Protein AF-0000000066020988 (afdb_homodimer)

Sequence (844 aa):
MDKIVIEGGVPLRGSVDVSGAKNAALPVIAAALLAEGEHEVRNVPDLADVRTLGKLLGHMGCEVARGEGDRRTVRLRVPAAVAPEAPYELVKTMRASVLVLGPLLARLGRARVSLPGGCAIGARPIDQHLKALTALGAEIRLEHGYVNASVPRGRLRGTVFTFDAQTVTGTENVMMAAALADGETVLRNCAREPEVKDLGDALVAMGALVEGAGTDEIWIEGVPSLRPLSHAVIPDRIEAGTFLVAGALPGNDVTVRGCVAAHQEALVEKLRAVGAEVTKVEGGLRVVGDGRPRPVDVRTAPHPGFPTDMQAQLMVLLCLADGTSRITETVFENRFMHVQELIRLGAHVEVDGRVAMVKGVPELSGAPVMASDLRASAALVLAGLAASGTTEVLRVYHLDRGYERIEEKLAPLGARIRRVRGMDKIVIEGGVPLRGSVDVSGAKNAALPVIAAALLAEGEHEVRNVPDLADVRTLGKLLGHMGCEVARGEGDRRTVRLRVPAAVAPEAPYELVKTMRASVLVLGPLLARLGRARVSLPGGCAIGARPIDQHLKALTALGAEIRLEHGYVNASVPRGRLRGTVFTFDAQTVTGTENVMMAAALADGETVLRNCAREPEVKDLGDALVAMGALVEGAGTDEIWIEGVPSLRPLSHAVIPDRIEAGTFLVAGALPGNDVTVRGCVAAHQEALVEKLRAVGAEVTKVEGGLRVVGDGRPRPVDVRTAPHPGFPTDMQAQLMVLLCLADGTSRITETVFENRFMHVQELIRLGAHVEVDGRVAMVKGVPELSGAPVMASDLRASAALVLAGLAASGTTEVLRVYHLDRGYERIEEKLAPLGARIRRVRG

Radius of gyration: 28.27 Å; Cα contacts (8 Å, |Δi|>4): 2319; chains: 2; bounding box: 65×77×60 Å

pLDDT: mean 96.44, std 3.96, range [73.19, 98.94]

Solvent-accessible surface area (backbone atoms only — not comparable to full-atom values): 40122 Å² total; per-residue (Å²): 96,45,28,38,40,23,48,21,63,49,57,37,44,47,71,38,76,46,52,25,16,61,78,28,35,52,56,47,58,38,50,40,61,48,22,55,38,69,26,38,38,30,46,36,53,79,24,53,51,54,54,50,49,41,51,48,42,36,72,17,58,29,45,64,44,63,38,92,88,41,66,32,27,40,38,32,40,32,50,89,73,60,54,49,55,43,55,54,85,60,25,70,80,30,67,70,55,61,42,46,48,21,16,30,32,36,63,68,22,29,28,38,35,33,57,53,60,60,50,81,42,33,93,75,79,62,60,65,38,51,53,53,44,37,64,22,55,35,48,75,46,78,54,53,25,24,39,39,35,35,25,89,81,62,55,38,34,38,37,80,46,68,49,93,56,68,33,62,64,35,44,48,21,48,51,49,20,38,35,44,8,52,50,55,24,39,40,29,50,35,30,31,39,70,42,42,25,50,40,39,52,42,42,38,68,17,60,34,46,67,44,45,54,36,36,48,46,33,42,27,40,27,33,97,68,47,46,45,37,72,42,68,45,54,53,18,56,64,60,36,47,49,52,46,48,53,7,38,33,63,63,13,37,27,32,38,32,56,41,59,66,85,73,39,50,46,56,51,53,52,41,45,62,21,51,22,47,75,43,85,47,94,56,19,41,31,21,30,6,66,52,70,30,40,43,54,72,47,58,34,34,69,56,80,41,32,50,66,79,48,47,47,42,51,46,47,52,37,31,42,6,72,40,65,22,41,42,36,49,72,80,42,70,33,67,64,56,47,50,41,37,43,38,32,22,47,40,45,68,47,76,57,80,48,33,34,43,27,37,30,31,96,62,38,28,21,24,80,34,68,39,80,36,46,50,35,26,52,16,50,52,50,40,18,43,62,5,43,51,54,14,36,39,30,54,40,70,35,28,34,44,74,40,70,58,55,49,71,54,41,32,78,21,51,39,50,46,43,76,44,88,87,96,44,28,38,40,22,49,21,63,49,54,35,44,46,71,38,78,46,51,25,16,60,79,28,36,53,56,46,59,36,51,40,62,47,21,57,38,68,25,38,39,30,45,35,52,78,23,54,51,53,51,50,50,40,51,48,42,35,73,17,58,28,45,63,42,62,38,91,88,42,68,32,27,40,38,34,40,32,50,90,72,60,53,49,54,42,56,55,86,59,24,68,78,31,68,72,56,60,40,46,48,21,16,29,32,38,63,69,22,28,27,38,36,33,55,54,58,60,50,80,42,32,94,75,77,63,60,66,38,51,51,52,44,37,63,24,54,34,48,75,45,76,53,54,25,24,39,41,34,34,26,88,80,62,56,37,35,39,36,80,44,69,50,95,58,68,32,62,65,37,42,48,20,49,51,48,20,38,34,44,6,52,47,54,26,38,40,31,49,34,32,31,38,69,41,43,25,50,37,40,54,42,42,38,67,16,60,33,46,66,42,44,55,36,35,48,47,31,42,28,41,27,33,96,68,48,47,46,37,73,40,68,42,55,53,19,57,64,60,35,47,50,52,46,49,52,7,39,33,62,62,13,35,28,31,39,32,56,42,59,66,83,74,38,51,45,56,51,53,51,42,45,60,21,51,25,49,72,42,84,47,93,57,20,40,31,20,29,8,64,52,71,29,40,44,54,74,46,58,33,35,70,55,80,41,32,50,66,80,46,47,47,40,51,45,46,51,38,31,42,6,73,42,66,22,42,41,36,49,70,79,44,69,33,66,63,56,47,50,41,37,42,37,33,23,47,39,46,70,48,74,57,82,48,33,34,42,27,36,30,32,96,64,37,28,22,25,81,33,68,39,82,36,47,49,35,26,53,16,51,52,51,40,19,43,61,5,45,51,55,14,35,38,31,54,40,70,34,28,36,45,75,40,68,58,54,47,72,53,40,31,79,21,51,39,50,45,42,76,44,88,85

Secondary structure (DSSP, 8-state):
--EEEEE--PPPEEEEEPPBPHHHHHHHHHHGGGSSEEEEEES----HHHHHHHHHHHHTT-EEEE-SS-TT-EEEEE-SS---EE-HHHHTT-GGGGGGHHHHHHHHSEEEEEPP---TT-----HHHHHHHHHTT-EEEEETTEEEEE-TTSS-B--EEE-SS--HHHHHHHHHHHTTSBSEEEEES----HHHHHHHHHHHHHT-EEE-TTSSEEEEE--S--PPPEEEPPB-HHHHHHHHHHHHSTT-EEEEET--GGGGHHHHHHHHHTT-EEEEETTEEEEE--SSPPP--EEB-STTSB-GGGHHHHHHHHTTSSSEEEEE--S-TTTTTTHHHHHHTT-EEEEETTEEEEE--S--B--EEE--SHHHHHHHHHHHHHSBSEEEEE-TTTGGGT-SSHHHHHGGGT-EEEEE--/--EEEEE--PPPEEEEEPPB-HHHHHHHHHHGGGSSEEEEEES----HHHHHHHHHHHHTT-EEEE-SS-TT-EEEEE-SS---EE-HHHHTT-GGGGGGHHHHHHHHSEEEEEPP---TT-----HHHHHHHHHTT-EEEEETTEEEEE-TTSS-B--EEE-SS--HHHHHHHHHHHTTSBSEEEEES----HHHHHHHHHHHHHT-EEE-TTSSEEEEE--S--PPPEEEPPB-HHHHHHHHHHHHSTT-EEEEET--GGGGHHHHHHHHHTT-EEEEETTEEEEE--SSPPP--EEB-STTSB-GGGHHHHHHHHTTSSSEEEEE--S-TTTTTTHHHHHHTT-EEEEETTEEEEE--S--B--EEE--SHHHHHHHHHHHHHSBSEEEEE-TTTGGGT-SSHHHHHGGGT-EEEEE--

Structure (mmCIF, N/CA/C/O backbone):
data_AF-0000000066020988-model_v1
#
loop_
_entity.id
_entity.type
_entity.pdbx_description
1 polymer 'UDP-N-acetylglucosamine 1-carboxyvinyltransferase'
#
loop_
_atom_site.group_PDB
_atom_site.id
_atom_site.type_symbol
_atom_site.label_atom_id
_atom_site.label_alt_id
_atom_site.label_comp_id
_atom_site.label_asym_id
_atom_site.label_entity_id
_atom_site.label_seq_id
_atom_site.pdbx_PDB_ins_code
_atom_site.Cartn_x
_atom_site.Cartn_y
_atom_site.Cartn_z
_atom_site.occupancy
_atom_site.B_iso_or_equiv
_atom_site.auth_seq_id
_atom_site.auth_comp_id
_atom_site.auth_asym_id
_atom_site.auth_atom_id
_atom_site.pdbx_PDB_model_num
ATOM 1 N N . MET A 1 1 ? 3.689 9.305 -17.922 1 80.56 1 MET A N 1
ATOM 2 C CA . MET A 1 1 ? 3.902 9.984 -16.641 1 80.56 1 MET A CA 1
ATOM 3 C C . MET A 1 1 ? 5.359 10.391 -16.484 1 80.56 1 MET A C 1
ATOM 5 O O . MET A 1 1 ? 6.258 9.727 -17 1 80.56 1 MET A O 1
ATOM 9 N N . ASP A 1 2 ? 5.562 11.5 -15.828 1 94 2 ASP A N 1
ATOM 10 C CA . ASP A 1 2 ? 6.918 12.016 -15.672 1 94 2 ASP A CA 1
ATOM 11 C C . ASP A 1 2 ? 7.797 11.031 -14.898 1 94 2 ASP A C 1
ATOM 13 O O . ASP A 1 2 ? 7.285 10.188 -14.156 1 94 2 ASP A O 1
ATOM 17 N N . LYS A 1 3 ? 9.039 11.039 -15.227 1 97.56 3 LYS A N 1
ATOM 18 C CA . LYS A 1 3 ? 10.008 10.281 -14.438 1 97.56 3 LYS A CA 1
ATOM 19 C C . LYS A 1 3 ? 11.25 11.125 -14.148 1 97.56 3 LYS A C 1
ATOM 21 O O . LYS A 1 3 ? 11.477 12.148 -14.797 1 97.56 3 LYS A O 1
ATOM 26 N N . ILE A 1 4 ? 12.031 10.781 -13.141 1 98.56 4 ILE A N 1
ATOM 27 C CA . ILE A 1 4 ? 13.328 11.375 -12.836 1 98.56 4 ILE A CA 1
ATOM 28 C C . ILE A 1 4 ? 14.438 10.398 -13.227 1 98.56 4 ILE A C 1
ATOM 30 O O . ILE A 1 4 ? 14.398 9.219 -12.867 1 98.56 4 ILE A O 1
ATOM 34 N N . VAL A 1 5 ? 15.367 10.836 -14.023 1 98.69 5 VAL A N 1
ATOM 35 C CA . VAL A 1 5 ? 16.516 10.047 -14.453 1 98.69 5 VAL A CA 1
ATOM 36 C C . VAL A 1 5 ? 17.781 10.547 -13.766 1 98.69 5 VAL A C 1
ATOM 38 O O . VAL A 1 5 ? 18.078 11.742 -13.797 1 98.69 5 VAL A O 1
ATOM 41 N N . ILE A 1 6 ? 18.516 9.633 -13.172 1 98.75 6 ILE A N 1
ATOM 42 C CA . ILE A 1 6 ? 19.703 9.984 -12.383 1 98.75 6 ILE A CA 1
ATOM 43 C C . ILE A 1 6 ? 20.891 9.141 -12.828 1 98.75 6 ILE A C 1
ATOM 45 O O . ILE A 1 6 ? 20.812 7.91 -12.828 1 98.75 6 ILE A O 1
ATOM 49 N N . GLU A 1 7 ? 21.891 9.742 -13.281 1 98.44 7 GLU A N 1
ATOM 50 C CA . GLU A 1 7 ? 23.172 9.078 -13.406 1 98.44 7 GLU A CA 1
ATOM 51 C C . GLU A 1 7 ? 23.984 9.172 -12.109 1 98.44 7 GLU A C 1
ATOM 53 O O . GLU A 1 7 ? 24.531 10.227 -11.789 1 98.44 7 GLU A O 1
ATOM 58 N N . GLY A 1 8 ? 24.078 8.062 -11.445 1 96.75 8 GLY A N 1
ATOM 59 C CA . GLY A 1 8 ? 24.594 8.055 -10.086 1 96.75 8 GLY A CA 1
ATOM 60 C C . GLY A 1 8 ? 26.109 7.98 -10.016 1 96.75 8 GLY A C 1
ATOM 61 O O . GLY A 1 8 ? 26.781 7.957 -11.055 1 96.75 8 GLY A O 1
ATOM 62 N N . GLY A 1 9 ? 26.609 8.062 -8.781 1 93.69 9 GLY A N 1
ATOM 63 C CA . GLY A 1 9 ? 28.031 7.914 -8.516 1 93.69 9 GLY A CA 1
ATOM 64 C C . GLY A 1 9 ? 28.797 9.219 -8.625 1 93.69 9 GLY A C 1
ATOM 65 O O . GLY A 1 9 ? 30.031 9.227 -8.648 1 93.69 9 GLY A O 1
ATOM 66 N N . VAL A 1 10 ? 28.109 10.312 -8.742 1 95.56 10 VAL A N 1
ATOM 67 C CA . VAL A 1 10 ? 28.734 11.633 -8.82 1 95.56 10 VAL A CA 1
ATOM 68 C C . VAL A 1 10 ? 28.625 12.328 -7.461 1 95.56 10 VAL A C 1
ATOM 70 O O . VAL A 1 10 ? 27.516 12.57 -6.965 1 95.56 10 VAL A O 1
ATOM 73 N N . PRO A 1 11 ? 29.719 12.703 -6.867 1 96.5 11 PRO A N 1
ATOM 74 C CA . PRO A 1 11 ? 29.672 13.359 -5.559 1 96.5 11 PRO A CA 1
ATOM 75 C C . PRO A 1 11 ? 28.953 14.703 -5.594 1 96.5 11 PRO A C 1
ATOM 77 O O . PRO A 1 11 ? 29.109 15.469 -6.551 1 96.5 11 PRO A O 1
ATOM 80 N N . LEU A 1 12 ? 28.188 14.984 -4.547 1 98.38 12 LEU A N 1
ATOM 81 C CA . LEU A 1 12 ? 27.5 16.266 -4.391 1 98.38 12 LEU A CA 1
ATOM 82 C C . LEU A 1 12 ? 28.344 17.234 -3.57 1 98.38 12 LEU A C 1
ATOM 84 O O . LEU A 1 12 ? 28.938 16.844 -2.561 1 98.38 12 LEU A O 1
ATOM 88 N N . ARG A 1 13 ? 28.422 18.484 -4.059 1 98.31 13 ARG A N 1
ATOM 89 C CA . ARG A 1 13 ? 29.125 19.547 -3.355 1 98.31 13 ARG A CA 1
ATOM 90 C C . ARG A 1 13 ? 28.422 20.891 -3.51 1 98.31 13 ARG A C 1
ATOM 92 O O . ARG A 1 13 ? 28 21.25 -4.609 1 98.31 13 ARG A O 1
ATOM 99 N N . GLY A 1 14 ? 28.219 21.531 -2.412 1 97.94 14 GLY A N 1
ATOM 100 C CA . GLY A 1 14 ? 27.641 22.875 -2.484 1 97.94 14 GLY A CA 1
ATOM 101 C C . GLY A 1 14 ? 26.516 23.078 -1.479 1 97.94 14 GLY A C 1
ATOM 102 O O . GLY A 1 14 ? 26.484 22.438 -0.43 1 97.94 14 GLY A O 1
ATOM 103 N N . SER A 1 15 ? 25.734 24.172 -1.761 1 98 15 SER A N 1
ATOM 104 C CA . SER A 1 15 ? 24.672 24.547 -0.835 1 98 15 SER A CA 1
ATOM 105 C C . SER A 1 15 ? 23.297 24.422 -1.487 1 98 15 SER A C 1
ATOM 107 O O . SER A 1 15 ? 23.172 24.609 -2.699 1 98 15 SER A O 1
ATOM 109 N N . VAL A 1 16 ? 22.359 24.062 -0.688 1 98.31 16 VAL A N 1
ATOM 110 C CA . VAL A 1 16 ? 20.969 23.953 -1.143 1 98.31 16 VAL A CA 1
ATOM 111 C C . VAL A 1 16 ? 20.047 24.609 -0.134 1 98.31 16 VAL A C 1
ATOM 113 O O . VAL A 1 16 ? 20.266 24.516 1.077 1 98.31 16 VAL A O 1
ATOM 116 N N . ASP A 1 17 ? 19.016 25.312 -0.608 1 97.69 17 ASP A N 1
ATOM 117 C CA . ASP A 1 17 ? 18.047 26 0.238 1 97.69 17 ASP A CA 1
ATOM 118 C C . ASP A 1 17 ? 16.812 25.125 0.49 1 97.69 17 ASP A C 1
ATOM 120 O O . ASP A 1 17 ? 16.297 24.5 -0.433 1 97.69 17 ASP A O 1
ATOM 124 N N . VAL A 1 18 ? 16.375 25.141 1.74 1 97.75 18 VAL A N 1
ATOM 125 C CA . VAL A 1 18 ? 15.203 24.375 2.129 1 97.75 18 VAL A CA 1
ATOM 126 C C . VAL A 1 18 ? 13.938 25.203 1.877 1 97.75 18 VAL A C 1
ATOM 128 O O . VAL A 1 18 ? 13.938 26.406 2.094 1 97.75 18 VAL A O 1
ATOM 131 N N . SER A 1 19 ? 12.898 24.562 1.397 1 97.69 19 SER A N 1
ATOM 132 C CA . SER A 1 19 ? 11.602 25.203 1.185 1 97.69 19 SER A CA 1
ATOM 133 C C . SER A 1 19 ? 10.812 25.297 2.484 1 97.69 19 SER A C 1
ATOM 135 O O . SER A 1 19 ? 11.227 24.75 3.51 1 97.69 19 SER A O 1
ATOM 137 N N . GLY A 1 20 ? 9.727 26.094 2.418 1 98.06 20 GLY A N 1
ATOM 138 C CA . GLY A 1 20 ? 8.789 26.062 3.529 1 98.06 20 GLY A CA 1
ATOM 139 C C . GLY A 1 20 ? 8.172 24.688 3.738 1 98.06 20 GLY A C 1
ATOM 140 O O . GLY A 1 20 ? 8.148 23.859 2.82 1 98.06 20 GLY A O 1
ATOM 141 N N . ALA A 1 21 ? 7.762 24.406 4.945 1 98.25 21 ALA A N 1
ATOM 142 C CA . ALA A 1 21 ? 7.262 23.078 5.336 1 98.25 21 ALA A CA 1
ATOM 143 C C . ALA A 1 21 ? 5.836 22.875 4.84 1 98.25 21 ALA A C 1
ATOM 145 O O . ALA A 1 21 ? 4.918 23.594 5.227 1 98.25 21 ALA A O 1
ATOM 146 N N . LYS A 1 22 ? 5.672 21.906 3.973 1 97.75 22 LYS A N 1
ATOM 147 C CA . LYS A 1 22 ? 4.332 21.531 3.539 1 97.75 22 LYS A CA 1
ATOM 148 C C . LYS A 1 22 ? 3.42 21.266 4.738 1 97.75 22 LYS A C 1
ATOM 150 O O . LYS A 1 22 ? 2.301 21.781 4.797 1 97.75 22 LYS A O 1
ATOM 155 N N . ASN A 1 23 ? 3.939 20.5 5.688 1 97.88 23 ASN A N 1
ATOM 156 C CA . ASN A 1 23 ? 3.15 20.047 6.828 1 97.88 23 ASN A CA 1
ATOM 157 C C . ASN A 1 23 ? 2.834 21.188 7.785 1 97.88 23 ASN A C 1
ATOM 159 O O . ASN A 1 23 ? 1.953 21.062 8.641 1 97.88 23 ASN A O 1
ATOM 163 N N . ALA A 1 24 ? 3.533 22.266 7.664 1 98.56 24 ALA A N 1
ATOM 164 C CA . ALA A 1 24 ? 3.18 23.484 8.398 1 98.56 24 ALA A CA 1
ATOM 165 C C . ALA A 1 24 ? 2.223 24.359 7.586 1 98.56 24 ALA A C 1
ATOM 167 O O . ALA A 1 24 ? 1.297 24.953 8.141 1 98.56 24 ALA A O 1
ATOM 168 N N . ALA A 1 25 ? 2.414 24.391 6.316 1 98.62 25 ALA A N 1
ATOM 169 C CA . ALA A 1 25 ? 1.636 25.266 5.434 1 98.62 25 ALA A CA 1
ATOM 170 C C . ALA A 1 25 ? 0.17 24.828 5.402 1 98.62 25 ALA A C 1
ATOM 172 O O . ALA A 1 25 ? -0.728 25.672 5.43 1 98.62 25 ALA A O 1
ATOM 173 N N . LEU A 1 26 ? -0.071 23.594 5.336 1 98.56 26 LEU A N 1
ATOM 174 C CA . LEU A 1 26 ? -1.424 23.078 5.145 1 98.56 26 LEU A CA 1
ATOM 175 C C . LEU A 1 26 ? -2.324 23.469 6.309 1 98.56 26 LEU A C 1
ATOM 177 O O . LEU A 1 26 ? -3.365 24.094 6.109 1 98.56 26 LEU A O 1
ATOM 181 N N . PRO A 1 27 ? -1.904 23.203 7.562 1 98.75 27 PRO A N 1
ATOM 182 C CA . PRO A 1 27 ? -2.779 23.609 8.664 1 98.75 27 PRO A CA 1
ATOM 183 C C . PRO A 1 27 ? -2.883 25.125 8.797 1 98.75 27 PRO A C 1
ATOM 185 O O . PRO A 1 27 ? -3.939 25.641 9.164 1 98.75 27 PRO A O 1
ATOM 188 N N . VAL A 1 28 ? -1.826 25.875 8.523 1 98.81 28 VAL A N 1
ATOM 189 C CA . VAL A 1 28 ? -1.863 27.328 8.617 1 98.81 28 VAL A CA 1
ATOM 190 C C . VAL A 1 28 ? -2.828 27.891 7.574 1 98.81 28 VAL A C 1
ATOM 192 O O . VAL A 1 28 ? -3.623 28.781 7.875 1 98.81 28 VAL A O 1
ATOM 195 N N . ILE A 1 29 ? -2.777 27.328 6.383 1 98.62 29 ILE A N 1
ATOM 196 C CA . ILE A 1 29 ? -3.699 27.766 5.336 1 98.62 29 ILE A CA 1
ATOM 197 C C . ILE A 1 29 ? -5.133 27.422 5.738 1 98.62 29 ILE A C 1
ATOM 199 O O . ILE A 1 29 ? -6.043 28.234 5.566 1 98.62 29 ILE A O 1
ATOM 203 N N . ALA A 1 30 ? -5.371 26.266 6.246 1 98.62 30 ALA A N 1
ATOM 204 C CA . ALA A 1 30 ? -6.699 25.875 6.703 1 98.62 30 ALA A CA 1
ATOM 205 C C . ALA A 1 30 ? -7.199 26.797 7.805 1 98.62 30 ALA A C 1
ATOM 207 O O . ALA A 1 30 ? -8.398 27.078 7.891 1 98.62 30 ALA A O 1
ATOM 208 N N . ALA A 1 31 ? -6.289 27.328 8.648 1 98.75 31 ALA A N 1
ATOM 209 C CA . ALA A 1 31 ? -6.633 28.203 9.766 1 98.75 31 ALA A CA 1
ATOM 210 C C . ALA A 1 31 ? -7.254 29.5 9.266 1 98.75 31 ALA A C 1
ATOM 212 O O . ALA A 1 31 ? -7.957 30.188 10.008 1 98.75 31 ALA A O 1
ATOM 213 N N . ALA A 1 32 ? -7 29.844 8.008 1 98.56 32 ALA A N 1
ATOM 214 C CA . ALA A 1 32 ? -7.586 31.047 7.43 1 98.56 32 ALA A CA 1
ATOM 215 C C . ALA A 1 32 ? -9.109 31 7.496 1 98.56 32 ALA A C 1
ATOM 217 O O . ALA A 1 32 ? -9.766 32.031 7.582 1 98.56 32 ALA A O 1
ATOM 218 N N . LEU A 1 33 ? -9.695 29.797 7.488 1 98.56 33 LEU A N 1
ATOM 219 C CA . LEU A 1 33 ? -11.141 29.609 7.516 1 98.56 33 LEU A CA 1
ATOM 220 C C . LEU A 1 33 ? -11.727 30.125 8.82 1 98.56 33 LEU A C 1
ATOM 222 O O . LEU A 1 33 ? -12.945 30.312 8.93 1 98.56 33 LEU A O 1
ATOM 226 N N . LEU A 1 34 ? -10.922 30.391 9.859 1 98.56 34 LEU A N 1
ATOM 227 C CA . LEU A 1 34 ? -11.391 30.766 11.188 1 98.56 34 LEU A CA 1
ATOM 228 C C . LEU A 1 34 ? -11.867 32.219 11.219 1 98.56 34 LEU A C 1
ATOM 230 O O . LEU A 1 34 ? -12.547 32.625 12.156 1 98.56 34 LEU A O 1
ATOM 234 N N . ALA A 1 35 ? -11.469 33 10.242 1 98.44 35 ALA A N 1
ATOM 235 C CA . ALA A 1 35 ? -11.82 34.406 10.25 1 98.44 35 ALA A CA 1
ATOM 236 C C . ALA A 1 35 ? -12.102 34.906 8.828 1 98.44 35 ALA A C 1
ATOM 238 O O . ALA A 1 35 ? -11.422 34.5 7.883 1 98.44 35 ALA A O 1
ATOM 239 N N . GLU A 1 36 ? -13.094 35.719 8.742 1 98.19 36 GLU A N 1
ATOM 240 C CA . GLU A 1 36 ? -13.352 36.438 7.484 1 98.19 36 GLU A CA 1
ATOM 241 C C . GLU A 1 36 ? -12.266 37.469 7.207 1 98.19 36 GLU A C 1
ATOM 243 O O . GLU A 1 36 ? -11.727 38.062 8.133 1 98.19 36 GLU A O 1
ATOM 248 N N . GLY A 1 37 ? -11.93 37.594 5.91 1 98.44 37 GLY A N 1
ATOM 249 C CA . GLY A 1 37 ? -11.008 38.656 5.57 1 98.44 37 GLY A CA 1
ATOM 250 C C . GLY A 1 37 ? -9.898 38.219 4.637 1 98.44 37 GLY A C 1
ATOM 251 O O . GLY A 1 37 ? -10.008 37.188 3.973 1 98.44 37 GLY A O 1
ATOM 252 N N . GLU A 1 38 ? -8.891 39.125 4.5 1 98.25 38 GLU A N 1
ATOM 253 C CA . GLU A 1 38 ? -7.727 38.875 3.654 1 98.25 38 GLU A CA 1
ATOM 254 C C . GLU A 1 38 ? -6.57 38.281 4.465 1 98.25 38 GLU A C 1
ATOM 256 O O . GLU A 1 38 ? -6.105 38.906 5.426 1 98.25 38 GLU A O 1
ATOM 261 N N . HIS A 1 39 ? -6.219 37.094 4.109 1 98.38 39 HIS A N 1
ATOM 262 C CA . HIS A 1 39 ? -5.156 36.375 4.801 1 98.38 39 HIS A CA 1
ATOM 263 C C . HIS A 1 39 ? -3.906 36.281 3.93 1 98.38 39 HIS A C 1
ATOM 265 O O . HIS A 1 39 ? -3.998 36.312 2.701 1 98.38 39 HIS A O 1
ATOM 271 N N . GLU A 1 40 ? -2.773 36.188 4.605 1 97.75 40 GLU A N 1
ATOM 272 C CA . GLU A 1 40 ? -1.499 36 3.918 1 97.75 40 GLU A CA 1
ATOM 273 C C . GLU A 1 40 ? -0.644 34.969 4.613 1 97.75 40 GLU A C 1
ATOM 275 O O . GLU A 1 40 ? -0.416 35.031 5.82 1 97.75 40 GLU A O 1
ATOM 280 N N . VAL A 1 41 ? -0.208 33.969 3.895 1 98.38 41 VAL A N 1
ATOM 281 C CA . VAL A 1 41 ? 0.727 32.969 4.367 1 98.38 41 VAL A CA 1
ATOM 282 C C . VAL A 1 41 ? 1.992 32.969 3.514 1 98.38 41 VAL A C 1
ATOM 284 O O . VAL A 1 41 ? 1.932 32.781 2.295 1 98.38 41 VAL A O 1
ATOM 287 N N . ARG A 1 42 ? 3.131 33.188 4.172 1 98 42 ARG A N 1
ATOM 288 C CA . ARG A 1 42 ? 4.402 33.344 3.475 1 98 42 ARG A CA 1
ATOM 289 C C . ARG A 1 42 ? 5.262 32.094 3.637 1 98 42 ARG A C 1
ATOM 291 O O . ARG A 1 42 ? 5.031 31.297 4.547 1 98 42 ARG A O 1
ATOM 298 N N . ASN A 1 43 ? 6.227 31.891 2.676 1 97.69 43 ASN A N 1
ATOM 299 C CA . ASN A 1 43 ? 7.164 30.766 2.631 1 97.69 43 ASN A CA 1
ATOM 300 C C . ASN A 1 43 ? 6.453 29.453 2.361 1 97.69 43 ASN A C 1
ATOM 302 O O . ASN A 1 43 ? 6.809 28.422 2.934 1 97.69 43 ASN A O 1
ATOM 306 N N . VAL A 1 44 ? 5.391 29.469 1.52 1 98.31 44 VAL A N 1
ATOM 307 C CA . VAL A 1 44 ? 4.609 28.281 1.169 1 98.31 44 VAL A CA 1
ATOM 308 C C . VAL A 1 44 ? 5.199 27.625 -0.073 1 98.31 44 VAL A C 1
ATOM 310 O O . VAL A 1 44 ? 5.309 28.25 -1.128 1 98.31 44 VAL A O 1
ATOM 313 N N . PRO A 1 45 ? 5.605 26.344 0.054 1 97.44 45 PRO A N 1
ATOM 314 C CA . PRO A 1 45 ? 6.148 25.672 -1.132 1 97.44 45 PRO A CA 1
ATOM 315 C C . PRO A 1 45 ? 5.082 25.375 -2.182 1 97.44 45 PRO A C 1
ATOM 317 O O . PRO A 1 45 ? 3.9 25.234 -1.849 1 97.44 45 PRO A O 1
ATOM 320 N N . ASP A 1 46 ? 5.484 25.328 -3.432 1 96.38 46 ASP A N 1
ATOM 321 C CA . ASP A 1 46 ? 4.582 24.984 -4.523 1 96.38 46 ASP A CA 1
ATOM 322 C C . ASP A 1 46 ? 4.508 23.469 -4.727 1 96.38 46 ASP A C 1
ATOM 324 O O . ASP A 1 46 ? 5.234 22.922 -5.551 1 96.38 46 ASP A O 1
ATOM 328 N N . LEU A 1 47 ? 3.609 22.906 -4.02 1 96.94 47 LEU A N 1
ATOM 329 C CA . LEU A 1 47 ? 3.445 21.453 -4.004 1 96.94 47 LEU A CA 1
ATOM 330 C C . LEU A 1 47 ? 2.02 21.062 -4.383 1 96.94 47 LEU A C 1
ATOM 332 O O . LEU A 1 47 ? 1.096 21.859 -4.25 1 96.94 47 LEU A O 1
ATOM 336 N N . ALA A 1 48 ? 1.889 19.859 -4.887 1 96.06 48 ALA A N 1
ATOM 337 C CA . ALA A 1 48 ? 0.586 19.359 -5.312 1 96.06 48 ALA A CA 1
ATOM 338 C C . ALA A 1 48 ? -0.429 19.438 -4.176 1 96.06 48 ALA A C 1
ATOM 340 O O . ALA A 1 48 ? -1.58 19.828 -4.387 1 96.06 48 ALA A O 1
ATOM 341 N N . ASP A 1 49 ? -0.081 19.062 -2.99 1 96.56 49 ASP A N 1
ATOM 342 C CA . ASP A 1 49 ? -0.993 19.062 -1.851 1 96.56 49 ASP A CA 1
ATOM 343 C C . ASP A 1 49 ? -1.44 20.484 -1.515 1 96.56 49 ASP A C 1
ATOM 345 O O . ASP A 1 49 ? -2.588 20.703 -1.12 1 96.56 49 ASP A O 1
ATOM 349 N N . VAL A 1 50 ? -0.557 21.469 -1.593 1 97.25 50 VAL A N 1
ATOM 350 C CA . VAL A 1 50 ? -0.891 22.859 -1.336 1 97.25 50 VAL A CA 1
ATOM 351 C C . VAL A 1 50 ? -1.896 23.359 -2.375 1 97.25 50 VAL A C 1
ATOM 353 O O . VAL A 1 50 ? -2.877 24.016 -2.035 1 97.25 50 VAL A O 1
ATOM 356 N N . ARG A 1 51 ? -1.648 23.016 -3.625 1 96.38 51 ARG A N 1
ATOM 357 C CA . ARG A 1 51 ? -2.564 23.391 -4.695 1 96.38 51 ARG A CA 1
ATOM 358 C C . ARG A 1 51 ? -3.939 22.766 -4.488 1 96.38 51 ARG A C 1
ATOM 360 O O . ARG A 1 51 ? -4.965 23.422 -4.711 1 96.38 51 ARG A O 1
ATOM 367 N N . THR A 1 52 ? -3.938 21.547 -4.078 1 96.38 52 THR A N 1
ATOM 368 C CA . THR A 1 52 ? -5.195 20.844 -3.828 1 96.38 52 THR A CA 1
ATOM 369 C C . THR A 1 52 ? -5.973 21.516 -2.701 1 96.38 52 THR A C 1
ATOM 371 O O . THR A 1 52 ? -7.191 21.672 -2.789 1 96.38 52 THR A O 1
ATOM 374 N N . LEU A 1 53 ? -5.277 21.891 -1.655 1 97.75 53 LEU A N 1
ATOM 375 C CA . LEU A 1 53 ? -5.945 22.609 -0.577 1 97.75 53 LEU A CA 1
ATOM 376 C C . LEU A 1 53 ? -6.523 23.938 -1.079 1 97.75 53 LEU A C 1
ATOM 378 O O . LEU A 1 53 ? -7.629 24.312 -0.698 1 97.75 53 LEU A O 1
ATOM 382 N N . GLY A 1 54 ? -5.762 24.625 -1.881 1 97.5 54 GLY A N 1
ATOM 383 C CA . GLY A 1 54 ? -6.273 25.844 -2.488 1 97.5 54 GLY A CA 1
ATOM 384 C C . GLY A 1 54 ? -7.559 25.625 -3.27 1 97.5 54 GLY A C 1
ATOM 385 O O . GLY A 1 54 ? -8.5 26.406 -3.154 1 97.5 54 GLY A O 1
ATOM 386 N N . LYS A 1 55 ? -7.598 24.578 -4.039 1 97.38 55 LYS A N 1
ATOM 387 C CA . LYS A 1 55 ? -8.797 24.234 -4.797 1 97.38 55 LYS A CA 1
ATOM 388 C C . LYS A 1 55 ? -9.969 23.938 -3.865 1 97.38 55 LYS A C 1
ATOM 390 O O . LYS A 1 55 ? -11.102 24.328 -4.148 1 97.38 55 LYS A O 1
ATOM 395 N N . LEU A 1 56 ? -9.695 23.219 -2.842 1 97.75 56 LEU A N 1
ATOM 396 C CA . LEU A 1 56 ? -10.727 22.891 -1.857 1 97.75 56 LEU A CA 1
ATOM 397 C C . LEU A 1 56 ? -11.312 24.172 -1.259 1 97.75 56 LEU A C 1
ATOM 399 O O . LEU A 1 56 ? -12.539 24.312 -1.178 1 97.75 56 LEU A O 1
ATOM 403 N N . LEU A 1 57 ? -10.438 25.109 -0.839 1 98.31 57 LEU A N 1
ATOM 404 C CA . LEU A 1 57 ? -10.906 26.375 -0.288 1 98.31 57 LEU A CA 1
ATOM 405 C C . LEU A 1 57 ? -11.688 27.172 -1.332 1 98.31 57 LEU A C 1
ATOM 407 O O . LEU A 1 57 ? -12.664 27.844 -1.004 1 98.31 57 LEU A O 1
ATOM 411 N N . GLY A 1 58 ? -11.164 27.078 -2.539 1 98.12 58 GLY A N 1
ATOM 412 C CA . GLY A 1 58 ? -11.922 27.688 -3.625 1 98.12 58 GLY A CA 1
ATOM 413 C C . GLY A 1 58 ? -13.336 27.125 -3.748 1 98.12 58 GLY A C 1
ATOM 414 O O . GLY A 1 58 ? -14.289 27.891 -3.934 1 98.12 58 GLY A O 1
ATOM 415 N N . HIS A 1 59 ? -13.453 25.859 -3.656 1 97.19 59 HIS A N 1
ATOM 416 C CA . HIS A 1 59 ? -14.75 25.203 -3.684 1 97.19 59 HIS A CA 1
ATOM 417 C C . HIS A 1 59 ? -15.648 25.703 -2.557 1 97.19 59 HIS A C 1
ATOM 419 O O . HIS A 1 59 ? -16.875 25.75 -2.709 1 97.19 59 HIS A O 1
ATOM 425 N N . MET A 1 60 ? -15.062 26.109 -1.495 1 98 60 MET A N 1
ATOM 426 C CA . MET A 1 60 ? -15.805 26.578 -0.324 1 98 60 MET A CA 1
ATOM 427 C C . MET A 1 60 ? -16.172 28.047 -0.451 1 98 60 MET A C 1
ATOM 429 O O . MET A 1 60 ? -16.828 28.609 0.422 1 98 60 MET A O 1
ATOM 433 N N . GLY A 1 61 ? -15.75 28.672 -1.509 1 98.19 61 GLY A N 1
ATOM 434 C CA . GLY A 1 61 ? -16.109 30.047 -1.756 1 98.19 61 GLY A CA 1
ATOM 435 C C . GLY A 1 61 ? -14.984 31.031 -1.481 1 98.19 61 GLY A C 1
ATOM 436 O O . GLY A 1 61 ? -15.148 32.25 -1.624 1 98.19 61 GLY A O 1
ATOM 437 N N . CYS A 1 62 ? -13.82 30.578 -1.105 1 98.38 62 CYS A N 1
ATOM 438 C CA . CYS A 1 62 ? -12.672 31.422 -0.855 1 98.38 62 CYS A CA 1
ATOM 439 C C . CYS A 1 62 ? -11.922 31.734 -2.148 1 98.38 62 CYS A C 1
ATOM 441 O O . CYS A 1 62 ? -12.109 31.047 -3.154 1 98.38 62 CYS A O 1
ATOM 443 N N . GLU A 1 63 ? -11.227 32.781 -2.133 1 98 63 GLU A N 1
ATOM 444 C CA . GLU A 1 63 ? -10.273 33.094 -3.195 1 98 63 GLU A CA 1
ATOM 445 C C . GLU A 1 63 ? -8.844 32.812 -2.744 1 98 63 GLU A C 1
ATOM 447 O O . GLU A 1 63 ? -8.422 33.281 -1.684 1 98 63 GLU A O 1
ATOM 452 N N . VAL A 1 64 ? -8.164 32 -3.488 1 97.25 64 VAL A N 1
ATOM 453 C CA . VAL A 1 64 ? -6.789 31.641 -3.178 1 97.25 64 VAL A CA 1
ATOM 454 C C . VAL A 1 64 ? -5.883 32 -4.352 1 97.25 64 VAL A C 1
ATOM 456 O O . VAL A 1 64 ? -6.129 31.578 -5.484 1 97.25 64 VAL A O 1
ATOM 459 N N . ALA A 1 65 ? -4.852 32.719 -4.074 1 95.12 65 ALA A N 1
ATOM 460 C CA . ALA A 1 65 ? -3.934 33.125 -5.137 1 95.12 65 ALA A CA 1
ATOM 461 C C . ALA A 1 65 ? -2.494 33.156 -4.637 1 95.12 65 ALA A C 1
ATOM 463 O O . ALA A 1 65 ? -2.244 33.469 -3.465 1 95.12 65 ALA A O 1
ATOM 464 N N . ARG A 1 66 ? -1.65 32.75 -5.5 1 92.88 66 ARG A N 1
ATOM 465 C CA . ARG A 1 66 ? -0.234 32.938 -5.207 1 92.88 66 ARG A CA 1
ATOM 466 C C . ARG A 1 66 ? 0.229 34.344 -5.66 1 92.88 66 ARG A C 1
ATOM 468 O O . ARG A 1 66 ? -0.257 34.844 -6.664 1 92.88 66 ARG A O 1
ATOM 475 N N . GLY A 1 67 ? 1.171 34.844 -4.941 1 84.06 67 GLY A N 1
ATOM 476 C CA . GLY A 1 67 ? 1.673 36.156 -5.273 1 84.06 67 GLY A CA 1
ATOM 477 C C . GLY A 1 67 ? 2.363 36.219 -6.625 1 84.06 67 GLY A C 1
ATOM 478 O O . GLY A 1 67 ? 3.01 35.25 -7.035 1 84.06 67 GLY A O 1
ATOM 479 N N . GLU A 1 68 ? 2.131 37.219 -7.453 1 76.38 68 GLU A N 1
ATOM 480 C CA . GLU A 1 68 ? 2.756 37.375 -8.758 1 76.38 68 GLU A CA 1
ATOM 481 C C . GLU A 1 68 ? 4.27 37.531 -8.633 1 76.38 68 GLU A C 1
ATOM 483 O O . GLU A 1 68 ? 5.02 36.906 -9.406 1 76.38 68 GLU A O 1
ATOM 488 N N . GLY A 1 69 ? 4.699 38.219 -7.605 1 73.19 69 GLY A N 1
ATOM 489 C CA . GLY A 1 69 ? 6.125 38.469 -7.414 1 73.19 69 GLY A CA 1
ATOM 490 C C . GLY A 1 69 ? 6.773 37.438 -6.492 1 73.19 69 GLY A C 1
ATOM 491 O O . GLY A 1 69 ? 7.934 37.062 -6.68 1 73.19 69 GLY A O 1
ATOM 492 N N . ASP A 1 70 ? 6.07 37.031 -5.617 1 83.31 70 ASP A N 1
ATOM 493 C CA . ASP A 1 70 ? 6.57 36.031 -4.652 1 83.31 70 ASP A CA 1
ATOM 494 C C . ASP A 1 70 ? 5.715 34.781 -4.652 1 83.31 70 ASP A C 1
ATOM 496 O O . ASP A 1 70 ? 4.77 34.656 -3.869 1 83.31 70 ASP A O 1
ATOM 500 N N . ARG A 1 71 ? 6.184 33.844 -5.332 1 84.19 71 ARG A N 1
ATOM 501 C CA . ARG A 1 71 ? 5.414 32.625 -5.543 1 84.19 71 ARG A CA 1
ATOM 502 C C . ARG A 1 71 ? 5.355 31.781 -4.27 1 84.19 71 ARG A C 1
ATOM 504 O O . ARG A 1 71 ? 4.625 30.781 -4.207 1 84.19 71 ARG A O 1
ATOM 511 N N . ARG A 1 72 ? 6.027 32.25 -3.271 1 93.62 72 ARG A N 1
ATOM 512 C CA . ARG A 1 72 ? 6.023 31.531 -2.014 1 93.62 72 ARG A CA 1
ATOM 513 C C . ARG A 1 72 ? 5.031 32.125 -1.027 1 93.62 72 ARG A C 1
ATOM 515 O O . ARG A 1 72 ? 4.949 31.688 0.124 1 93.62 72 ARG A O 1
ATOM 522 N N . THR A 1 73 ? 4.328 33.156 -1.501 1 97 73 THR A N 1
ATOM 523 C CA . THR A 1 73 ? 3.273 33.75 -0.689 1 97 73 THR A CA 1
ATOM 524 C C . THR A 1 73 ? 1.896 33.375 -1.224 1 97 73 THR A C 1
ATOM 526 O O . THR A 1 73 ? 1.618 33.531 -2.414 1 97 73 THR A O 1
ATOM 529 N N . VAL A 1 74 ? 1.066 32.875 -0.345 1 97.69 74 VAL A N 1
ATOM 530 C CA . VAL A 1 74 ? -0.319 32.531 -0.676 1 97.69 74 VAL A CA 1
ATOM 531 C C . VAL A 1 74 ? -1.252 33.562 -0.03 1 97.69 74 VAL A C 1
ATOM 533 O O . VAL A 1 74 ? -1.183 33.812 1.179 1 97.69 74 VAL A O 1
ATOM 536 N N . ARG A 1 75 ? -2.061 34.219 -0.84 1 97.75 75 ARG A N 1
ATOM 537 C CA . ARG A 1 75 ? -3.082 35.156 -0.367 1 97.75 75 ARG A CA 1
ATOM 538 C C . ARG A 1 75 ? -4.473 34.531 -0.462 1 97.75 75 ARG A C 1
ATOM 540 O O . ARG A 1 75 ? -4.797 33.875 -1.45 1 97.75 75 ARG A O 1
ATOM 547 N N . LEU A 1 76 ? -5.172 34.688 0.597 1 97.94 76 LEU A N 1
ATOM 548 C CA . LEU A 1 76 ? -6.523 34.125 0.663 1 97.94 76 LEU A CA 1
ATOM 549 C C . LEU A 1 76 ? -7.535 35.219 1.016 1 97.94 76 LEU A C 1
ATOM 551 O O . LEU A 1 76 ? -7.262 36.062 1.861 1 97.94 76 LEU A O 1
ATOM 555 N N . ARG A 1 77 ? -8.633 35.281 0.341 1 98.44 77 ARG A N 1
ATOM 556 C CA . ARG A 1 77 ? -9.812 36.031 0.742 1 98.44 77 ARG A CA 1
ATOM 557 C C . ARG A 1 77 ? -10.938 35.125 1.189 1 98.44 77 ARG A C 1
ATOM 559 O O . ARG A 1 77 ? -11.484 34.344 0.384 1 98.44 77 ARG A O 1
ATOM 566 N N . VAL A 1 78 ? -11.195 35.156 2.424 1 98.56 78 VAL A N 1
ATOM 567 C CA . VAL A 1 78 ? -12.242 34.312 2.998 1 98.56 78 VAL A CA 1
ATOM 568 C C . VAL A 1 78 ? -13.508 35.125 3.213 1 98.56 78 VAL A C 1
ATOM 570 O O . VAL A 1 78 ? -13.5 36.125 3.951 1 98.56 78 VAL A O 1
ATOM 573 N N . PRO A 1 79 ? -14.586 34.75 2.609 1 98.31 79 PRO A N 1
ATOM 574 C CA . PRO A 1 79 ? -15.836 35.5 2.773 1 98.31 79 PRO A CA 1
ATOM 575 C C . PRO A 1 79 ? -16.578 35.156 4.059 1 98.31 79 PRO A C 1
ATOM 577 O O . PRO A 1 79 ? -16.172 34.219 4.77 1 98.31 79 PRO A O 1
ATOM 580 N N . ALA A 1 80 ? -17.609 35.969 4.312 1 96.25 80 ALA A N 1
ATOM 581 C CA . ALA A 1 80 ? -18.453 35.719 5.477 1 96.25 80 ALA A CA 1
ATOM 582 C C . ALA A 1 80 ? -19.203 34.375 5.332 1 96.25 80 ALA A C 1
ATOM 584 O O . ALA A 1 80 ? -19.312 33.625 6.293 1 96.25 80 ALA A O 1
ATOM 585 N N . ALA A 1 81 ? -19.656 34.156 4.102 1 95.25 81 ALA A N 1
ATOM 586 C CA . ALA A 1 81 ? -20.375 32.906 3.814 1 95.25 81 ALA A CA 1
ATOM 587 C C . ALA A 1 81 ? -19.453 31.906 3.154 1 95.25 81 ALA A C 1
ATOM 589 O O . ALA A 1 81 ? -18.953 32.125 2.047 1 95.25 81 ALA A O 1
ATOM 590 N N . VAL A 1 82 ? -19.109 30.844 3.857 1 97.19 82 VAL A N 1
ATOM 591 C CA . VAL A 1 82 ? -18.266 29.75 3.377 1 97.19 82 VAL A CA 1
ATOM 592 C C . VAL A 1 82 ? -19.078 28.469 3.303 1 97.19 82 VAL A C 1
ATOM 594 O O . VAL A 1 82 ? -19.859 28.172 4.203 1 97.19 82 VAL A O 1
ATOM 597 N N . ALA A 1 83 ? -18.984 27.75 2.158 1 97.44 83 ALA A N 1
ATOM 598 C CA . ALA A 1 83 ? -19.625 26.438 2.072 1 97.44 83 ALA A CA 1
ATOM 599 C C . ALA A 1 83 ? -18.906 25.422 2.961 1 97.44 83 ALA A C 1
ATOM 601 O O . ALA A 1 83 ? -17.703 25.188 2.811 1 97.44 83 ALA A O 1
ATOM 602 N N . PRO A 1 84 ? -19.641 24.844 3.867 1 97.44 84 PRO A N 1
ATOM 603 C CA . PRO A 1 84 ? -19.016 23.969 4.848 1 97.44 84 PRO A CA 1
ATOM 604 C C . PRO A 1 84 ? -18.859 22.531 4.344 1 97.44 84 PRO A C 1
ATOM 606 O O . PRO A 1 84 ? -19.172 21.578 5.066 1 97.44 84 PRO A O 1
ATOM 609 N N . GLU A 1 85 ? -18.312 22.328 3.125 1 97.06 85 GLU A N 1
ATOM 610 C CA . GLU A 1 85 ? -18.266 20.984 2.547 1 97.06 85 GLU A CA 1
ATOM 611 C C . GLU A 1 85 ? -16.922 20.734 1.88 1 97.06 85 GLU A C 1
ATOM 613 O O . GLU A 1 85 ? -16.391 21.594 1.166 1 97.06 85 GLU A O 1
ATOM 618 N N . ALA A 1 86 ? -16.328 19.641 2.211 1 97.12 86 ALA A N 1
ATOM 619 C CA . ALA A 1 86 ? -15.164 19.094 1.507 1 97.12 86 ALA A CA 1
ATOM 620 C C . ALA A 1 86 ? -15.523 17.812 0.765 1 97.12 86 ALA A C 1
ATOM 622 O O . ALA A 1 86 ? -15.523 16.734 1.354 1 97.12 86 ALA A O 1
ATOM 623 N N . PRO A 1 87 ? -15.695 17.859 -0.546 1 95.94 87 PRO A N 1
ATOM 624 C CA . PRO A 1 87 ? -16.188 16.719 -1.312 1 95.94 87 PRO A CA 1
ATOM 625 C C . PRO A 1 87 ? -15.133 15.641 -1.523 1 95.94 87 PRO A C 1
ATOM 627 O O . PRO A 1 87 ? -13.93 15.93 -1.456 1 95.94 87 PRO A O 1
ATOM 630 N N . TYR A 1 88 ? -15.617 14.477 -1.839 1 94.19 88 TYR A N 1
ATOM 631 C CA . TYR A 1 88 ? -14.789 13.289 -2.002 1 94.19 88 TYR A CA 1
ATOM 632 C C . TYR A 1 88 ? -13.727 13.508 -3.078 1 94.19 88 TYR A C 1
ATOM 634 O O . TYR A 1 88 ? -12.578 13.109 -2.912 1 94.19 88 TYR A O 1
ATOM 642 N N . GLU A 1 89 ? -14.016 14.172 -4.148 1 92.62 89 GLU A N 1
ATOM 643 C CA . GLU A 1 89 ? -13.148 14.359 -5.312 1 92.62 89 GLU A CA 1
ATOM 644 C C . GLU A 1 89 ? -11.875 15.102 -4.938 1 92.62 89 GLU A C 1
ATOM 646 O O . GLU A 1 89 ? -10.82 14.875 -5.531 1 92.62 89 GLU A O 1
ATOM 651 N N . LEU A 1 90 ? -11.992 15.898 -3.955 1 91.69 90 LEU A N 1
ATOM 652 C CA . LEU A 1 90 ? -10.836 16.672 -3.531 1 91.69 90 LEU A CA 1
ATOM 653 C C . LEU A 1 90 ? -10.117 15.984 -2.371 1 91.69 90 LEU A C 1
ATOM 655 O O . LEU A 1 90 ? -8.883 15.945 -2.336 1 91.69 90 LEU A O 1
ATOM 659 N N . VAL A 1 91 ? -10.93 15.359 -1.514 1 91.62 91 VAL A N 1
ATOM 660 C CA . VAL A 1 91 ? -10.383 14.734 -0.316 1 91.62 91 VAL A CA 1
ATOM 661 C C . VAL A 1 91 ? -9.586 13.492 -0.701 1 91.62 91 VAL A C 1
ATOM 663 O O . VAL A 1 91 ? -8.555 13.195 -0.092 1 91.62 91 VAL A O 1
ATOM 666 N N . LYS A 1 92 ? -9.969 12.773 -1.714 1 89.44 92 LYS A N 1
ATOM 667 C CA . LYS A 1 92 ? -9.344 11.516 -2.098 1 89.44 92 LYS A CA 1
ATOM 668 C C . LYS A 1 92 ? -7.91 11.742 -2.584 1 89.44 92 LYS A C 1
ATOM 670 O O . LYS A 1 92 ? -7.105 10.805 -2.607 1 89.44 92 LYS A O 1
ATOM 675 N N . THR A 1 93 ? -7.559 12.914 -2.918 1 87.12 93 THR A N 1
ATOM 676 C CA . THR A 1 93 ? -6.234 13.195 -3.463 1 87.12 93 T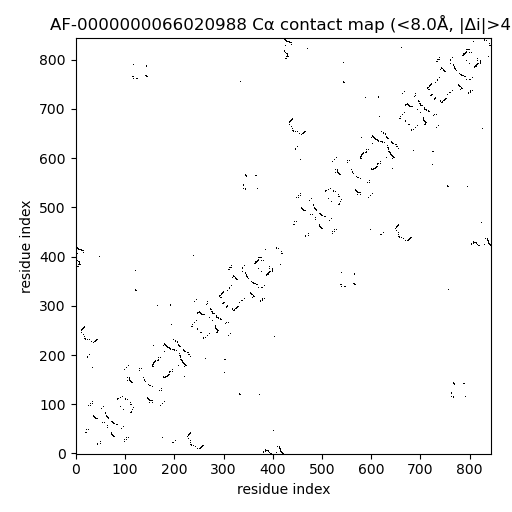HR A CA 1
ATOM 677 C C . THR A 1 93 ? -5.301 13.711 -2.371 1 87.12 93 THR A C 1
ATOM 679 O O . THR A 1 93 ? -4.082 13.727 -2.549 1 87.12 93 THR A O 1
ATOM 682 N N . MET A 1 94 ? -5.91 14.148 -1.336 1 90.62 94 MET A N 1
ATOM 683 C CA . MET A 1 94 ? -5.105 14.711 -0.253 1 90.62 94 MET A CA 1
ATOM 684 C C . MET A 1 94 ? -5.746 14.422 1.103 1 90.62 94 MET A C 1
ATOM 686 O O . MET A 1 94 ? -6.621 15.164 1.549 1 90.62 94 MET A O 1
ATOM 690 N N . ARG A 1 95 ? -5.145 13.602 1.82 1 88.19 95 ARG A N 1
ATOM 691 C CA . ARG A 1 95 ? -5.695 13.172 3.104 1 88.19 95 ARG A CA 1
ATOM 692 C C . ARG A 1 95 ? -5.762 14.336 4.086 1 88.19 95 ARG A C 1
ATOM 694 O O . ARG A 1 95 ? -6.664 14.391 4.926 1 88.19 95 ARG A O 1
ATOM 701 N N . ALA A 1 96 ? -4.867 15.305 3.965 1 92.25 96 ALA A N 1
ATOM 702 C CA . ALA A 1 96 ? -4.773 16.438 4.883 1 92.25 96 ALA A CA 1
ATOM 703 C C . ALA A 1 96 ? -5.984 17.359 4.746 1 92.25 96 ALA A C 1
ATOM 705 O O . ALA A 1 96 ? -6.168 18.281 5.547 1 92.25 96 ALA A O 1
ATOM 706 N N . SER A 1 97 ? -6.887 17.062 3.875 1 94.56 97 SER A N 1
ATOM 707 C CA . SER A 1 97 ? -8.102 17.844 3.693 1 94.56 97 SER A CA 1
ATOM 708 C C . SER A 1 97 ? -8.969 17.828 4.949 1 94.56 97 SER A C 1
ATOM 710 O O . SER A 1 97 ? -9.797 18.719 5.152 1 94.56 97 SER A O 1
ATOM 712 N N . VAL A 1 98 ? -8.719 16.844 5.793 1 96.06 98 VAL A N 1
ATOM 713 C CA . VAL A 1 98 ? -9.484 16.719 7.027 1 96.06 98 VAL A CA 1
ATOM 714 C C . VAL A 1 98 ? -9.234 17.938 7.918 1 96.06 98 VAL A C 1
ATOM 716 O O . VAL A 1 98 ? -10.039 18.234 8.805 1 96.06 98 VAL A O 1
ATOM 719 N N . LEU A 1 99 ? -8.234 18.719 7.613 1 97.88 99 LEU A N 1
ATOM 720 C CA . LEU A 1 99 ? -7.828 19.875 8.414 1 97.88 99 LEU A CA 1
ATOM 721 C C . LEU A 1 99 ? -8.883 20.969 8.359 1 97.88 99 LEU A C 1
ATOM 723 O O . LEU A 1 99 ? -8.883 21.891 9.188 1 97.88 99 LEU A O 1
ATOM 727 N N . VAL A 1 100 ? -9.828 20.906 7.418 1 98.44 100 VAL A N 1
ATOM 728 C CA . VAL A 1 100 ? -10.82 21.969 7.305 1 98.44 100 VAL A CA 1
ATOM 729 C C . VAL A 1 100 ? -11.969 21.719 8.281 1 98.44 100 VAL A C 1
ATOM 731 O O . VAL A 1 100 ? -12.797 22.594 8.523 1 98.44 100 VAL A O 1
ATOM 734 N N . LEU A 1 101 ? -12 20.516 8.852 1 98.25 101 LEU A N 1
ATOM 735 C CA . LEU A 1 101 ? -13.109 20.109 9.711 1 98.25 101 LEU A CA 1
ATOM 736 C C . LEU A 1 101 ? -13.18 21.016 10.945 1 98.25 101 LEU A C 1
ATOM 738 O O . LEU A 1 101 ? -14.234 21.562 11.258 1 98.25 101 LEU A O 1
ATOM 742 N N . GLY A 1 102 ? -12.078 21.219 11.648 1 98.38 102 GLY A N 1
ATOM 743 C CA . GLY A 1 102 ? -12.016 22.016 12.867 1 98.38 102 GLY A CA 1
ATOM 744 C C . GLY A 1 102 ? -12.438 23.453 12.664 1 98.38 102 GLY A C 1
ATOM 745 O O . GLY A 1 102 ? -13.391 23.922 13.297 1 98.38 102 GLY A O 1
ATOM 746 N N . PRO A 1 103 ? -11.75 24.141 11.789 1 98.5 103 PRO A N 1
ATOM 747 C CA . PRO A 1 103 ? -12.078 25.562 11.602 1 98.5 103 PRO A CA 1
ATOM 748 C C . PRO A 1 103 ? -13.492 25.766 11.07 1 98.5 103 PRO A C 1
ATOM 750 O O . PRO A 1 103 ? -14.148 26.75 11.43 1 98.5 103 PRO A O 1
ATOM 753 N N . LEU A 1 104 ? -14.031 24.844 10.219 1 98.12 104 LEU A N 1
ATOM 754 C CA . LEU A 1 104 ? -15.406 24.969 9.742 1 98.12 104 LEU A CA 1
ATOM 755 C C . LEU A 1 104 ? -16.391 24.844 10.898 1 98.12 104 LEU A C 1
ATOM 757 O O . LEU A 1 104 ? -17.328 25.641 11.016 1 98.12 104 LEU A O 1
ATOM 761 N N . LEU A 1 105 ? -16.156 23.891 11.742 1 97.62 105 LEU A N 1
ATOM 762 C CA . LEU A 1 105 ? -17.047 23.688 12.883 1 97.62 105 LEU A CA 1
ATOM 763 C C . LEU A 1 105 ? -16.984 24.875 13.836 1 97.62 105 LEU A C 1
ATOM 765 O O . LEU A 1 105 ? -18.016 25.297 14.359 1 97.62 105 LEU A O 1
ATOM 769 N N . ALA A 1 106 ? -15.812 25.312 14.07 1 97.94 106 ALA A N 1
ATOM 770 C CA . ALA A 1 106 ? -15.609 26.422 15 1 97.94 106 ALA A CA 1
ATOM 771 C C . ALA A 1 106 ? -16.328 27.688 14.516 1 97.94 106 ALA A C 1
ATOM 773 O O . ALA A 1 106 ? -16.984 28.375 15.305 1 97.94 106 ALA A O 1
ATOM 774 N N . ARG A 1 107 ? -16.203 27.984 13.273 1 97.25 107 ARG A N 1
ATOM 775 C CA . ARG A 1 107 ? -16.719 29.25 12.742 1 97.25 107 ARG A CA 1
ATOM 776 C C . ARG A 1 107 ? -18.188 29.141 12.367 1 97.25 107 ARG A C 1
ATOM 778 O O . ARG A 1 107 ? -18.969 30.062 12.609 1 97.25 107 ARG A O 1
ATOM 785 N N . LEU A 1 108 ? -18.594 27.938 11.773 1 96.81 108 LEU A N 1
ATOM 786 C CA . LEU A 1 108 ? -19.906 27.875 11.141 1 96.81 108 LEU A CA 1
ATOM 787 C C . LEU A 1 108 ? -20.844 26.969 11.938 1 96.81 108 LEU A C 1
ATOM 789 O O . LEU A 1 108 ? -22.062 26.969 11.719 1 96.81 108 LEU A O 1
ATOM 793 N N . GLY A 1 109 ? -20.312 26.203 12.82 1 97.31 109 GLY A N 1
ATOM 794 C CA . GLY A 1 109 ? -21.109 25.281 13.609 1 97.31 109 GLY A CA 1
ATOM 795 C C . GLY A 1 109 ? -21.562 24.062 12.828 1 97.31 109 GLY A C 1
ATOM 796 O O . GLY A 1 109 ? -22.375 23.266 13.312 1 97.31 109 GLY A O 1
ATOM 797 N N . ARG A 1 110 ? -21.047 23.906 11.664 1 97.44 110 ARG A N 1
ATOM 798 C CA . ARG A 1 110 ? -21.375 22.734 10.859 1 97.44 110 ARG A CA 1
ATOM 799 C C . ARG A 1 110 ? -20.281 22.453 9.828 1 97.44 110 ARG A C 1
ATOM 801 O O . ARG A 1 110 ? -19.578 23.375 9.398 1 97.44 110 ARG A O 1
ATOM 808 N N . ALA A 1 111 ? -20.141 21.25 9.461 1 98.12 111 ALA A N 1
ATOM 809 C CA . ALA A 1 111 ? -19.172 20.812 8.461 1 98.12 111 ALA A CA 1
ATOM 810 C C . ALA A 1 111 ? -19.531 19.453 7.891 1 98.12 111 ALA A C 1
ATOM 812 O O . ALA A 1 111 ? -20.062 18.594 8.602 1 98.12 111 ALA A O 1
ATOM 813 N N . ARG A 1 112 ? -19.406 19.234 6.621 1 97.81 112 ARG A N 1
ATOM 814 C CA . ARG A 1 112 ? -19.531 17.969 5.914 1 97.81 112 ARG A CA 1
ATOM 815 C C . ARG A 1 112 ? -18.266 17.625 5.141 1 97.81 112 ARG A C 1
ATOM 817 O O . ARG A 1 112 ? -18.062 18.125 4.023 1 97.81 112 ARG A O 1
ATOM 824 N N . VAL A 1 113 ? -17.453 16.766 5.672 1 97.69 113 VAL A N 1
ATOM 825 C CA . VAL A 1 113 ? -16.141 16.484 5.125 1 97.69 113 VAL A CA 1
ATOM 826 C C . VAL A 1 113 ? -16.016 15 4.781 1 97.69 113 VAL A C 1
ATOM 828 O O . VAL A 1 113 ? -16.297 14.141 5.621 1 97.69 113 VAL A O 1
ATOM 831 N N . SER A 1 114 ? -15.609 14.672 3.574 1 96.31 114 SER A N 1
ATOM 832 C CA . SER A 1 114 ? -15.453 13.281 3.162 1 96.31 114 SER A CA 1
ATOM 833 C C . SER A 1 114 ? -14.375 12.578 3.988 1 96.31 114 SER A C 1
ATOM 835 O O . SER A 1 114 ? -13.344 13.18 4.312 1 96.31 114 SER A O 1
ATOM 837 N N . LEU A 1 115 ? -14.672 11.281 4.348 1 94.38 115 LEU A N 1
ATOM 838 C CA . LEU A 1 115 ? -13.633 10.469 4.965 1 94.38 115 LEU A CA 1
ATOM 839 C C . LEU A 1 115 ? -12.5 10.188 3.979 1 94.38 115 LEU A C 1
ATOM 841 O O . LEU A 1 115 ? -12.75 9.945 2.795 1 94.38 115 LEU A O 1
ATOM 845 N N . PRO A 1 116 ? -11.312 10.328 4.539 1 90.19 116 PRO A N 1
ATOM 846 C CA . PRO A 1 116 ? -10.211 9.93 3.66 1 90.19 116 PRO A CA 1
ATOM 847 C C . PRO A 1 116 ? -10.211 8.43 3.357 1 90.19 116 PRO A C 1
ATOM 849 O O . PRO A 1 116 ? -10.672 7.629 4.176 1 90.19 116 PRO A O 1
ATOM 852 N N . GLY A 1 117 ? -9.695 8.023 2.154 1 83.81 117 GLY A N 1
ATOM 853 C CA . GLY A 1 117 ? -9.594 6.621 1.784 1 83.81 117 GLY A CA 1
ATOM 854 C C . GLY A 1 117 ? -8.344 5.949 2.324 1 83.81 117 GLY A C 1
ATOM 855 O O . GLY A 1 117 ? -7.758 6.418 3.305 1 83.81 117 GLY A O 1
ATOM 856 N N . GLY A 1 118 ? -8.078 4.777 1.76 1 77.06 118 GLY A N 1
ATOM 857 C CA . GLY A 1 118 ? -6.902 4.02 2.168 1 77.06 118 GLY A CA 1
ATOM 858 C C . GLY A 1 118 ? -5.598 4.734 1.872 1 77.06 118 GLY A C 1
ATOM 859 O O . GLY A 1 118 ? -5.555 5.637 1.033 1 77.06 118 GLY A O 1
ATOM 860 N N . CYS A 1 119 ? -4.645 4.363 2.656 1 80.5 119 CYS A N 1
ATOM 861 C CA . CYS A 1 119 ? -3.305 4.918 2.504 1 80.5 119 CYS A CA 1
ATOM 862 C C . CYS A 1 119 ? -2.262 3.807 2.436 1 80.5 119 CYS A C 1
ATOM 864 O O . CYS A 1 119 ? -2.34 2.828 3.18 1 80.5 119 CYS A O 1
ATOM 866 N N . ALA A 1 120 ? -1.285 3.986 1.595 1 78.31 120 ALA A N 1
ATOM 867 C CA . ALA A 1 120 ? -0.302 2.941 1.32 1 78.31 120 ALA A CA 1
ATOM 868 C C . ALA A 1 120 ? 0.605 2.713 2.525 1 78.31 120 ALA A C 1
ATOM 870 O O . ALA A 1 120 ? 1.163 1.626 2.693 1 78.31 120 ALA A O 1
ATOM 871 N N . ILE A 1 121 ? 0.682 3.666 3.34 1 82.19 121 ILE A N 1
ATOM 872 C CA . ILE A 1 121 ? 1.712 3.537 4.363 1 82.19 121 ILE A CA 1
ATOM 873 C C . ILE A 1 121 ? 1.093 2.998 5.652 1 82.19 121 ILE A C 1
ATOM 875 O O . ILE A 1 121 ? 1.784 2.842 6.66 1 82.19 121 ILE A O 1
ATOM 879 N N . GLY A 1 122 ? -0.231 2.814 5.656 1 81.31 122 GLY A N 1
ATOM 880 C CA . GLY A 1 122 ? -0.857 2.234 6.836 1 81.31 122 GLY A CA 1
ATOM 881 C C . GLY A 1 122 ? -2.189 2.873 7.18 1 81.31 122 GLY A C 1
ATOM 882 O O . GLY A 1 122 ? -2.658 3.764 6.469 1 81.31 122 GLY A O 1
ATOM 883 N N . ALA A 1 123 ? -2.744 2.312 8.289 1 79.31 123 ALA A N 1
ATOM 884 C CA . ALA A 1 123 ? -4.004 2.863 8.781 1 79.31 123 ALA A CA 1
ATOM 885 C C . ALA A 1 123 ? -3.793 4.234 9.414 1 79.31 123 ALA A C 1
ATOM 887 O O . ALA A 1 123 ? -2.854 4.43 10.188 1 79.31 123 ALA A O 1
ATOM 888 N N . ARG A 1 124 ? -4.492 5.176 8.961 1 84.94 124 ARG A N 1
ATOM 889 C CA . ARG A 1 124 ? -4.477 6.539 9.477 1 84.94 124 ARG A CA 1
ATOM 890 C C . ARG A 1 124 ? -5.895 7.039 9.742 1 84.94 124 ARG A C 1
ATOM 892 O O . ARG A 1 124 ? -6.352 7.992 9.109 1 84.94 124 ARG A O 1
ATOM 899 N N . PRO A 1 125 ? -6.492 6.414 10.742 1 85.81 125 PRO A N 1
ATOM 900 C CA . PRO A 1 125 ? -7.871 6.812 11.039 1 85.81 125 PRO A CA 1
ATOM 901 C C . PRO A 1 125 ? -7.969 8.234 11.586 1 85.81 125 PRO A C 1
ATOM 903 O O . PRO A 1 125 ? -6.984 8.773 12.102 1 85.81 125 PRO A O 1
ATOM 906 N N . ILE A 1 126 ? -9.102 8.836 11.414 1 93.62 126 ILE A N 1
ATOM 907 C CA . ILE A 1 126 ? -9.289 10.18 11.953 1 93.62 126 ILE A CA 1
ATOM 908 C C . ILE A 1 126 ? -10.156 10.125 13.203 1 93.62 126 ILE A C 1
ATOM 910 O O . ILE A 1 126 ? -10.859 11.086 13.523 1 93.62 126 ILE A O 1
ATOM 914 N N . ASP A 1 127 ? -10.141 9 13.875 1 93.25 127 ASP A N 1
ATOM 915 C CA . ASP A 1 127 ? -10.961 8.766 15.062 1 93.25 127 ASP A CA 1
ATOM 916 C C . ASP A 1 127 ? -10.633 9.773 16.156 1 93.25 127 ASP A C 1
ATOM 918 O O . ASP A 1 127 ? -11.523 10.258 16.859 1 93.25 127 ASP A O 1
ATOM 922 N N . GLN A 1 128 ? -9.359 10.109 16.328 1 96.19 128 GLN A N 1
ATOM 923 C CA . GLN A 1 128 ? -8.961 11.039 17.375 1 96.19 128 GLN A CA 1
ATOM 924 C C . GLN A 1 128 ? -9.492 12.445 17.094 1 96.19 128 GLN A C 1
ATOM 926 O O . GLN A 1 128 ? -9.828 13.18 18.016 1 96.19 128 GLN A O 1
ATOM 931 N N . HIS A 1 129 ? -9.508 12.812 15.789 1 97.81 129 HIS A N 1
ATOM 932 C CA . HIS A 1 129 ? -10.133 14.086 15.43 1 97.81 129 HIS A CA 1
ATOM 933 C C . HIS A 1 129 ? -11.57 14.148 15.914 1 97.81 129 HIS A C 1
ATOM 935 O O . HIS A 1 129 ? -11.969 15.109 16.578 1 97.81 129 HIS A O 1
ATOM 941 N N . LEU A 1 130 ? -12.266 13.094 15.578 1 97.56 130 LEU A N 1
ATOM 942 C CA . LEU A 1 130 ? -13.703 13.047 15.812 1 97.56 130 LEU A CA 1
ATOM 943 C C . LEU A 1 130 ? -14.008 12.984 17.312 1 97.56 130 LEU A C 1
ATOM 945 O O . LEU A 1 130 ? -14.906 13.664 17.797 1 97.56 130 LEU A O 1
ATOM 949 N N . LYS A 1 131 ? -13.266 12.172 18.031 1 97.75 131 LYS A N 1
ATOM 950 C CA . LYS A 1 131 ? -13.438 12.07 19.484 1 97.75 131 LYS A CA 1
ATOM 951 C C . LYS A 1 131 ? -13.234 13.422 20.156 1 97.75 131 LYS A C 1
ATOM 953 O O . LYS A 1 131 ? -14.016 13.805 21.031 1 97.75 131 LYS A O 1
ATOM 958 N N . ALA A 1 132 ? -12.219 14.078 19.766 1 98.62 132 ALA A N 1
ATOM 959 C CA . ALA A 1 132 ? -11.891 15.367 20.391 1 98.62 132 ALA A CA 1
ATOM 960 C C . ALA A 1 132 ? -12.945 16.422 20.062 1 98.62 132 ALA A C 1
ATOM 962 O O . ALA A 1 132 ? -13.352 17.188 20.938 1 98.62 132 ALA A O 1
ATOM 963 N N . LEU A 1 133 ? -13.391 16.453 18.844 1 98.56 133 LEU A N 1
ATOM 964 C CA . LEU A 1 133 ? -14.414 17.422 18.438 1 98.56 133 LEU A CA 1
ATOM 965 C C . LEU A 1 133 ? -15.734 17.141 19.156 1 98.56 133 LEU A C 1
ATOM 967 O O . LEU A 1 133 ? -16.438 18.062 19.531 1 98.56 133 LEU A O 1
ATOM 971 N N . THR A 1 134 ? -16.016 15.859 19.266 1 98.5 134 THR A N 1
ATOM 972 C CA . THR A 1 134 ? -17.203 15.469 20.016 1 98.5 134 THR A CA 1
ATOM 973 C C . THR A 1 134 ? -17.094 15.914 21.469 1 98.5 134 THR A C 1
ATOM 975 O O . THR A 1 134 ? -18.062 16.391 22.062 1 98.5 134 THR A O 1
ATOM 978 N N . ALA A 1 135 ? -15.953 15.766 22.047 1 98.5 135 ALA A N 1
ATOM 979 C CA . ALA A 1 135 ? -15.711 16.188 23.422 1 98.5 135 ALA A CA 1
ATOM 980 C C . ALA A 1 135 ? -15.93 17.688 23.578 1 98.5 135 ALA A C 1
ATOM 982 O O . ALA A 1 135 ? -16.344 18.156 24.641 1 98.5 135 ALA A O 1
ATOM 983 N N . LEU A 1 136 ? -15.719 18.438 22.547 1 98.5 136 LEU A N 1
ATOM 984 C CA . LEU A 1 136 ? -15.922 19.875 22.562 1 98.5 136 LEU A CA 1
ATOM 985 C C . LEU A 1 136 ? -17.391 20.219 22.344 1 98.5 136 LEU A C 1
ATOM 987 O O . LEU A 1 136 ? -17.766 21.406 22.359 1 98.5 136 LEU A O 1
ATOM 991 N N . GLY A 1 137 ? -18.203 19.203 22.078 1 98 137 GLY A N 1
ATOM 992 C CA . GLY A 1 137 ? -19.625 19.438 22.016 1 98 137 GLY A CA 1
ATOM 993 C C . GLY A 1 137 ? -20.203 19.234 20.625 1 98 137 GLY A C 1
ATOM 994 O O . GLY A 1 137 ? -21.391 19.469 20.406 1 98 137 GLY A O 1
ATOM 995 N N . ALA A 1 138 ? -19.422 18.797 19.672 1 98.38 138 ALA A N 1
ATOM 996 C CA . ALA A 1 138 ? -19.922 18.547 18.312 1 98.38 138 ALA A CA 1
ATOM 997 C C . ALA A 1 138 ? -20.703 17.25 18.25 1 98.38 138 ALA A C 1
ATOM 999 O O . ALA A 1 138 ? -20.375 16.281 18.953 1 98.38 138 ALA A O 1
ATOM 1000 N N . GLU A 1 139 ? -21.75 17.219 17.5 1 98.25 139 GLU A N 1
ATOM 1001 C CA . GLU A 1 139 ? -22.422 16 17.109 1 98.25 139 GLU A CA 1
ATOM 1002 C C . GLU A 1 139 ? -21.938 15.516 15.742 1 98.25 139 GLU A C 1
ATOM 1004 O O . GLU A 1 139 ? -21.984 16.266 14.766 1 98.25 139 GLU A O 1
ATOM 1009 N N . ILE A 1 140 ? -21.469 14.305 15.664 1 96.88 140 ILE A N 1
ATOM 1010 C CA . ILE A 1 140 ? -20.844 13.812 14.445 1 96.88 140 ILE A CA 1
ATOM 1011 C C . ILE A 1 140 ? -21.531 12.516 14.008 1 96.88 140 ILE A C 1
ATOM 1013 O O . ILE A 1 140 ? -21.734 11.609 14.812 1 96.88 140 ILE A O 1
ATOM 1017 N N . ARG A 1 141 ? -21.953 12.461 12.766 1 93.81 141 ARG A N 1
ATOM 1018 C CA . ARG A 1 141 ? -22.531 11.273 12.141 1 93.81 141 ARG A CA 1
ATOM 1019 C C . ARG A 1 141 ? -21.734 10.883 10.891 1 93.81 141 ARG A C 1
ATOM 1021 O O . ARG A 1 141 ? -21.375 11.742 10.086 1 93.81 141 ARG A O 1
ATOM 1028 N N . LEU A 1 142 ? -21.359 9.625 10.797 1 91.19 142 LEU A N 1
ATOM 1029 C CA . LEU A 1 142 ? -20.703 9.086 9.609 1 91.19 142 LEU A CA 1
ATOM 1030 C C . LEU A 1 142 ? -21.719 8.438 8.672 1 91.19 142 LEU A C 1
ATOM 1032 O O . LEU A 1 142 ? -22.359 7.449 9.031 1 91.19 142 LEU A O 1
ATOM 1036 N N . GLU A 1 143 ? -21.891 9.031 7.52 1 91.38 143 GLU A N 1
ATOM 1037 C CA . GLU A 1 143 ? -22.859 8.523 6.551 1 91.38 143 GLU A CA 1
ATOM 1038 C C . GLU A 1 143 ? -22.344 8.711 5.121 1 91.38 143 GLU A C 1
ATOM 1040 O O . GLU A 1 143 ? -21.828 9.773 4.777 1 91.38 143 GLU A O 1
ATOM 1045 N N . HIS A 1 144 ? -22.5 7.672 4.301 1 94.31 144 HIS A N 1
ATOM 1046 C CA . HIS A 1 144 ? -22.188 7.727 2.877 1 94.31 144 HIS A CA 1
ATOM 1047 C C . HIS A 1 144 ? -20.766 8.211 2.639 1 94.31 144 HIS A C 1
ATOM 1049 O O . HIS A 1 144 ? -20.5 8.969 1.695 1 94.31 144 HIS A O 1
ATOM 1055 N N . GLY A 1 145 ? -19.906 7.926 3.531 1 94.5 145 GLY A N 1
ATOM 1056 C CA . GLY A 1 145 ? -18.5 8.234 3.373 1 94.5 145 GLY A CA 1
ATOM 1057 C C . GLY A 1 145 ? -18.125 9.633 3.834 1 94.5 145 GLY A C 1
ATOM 1058 O O . GLY A 1 145 ? -17.031 10.109 3.572 1 94.5 145 GLY A O 1
ATOM 1059 N N . TYR A 1 146 ? -19.094 10.312 4.535 1 96.5 146 TYR A N 1
ATOM 1060 C CA . TYR A 1 146 ? -18.859 11.68 4.992 1 96.5 146 TYR A CA 1
ATOM 1061 C C . TYR A 1 146 ? -18.953 11.773 6.508 1 96.5 146 TYR A C 1
ATOM 1063 O O . TYR A 1 146 ? -19.734 11.047 7.133 1 96.5 146 TYR A O 1
ATOM 1071 N N . VAL A 1 147 ? -18.125 12.641 7.031 1 96.62 147 VAL A N 1
ATOM 1072 C CA . VAL A 1 147 ? -18.297 13.148 8.391 1 96.62 147 VAL A CA 1
ATOM 1073 C C . VAL A 1 147 ? -19.281 14.32 8.375 1 96.62 147 VAL A C 1
ATOM 1075 O O . VAL A 1 147 ? -18.969 15.391 7.855 1 96.62 147 VAL A O 1
ATOM 1078 N N . ASN A 1 148 ? -20.438 14.07 8.859 1 97.19 148 ASN A N 1
ATOM 1079 C CA . ASN A 1 148 ? -21.406 15.141 9.094 1 97.19 148 ASN A CA 1
ATOM 1080 C C . ASN A 1 148 ? -21.344 15.648 10.531 1 97.19 148 ASN A C 1
ATOM 1082 O O . ASN A 1 148 ? -21.734 14.938 11.461 1 97.19 148 ASN A O 1
ATOM 1086 N N . ALA A 1 149 ? -20.844 16.875 10.664 1 97.94 149 ALA A N 1
ATOM 1087 C CA . ALA A 1 149 ? -20.641 17.406 12 1 97.94 149 ALA A CA 1
ATOM 1088 C C . ALA A 1 149 ? -21.469 18.688 12.203 1 97.94 149 ALA A C 1
ATOM 1090 O O . ALA A 1 149 ? -21.594 19.5 11.281 1 97.94 149 ALA A O 1
ATOM 1091 N N . SER A 1 150 ? -22.047 18.797 13.367 1 98.19 150 SER A N 1
ATOM 1092 C CA . SER A 1 150 ? -22.781 20 13.75 1 98.19 150 SER A CA 1
ATOM 1093 C C . SER A 1 150 ? -22.562 20.328 15.219 1 98.19 150 SER A C 1
ATOM 1095 O O . SER A 1 150 ? -22.109 19.5 15.992 1 98.19 150 SER A O 1
ATOM 1097 N N . VAL A 1 151 ? -22.797 21.578 15.539 1 97.81 151 VAL A N 1
ATOM 1098 C CA . VAL A 1 151 ? -22.734 22.062 16.922 1 97.81 151 VAL A CA 1
ATOM 1099 C C . VAL A 1 151 ? -24.109 22.562 17.359 1 97.81 151 VAL A C 1
ATOM 1101 O O . VAL A 1 151 ? -24.406 23.75 17.266 1 97.81 151 VAL A O 1
ATOM 1104 N N . PRO A 1 152 ? -24.875 21.734 17.969 1 93.25 152 PRO A N 1
ATOM 1105 C CA . PRO A 1 152 ? -26.25 22.078 18.281 1 93.25 152 PRO A CA 1
ATOM 1106 C C . PRO A 1 152 ? -26.375 23.297 19.203 1 93.25 152 PRO A C 1
ATOM 1108 O O . PRO A 1 152 ? -27.344 24.047 19.109 1 93.25 152 PRO A O 1
ATOM 1111 N N . ARG A 1 153 ? -25.5 23.594 20.047 1 89.44 153 ARG A N 1
ATOM 1112 C CA . ARG A 1 153 ? -25.578 24.688 21 1 89.44 153 ARG A CA 1
ATOM 1113 C C . ARG A 1 153 ? -25.016 25.984 20.422 1 89.44 153 ARG A C 1
ATOM 1115 O O . ARG A 1 153 ? -24.859 26.969 21.125 1 89.44 153 ARG A O 1
ATOM 1122 N N . GLY A 1 154 ? -24.688 25.953 19.203 1 88.25 154 GLY A N 1
ATOM 1123 C CA . GLY A 1 154 ? -24.234 27.141 18.516 1 88.25 154 GLY A CA 1
ATOM 1124 C C . GLY A 1 154 ? -22.734 27.297 18.516 1 88.25 154 GLY A C 1
ATOM 1125 O O . GLY A 1 154 ? -22.141 27.688 17.5 1 88.25 154 GLY A O 1
ATOM 1126 N N . ARG A 1 155 ? -22.125 27.047 19.672 1 94.69 155 ARG A N 1
ATOM 1127 C CA . ARG A 1 155 ? -20.688 27.203 19.812 1 94.69 155 ARG A CA 1
ATOM 1128 C C . ARG A 1 155 ? -20.062 26 20.516 1 94.69 155 ARG A C 1
ATOM 1130 O O . ARG A 1 155 ? -20.688 25.406 21.406 1 94.69 155 ARG A O 1
ATOM 1137 N N . LEU A 1 156 ? -18.844 25.609 20 1 98.19 156 LEU A N 1
ATOM 1138 C CA . LEU A 1 156 ? -18.109 24.578 20.703 1 98.19 156 LEU A CA 1
ATOM 1139 C C . LEU A 1 156 ? -17.797 25.016 22.125 1 98.19 156 LEU A C 1
ATOM 1141 O O . LEU A 1 156 ? -17.797 26.219 22.422 1 98.19 156 LEU A O 1
ATOM 1145 N N . ARG A 1 157 ? -17.609 24.047 22.984 1 98.19 157 ARG A N 1
ATOM 1146 C CA . ARG A 1 157 ? -17.328 24.328 24.391 1 98.19 157 ARG A CA 1
ATOM 1147 C C . ARG A 1 157 ? -16.016 23.703 24.812 1 98.19 157 ARG A C 1
ATOM 1149 O O . ARG A 1 157 ? -15.75 22.531 24.531 1 98.19 157 ARG A O 1
ATOM 1156 N N . GLY A 1 158 ? -15.242 24.594 25.484 1 98 158 GLY A N 1
ATOM 1157 C CA . GLY A 1 158 ? -13.961 24.109 25.984 1 98 158 GLY A CA 1
ATOM 1158 C C . GLY A 1 158 ? -14.094 22.922 26.922 1 98 158 GLY A C 1
ATOM 1159 O O . GLY A 1 158 ? -15.078 22.812 27.672 1 98 158 GLY A O 1
ATOM 1160 N N . THR A 1 159 ? -13.117 22.031 26.906 1 98.38 159 THR A N 1
ATOM 1161 C CA . THR A 1 159 ? -13.078 20.844 27.75 1 98.38 159 THR A CA 1
ATOM 1162 C C . THR A 1 159 ? -11.648 20.344 27.906 1 98.38 159 THR A C 1
ATOM 1164 O O . THR A 1 159 ? -10.719 20.922 27.344 1 98.38 159 THR A O 1
ATOM 1167 N N . VAL A 1 160 ? -11.484 19.391 28.828 1 98.69 160 VAL A N 1
ATOM 1168 C CA . VAL A 1 160 ? -10.227 18.656 28.906 1 98.69 160 VAL A CA 1
ATOM 1169 C C . VAL A 1 160 ? -10.312 17.375 28.094 1 98.69 160 VAL A C 1
ATOM 1171 O O . VAL A 1 160 ? -11.234 16.578 28.25 1 98.69 160 VAL A O 1
ATOM 1174 N N . PHE A 1 161 ? -9.406 17.234 27.172 1 98.69 161 PHE A N 1
ATOM 1175 C CA . PHE A 1 161 ? -9.391 16.031 26.344 1 98.69 161 PHE A CA 1
ATOM 1176 C C . PHE A 1 161 ? -7.992 15.438 26.281 1 98.69 161 PHE A C 1
ATOM 1178 O O . PHE A 1 161 ? -7.008 16.156 26.109 1 98.69 161 PHE A O 1
ATOM 1185 N N . THR A 1 162 ? -7.906 14.109 26.406 1 98.81 162 THR A N 1
ATOM 1186 C CA . THR A 1 162 ? -6.656 13.367 26.281 1 98.81 162 THR A CA 1
ATOM 1187 C C . THR A 1 162 ? -6.68 12.469 25.062 1 98.81 162 THR A C 1
ATOM 1189 O O . THR A 1 162 ? -7.492 11.547 24.969 1 98.81 162 THR A O 1
ATOM 1192 N N . PHE A 1 163 ? -5.805 12.75 24.109 1 98.19 163 PHE A N 1
ATOM 1193 C CA . PHE A 1 163 ? -5.711 11.891 22.938 1 98.19 163 PHE A CA 1
ATOM 1194 C C . PHE A 1 163 ? -5.238 10.492 23.328 1 98.19 163 PHE A C 1
ATOM 1196 O O . PHE A 1 163 ? -4.355 10.344 24.172 1 98.19 163 PHE A O 1
ATOM 1203 N N . ASP A 1 164 ? -5.793 9.445 22.672 1 95 164 ASP A N 1
ATOM 1204 C CA . ASP A 1 164 ? -5.359 8.078 22.922 1 95 164 ASP A CA 1
ATOM 1205 C C . ASP A 1 164 ? -3.979 7.82 22.328 1 95 164 ASP A C 1
ATOM 1207 O O . ASP A 1 164 ? -3.232 6.969 22.828 1 95 164 ASP A O 1
ATOM 1211 N N . ALA A 1 165 ? -3.709 8.5 21.312 1 93.19 165 ALA A N 1
ATOM 1212 C CA . ALA A 1 165 ? -2.434 8.43 20.609 1 93.19 165 ALA A CA 1
ATOM 1213 C C . ALA A 1 165 ? -2.047 9.781 20.016 1 93.19 165 ALA A C 1
ATOM 1215 O O . ALA A 1 165 ? -2.914 10.562 19.609 1 93.19 165 ALA A O 1
ATOM 1216 N N . GLN A 1 166 ? -0.782 10.039 19.969 1 94.94 166 GLN A N 1
ATOM 1217 C CA . GLN A 1 166 ? -0.334 11.297 19.375 1 94.94 166 GLN A CA 1
ATOM 1218 C C . GLN A 1 166 ? -0.693 11.383 17.906 1 94.94 166 GLN A C 1
ATOM 1220 O O . GLN A 1 166 ? -0.543 10.406 17.156 1 94.94 166 GLN A O 1
ATOM 1225 N N . THR A 1 167 ? -1.277 12.414 17.531 1 96.38 167 THR A N 1
ATOM 1226 C CA . THR A 1 167 ? -1.718 12.688 16.156 1 96.38 167 THR A CA 1
ATOM 1227 C C . THR A 1 167 ? -1.44 14.133 15.781 1 96.38 167 THR A C 1
ATOM 1229 O O . THR A 1 167 ? -1.954 15.062 16.422 1 96.38 167 THR A O 1
ATOM 1232 N N . VAL A 1 168 ? -0.648 14.273 14.742 1 97.69 168 VAL A N 1
ATOM 1233 C CA . VAL A 1 168 ? -0.241 15.625 14.359 1 97.69 168 VAL A CA 1
ATOM 1234 C C . VAL A 1 168 ? -1.448 16.406 13.836 1 97.69 168 VAL A C 1
ATOM 1236 O O . VAL A 1 168 ? -1.812 17.438 14.391 1 97.69 168 VAL A O 1
ATOM 1239 N N . THR A 1 169 ? -2.125 15.852 12.82 1 97.38 169 THR A N 1
ATOM 1240 C CA . THR A 1 169 ? -3.24 16.562 12.195 1 97.38 169 THR A CA 1
ATOM 1241 C C . THR A 1 169 ? -4.434 16.625 13.141 1 97.38 169 THR A C 1
ATOM 1243 O O . THR A 1 169 ? -5.207 17.578 13.109 1 97.38 169 THR A O 1
ATOM 1246 N N . GLY A 1 170 ? -4.578 15.578 13.969 1 97.94 170 GLY A N 1
ATOM 1247 C CA . GLY A 1 170 ? -5.625 15.625 14.984 1 97.94 170 GLY A CA 1
ATOM 1248 C C . GLY A 1 170 ? -5.457 16.766 15.961 1 97.94 170 GLY A C 1
ATOM 1249 O O . GLY A 1 170 ? -6.406 17.516 16.234 1 97.94 170 GLY A O 1
ATOM 1250 N N . THR A 1 171 ? -4.227 16.906 16.5 1 98.81 171 THR A N 1
ATOM 1251 C CA . THR A 1 171 ? -3.914 18 17.406 1 98.81 171 THR A CA 1
ATOM 1252 C C . THR A 1 171 ? -4.18 19.344 16.734 1 98.81 171 THR A C 1
ATOM 1254 O O . THR A 1 171 ? -4.812 20.234 17.328 1 98.81 171 THR A O 1
ATOM 1257 N N . GLU A 1 172 ? -3.729 19.469 15.5 1 98.81 172 GLU A N 1
ATOM 1258 C CA . GLU A 1 172 ? -3.867 20.719 14.766 1 98.81 172 GLU A CA 1
ATOM 1259 C C . GLU A 1 172 ? -5.336 21.062 14.523 1 98.81 172 GLU A C 1
ATOM 1261 O O . GLU A 1 172 ? -5.754 22.203 14.719 1 98.81 172 GLU A O 1
ATOM 1266 N N . ASN A 1 173 ? -6.07 20.062 14.125 1 98.62 173 ASN A N 1
ATOM 1267 C CA . ASN A 1 173 ? -7.492 20.234 13.852 1 98.62 173 ASN A CA 1
ATOM 1268 C C . ASN A 1 173 ? -8.25 20.719 15.078 1 98.62 173 ASN A C 1
ATOM 1270 O O . ASN A 1 173 ? -9.047 21.656 14.992 1 98.62 173 ASN A O 1
ATOM 1274 N N . VAL A 1 174 ? -7.977 20.156 16.203 1 98.75 174 VAL A N 1
ATOM 1275 C CA . VAL A 1 174 ? -8.688 20.469 17.438 1 98.75 174 VAL A CA 1
ATOM 1276 C C . VAL A 1 174 ? -8.227 21.812 17.969 1 98.75 174 VAL A C 1
ATOM 1278 O O . VAL A 1 174 ? -9.023 22.562 18.562 1 98.75 174 VAL A O 1
ATOM 1281 N N . MET A 1 175 ? -6.949 22.156 17.812 1 98.88 175 MET A N 1
ATOM 1282 C CA . MET A 1 175 ? -6.461 23.484 18.188 1 98.88 175 MET A CA 1
ATOM 1283 C C . MET A 1 175 ? -7.246 24.578 17.469 1 98.88 175 MET A C 1
ATOM 1285 O O . MET A 1 175 ? -7.656 25.562 18.078 1 98.88 175 MET A O 1
ATOM 1289 N N . MET A 1 176 ? -7.441 24.375 16.203 1 98.88 176 MET A N 1
ATOM 1290 C CA . MET A 1 176 ? -8.164 25.359 15.406 1 98.88 176 MET A CA 1
ATOM 1291 C C . MET A 1 176 ? -9.617 25.469 15.867 1 98.88 176 MET A C 1
ATOM 1293 O O . MET A 1 176 ? -10.164 26.562 15.992 1 98.88 176 MET A O 1
ATOM 1297 N N . ALA A 1 177 ? -10.219 24.312 16.156 1 98.81 177 ALA A N 1
ATOM 1298 C CA . ALA A 1 177 ? -11.594 24.297 16.641 1 98.81 177 ALA A CA 1
ATOM 1299 C C . ALA A 1 177 ? -11.719 25 18 1 98.81 177 ALA A C 1
ATOM 1301 O O . ALA A 1 177 ? -12.633 25.797 18.203 1 98.81 177 ALA A O 1
ATOM 1302 N N . ALA A 1 178 ? -10.805 24.75 18.875 1 98.81 178 ALA A N 1
ATOM 1303 C CA . ALA A 1 178 ? -10.844 25.219 20.266 1 98.81 178 ALA A CA 1
ATOM 1304 C C . ALA A 1 178 ? -10.617 26.734 20.328 1 98.81 178 ALA A C 1
ATOM 1306 O O . ALA A 1 178 ? -11.047 27.391 21.281 1 98.81 178 ALA A O 1
ATOM 1307 N N . ALA A 1 179 ? -9.938 27.312 19.344 1 98.81 179 ALA A N 1
ATOM 1308 C CA . ALA A 1 179 ? -9.57 28.719 19.344 1 98.81 179 ALA A CA 1
ATOM 1309 C C . ALA A 1 179 ? -10.805 29.609 19.438 1 98.81 179 ALA A C 1
ATOM 1311 O O . ALA A 1 179 ? -10.734 30.734 19.938 1 98.81 179 ALA A O 1
ATOM 1312 N N . LEU A 1 180 ? -11.945 29.109 18.969 1 98.44 180 LEU A N 1
ATOM 1313 C CA . LEU A 1 180 ? -13.172 29.891 18.969 1 98.44 180 LEU A CA 1
ATOM 1314 C C . LEU A 1 180 ? -14.211 29.266 19.891 1 98.44 180 LEU A C 1
ATOM 1316 O O . LEU A 1 180 ? -15.383 29.656 19.891 1 98.44 180 LEU A O 1
ATOM 1320 N N . ALA A 1 181 ? -13.828 28.219 20.625 1 98.5 181 ALA A N 1
ATOM 1321 C CA . ALA A 1 181 ? -14.75 27.547 21.531 1 98.5 181 ALA A CA 1
ATOM 1322 C C . ALA A 1 181 ? -15.039 28.406 22.766 1 98.5 181 ALA A C 1
ATOM 1324 O O . ALA A 1 181 ? -14.219 29.234 23.156 1 98.5 181 ALA A O 1
ATOM 1325 N N . ASP A 1 182 ? -16.203 28.25 23.359 1 98.06 182 ASP A N 1
ATOM 1326 C CA . ASP A 1 182 ? -16.516 28.922 24.609 1 98.06 182 ASP A CA 1
ATOM 1327 C C . ASP A 1 182 ? -15.781 28.266 25.781 1 98.06 182 ASP A C 1
ATOM 1329 O O . ASP A 1 182 ? -16 27.094 26.078 1 98.06 182 ASP A O 1
ATOM 1333 N N . GLY A 1 183 ? -14.93 29.047 26.391 1 97.94 183 GLY A N 1
ATOM 1334 C CA . GLY A 1 183 ? -14.258 28.547 27.578 1 97.94 183 GLY A CA 1
ATOM 1335 C C . GLY A 1 183 ? -12.867 28.016 27.297 1 97.94 183 GLY A C 1
ATOM 1336 O O . GLY A 1 183 ? -12.297 28.281 26.234 1 97.94 183 GLY A O 1
ATOM 1337 N N . GLU A 1 184 ? -12.375 27.328 28.266 1 98.44 184 GLU A N 1
ATOM 1338 C CA . GLU A 1 184 ? -11 26.844 28.219 1 98.44 184 GLU A CA 1
ATOM 1339 C C . GLU A 1 184 ? -10.938 25.391 27.75 1 98.44 184 GLU A C 1
ATOM 1341 O O . GLU A 1 184 ? -11.766 24.578 28.156 1 98.44 184 GLU A O 1
ATOM 1346 N N . THR A 1 185 ? -10.055 25.109 26.844 1 98.81 185 THR A N 1
ATOM 1347 C CA . THR A 1 185 ? -9.766 23.766 26.375 1 98.81 185 THR A CA 1
ATOM 1348 C C . THR A 1 185 ? -8.352 23.359 26.781 1 98.81 185 THR A C 1
ATOM 1350 O O . THR A 1 185 ? -7.398 24.109 26.562 1 98.81 185 THR A O 1
ATOM 1353 N N . VAL A 1 186 ? -8.188 22.203 27.391 1 98.88 186 VAL A N 1
ATOM 1354 C CA . VAL A 1 186 ? -6.883 21.609 27.672 1 98.88 186 VAL A CA 1
ATOM 1355 C C . VAL A 1 186 ? -6.723 20.312 26.875 1 98.88 186 VAL A C 1
ATOM 1357 O O . VAL A 1 186 ? -7.504 19.375 27.047 1 98.88 186 VAL A O 1
ATOM 1360 N N . LEU A 1 187 ? -5.777 20.266 25.984 1 98.88 187 LEU A N 1
ATOM 1361 C CA . LEU A 1 187 ? -5.457 19.078 25.203 1 98.88 187 LEU A CA 1
ATOM 1362 C C . LEU A 1 187 ? -4.23 18.375 25.781 1 98.88 187 LEU A C 1
ATOM 1364 O O . LEU A 1 187 ? -3.195 19 26 1 98.88 187 LEU A O 1
ATOM 1368 N N . ARG A 1 188 ? -4.367 17.078 26.016 1 98.81 188 ARG A N 1
ATOM 1369 C CA . ARG A 1 188 ? -3.283 16.266 26.578 1 98.81 188 ARG A CA 1
ATOM 1370 C C . ARG A 1 188 ? -2.863 15.172 25.609 1 98.81 188 ARG A C 1
ATOM 1372 O O . ARG A 1 188 ? -3.668 14.711 24.797 1 98.81 188 ARG A O 1
ATOM 1379 N N . ASN A 1 189 ? -1.572 14.734 25.734 1 98.5 189 ASN A N 1
ATOM 1380 C CA . ASN A 1 189 ? -0.958 13.758 24.828 1 98.5 189 ASN A CA 1
ATOM 1381 C C . ASN A 1 189 ? -0.962 14.258 23.391 1 98.5 189 ASN A C 1
ATOM 1383 O O . ASN A 1 189 ? -1.294 13.5 22.469 1 98.5 189 ASN A O 1
ATOM 1387 N N . CYS A 1 190 ? -0.57 15.562 23.281 1 98.69 190 CYS A N 1
ATOM 1388 C CA . CYS A 1 190 ? -0.572 16.234 21.984 1 98.69 190 CYS A CA 1
ATOM 1389 C C . CYS A 1 190 ? 0.685 15.906 21.203 1 98.69 190 CYS A C 1
ATOM 1391 O O . CYS A 1 190 ? 1.697 15.5 21.766 1 98.69 190 CYS A O 1
ATOM 1393 N N . ALA A 1 191 ? 0.517 15.961 19.875 1 98.5 191 ALA A N 1
ATOM 1394 C CA . ALA A 1 191 ? 1.698 15.93 19.016 1 98.5 191 ALA A CA 1
ATOM 1395 C C . ALA A 1 191 ? 2.613 17.109 19.281 1 98.5 191 ALA A C 1
ATOM 1397 O O . ALA A 1 191 ? 2.141 18.234 19.5 1 98.5 191 ALA A O 1
ATOM 1398 N N . ARG A 1 192 ? 3.906 16.906 19.234 1 98.56 192 ARG A N 1
ATOM 1399 C CA . ARG A 1 192 ? 4.863 17.922 19.656 1 98.56 192 ARG A CA 1
ATOM 1400 C C . ARG A 1 192 ? 5.68 18.422 18.469 1 98.56 192 ARG A C 1
ATOM 1402 O O . ARG A 1 192 ? 6.656 19.156 18.641 1 98.56 192 ARG A O 1
ATOM 1409 N N . GLU A 1 193 ? 5.312 18 17.281 1 98.44 193 GLU A N 1
ATOM 1410 C CA . GLU A 1 193 ? 6.051 18.359 16.062 1 98.44 193 GLU A CA 1
ATOM 1411 C C . GLU A 1 193 ? 6.156 19.875 15.906 1 98.44 193 GLU A C 1
ATOM 1413 O O . GLU A 1 193 ? 5.227 20.609 16.25 1 98.44 193 GLU A O 1
ATOM 1418 N N . PRO A 1 194 ? 7.273 20.375 15.289 1 98.44 194 PRO A N 1
ATOM 1419 C CA . PRO A 1 194 ? 7.449 21.797 15.039 1 98.44 194 PRO A CA 1
ATOM 1420 C C . PRO A 1 194 ? 6.285 22.422 14.266 1 98.44 194 PRO A C 1
ATOM 1422 O O . PRO A 1 194 ? 5.965 23.594 14.461 1 98.44 194 PRO A O 1
ATOM 1425 N N . GLU A 1 195 ? 5.633 21.641 13.438 1 98.56 195 GLU A N 1
ATOM 1426 C CA . GLU A 1 195 ? 4.504 22.109 12.641 1 98.56 195 GLU A CA 1
ATOM 1427 C C . GLU A 1 195 ? 3.318 22.484 13.531 1 98.56 195 GLU A C 1
ATOM 1429 O O . GLU A 1 195 ? 2.564 23.406 13.219 1 98.56 195 GLU A O 1
ATOM 1434 N N . VAL A 1 196 ? 3.146 21.75 14.641 1 98.81 196 VAL A N 1
ATOM 1435 C CA . VAL A 1 196 ? 2.08 22.047 15.586 1 98.81 196 VAL A CA 1
ATOM 1436 C C . VAL A 1 196 ? 2.359 23.375 16.281 1 98.81 196 VAL A C 1
ATOM 1438 O O . VAL A 1 196 ? 1.456 24.203 16.438 1 98.81 196 VAL A O 1
ATOM 1441 N N . LYS A 1 197 ? 3.627 23.562 16.719 1 98.75 197 LYS A N 1
ATOM 1442 C CA . LYS A 1 197 ? 4.027 24.844 17.312 1 98.75 197 LYS A CA 1
ATOM 1443 C C . LYS A 1 197 ? 3.824 25.984 16.328 1 98.75 197 LYS A C 1
ATOM 1445 O O . LYS A 1 197 ? 3.387 27.062 16.703 1 98.75 197 LYS A O 1
ATOM 1450 N N . ASP A 1 198 ? 4.168 25.719 15.109 1 98.81 198 ASP A N 1
ATOM 1451 C CA . ASP A 1 198 ? 4.008 26.734 14.07 1 98.81 198 ASP A CA 1
ATOM 1452 C C . ASP A 1 198 ? 2.549 27.172 13.938 1 98.81 198 ASP A C 1
ATOM 1454 O O . ASP A 1 198 ? 2.254 28.359 13.82 1 98.81 198 ASP A O 1
ATOM 1458 N N . LEU A 1 199 ? 1.653 26.203 13.906 1 98.88 199 LEU A N 1
ATOM 1459 C CA . LEU A 1 199 ? 0.234 26.531 13.859 1 98.88 199 LEU A CA 1
ATOM 1460 C C . LEU A 1 199 ? -0.177 27.344 15.078 1 98.88 199 LEU A C 1
ATOM 1462 O O . LEU A 1 199 ? -0.953 28.297 14.969 1 98.88 199 LEU A O 1
ATOM 1466 N N . GLY A 1 200 ? 0.287 26.906 16.281 1 98.88 200 GLY A N 1
ATOM 1467 C CA . GLY A 1 200 ? 0.022 27.688 17.484 1 98.88 200 GLY A CA 1
ATOM 1468 C C . GLY A 1 200 ? 0.425 29.141 17.344 1 98.88 200 GLY A C 1
ATOM 1469 O O . GLY A 1 200 ? -0.342 30.047 17.703 1 98.88 200 GLY A O 1
ATOM 1470 N N . ASP A 1 201 ? 1.615 29.359 16.828 1 98.81 201 ASP A N 1
ATOM 1471 C CA . ASP A 1 201 ? 2.115 30.719 16.609 1 98.81 201 ASP A CA 1
ATOM 1472 C C . ASP A 1 201 ? 1.223 31.484 15.648 1 98.81 201 ASP A C 1
ATOM 1474 O O . ASP A 1 201 ? 0.959 32.656 15.844 1 98.81 201 ASP A O 1
ATOM 1478 N N . ALA A 1 202 ? 0.775 30.812 14.594 1 98.81 202 ALA A N 1
ATOM 1479 C CA . ALA A 1 202 ? -0.115 31.422 13.617 1 98.81 202 ALA A CA 1
ATOM 1480 C C . ALA A 1 202 ? -1.441 31.828 14.258 1 98.81 202 ALA A C 1
ATOM 1482 O O . ALA A 1 202 ? -1.952 32.906 14.016 1 98.81 202 ALA A O 1
ATOM 1483 N N . LEU A 1 203 ? -1.999 30.938 15.047 1 98.88 203 LEU A N 1
ATOM 1484 C CA . LEU A 1 203 ? -3.262 31.203 15.727 1 98.88 203 LEU A CA 1
ATOM 1485 C C . LEU A 1 203 ? -3.121 32.375 16.672 1 98.88 203 LEU A C 1
ATOM 1487 O O . LEU A 1 203 ? -4 33.25 16.734 1 98.88 203 LEU A O 1
ATOM 1491 N N . VAL A 1 204 ? -2.029 32.406 17.422 1 98.75 204 VAL A N 1
ATOM 1492 C CA . VAL A 1 204 ? -1.771 33.531 18.328 1 98.75 204 VAL A CA 1
ATOM 1493 C C . VAL A 1 204 ? -1.674 34.844 17.547 1 98.75 204 VAL A C 1
ATOM 1495 O O . VAL A 1 204 ? -2.188 35.875 17.984 1 98.75 204 VAL A O 1
ATOM 1498 N N . ALA A 1 205 ? -1.044 34.781 16.422 1 98.12 205 ALA A N 1
ATOM 1499 C CA . ALA A 1 205 ? -0.925 35.969 15.562 1 98.12 205 ALA A CA 1
ATOM 1500 C C . ALA A 1 205 ? -2.299 36.438 15.102 1 98.12 205 ALA A C 1
ATOM 1502 O O . ALA A 1 205 ? -2.482 37.625 14.828 1 98.12 205 ALA A O 1
ATOM 1503 N N . MET A 1 206 ? -3.27 35.562 15.047 1 98.62 206 MET A N 1
ATOM 1504 C CA . MET A 1 206 ? -4.633 35.906 14.656 1 98.62 206 MET A CA 1
ATOM 1505 C C . MET A 1 206 ? -5.414 36.438 15.844 1 98.62 206 MET A C 1
ATOM 1507 O O . MET A 1 206 ? -6.52 36.969 15.68 1 98.62 206 MET A O 1
ATOM 1511 N N . GLY A 1 207 ? -4.852 36.281 17.047 1 98.56 207 GLY A N 1
ATOM 1512 C CA . GLY A 1 207 ? -5.508 36.781 18.25 1 98.56 207 GLY A CA 1
ATOM 1513 C C . GLY A 1 207 ? -5.965 35.688 19.188 1 98.56 207 GLY A C 1
ATOM 1514 O O . GLY A 1 207 ? -6.578 35.969 20.219 1 98.56 207 GLY A O 1
ATOM 1515 N N . ALA A 1 208 ? -5.684 34.438 18.875 1 98.69 208 ALA A N 1
ATOM 1516 C CA . ALA A 1 208 ? -6.059 33.344 19.75 1 98.69 208 ALA A CA 1
ATOM 1517 C C . ALA A 1 208 ? -5.195 33.312 21 1 98.69 208 ALA A C 1
ATOM 1519 O O . ALA A 1 208 ? -4.09 33.844 21.016 1 98.69 208 ALA A O 1
ATOM 1520 N N . LEU A 1 209 ? -5.727 32.75 22.016 1 98.75 209 LEU A N 1
ATOM 1521 C CA . LEU A 1 209 ? -4.996 32.531 23.266 1 98.75 209 LEU A CA 1
ATOM 1522 C C . LEU A 1 209 ? -4.574 31.078 23.391 1 98.75 209 LEU A C 1
ATOM 1524 O O . LEU A 1 209 ? -5.312 30.266 23.953 1 98.75 209 LEU A O 1
ATOM 1528 N N . VAL A 1 210 ? -3.404 30.766 22.938 1 98.75 210 VAL A N 1
ATOM 1529 C CA . VAL A 1 210 ? -2.875 29.406 22.906 1 98.75 210 VAL A CA 1
ATOM 1530 C C . VAL A 1 210 ? -1.541 29.359 23.641 1 98.75 210 VAL A C 1
ATOM 1532 O O . VAL A 1 210 ? -0.65 30.172 23.391 1 98.75 210 VAL A O 1
ATOM 1535 N N . GLU A 1 211 ? -1.406 28.453 24.531 1 98.69 211 GLU A N 1
ATOM 1536 C CA . GLU A 1 211 ? -0.159 28.203 25.25 1 98.69 211 GLU A CA 1
ATOM 1537 C C . GLU A 1 211 ? 0.233 26.719 25.188 1 98.69 211 GLU A C 1
ATOM 1539 O O . GLU A 1 211 ? -0.63 25.844 25.219 1 98.69 211 GLU A O 1
ATOM 1544 N N . GLY A 1 212 ? 1.481 26.484 25.031 1 98.5 212 GLY A N 1
ATOM 1545 C CA . GLY A 1 212 ? 1.982 25.125 25.125 1 98.5 212 GLY A CA 1
ATOM 1546 C C . GLY A 1 212 ? 2.014 24.422 23.781 1 98.5 212 GLY A C 1
ATOM 1547 O O . GLY A 1 212 ? 2.314 23.219 23.703 1 98.5 212 GLY A O 1
ATOM 1548 N N . ALA A 1 213 ? 1.757 25.109 22.672 1 97.94 213 ALA A N 1
ATOM 1549 C CA . ALA A 1 213 ? 1.893 24.484 21.375 1 97.94 213 ALA A CA 1
ATOM 1550 C C . ALA A 1 213 ? 3.303 23.922 21.172 1 97.94 213 ALA A C 1
ATOM 1552 O O . ALA A 1 213 ? 4.285 24.594 21.5 1 97.94 213 ALA A O 1
ATOM 1553 N N . GLY A 1 214 ? 3.404 22.703 20.703 1 97.31 214 GLY A N 1
ATOM 1554 C CA . GLY A 1 214 ? 4.699 22.062 20.547 1 97.31 214 GLY A CA 1
ATOM 1555 C C . GLY A 1 214 ? 5.086 21.203 21.734 1 97.31 214 GLY A C 1
ATOM 1556 O O . GLY A 1 214 ? 6.121 20.531 21.719 1 97.31 214 GLY A O 1
ATOM 1557 N N . THR A 1 215 ? 4.281 21.234 22.766 1 98.06 215 THR A N 1
ATOM 1558 C CA . THR A 1 215 ? 4.449 20.344 23.906 1 98.06 215 THR A CA 1
ATOM 1559 C C . THR A 1 215 ? 3.314 19.328 23.969 1 98.06 215 THR A C 1
ATOM 1561 O O . THR A 1 215 ? 2.438 19.297 23.109 1 98.06 215 THR A O 1
ATOM 1564 N N . ASP A 1 216 ? 3.391 18.391 25 1 98.12 216 ASP A N 1
ATOM 1565 C CA . ASP A 1 216 ? 2.414 17.312 25.094 1 98.12 216 ASP A CA 1
ATOM 1566 C C . ASP A 1 216 ? 1.112 17.812 25.719 1 98.12 216 ASP A C 1
ATOM 1568 O O . ASP A 1 216 ? 0.126 17.062 25.781 1 98.12 216 ASP A O 1
ATOM 1572 N N . GLU A 1 217 ? 1.1 19.031 26.188 1 98.81 217 GLU A N 1
ATOM 1573 C CA . GLU A 1 217 ? -0.102 19.641 26.75 1 98.81 217 GLU A CA 1
ATOM 1574 C C . GLU A 1 217 ? -0.304 21.047 26.203 1 98.81 217 GLU A C 1
ATOM 1576 O O . GLU A 1 217 ? 0.589 21.891 26.312 1 98.81 217 GLU A O 1
ATOM 1581 N N . ILE A 1 218 ? -1.466 21.328 25.641 1 98.88 218 ILE A N 1
ATOM 1582 C CA . ILE A 1 218 ? -1.773 22.625 25.031 1 98.88 218 ILE A CA 1
ATOM 1583 C C . ILE A 1 218 ? -3.004 23.219 25.719 1 98.88 218 ILE A C 1
ATOM 1585 O O . ILE A 1 218 ? -4.023 22.547 25.875 1 98.88 218 ILE A O 1
ATOM 1589 N N . TRP A 1 219 ? -2.887 24.422 26.156 1 98.88 219 TRP A N 1
ATOM 1590 C CA . TRP A 1 219 ? -3.977 25.188 26.75 1 98.88 219 TRP A CA 1
ATOM 1591 C C . TRP A 1 219 ? -4.504 26.234 25.781 1 98.88 219 TRP A C 1
ATOM 1593 O O . TRP A 1 219 ? -3.732 27.031 25.219 1 98.88 219 TRP A O 1
ATOM 1603 N N . ILE A 1 220 ? -5.809 26.281 25.594 1 98.88 220 ILE A N 1
ATOM 1604 C CA . ILE A 1 220 ? -6.422 27.219 24.672 1 98.88 220 ILE A CA 1
ATOM 1605 C C . ILE A 1 220 ? -7.629 27.875 25.328 1 98.88 220 ILE A C 1
ATOM 1607 O O . ILE A 1 220 ? -8.547 27.188 25.781 1 98.88 220 ILE A O 1
ATOM 1611 N N . GLU A 1 221 ? -7.59 29.141 25.469 1 98.62 221 GLU A N 1
ATOM 1612 C CA . GLU A 1 221 ? -8.781 29.906 25.844 1 98.62 221 GLU A CA 1
ATOM 1613 C C . GLU A 1 221 ? -9.5 30.438 24.609 1 98.62 221 GLU A C 1
ATOM 1615 O O . GLU A 1 221 ? -8.953 31.25 23.859 1 98.62 221 GLU A O 1
ATOM 1620 N N . GLY A 1 222 ? -10.703 29.938 24.422 1 98.31 222 GLY A N 1
ATOM 1621 C CA . GLY A 1 222 ? -11.445 30.375 23.25 1 98.31 222 GLY A CA 1
ATOM 1622 C C . GLY A 1 222 ? -11.766 31.859 23.266 1 98.31 222 GLY A C 1
ATOM 1623 O O . GLY A 1 222 ? -12.008 32.438 24.328 1 98.31 222 GLY A O 1
ATOM 1624 N N . VAL A 1 223 ? -11.703 32.5 22.047 1 98.56 223 VAL A N 1
ATOM 1625 C CA . VAL A 1 223 ? -12.016 33.906 21.891 1 98.56 223 VAL A CA 1
ATOM 1626 C C . VAL A 1 223 ? -13.227 34.062 20.969 1 98.56 223 VAL A C 1
ATOM 1628 O O . VAL A 1 223 ? -13.586 33.156 20.234 1 98.56 223 VAL A O 1
ATOM 1631 N N . PRO A 1 224 ? -13.867 35.156 21.078 1 97.12 224 PRO A N 1
ATOM 1632 C CA . PRO A 1 224 ? -15.094 35.344 20.297 1 97.12 224 PRO A CA 1
ATOM 1633 C C . PRO A 1 224 ? -14.836 35.438 18.797 1 97.12 224 PRO A C 1
ATOM 1635 O O . PRO A 1 224 ? -15.695 35.062 17.984 1 97.12 224 PRO A O 1
ATOM 1638 N N . SER A 1 225 ? -13.703 36.031 18.453 1 97.62 225 SER A N 1
ATOM 1639 C CA . SER A 1 225 ? -13.352 36.156 17.047 1 97.62 225 SER A CA 1
ATOM 1640 C C . SER A 1 225 ? -11.836 36.25 16.859 1 97.62 225 SER A C 1
ATOM 1642 O O . SER A 1 225 ? -11.102 36.5 17.812 1 97.62 225 SER A O 1
ATOM 1644 N N . LEU A 1 226 ? -11.453 35.938 15.648 1 98.5 226 LEU A N 1
ATOM 1645 C CA . LEU A 1 226 ? -10.047 36.062 15.281 1 98.5 226 LEU A CA 1
ATOM 1646 C C . LEU A 1 226 ? -9.859 37.031 14.133 1 98.5 226 LEU A C 1
ATOM 1648 O O . LEU A 1 226 ? -10.82 37.375 13.438 1 98.5 226 LEU A O 1
ATOM 1652 N N . ARG A 1 227 ? -8.641 37.562 14.016 1 98.06 227 ARG A N 1
ATOM 1653 C CA . ARG A 1 227 ? -8.281 38.469 12.914 1 98.06 227 ARG A CA 1
ATOM 1654 C C . ARG A 1 227 ? -7.641 37.688 11.773 1 98.06 227 ARG A C 1
ATOM 1656 O O . ARG A 1 227 ? -7.172 36.562 11.961 1 98.06 227 ARG A O 1
ATOM 1663 N N . PRO A 1 228 ? -7.582 38.312 10.594 1 97.94 228 PRO A N 1
ATOM 1664 C CA . PRO A 1 228 ? -6.977 37.625 9.445 1 97.94 228 PRO A CA 1
ATOM 1665 C C . PRO A 1 228 ? -5.52 37.25 9.688 1 97.94 228 PRO A C 1
ATOM 1667 O O . PRO A 1 228 ? -4.793 37.969 10.375 1 97.94 228 PRO A O 1
ATOM 1670 N N . LEU A 1 229 ? -5.145 36.188 9.07 1 96.56 229 LEU A N 1
ATOM 1671 C CA . LEU A 1 229 ? -3.865 35.5 9.234 1 96.56 229 LEU A CA 1
ATOM 1672 C C . LEU A 1 229 ? -2.764 36.219 8.461 1 96.56 229 LEU A C 1
ATOM 1674 O O . LEU A 1 229 ? -2.971 36.656 7.32 1 96.56 229 LEU A O 1
ATOM 1678 N N . SER A 1 230 ? -1.672 36.594 9.086 1 97.81 230 SER A N 1
ATOM 1679 C CA . SER A 1 230 ? -0.39 36.969 8.484 1 97.81 230 SER A CA 1
ATOM 1680 C C . SER A 1 230 ? 0.755 36.188 9.133 1 97.81 230 SER A C 1
ATOM 1682 O O . SER A 1 230 ? 1.13 36.469 10.273 1 97.81 230 SER A O 1
ATOM 1684 N N . HIS A 1 231 ? 1.294 35.219 8.453 1 98.31 231 HIS A N 1
ATOM 1685 C CA . HIS A 1 231 ? 2.227 34.281 9.07 1 98.31 231 HIS A CA 1
ATOM 1686 C C . HIS A 1 231 ? 3.176 33.688 8.039 1 98.31 231 HIS A C 1
ATOM 1688 O O . HIS A 1 231 ? 2.779 33.406 6.902 1 98.31 231 HIS A O 1
ATOM 1694 N N . ALA A 1 232 ? 4.473 33.594 8.383 1 98.25 232 ALA A N 1
ATOM 1695 C CA . ALA A 1 232 ? 5.445 32.844 7.57 1 98.25 232 ALA A CA 1
ATOM 1696 C C . ALA A 1 232 ? 5.699 31.453 8.148 1 98.25 232 ALA A C 1
ATOM 1698 O O . ALA A 1 232 ? 6.121 31.312 9.297 1 98.25 232 ALA A O 1
ATOM 1699 N N . VAL A 1 233 ? 5.465 30.438 7.312 1 98.19 233 VAL A N 1
ATOM 1700 C CA . VAL A 1 233 ? 5.586 29.078 7.824 1 98.19 233 VAL A CA 1
ATOM 1701 C C . VAL A 1 233 ? 7.062 28.719 8.008 1 98.19 233 VAL A C 1
ATOM 1703 O O . VAL A 1 233 ? 7.934 29.312 7.367 1 98.19 233 VAL A O 1
ATOM 1706 N N . ILE A 1 234 ? 7.375 27.797 8.828 1 98.31 234 ILE A N 1
ATOM 1707 C CA . ILE A 1 234 ? 8.727 27.375 9.156 1 98.31 234 ILE A CA 1
ATOM 1708 C C . ILE A 1 234 ? 9.32 26.578 7.992 1 98.31 234 ILE A C 1
ATOM 1710 O O . ILE A 1 234 ? 8.586 26.125 7.109 1 98.31 234 ILE A O 1
ATOM 1714 N N . PRO A 1 235 ? 10.68 26.422 8 1 98.19 235 PRO A N 1
ATOM 1715 C CA . PRO A 1 235 ? 11.312 25.562 6.988 1 98.19 235 PRO A CA 1
ATOM 1716 C C . PRO A 1 235 ? 10.93 24.094 7.125 1 98.19 235 PRO A C 1
ATOM 1718 O O . PRO A 1 235 ? 10.633 23.625 8.227 1 98.19 235 PRO A O 1
ATOM 1721 N N . ASP A 1 236 ? 10.93 23.391 6.031 1 98.5 236 ASP A N 1
ATOM 1722 C CA . ASP A 1 236 ? 10.555 21.984 5.98 1 98.5 236 ASP A CA 1
ATOM 1723 C C . ASP A 1 236 ? 11.648 21.094 6.562 1 98.5 236 ASP A C 1
ATOM 1725 O O . ASP A 1 236 ? 12.656 20.828 5.902 1 98.5 236 ASP A O 1
ATOM 1729 N N . ARG A 1 237 ? 11.422 20.625 7.711 1 98.31 237 ARG A N 1
ATOM 1730 C CA . ARG A 1 237 ? 12.453 19.828 8.375 1 98.31 237 ARG A CA 1
ATOM 1731 C C . ARG A 1 237 ? 12.672 18.5 7.668 1 98.31 237 ARG A C 1
ATOM 1733 O O . ARG A 1 237 ? 13.75 17.922 7.742 1 98.31 237 ARG A O 1
ATOM 1740 N N . ILE A 1 238 ? 11.68 17.953 6.984 1 98.56 238 ILE A N 1
ATOM 1741 C CA . ILE A 1 238 ? 11.836 16.672 6.297 1 98.56 238 ILE A CA 1
ATOM 1742 C C . ILE A 1 238 ? 12.633 16.875 5.012 1 98.56 238 ILE A C 1
ATOM 1744 O O . ILE A 1 238 ? 13.492 16.047 4.676 1 98.56 238 ILE A O 1
ATOM 1748 N N . GLU A 1 239 ? 12.305 17.938 4.27 1 98.62 239 GLU A N 1
ATOM 1749 C CA . GLU A 1 239 ? 13.125 18.25 3.109 1 98.62 239 GLU A CA 1
ATOM 1750 C C . GLU A 1 239 ? 14.578 18.5 3.514 1 98.62 239 GLU A C 1
ATOM 1752 O O . GLU A 1 239 ? 15.5 17.969 2.887 1 98.62 239 GLU A O 1
ATOM 1757 N N . ALA A 1 240 ? 14.727 19.328 4.559 1 98.62 240 ALA A N 1
ATOM 1758 C CA . ALA A 1 240 ? 16.078 19.562 5.07 1 98.62 240 ALA A CA 1
ATOM 1759 C C . ALA A 1 240 ? 16.781 18.25 5.406 1 98.62 240 ALA A C 1
ATOM 1761 O O . ALA A 1 240 ? 17.922 18.047 5.012 1 98.62 240 ALA A O 1
ATOM 1762 N N . GLY A 1 241 ? 16.094 17.391 6.141 1 98.75 241 GLY A N 1
ATOM 1763 C CA . GLY A 1 241 ? 16.656 16.109 6.504 1 98.75 241 GLY A CA 1
ATOM 1764 C C . GLY A 1 241 ? 17.047 15.266 5.301 1 98.75 241 GLY A C 1
ATOM 1765 O O . GLY A 1 241 ? 18.062 14.57 5.328 1 98.75 241 GLY A O 1
ATOM 1766 N N . THR A 1 242 ? 16.266 15.281 4.27 1 98.81 242 THR A N 1
ATOM 1767 C CA . THR A 1 242 ? 16.547 14.539 3.045 1 98.81 242 THR A CA 1
ATOM 1768 C C . THR A 1 242 ? 17.875 15 2.434 1 98.81 242 THR A C 1
ATOM 1770 O O . THR A 1 242 ? 18.703 14.172 2.035 1 98.81 242 THR A O 1
ATOM 1773 N N . PHE A 1 243 ? 18.094 16.328 2.391 1 98.81 243 PHE A N 1
ATOM 1774 C CA . PHE A 1 243 ? 19.328 16.859 1.852 1 98.81 243 PHE A CA 1
ATOM 1775 C C . PHE A 1 243 ? 20.5 16.562 2.775 1 98.81 243 PHE A C 1
ATOM 1777 O O . PHE A 1 243 ? 21.625 16.344 2.314 1 98.81 243 PHE A O 1
ATOM 1784 N N . LEU A 1 244 ? 20.25 16.594 4.086 1 98.88 244 LEU A N 1
ATOM 1785 C CA . LEU A 1 244 ? 21.297 16.219 5.027 1 98.88 244 LEU A CA 1
ATOM 1786 C C . LEU A 1 244 ? 21.75 14.773 4.809 1 98.88 244 LEU A C 1
ATOM 1788 O O . LEU A 1 244 ? 22.938 14.477 4.828 1 98.88 244 LEU A O 1
ATOM 1792 N N . VAL A 1 245 ? 20.781 13.859 4.586 1 98.81 245 VAL A N 1
ATOM 1793 C CA . VAL A 1 245 ? 21.125 12.477 4.289 1 98.81 245 VAL A CA 1
ATOM 1794 C C . VAL A 1 245 ? 21.891 12.391 2.975 1 98.81 245 VAL A C 1
ATOM 1796 O O . VAL A 1 245 ? 22.844 11.617 2.854 1 98.81 245 VAL A O 1
ATOM 1799 N N . ALA A 1 246 ? 21.453 13.195 1.979 1 98.69 246 ALA A N 1
ATOM 1800 C CA . ALA A 1 246 ? 22.203 13.258 0.723 1 98.69 246 ALA A CA 1
ATOM 1801 C C . ALA A 1 246 ? 23.656 13.625 0.965 1 98.69 246 ALA A C 1
ATOM 1803 O O . ALA A 1 246 ? 24.562 13.023 0.374 1 98.69 246 ALA A O 1
ATOM 1804 N N . GLY A 1 247 ? 23.891 14.609 1.827 1 98.62 247 GLY A N 1
ATOM 1805 C CA . GLY A 1 247 ? 25.25 15.016 2.176 1 98.62 247 GLY A CA 1
ATOM 1806 C C . GLY A 1 247 ? 26.031 13.922 2.879 1 98.62 247 GLY A C 1
ATOM 1807 O O . GLY A 1 247 ? 27.266 13.859 2.758 1 98.62 247 GLY A O 1
ATOM 1808 N N . ALA A 1 248 ? 25.328 13.062 3.604 1 98.62 248 ALA A N 1
ATOM 1809 C CA . ALA A 1 248 ? 25.969 12.016 4.402 1 98.62 248 ALA A CA 1
ATOM 1810 C C . ALA A 1 248 ? 26.359 10.828 3.535 1 98.62 248 ALA A C 1
ATOM 1812 O O . ALA A 1 248 ? 27.141 9.961 3.967 1 98.62 248 ALA A O 1
ATOM 1813 N N . LEU A 1 249 ? 25.812 10.742 2.314 1 98.06 249 LEU A N 1
ATOM 1814 C CA . LEU A 1 249 ? 26.25 9.695 1.397 1 98.06 249 LEU A CA 1
ATOM 1815 C C . LEU A 1 249 ? 27.75 9.797 1.139 1 98.06 249 LEU A C 1
ATOM 1817 O O . LEU A 1 249 ? 28.312 10.898 1.101 1 98.06 249 LEU A O 1
ATOM 1821 N N . PRO A 1 250 ? 28.422 8.68 0.925 1 95.94 250 PRO A N 1
ATOM 1822 C CA . PRO A 1 250 ? 29.891 8.68 0.799 1 95.94 250 PRO A CA 1
ATOM 1823 C C . PRO A 1 250 ? 30.391 9.625 -0.289 1 95.94 250 PRO A C 1
ATOM 1825 O O . PRO A 1 250 ? 29.922 9.562 -1.428 1 95.94 250 PRO A O 1
ATOM 1828 N N . GLY A 1 251 ? 31.297 10.5 0.138 1 96.06 251 GLY A N 1
ATOM 1829 C CA . GLY A 1 251 ? 31.969 11.359 -0.821 1 96.06 251 GLY A CA 1
ATOM 1830 C C . GLY A 1 251 ? 31.297 12.711 -0.985 1 96.06 251 GLY A C 1
ATOM 1831 O O . GLY A 1 251 ? 31.828 13.609 -1.633 1 96.06 251 GLY A O 1
ATOM 1832 N N . ASN A 1 252 ? 30.172 12.93 -0.414 1 98.31 252 ASN A N 1
ATOM 1833 C CA . ASN A 1 252 ? 29.406 14.164 -0.585 1 98.31 252 ASN A CA 1
ATOM 1834 C C . ASN A 1 252 ? 29.797 15.211 0.454 1 98.31 252 ASN A C 1
ATOM 1836 O O . ASN A 1 252 ? 30.422 14.891 1.466 1 98.31 252 ASN A O 1
ATOM 1840 N N . ASP A 1 253 ? 29.547 16.469 0.185 1 98.69 253 ASP A N 1
ATOM 1841 C CA . ASP A 1 253 ? 29.719 17.656 1.022 1 98.69 253 ASP A CA 1
ATOM 1842 C C . ASP A 1 253 ? 28.641 18.703 0.731 1 98.69 253 ASP A C 1
ATOM 1844 O O . ASP A 1 253 ? 28.75 19.453 -0.235 1 98.69 253 ASP A O 1
ATOM 1848 N N . VAL A 1 254 ? 27.625 18.719 1.624 1 98.75 254 VAL A N 1
ATOM 1849 C CA . VAL A 1 254 ? 26.438 19.5 1.301 1 98.75 254 VAL A CA 1
ATOM 1850 C C . VAL A 1 254 ? 26.109 20.438 2.459 1 98.75 254 VAL A C 1
ATOM 1852 O O . VAL A 1 254 ? 26.094 20.016 3.617 1 98.75 254 VAL A O 1
ATOM 1855 N N . THR A 1 255 ? 25.906 21.688 2.186 1 98.69 255 THR A N 1
ATOM 1856 C CA . THR A 1 255 ? 25.391 22.656 3.143 1 98.69 255 THR A CA 1
ATOM 1857 C C . THR A 1 255 ? 23.891 22.906 2.902 1 98.69 255 THR A C 1
ATOM 1859 O O . THR A 1 255 ? 23.5 23.312 1.81 1 98.69 255 THR A O 1
ATOM 1862 N N . VAL A 1 256 ? 23.156 22.609 3.922 1 98.75 256 VAL A N 1
ATOM 1863 C CA . VAL A 1 256 ? 21.703 22.844 3.854 1 98.75 256 VAL A CA 1
ATOM 1864 C C . VAL A 1 256 ? 21.359 24.172 4.527 1 98.75 256 VAL A C 1
ATOM 1866 O O . VAL A 1 256 ? 21.406 24.266 5.758 1 98.75 256 VAL A O 1
ATOM 1869 N N . ARG A 1 257 ? 20.906 25.141 3.756 1 97.94 257 ARG A N 1
ATOM 1870 C CA . ARG A 1 257 ? 20.562 26.469 4.242 1 97.94 257 ARG A CA 1
ATOM 1871 C C . ARG A 1 257 ? 19.078 26.578 4.57 1 97.94 257 ARG A C 1
ATOM 1873 O O . ARG A 1 257 ? 18.25 26 3.873 1 97.94 257 ARG A O 1
ATOM 1880 N N . GLY A 1 258 ? 18.75 27.344 5.59 1 95.69 258 GLY A N 1
ATOM 1881 C CA . GLY A 1 258 ? 17.375 27.531 5.996 1 95.69 258 GLY A CA 1
ATOM 1882 C C . GLY A 1 258 ? 16.875 26.438 6.926 1 95.69 258 GLY A C 1
ATOM 1883 O O . GLY A 1 258 ? 15.711 26.453 7.344 1 95.69 258 GLY A O 1
ATOM 1884 N N . CYS A 1 259 ? 17.719 25.562 7.23 1 93.5 259 CYS A N 1
ATOM 1885 C CA . CYS A 1 259 ? 17.359 24.469 8.133 1 93.5 259 CYS A CA 1
ATOM 1886 C C . CYS A 1 259 ? 17.484 24.906 9.586 1 93.5 259 CYS A C 1
ATOM 1888 O O . CYS A 1 259 ? 18.453 25.562 9.969 1 93.5 259 CYS A O 1
ATOM 1890 N N . VAL A 1 260 ? 16.469 24.625 10.359 1 95.81 260 VAL A N 1
ATOM 1891 C CA . VAL A 1 260 ? 16.484 24.906 11.797 1 95.81 260 VAL A CA 1
ATOM 1892 C C . VAL A 1 260 ? 17.094 23.719 12.539 1 95.81 260 VAL A C 1
ATOM 1894 O O . VAL A 1 260 ? 16.469 22.656 12.641 1 95.81 260 VAL A O 1
ATOM 1897 N N . ALA A 1 261 ? 18.234 23.891 13.102 1 96.44 261 ALA A N 1
ATOM 1898 C CA . ALA A 1 261 ? 19 22.797 13.711 1 96.44 261 ALA A CA 1
ATOM 1899 C C . ALA A 1 261 ? 18.188 22.109 14.797 1 96.44 261 ALA A C 1
ATOM 1901 O O . ALA A 1 261 ? 18.234 20.875 14.93 1 96.44 261 ALA A O 1
ATOM 1902 N N . ALA A 1 262 ? 17.438 22.859 15.516 1 95.88 262 ALA A N 1
ATOM 1903 C CA . ALA A 1 262 ? 16.656 22.328 16.641 1 95.88 262 ALA A CA 1
ATOM 1904 C C . ALA A 1 262 ? 15.609 21.344 16.156 1 95.88 262 ALA A C 1
ATOM 1906 O O . ALA A 1 262 ? 15.188 20.453 16.906 1 95.88 262 ALA A O 1
ATOM 1907 N N . HIS A 1 263 ? 15.172 21.438 14.883 1 97.56 263 HIS A N 1
ATOM 1908 C CA . HIS A 1 263 ? 14.164 20.547 14.312 1 97.56 263 HIS A CA 1
ATOM 1909 C C . HIS A 1 263 ? 14.797 19.25 13.82 1 97.56 263 HIS A C 1
ATOM 1911 O O . HIS A 1 263 ? 14.086 18.312 13.453 1 97.56 263 HIS A O 1
ATOM 1917 N N . GLN A 1 264 ? 16.156 19.156 13.836 1 97.88 264 GLN A N 1
ATOM 1918 C CA . GLN A 1 264 ? 16.844 18.062 13.164 1 97.88 264 GLN A CA 1
ATOM 1919 C C . GLN A 1 264 ? 17.594 17.188 14.172 1 97.88 264 GLN A C 1
ATOM 1921 O O . GLN A 1 264 ? 18.344 16.281 13.789 1 97.88 264 GLN A O 1
ATOM 1926 N N . GLU A 1 265 ? 17.344 17.344 15.406 1 97.69 265 GLU A N 1
ATOM 1927 C CA . GLU A 1 265 ? 18.203 16.781 16.453 1 97.69 265 GLU A CA 1
ATOM 1928 C C . GLU A 1 265 ? 18.297 15.266 16.328 1 97.69 265 GLU A C 1
ATOM 1930 O O . GLU A 1 265 ? 19.391 14.703 16.328 1 97.69 265 GLU A O 1
ATOM 1935 N N . ALA A 1 266 ? 17.172 14.562 16.234 1 98.12 266 ALA A N 1
ATOM 1936 C CA . ALA A 1 266 ? 17.156 13.102 16.172 1 98.12 266 ALA A CA 1
ATOM 1937 C C . ALA A 1 266 ? 17.891 12.602 14.93 1 98.12 266 ALA A C 1
ATOM 1939 O O . ALA A 1 266 ? 18.625 11.617 15 1 98.12 266 ALA A O 1
ATOM 1940 N N . LEU A 1 267 ? 17.719 13.258 13.844 1 98.5 267 LEU A N 1
ATOM 1941 C CA . LEU A 1 267 ? 18.375 12.859 12.609 1 98.5 267 LEU A CA 1
ATOM 1942 C C . LEU A 1 267 ? 19.875 13.102 12.695 1 98.5 267 LEU A C 1
ATOM 1944 O O . LEU A 1 267 ? 20.672 12.242 12.297 1 98.5 267 LEU A O 1
ATOM 1948 N N . VAL A 1 268 ? 20.266 14.281 13.156 1 98.44 268 VAL A N 1
ATOM 1949 C CA . VAL A 1 268 ? 21.672 14.664 13.242 1 98.44 268 VAL A CA 1
ATOM 1950 C C . VAL A 1 268 ? 22.422 13.664 14.125 1 98.44 268 VAL A C 1
ATOM 1952 O O . VAL A 1 268 ? 23.547 13.289 13.82 1 98.44 268 VAL A O 1
ATOM 1955 N N . GLU A 1 269 ? 21.781 13.242 15.203 1 98.44 269 GLU A N 1
ATOM 1956 C CA . GLU A 1 269 ? 22.375 12.234 16.078 1 98.44 269 GLU A CA 1
ATOM 1957 C C . GLU A 1 269 ? 22.703 10.961 15.297 1 98.44 269 GLU A C 1
ATOM 1959 O O . GLU A 1 269 ? 23.781 10.391 15.453 1 98.44 269 GLU A O 1
ATOM 1964 N N . LYS A 1 270 ? 21.781 10.5 14.5 1 98.5 270 LYS A N 1
ATOM 1965 C CA . LYS A 1 270 ? 21.984 9.281 13.719 1 98.5 270 LYS A CA 1
ATOM 1966 C C . LYS A 1 270 ? 23.031 9.484 12.641 1 98.5 270 LYS A C 1
ATOM 1968 O O . LYS A 1 270 ? 23.828 8.586 12.367 1 98.5 270 LYS A O 1
ATOM 1973 N N . LEU A 1 271 ? 23.047 10.68 12 1 98.62 271 LEU A N 1
ATOM 1974 C CA . LEU A 1 271 ? 24.047 10.969 10.969 1 98.62 271 LEU A CA 1
ATOM 1975 C C . LEU A 1 271 ? 25.453 10.953 11.555 1 98.62 271 LEU A C 1
ATOM 1977 O O . LEU A 1 271 ? 26.375 10.438 10.93 1 98.62 271 LEU A O 1
ATOM 1981 N N . ARG A 1 272 ? 25.594 11.492 12.734 1 98.25 272 ARG A N 1
ATOM 1982 C CA . ARG A 1 272 ? 26.891 11.438 13.414 1 98.25 272 ARG A CA 1
ATOM 1983 C C . ARG A 1 272 ? 27.266 10 13.773 1 98.25 272 ARG A C 1
ATOM 1985 O O . ARG A 1 272 ? 28.422 9.602 13.633 1 98.25 272 ARG A O 1
ATOM 1992 N N . ALA A 1 273 ? 26.234 9.25 14.188 1 98.06 273 ALA A N 1
ATOM 1993 C CA . ALA A 1 273 ? 26.453 7.867 14.594 1 98.06 273 ALA A CA 1
ATOM 1994 C C . ALA A 1 273 ? 26.922 7.02 13.406 1 98.06 273 ALA A C 1
ATOM 1996 O O . ALA A 1 273 ? 27.703 6.082 13.578 1 98.06 273 ALA A O 1
ATOM 1997 N N . VAL A 1 274 ? 26.516 7.391 12.227 1 97.88 274 VAL A N 1
ATOM 1998 C CA . VAL A 1 274 ? 26.922 6.613 11.062 1 97.88 274 VAL A CA 1
ATOM 1999 C C . VAL A 1 274 ? 28.297 7.062 10.594 1 97.88 274 VAL A C 1
ATOM 2001 O O . VAL A 1 274 ? 28.891 6.441 9.711 1 97.88 274 VAL A O 1
ATOM 2004 N N . GLY A 1 275 ? 28.766 8.188 11.109 1 97.81 275 GLY A N 1
ATOM 2005 C CA . GLY A 1 275 ? 30.141 8.602 10.82 1 97.81 275 GLY A CA 1
ATOM 2006 C C . GLY A 1 275 ? 30.219 9.867 9.992 1 97.81 275 GLY A C 1
ATOM 2007 O O . GLY A 1 275 ? 31.312 10.32 9.648 1 97.81 275 GLY A O 1
ATOM 2008 N N . ALA A 1 276 ? 29.109 10.484 9.672 1 98.31 276 ALA A N 1
ATOM 2009 C CA . ALA A 1 276 ? 29.125 11.742 8.914 1 98.31 276 ALA A CA 1
ATOM 2010 C C . 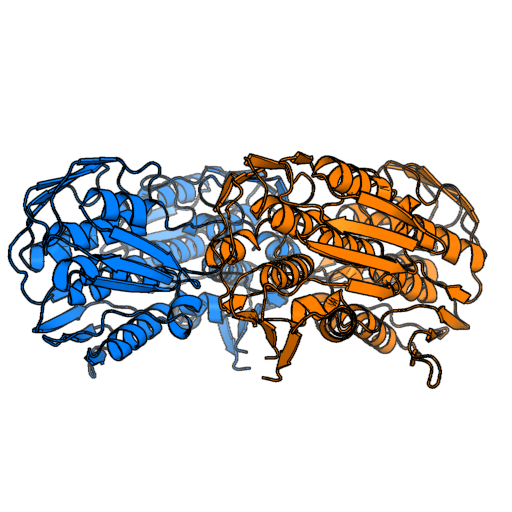ALA A 1 276 ? 29.531 12.914 9.805 1 98.31 276 ALA A C 1
ATOM 2012 O O . ALA A 1 276 ? 29.266 12.898 11.016 1 98.31 276 ALA A O 1
ATOM 2013 N N . GLU A 1 277 ? 30.156 13.875 9.227 1 98.25 277 GLU A N 1
ATOM 2014 C CA . GLU A 1 277 ? 30.422 15.133 9.922 1 98.25 277 GLU A CA 1
ATOM 2015 C C . GLU A 1 277 ? 29.281 16.125 9.75 1 98.25 277 GLU A C 1
ATOM 2017 O O . GLU A 1 277 ? 28.891 16.453 8.625 1 98.25 277 GLU A O 1
ATOM 2022 N N . VAL A 1 278 ? 28.719 16.5 10.828 1 98.31 278 VAL A N 1
ATOM 2023 C CA . VAL A 1 278 ? 27.641 17.484 10.797 1 98.31 278 VAL A CA 1
ATOM 2024 C C . VAL A 1 278 ? 28.047 18.734 11.578 1 98.31 278 VAL A C 1
ATOM 2026 O O . VAL A 1 278 ? 28.328 18.656 12.781 1 98.31 278 VAL A O 1
ATOM 2029 N N . THR A 1 279 ? 28.078 19.844 10.922 1 97.94 279 THR A N 1
ATOM 2030 C CA . THR A 1 279 ? 28.5 21.094 11.555 1 97.94 279 THR A CA 1
ATOM 2031 C C . THR A 1 279 ? 27.453 22.172 11.375 1 97.94 279 THR A C 1
ATOM 2033 O O . THR A 1 279 ? 26.844 22.297 10.312 1 97.94 279 THR A O 1
ATOM 2036 N N . LYS A 1 280 ? 27.281 22.891 12.461 1 97.25 280 LYS A N 1
ATOM 2037 C CA . LYS A 1 280 ? 26.406 24.062 12.367 1 97.25 280 LYS A CA 1
ATOM 2038 C C . LYS A 1 280 ? 27.094 25.203 11.625 1 97.25 280 LYS A C 1
ATOM 2040 O O . LYS A 1 280 ? 28.281 25.484 11.859 1 97.25 280 LYS A O 1
ATOM 2045 N N . VAL A 1 281 ? 26.438 25.719 10.695 1 96.12 281 VAL A N 1
ATOM 2046 C CA . VAL A 1 281 ? 26.922 26.891 9.977 1 96.12 281 VAL A CA 1
ATOM 2047 C C . VAL A 1 281 ? 25.875 28.016 10.062 1 96.12 281 VAL A C 1
ATOM 2049 O O . VAL A 1 281 ? 24.797 27.812 10.602 1 96.12 281 VAL A O 1
ATOM 2052 N N . GLU A 1 282 ? 26.266 29.219 9.648 1 91.81 282 GLU A N 1
ATOM 2053 C CA . GLU A 1 282 ? 25.312 30.328 9.672 1 91.81 282 GLU A CA 1
ATOM 2054 C C . GLU A 1 282 ? 24.094 30.047 8.805 1 91.81 282 GLU A C 1
ATOM 2056 O O . GLU A 1 282 ? 24.219 29.844 7.594 1 91.81 282 GLU A O 1
ATOM 2061 N N . GLY A 1 283 ? 23.062 29.844 9.414 1 91.44 283 GLY A N 1
ATOM 2062 C CA . GLY A 1 283 ? 21.797 29.703 8.695 1 91.44 283 GLY A CA 1
ATOM 2063 C C . GLY A 1 283 ? 21.531 28.281 8.258 1 91.44 283 GLY A C 1
ATOM 2064 O O . GLY A 1 283 ? 20.734 28.047 7.348 1 91.44 283 GLY A O 1
ATOM 2065 N N . GLY A 1 284 ? 22.359 27.359 8.812 1 97.12 284 GLY A N 1
ATOM 2066 C CA . GLY A 1 284 ? 22.062 26 8.383 1 97.12 284 GLY A CA 1
ATOM 2067 C C . GLY A 1 284 ? 23.016 24.969 8.953 1 97.12 284 GLY A C 1
ATOM 2068 O O . GLY A 1 284 ? 23.578 25.172 10.039 1 97.12 284 GLY A O 1
ATOM 2069 N N . LEU A 1 285 ? 23.016 23.781 8.281 1 98.56 285 LEU A N 1
ATOM 2070 C CA . LEU A 1 285 ? 23.859 22.656 8.656 1 98.56 285 LEU A CA 1
ATOM 2071 C C . LEU A 1 285 ? 24.672 22.172 7.461 1 98.56 285 LEU A C 1
ATOM 2073 O O . LEU A 1 285 ? 24.172 22.125 6.336 1 98.56 285 LEU A O 1
ATOM 2077 N N . ARG A 1 286 ? 25.891 21.906 7.699 1 98.69 286 ARG A N 1
ATOM 2078 C CA . ARG A 1 286 ? 26.766 21.25 6.723 1 98.69 286 ARG A CA 1
ATOM 2079 C C . ARG A 1 286 ? 26.984 19.781 7.082 1 98.69 286 ARG A C 1
ATOM 2081 O O . ARG A 1 286 ? 27.234 19.453 8.242 1 98.69 286 ARG A O 1
ATOM 2088 N N . VAL A 1 287 ? 26.906 18.891 6.094 1 98.75 287 VAL A N 1
ATOM 2089 C CA . VAL A 1 287 ? 27.109 17.469 6.316 1 98.75 287 VAL A CA 1
ATOM 2090 C C . VAL A 1 287 ? 28.109 16.922 5.301 1 98.75 287 VAL A C 1
ATOM 2092 O O . VAL A 1 287 ? 28.031 17.234 4.109 1 98.75 287 VAL A O 1
ATOM 2095 N N . VAL A 1 288 ? 29.031 16.172 5.754 1 98.56 288 VAL A N 1
ATOM 2096 C CA . VAL A 1 288 ? 30.062 15.547 4.918 1 98.56 288 VAL A CA 1
ATOM 2097 C C . VAL A 1 288 ? 30.047 14.039 5.137 1 98.56 288 VAL A C 1
ATOM 2099 O O . VAL A 1 288 ? 30.172 13.57 6.27 1 98.56 288 VAL A O 1
ATOM 2102 N N . GLY A 1 289 ? 29.797 13.344 4.02 1 97.25 289 GLY A N 1
ATOM 2103 C CA . GLY A 1 289 ? 29.906 11.898 4.07 1 97.25 289 GLY A CA 1
ATOM 2104 C C . GLY A 1 289 ? 31.328 11.398 3.9 1 97.25 289 GLY A C 1
ATOM 2105 O O . GLY A 1 289 ? 31.828 11.312 2.777 1 97.25 289 GLY A O 1
ATOM 2106 N N . ASP A 1 290 ? 31.906 11.125 5.051 1 87.88 290 ASP A N 1
ATOM 2107 C CA . ASP A 1 290 ? 33.312 10.734 5.047 1 87.88 290 ASP A CA 1
ATOM 2108 C C . ASP A 1 290 ? 33.469 9.211 5.047 1 87.88 290 ASP A C 1
ATOM 2110 O O . ASP A 1 290 ? 33.562 8.594 6.109 1 87.88 290 ASP A O 1
ATOM 2114 N N . GLY A 1 291 ? 33.562 8.57 3.877 1 88.69 291 GLY A N 1
ATOM 2115 C CA . GLY A 1 291 ? 33.781 7.133 3.809 1 88.69 291 GLY A CA 1
ATOM 2116 C C . GLY A 1 291 ? 32.5 6.324 3.922 1 88.69 291 GLY A C 1
ATOM 2117 O O . GLY A 1 291 ? 31.406 6.871 3.805 1 88.69 291 GLY A O 1
ATOM 2118 N N . ARG A 1 292 ? 32.656 5.027 4.168 1 94.75 292 ARG A N 1
ATOM 2119 C CA . ARG A 1 292 ? 31.547 4.105 4.293 1 94.75 292 ARG A CA 1
ATOM 2120 C C . ARG A 1 292 ? 30.844 4.281 5.637 1 94.75 292 ARG A C 1
ATOM 2122 O O . ARG A 1 292 ? 31.484 4.324 6.684 1 94.75 292 ARG A O 1
ATOM 2129 N N . PRO A 1 293 ? 29.531 4.453 5.617 1 98.19 293 PRO A N 1
ATOM 2130 C CA . PRO A 1 293 ? 28.797 4.656 6.867 1 98.19 293 PRO A CA 1
ATOM 2131 C C . PRO A 1 293 ? 28.922 3.48 7.828 1 98.19 293 PRO A C 1
ATOM 2133 O O . PRO A 1 293 ? 29.062 2.334 7.395 1 98.19 293 PRO A O 1
ATOM 2136 N N . ARG A 1 294 ? 28.953 3.742 9.109 1 98.25 294 ARG A N 1
ATOM 2137 C CA . ARG A 1 294 ? 28.828 2.715 10.141 1 98.25 294 ARG A CA 1
ATOM 2138 C C . ARG A 1 294 ? 27.375 2.293 10.328 1 98.25 294 ARG A C 1
ATOM 2140 O O . ARG A 1 294 ? 26.469 3.1 10.141 1 98.25 294 ARG A O 1
ATOM 2147 N N . PRO A 1 295 ? 27.188 1.021 10.648 1 98.44 295 PRO A N 1
ATOM 2148 C CA . PRO A 1 295 ? 25.812 0.597 10.93 1 98.44 295 PRO A CA 1
ATOM 2149 C C . PRO A 1 295 ? 25.234 1.238 12.188 1 98.44 295 PRO A C 1
ATOM 2151 O O . PRO A 1 295 ? 25.969 1.462 13.156 1 98.44 295 PRO A O 1
ATOM 2154 N N . VAL A 1 296 ? 23.984 1.574 12.18 1 98.38 296 VAL A N 1
ATOM 2155 C CA . VAL A 1 296 ? 23.297 2.135 13.344 1 98.38 296 VAL A CA 1
ATOM 2156 C C . VAL A 1 296 ? 21.891 1.562 13.445 1 98.38 296 VAL A C 1
ATOM 2158 O O . VAL A 1 296 ? 21.281 1.223 12.43 1 98.38 296 VAL A O 1
ATOM 2161 N N . ASP A 1 297 ? 21.406 1.35 14.617 1 98.25 297 ASP A N 1
ATOM 2162 C CA . ASP A 1 297 ? 20.016 0.973 14.852 1 98.25 297 ASP A CA 1
ATOM 2163 C C . ASP A 1 297 ? 19.141 2.207 15.047 1 98.25 297 ASP A C 1
ATOM 2165 O O . ASP A 1 297 ? 19.562 3.18 15.68 1 98.25 297 ASP A O 1
ATOM 2169 N N . VAL A 1 298 ? 18 2.152 14.453 1 98 298 VAL A N 1
ATOM 2170 C CA . VAL A 1 298 ? 17.094 3.285 14.586 1 98 298 VAL A CA 1
ATOM 2171 C C . VAL A 1 298 ? 15.672 2.783 14.875 1 98 298 VAL A C 1
ATOM 2173 O O . VAL A 1 298 ? 15.258 1.756 14.336 1 98 298 VAL A O 1
ATOM 2176 N N . ARG A 1 299 ? 14.992 3.391 15.734 1 98 299 ARG A N 1
ATOM 2177 C CA . ARG A 1 299 ? 13.586 3.184 16.062 1 98 299 ARG A CA 1
ATOM 2178 C C . ARG A 1 299 ? 12.789 4.477 15.898 1 98 299 ARG A C 1
ATOM 2180 O O . ARG A 1 299 ? 13.109 5.492 16.516 1 98 299 ARG A O 1
ATOM 2187 N N . THR A 1 300 ? 11.82 4.48 15 1 98.06 300 THR A N 1
ATOM 2188 C CA . THR A 1 300 ? 11.039 5.695 14.789 1 98.06 300 THR A CA 1
ATOM 2189 C C . THR A 1 300 ? 10.133 5.969 15.984 1 98.06 300 THR A C 1
ATOM 2191 O O . THR A 1 300 ? 9.82 5.055 16.75 1 98.06 300 THR A O 1
ATOM 2194 N N . ALA A 1 301 ? 9.797 7.199 16.188 1 97.25 301 ALA A N 1
ATOM 2195 C CA . ALA A 1 301 ? 8.906 7.645 17.266 1 97.25 301 ALA A CA 1
ATOM 2196 C C . ALA A 1 301 ? 8.352 9.039 16.969 1 97.25 301 ALA A C 1
ATOM 2198 O O . ALA A 1 301 ? 8.906 9.773 16.156 1 97.25 301 ALA A O 1
ATOM 2199 N N . PRO A 1 302 ? 7.227 9.336 17.594 1 96.38 302 PRO A N 1
ATOM 2200 C CA . PRO A 1 302 ? 6.766 10.719 17.484 1 96.38 302 PRO A CA 1
ATOM 2201 C C . PRO A 1 302 ? 7.828 11.727 17.922 1 96.38 302 PRO A C 1
ATOM 2203 O O . PRO A 1 302 ? 8.727 11.383 18.703 1 96.38 302 PRO A O 1
ATOM 2206 N N . HIS A 1 303 ? 7.727 12.898 17.391 1 97.38 303 HIS A N 1
ATOM 2207 C CA . HIS A 1 303 ? 8.656 13.945 17.797 1 97.38 303 HIS A CA 1
ATOM 2208 C C . HIS A 1 303 ? 8.68 14.125 19.297 1 97.38 303 HIS A C 1
ATOM 2210 O O . HIS A 1 303 ? 7.621 14.156 19.938 1 97.38 303 HIS A O 1
ATOM 2216 N N . PRO A 1 304 ? 9.82 14.203 19.922 1 97.12 304 PRO A N 1
ATOM 2217 C CA . PRO A 1 304 ? 11.117 14.547 19.328 1 97.12 304 PRO A CA 1
ATOM 2218 C C . PRO A 1 304 ? 11.938 13.312 18.953 1 97.12 304 PRO A C 1
ATOM 2220 O O . PRO A 1 304 ? 13.125 13.422 18.641 1 97.12 304 PRO A O 1
ATOM 2223 N N . GLY A 1 305 ? 11.344 12.109 18.984 1 97.62 305 GLY A N 1
ATOM 2224 C CA . GLY A 1 305 ? 12.047 10.922 18.516 1 97.62 305 GLY A CA 1
ATOM 2225 C C . GLY A 1 305 ? 12.367 10.961 17.031 1 97.62 305 GLY A C 1
ATOM 2226 O O . GLY A 1 305 ? 12.141 11.969 16.375 1 97.62 305 GLY A O 1
ATOM 2227 N N . PHE A 1 306 ? 13.008 9.93 16.547 1 98.5 306 PHE A N 1
ATOM 2228 C CA . PHE A 1 306 ? 13.375 9.867 15.141 1 98.5 306 PHE A CA 1
ATOM 2229 C C . PHE A 1 306 ? 12.125 9.812 14.258 1 98.5 306 PHE A C 1
ATOM 2231 O O . PHE A 1 306 ? 11.328 8.875 14.359 1 98.5 306 PHE A O 1
ATOM 2238 N N . PRO A 1 307 ? 11.969 10.734 13.344 1 98.19 307 PRO A N 1
ATOM 2239 C CA . PRO A 1 307 ? 10.719 10.82 12.578 1 98.19 307 PRO A CA 1
ATOM 2240 C C . PRO A 1 307 ? 10.594 9.703 11.539 1 98.19 307 PRO A C 1
ATOM 2242 O O . PRO A 1 307 ? 11.523 9.469 10.766 1 98.19 307 PRO A O 1
ATOM 2245 N N . THR A 1 308 ? 9.43 9.062 11.508 1 97.31 308 THR A N 1
ATOM 2246 C CA . THR A 1 308 ? 9.125 8.023 10.531 1 97.31 308 THR A CA 1
ATOM 2247 C C . THR A 1 308 ? 9.281 8.555 9.109 1 97.31 308 THR A C 1
ATOM 2249 O O . THR A 1 308 ? 9.625 7.805 8.195 1 97.31 308 THR A O 1
ATOM 2252 N N . ASP A 1 309 ? 9.156 9.836 8.852 1 97.62 309 ASP A N 1
ATOM 2253 C CA . ASP A 1 309 ? 9.25 10.477 7.543 1 97.62 309 ASP A CA 1
ATOM 2254 C C . ASP A 1 309 ? 10.688 10.477 7.035 1 97.62 309 ASP A C 1
ATOM 2256 O O . ASP A 1 309 ? 10.938 10.727 5.855 1 97.62 309 ASP A O 1
ATOM 2260 N N . MET A 1 310 ? 11.656 10.188 7.879 1 98.62 310 MET A N 1
ATOM 2261 C CA . MET A 1 310 ? 13.062 10.172 7.488 1 98.62 310 MET A CA 1
ATOM 2262 C C . MET A 1 310 ? 13.578 8.742 7.391 1 98.62 310 MET A C 1
ATOM 2264 O O . MET A 1 310 ? 14.734 8.516 7.012 1 98.62 310 MET A O 1
ATOM 2268 N N . GLN A 1 311 ? 12.75 7.836 7.73 1 98.31 311 GLN A N 1
ATOM 2269 C CA . GLN A 1 311 ? 13.148 6.438 7.844 1 98.31 311 GLN A CA 1
ATOM 2270 C C . GLN A 1 311 ? 13.672 5.906 6.512 1 98.31 311 GLN A C 1
ATOM 2272 O O . GLN A 1 311 ? 14.75 5.309 6.457 1 98.31 311 GLN A O 1
ATOM 2277 N N . ALA A 1 312 ? 12.969 6.125 5.438 1 98.31 312 ALA A N 1
ATOM 2278 C CA . ALA A 1 312 ? 13.328 5.586 4.125 1 98.31 312 ALA A CA 1
ATOM 2279 C C . ALA A 1 312 ? 14.633 6.191 3.621 1 98.31 312 ALA A C 1
ATOM 2281 O O . ALA A 1 312 ? 15.477 5.484 3.072 1 98.31 312 ALA A O 1
ATOM 2282 N N . GLN A 1 313 ? 14.766 7.52 3.758 1 98.69 313 GLN A N 1
ATOM 2283 C CA . GLN A 1 313 ? 15.984 8.211 3.34 1 98.69 313 GLN A CA 1
ATOM 2284 C C . GLN A 1 313 ? 17.203 7.691 4.098 1 98.69 313 GLN A C 1
ATOM 2286 O O . GLN A 1 313 ? 18.25 7.445 3.498 1 98.69 313 GLN A O 1
ATOM 2291 N N . LEU A 1 314 ? 17.031 7.527 5.41 1 98.81 314 LEU A N 1
ATOM 2292 C CA . LEU A 1 314 ? 18.141 7.016 6.211 1 98.81 314 LEU A CA 1
ATOM 2293 C C . LEU A 1 314 ? 18.5 5.598 5.789 1 98.81 314 LEU A C 1
ATOM 2295 O O . LEU A 1 314 ? 19.688 5.227 5.797 1 98.81 314 LEU A O 1
ATOM 2299 N N . MET A 1 315 ? 17.5 4.789 5.461 1 98.75 315 MET A N 1
ATO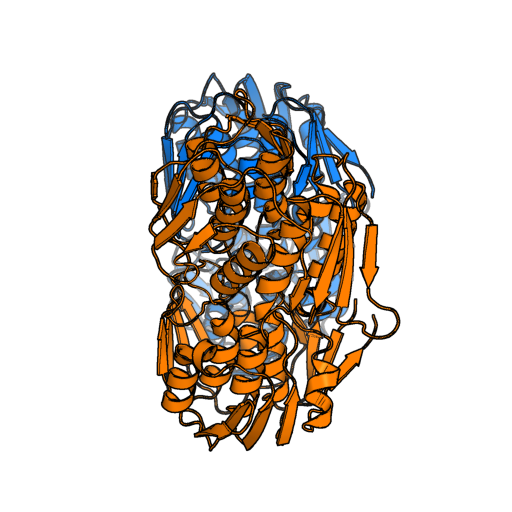M 2300 C CA . MET A 1 315 ? 17.734 3.414 5.035 1 98.75 315 MET A CA 1
ATOM 2301 C C . MET A 1 315 ? 18.688 3.367 3.844 1 98.75 315 MET A C 1
ATOM 2303 O O . MET A 1 315 ? 19.547 2.48 3.758 1 98.75 315 MET A O 1
ATOM 2307 N N . VAL A 1 316 ? 18.531 4.293 2.908 1 98.75 316 VAL A N 1
ATOM 2308 C CA . VAL A 1 316 ? 19.406 4.336 1.737 1 98.75 316 VAL A CA 1
ATOM 2309 C C . VAL A 1 316 ? 20.859 4.434 2.18 1 98.75 316 VAL A C 1
ATOM 2311 O O . VAL A 1 316 ? 21.734 3.732 1.65 1 98.75 316 VAL A O 1
ATOM 2314 N N . LEU A 1 317 ? 21.078 5.328 3.146 1 98.44 317 LEU A N 1
ATOM 2315 C CA . LEU A 1 317 ? 22.422 5.488 3.695 1 98.44 317 LEU A CA 1
ATOM 2316 C C . LEU A 1 317 ? 22.906 4.18 4.309 1 98.44 317 LEU A C 1
ATOM 2318 O O . LEU A 1 317 ? 24.047 3.779 4.086 1 98.44 317 LEU A O 1
ATOM 2322 N N . LEU A 1 318 ? 22.078 3.475 5.035 1 98.75 318 LEU A N 1
ATOM 2323 C CA . LEU A 1 318 ? 22.438 2.256 5.75 1 98.75 318 LEU A CA 1
ATOM 2324 C C . LEU A 1 318 ? 22.656 1.099 4.781 1 98.75 318 LEU A C 1
ATOM 2326 O O . LEU A 1 318 ? 23.344 0.132 5.109 1 98.75 318 LEU A O 1
ATOM 2330 N N . CYS A 1 319 ? 22.031 1.141 3.621 1 98.5 319 CYS A N 1
ATOM 2331 C CA . CYS A 1 319 ? 22.266 0.135 2.59 1 98.5 319 CYS A CA 1
ATOM 2332 C C . CYS A 1 319 ? 23.734 0.109 2.174 1 98.5 319 CYS A C 1
ATOM 2334 O O . CYS A 1 319 ? 24.203 -0.87 1.589 1 98.5 319 CYS A O 1
ATOM 2336 N N . LEU A 1 320 ? 24.484 1.163 2.449 1 98.31 320 LEU A N 1
ATOM 2337 C CA . LEU A 1 320 ? 25.875 1.274 2.057 1 98.31 320 LEU A CA 1
ATOM 2338 C C . LEU A 1 320 ? 26.797 1.167 3.271 1 98.31 320 LEU A C 1
ATOM 2340 O O . LEU A 1 320 ? 28 1.398 3.166 1 98.31 320 LEU A O 1
ATOM 2344 N N . ALA A 1 321 ? 26.219 0.856 4.41 1 98.31 321 ALA A N 1
ATOM 2345 C CA . ALA A 1 321 ? 26.969 0.82 5.66 1 98.31 321 ALA A CA 1
ATOM 2346 C C . ALA A 1 321 ? 27.891 -0.398 5.715 1 98.31 321 ALA A C 1
ATOM 2348 O O . ALA A 1 321 ? 27.656 -1.386 5.012 1 98.31 321 ALA A O 1
ATOM 2349 N N . ASP A 1 322 ? 28.953 -0.317 6.477 1 97.69 322 ASP A N 1
ATOM 2350 C CA . ASP A 1 322 ? 29.859 -1.436 6.719 1 97.69 322 ASP A CA 1
ATOM 2351 C C . ASP A 1 322 ? 29.344 -2.318 7.855 1 97.69 322 ASP A C 1
ATOM 2353 O O . ASP A 1 322 ? 29.922 -2.344 8.938 1 97.69 322 ASP A O 1
ATOM 2357 N N . GLY A 1 323 ? 28.359 -2.994 7.652 1 98.12 323 GLY A N 1
ATOM 2358 C CA . GLY A 1 323 ? 27.734 -3.848 8.648 1 98.12 323 GLY A CA 1
ATOM 2359 C C . GLY A 1 323 ? 26.234 -3.928 8.508 1 98.12 323 GLY A C 1
ATOM 2360 O O . GLY A 1 323 ? 25.688 -3.652 7.438 1 98.12 323 GLY A O 1
ATOM 2361 N N . THR A 1 324 ? 25.547 -4.43 9.539 1 98.56 324 THR A N 1
ATOM 2362 C CA . THR A 1 324 ? 24.109 -4.637 9.523 1 98.56 324 THR A CA 1
ATOM 2363 C C . THR A 1 324 ? 23.406 -3.676 10.484 1 98.56 324 THR A C 1
ATOM 2365 O O . THR A 1 324 ? 23.875 -3.475 11.609 1 98.56 324 THR A O 1
ATOM 2368 N N . SER A 1 325 ? 22.438 -2.969 10.016 1 98.75 325 SER A N 1
ATOM 2369 C CA . SER A 1 325 ? 21.625 -2.051 10.82 1 98.75 325 SER A CA 1
ATOM 2370 C C . SER A 1 325 ? 20.219 -2.576 11 1 98.75 325 SER A C 1
ATOM 2372 O O . SER A 1 325 ? 19.75 -3.404 10.219 1 98.75 325 SER A O 1
ATOM 2374 N N . ARG A 1 326 ? 19.609 -2.168 12.039 1 98.56 326 ARG A N 1
ATOM 2375 C CA . ARG A 1 326 ? 18.219 -2.514 12.32 1 98.56 326 ARG A CA 1
ATOM 2376 C C . ARG A 1 326 ? 17.344 -1.268 12.352 1 98.56 326 ARG A C 1
ATOM 2378 O O . ARG A 1 326 ? 17.656 -0.299 13.047 1 98.56 326 ARG A O 1
ATOM 2385 N N . ILE A 1 327 ? 16.312 -1.249 11.555 1 98.5 327 ILE A N 1
ATOM 2386 C CA . ILE A 1 327 ? 15.312 -0.181 11.594 1 98.5 327 ILE A CA 1
ATOM 2387 C C . ILE A 1 327 ? 13.992 -0.726 12.117 1 98.5 327 ILE A C 1
ATOM 2389 O O . ILE A 1 327 ? 13.445 -1.682 11.562 1 98.5 327 ILE A O 1
ATOM 2393 N N . THR A 1 328 ? 13.469 -0.179 13.164 1 97.94 328 THR A N 1
ATOM 2394 C CA . THR A 1 328 ? 12.172 -0.532 13.727 1 97.94 328 THR A CA 1
ATOM 2395 C C . THR A 1 328 ? 11.164 0.588 13.5 1 97.94 328 THR A C 1
ATOM 2397 O O . THR A 1 328 ? 11.352 1.712 13.969 1 97.94 328 THR A O 1
ATOM 2400 N N . GLU A 1 329 ? 10.148 0.312 12.727 1 95.94 329 GLU A N 1
ATOM 2401 C CA . GLU A 1 329 ? 9.078 1.272 12.461 1 95.94 329 GLU A CA 1
ATOM 2402 C C . GLU A 1 329 ? 7.949 1.131 13.477 1 95.94 329 GLU A C 1
ATOM 2404 O O . GLU A 1 329 ? 7.246 0.119 13.492 1 95.94 329 GLU A O 1
ATOM 2409 N N . THR A 1 330 ? 7.691 2.172 14.273 1 94.19 330 THR A N 1
ATOM 2410 C CA . THR A 1 330 ? 6.719 2.057 15.359 1 94.19 330 THR A CA 1
ATOM 2411 C C . THR A 1 330 ? 5.488 2.912 15.07 1 94.19 330 THR A C 1
ATOM 2413 O O . THR A 1 330 ? 4.5 2.857 15.805 1 94.19 330 THR A O 1
ATOM 2416 N N . VAL A 1 331 ? 5.555 3.674 14 1 93.06 331 VAL A N 1
ATOM 2417 C CA . VAL A 1 331 ? 4.508 4.664 13.781 1 93.06 331 VAL A CA 1
ATOM 2418 C C . VAL A 1 331 ? 3.518 4.152 12.742 1 93.06 331 VAL A C 1
ATOM 2420 O O . VAL A 1 331 ? 2.309 4.121 12.984 1 93.06 331 VAL A O 1
ATOM 2423 N N . PHE A 1 332 ? 3.994 3.775 11.555 1 89.38 332 PHE A N 1
ATOM 2424 C CA . PHE A 1 332 ? 3.127 3.271 10.492 1 89.38 332 PHE A CA 1
ATOM 2425 C C . PHE A 1 332 ? 3.555 1.873 10.062 1 89.38 332 PHE A C 1
ATOM 2427 O O . PHE A 1 332 ? 4.73 1.64 9.773 1 89.38 332 PHE A O 1
ATOM 2434 N N . GLU A 1 333 ? 2.654 1.007 9.789 1 82 333 GLU A N 1
ATOM 2435 C CA . GLU A 1 333 ? 2.893 -0.423 9.609 1 82 333 GLU A CA 1
ATOM 2436 C C . GLU A 1 333 ? 3.445 -0.722 8.219 1 82 333 GLU A C 1
ATOM 2438 O O . GLU A 1 333 ? 4.188 -1.688 8.039 1 82 333 GLU A O 1
ATOM 2443 N N . ASN A 1 334 ? 3.105 0.089 7.289 1 87.19 334 ASN A N 1
ATOM 2444 C CA . ASN A 1 334 ? 3.453 -0.226 5.91 1 87.19 334 ASN A CA 1
ATOM 2445 C C . ASN A 1 334 ? 4.449 0.778 5.34 1 87.19 334 ASN A C 1
ATOM 2447 O O . ASN A 1 334 ? 4.344 1.176 4.176 1 87.19 334 ASN A O 1
ATOM 2451 N N . ARG A 1 335 ? 5.395 1.157 6.168 1 91.62 335 ARG A N 1
ATOM 2452 C CA . ARG A 1 335 ? 6.301 2.23 5.777 1 91.62 335 ARG A CA 1
ATOM 2453 C C . ARG A 1 335 ? 7.539 1.676 5.078 1 91.62 335 ARG A C 1
ATOM 2455 O O . ARG A 1 335 ? 8.461 2.424 4.754 1 91.62 335 ARG A O 1
ATOM 2462 N N . PHE A 1 336 ? 7.625 0.339 4.762 1 93.5 336 PHE A N 1
ATOM 2463 C CA . PHE A 1 336 ? 8.797 -0.265 4.141 1 93.5 336 PHE A CA 1
ATOM 2464 C C . PHE A 1 336 ? 8.539 -0.576 2.674 1 93.5 336 PHE A C 1
ATOM 2466 O O . PHE A 1 336 ? 9.188 -1.446 2.092 1 93.5 336 PHE A O 1
ATOM 2473 N N . MET A 1 337 ? 7.656 0.129 2.045 1 91.75 337 MET A N 1
ATOM 2474 C CA . MET A 1 337 ? 7.246 -0.186 0.679 1 91.75 337 MET A CA 1
ATOM 2475 C C . MET A 1 337 ? 8.383 0.071 -0.303 1 91.75 337 MET A C 1
ATOM 2477 O O . MET A 1 337 ? 8.414 -0.511 -1.39 1 91.75 337 MET A O 1
ATOM 2481 N N . HIS A 1 338 ? 9.312 0.894 0.071 1 95.12 338 HIS A N 1
ATOM 2482 C CA . HIS A 1 338 ? 10.438 1.245 -0.789 1 95.12 338 HIS A CA 1
ATOM 2483 C C . HIS A 1 338 ? 11.477 0.133 -0.814 1 95.12 338 HIS A C 1
ATOM 2485 O O . HIS A 1 338 ? 12.375 0.131 -1.666 1 95.12 338 HIS A O 1
ATOM 2491 N N . VAL A 1 339 ? 11.438 -0.83 0.043 1 95.81 339 VAL A N 1
ATOM 2492 C CA . VAL A 1 339 ? 12.492 -1.81 0.266 1 95.81 339 VAL A CA 1
ATOM 2493 C C . VAL A 1 339 ? 12.68 -2.664 -0.986 1 95.81 339 VAL A C 1
ATOM 2495 O O . VAL A 1 339 ? 13.812 -2.902 -1.419 1 95.81 339 VAL A O 1
ATOM 2498 N N . GLN A 1 340 ? 11.602 -3.07 -1.583 1 93.5 340 GLN A N 1
ATOM 2499 C CA . GLN A 1 340 ? 11.727 -3.932 -2.754 1 93.5 340 GLN A CA 1
ATOM 2500 C C . GLN A 1 340 ? 12.383 -3.191 -3.914 1 93.5 340 GLN A C 1
ATOM 2502 O O . GLN A 1 340 ? 13.109 -3.791 -4.707 1 93.5 340 GLN A O 1
ATOM 2507 N N . GLU A 1 341 ? 12.086 -1.927 -4.035 1 96.25 341 GLU A N 1
ATOM 2508 C CA . GLU A 1 341 ? 12.742 -1.118 -5.059 1 96.25 341 GLU A CA 1
ATOM 2509 C C . GLU A 1 341 ? 14.234 -0.961 -4.77 1 96.25 341 GLU A C 1
ATOM 2511 O O . GLU A 1 341 ? 15.047 -0.947 -5.691 1 96.25 341 GLU A O 1
ATOM 2516 N N . LEU A 1 342 ? 14.57 -0.842 -3.48 1 97.25 342 LEU A N 1
ATOM 2517 C CA . LEU A 1 342 ? 15.984 -0.785 -3.117 1 97.25 342 LEU A CA 1
ATOM 2518 C C . LEU A 1 342 ? 16.688 -2.098 -3.451 1 97.25 342 LEU A C 1
ATOM 2520 O O . LEU A 1 342 ? 17.828 -2.098 -3.9 1 97.25 342 LEU A O 1
ATOM 2524 N N . ILE A 1 343 ? 16.016 -3.182 -3.236 1 95.75 343 ILE A N 1
ATOM 2525 C CA . ILE A 1 343 ? 16.562 -4.496 -3.549 1 95.75 343 ILE A CA 1
ATOM 2526 C C . ILE A 1 343 ? 16.828 -4.605 -5.051 1 95.75 343 ILE A C 1
ATOM 2528 O O . ILE A 1 343 ? 17.828 -5.199 -5.473 1 95.75 343 ILE A O 1
ATOM 2532 N N . ARG A 1 344 ? 15.969 -4.043 -5.863 1 95.44 344 ARG A N 1
ATOM 2533 C CA . ARG A 1 344 ? 16.188 -4.027 -7.309 1 95.44 344 ARG A CA 1
ATOM 2534 C C . ARG A 1 344 ? 17.484 -3.318 -7.664 1 95.44 344 ARG A C 1
ATOM 2536 O O . ARG A 1 344 ? 18.109 -3.629 -8.68 1 95.44 344 ARG A O 1
ATOM 2543 N N . LEU A 1 345 ? 17.859 -2.395 -6.812 1 97.44 345 LEU A N 1
ATOM 2544 C CA . LEU A 1 345 ? 19.109 -1.677 -7.039 1 97.44 345 LEU A CA 1
ATOM 2545 C C . LEU A 1 345 ? 20.297 -2.449 -6.461 1 97.44 345 LEU A C 1
ATOM 2547 O O . LEU A 1 345 ? 21.438 -2.012 -6.574 1 97.44 345 LEU A O 1
ATOM 2551 N N . GLY A 1 346 ? 20.031 -3.504 -5.793 1 95.69 346 GLY A N 1
ATOM 2552 C CA . GLY A 1 346 ? 21.109 -4.344 -5.301 1 95.69 346 GLY A CA 1
ATOM 2553 C C . GLY A 1 346 ? 21.25 -4.324 -3.791 1 95.69 346 GLY A C 1
ATOM 2554 O O . GLY A 1 346 ? 22.172 -4.93 -3.236 1 95.69 346 GLY A O 1
ATOM 2555 N N . ALA A 1 347 ? 20.328 -3.654 -3.09 1 97.12 347 ALA A N 1
ATOM 2556 C CA . ALA A 1 347 ? 20.391 -3.596 -1.631 1 97.12 347 ALA A CA 1
ATOM 2557 C C . ALA A 1 347 ? 20.047 -4.949 -1.017 1 97.12 347 ALA A C 1
ATOM 2559 O O . ALA A 1 347 ? 19.406 -5.789 -1.662 1 97.12 347 ALA A O 1
ATOM 2560 N N . HIS A 1 348 ? 20.547 -5.168 0.158 1 96.5 348 HIS A N 1
ATOM 2561 C CA . HIS A 1 348 ? 20.219 -6.344 0.952 1 96.5 348 HIS A CA 1
ATOM 2562 C C . HIS A 1 348 ? 19.422 -5.957 2.195 1 96.5 348 HIS A C 1
ATOM 2564 O O . HIS A 1 348 ? 20 -5.605 3.225 1 96.5 348 HIS A O 1
ATOM 2570 N N . VAL A 1 349 ? 18.156 -6.059 2.115 1 96.62 349 VAL A N 1
ATOM 2571 C CA . VAL A 1 349 ? 17.266 -5.68 3.205 1 96.62 349 VAL A CA 1
ATOM 2572 C C . VAL A 1 349 ? 16.234 -6.785 3.434 1 96.62 349 VAL A C 1
ATOM 2574 O O . VAL A 1 349 ? 15.625 -7.285 2.482 1 96.62 349 VAL A O 1
ATOM 2577 N N . GLU A 1 350 ? 16.047 -7.195 4.609 1 93.88 350 GLU A N 1
ATOM 2578 C CA . GLU A 1 350 ? 15.016 -8.156 5.004 1 93.88 350 GLU A CA 1
ATOM 2579 C C . GLU A 1 350 ? 14 -7.512 5.945 1 93.88 350 GLU A C 1
ATOM 2581 O O . GLU A 1 350 ? 14.375 -6.906 6.953 1 93.88 350 GLU A O 1
ATOM 2586 N N . VAL A 1 351 ? 12.797 -7.605 5.555 1 92.81 351 VAL A N 1
ATOM 2587 C CA . VAL A 1 351 ? 11.742 -7.012 6.371 1 92.81 351 VAL A CA 1
ATOM 2588 C C . VAL A 1 351 ? 10.938 -8.117 7.055 1 92.81 351 VAL A C 1
ATOM 2590 O O . VAL A 1 351 ? 10.562 -9.102 6.418 1 92.81 351 VAL A O 1
ATOM 2593 N N . ASP A 1 352 ? 10.711 -7.957 8.312 1 88.31 352 ASP A N 1
ATOM 2594 C CA . ASP A 1 352 ? 9.836 -8.812 9.117 1 88.31 352 ASP A CA 1
ATOM 2595 C C . ASP A 1 352 ? 8.914 -7.98 10 1 88.31 352 ASP A C 1
ATOM 2597 O O . ASP A 1 352 ? 9.297 -7.559 11.086 1 88.31 352 ASP A O 1
ATOM 2601 N N . GLY A 1 353 ? 7.707 -7.906 9.562 1 84.44 353 GLY A N 1
ATOM 2602 C CA . GLY A 1 353 ? 6.785 -7.043 10.281 1 84.44 353 GLY A CA 1
ATOM 2603 C C . GLY A 1 353 ? 7.223 -5.59 10.305 1 84.44 353 GLY A C 1
ATOM 2604 O O . GLY A 1 353 ? 7.391 -4.969 9.258 1 84.44 353 GLY A O 1
ATOM 2605 N N . ARG A 1 354 ? 7.469 -5.082 11.562 1 91.62 354 ARG A N 1
ATOM 2606 C CA . ARG A 1 354 ? 7.805 -3.674 11.734 1 91.62 354 ARG A CA 1
ATOM 2607 C C . ARG A 1 354 ? 9.312 -3.471 11.758 1 91.62 354 ARG A C 1
ATOM 2609 O O . ARG A 1 354 ? 9.797 -2.383 12.086 1 91.62 354 ARG A O 1
ATOM 2616 N N . VAL A 1 355 ? 10.062 -4.523 11.438 1 95 355 VAL A N 1
ATOM 2617 C CA . VAL A 1 355 ? 11.516 -4.445 11.555 1 95 355 VAL A CA 1
ATOM 2618 C C . VAL A 1 355 ? 12.164 -4.719 10.203 1 95 355 VAL A C 1
ATOM 2620 O O . VAL A 1 355 ? 11.734 -5.621 9.477 1 95 355 VAL A O 1
ATOM 2623 N N . ALA A 1 356 ? 13.117 -3.953 9.844 1 96.88 356 ALA A N 1
ATOM 2624 C CA . ALA A 1 356 ? 13.945 -4.172 8.664 1 96.88 356 ALA A CA 1
ATOM 2625 C C . ALA A 1 356 ? 15.414 -4.359 9.055 1 96.88 356 ALA A C 1
ATOM 2627 O O . ALA A 1 356 ? 15.977 -3.535 9.781 1 96.88 356 ALA A O 1
ATOM 2628 N N . MET A 1 357 ? 15.969 -5.449 8.672 1 98.12 357 MET A N 1
ATOM 2629 C CA . MET A 1 357 ? 17.406 -5.672 8.781 1 98.12 357 MET A CA 1
ATOM 2630 C C . MET A 1 357 ? 18.125 -5.27 7.5 1 98.12 357 MET A C 1
ATOM 2632 O O . MET A 1 357 ? 17.844 -5.824 6.434 1 98.12 357 MET A O 1
ATOM 2636 N N . VAL A 1 358 ? 18.969 -4.293 7.605 1 98.62 358 VAL A N 1
ATOM 2637 C CA . VAL A 1 358 ? 19.656 -3.736 6.445 1 98.62 358 VAL A CA 1
ATOM 2638 C C . VAL A 1 358 ? 21.141 -4.145 6.477 1 98.62 358 VAL A C 1
ATOM 2640 O O . VAL A 1 358 ? 21.906 -3.654 7.305 1 98.62 358 VAL A O 1
ATOM 2643 N N . LYS A 1 359 ? 21.5 -5.051 5.648 1 98.44 359 LYS A N 1
ATOM 2644 C CA . LYS A 1 359 ? 22.906 -5.406 5.488 1 98.44 359 LYS A CA 1
ATOM 2645 C C . LYS A 1 359 ? 23.578 -4.562 4.402 1 98.44 359 LYS A C 1
ATOM 2647 O O . LYS A 1 359 ? 23.234 -4.684 3.223 1 98.44 359 LYS A O 1
ATOM 2652 N N . GLY A 1 360 ? 24.547 -3.818 4.828 1 98.19 360 GLY A N 1
ATOM 2653 C CA . GLY A 1 360 ? 25.219 -2.943 3.875 1 98.19 360 GLY A CA 1
ATOM 2654 C C . GLY A 1 360 ? 25.891 -3.693 2.742 1 98.19 360 GLY A C 1
ATOM 2655 O O . GLY A 1 360 ? 26.391 -4.801 2.939 1 98.19 360 GLY A O 1
ATOM 2656 N N . VAL A 1 361 ? 25.844 -3.117 1.527 1 97.56 361 VAL A N 1
ATOM 2657 C CA . VAL A 1 361 ? 26.484 -3.654 0.337 1 97.56 361 VAL A CA 1
ATOM 2658 C C . VAL A 1 361 ? 27.547 -2.676 -0.159 1 97.56 361 VAL A C 1
ATOM 2660 O O . VAL A 1 361 ? 27.516 -1.489 0.173 1 97.56 361 VAL A O 1
ATOM 2663 N N . PRO A 1 362 ? 28.5 -3.176 -0.909 1 95.81 362 PRO A N 1
ATOM 2664 C CA . PRO A 1 362 ? 29.578 -2.295 -1.373 1 95.81 362 PRO A CA 1
ATOM 2665 C C . PRO A 1 362 ? 29.078 -1.208 -2.322 1 95.81 362 PRO A C 1
ATOM 2667 O O . PRO A 1 362 ? 29.609 -0.095 -2.324 1 95.81 362 PRO A O 1
ATOM 2670 N N . GLU A 1 363 ? 28.094 -1.582 -3.141 1 95.44 363 GLU A N 1
ATOM 2671 C CA . GLU A 1 363 ? 27.578 -0.631 -4.117 1 95.44 363 GLU A CA 1
ATOM 2672 C C . GLU A 1 363 ? 26.141 -0.962 -4.5 1 95.44 363 GLU A C 1
ATOM 2674 O O . GLU A 1 363 ? 25.688 -2.1 -4.336 1 95.44 363 GLU A O 1
ATOM 2679 N N . LEU A 1 364 ? 25.391 0.061 -4.906 1 97.19 364 LEU A N 1
ATOM 2680 C CA . LEU A 1 364 ? 24.078 -0.083 -5.555 1 97.19 364 LEU A CA 1
ATOM 2681 C C . LEU A 1 364 ? 24.219 0.073 -7.066 1 97.19 364 LEU A C 1
ATOM 2683 O O . LEU A 1 364 ? 25.156 0.716 -7.551 1 97.19 364 LEU A O 1
ATOM 2687 N N . SER A 1 365 ? 23.344 -0.575 -7.77 1 96.75 365 SER A N 1
ATOM 2688 C CA . SER A 1 365 ? 23.344 -0.5 -9.227 1 96.75 365 SER A CA 1
ATOM 2689 C C . SER A 1 365 ? 22.031 0.048 -9.758 1 96.75 365 SER A C 1
ATOM 2691 O O . SER A 1 365 ? 20.953 -0.458 -9.414 1 96.75 365 SER A O 1
ATOM 2693 N N . GLY A 1 366 ? 22.172 1.005 -10.656 1 97.62 366 GLY A N 1
ATOM 2694 C CA . GLY A 1 366 ? 21.016 1.715 -11.156 1 97.62 366 GLY A CA 1
ATOM 2695 C C . GLY A 1 366 ? 20.047 0.818 -11.906 1 97.62 366 GLY A C 1
ATOM 2696 O O . GLY A 1 366 ? 20.453 -0.098 -12.617 1 97.62 366 GLY A O 1
ATOM 2697 N N . ALA A 1 367 ? 18.75 1.059 -11.805 1 97.56 367 ALA A N 1
ATOM 2698 C CA . ALA A 1 367 ? 17.656 0.339 -12.445 1 97.56 367 ALA A CA 1
ATOM 2699 C C . ALA A 1 367 ? 16.375 1.177 -12.438 1 97.56 367 ALA A C 1
ATOM 2701 O O . ALA A 1 367 ? 16.297 2.199 -11.75 1 97.56 367 ALA A O 1
ATOM 2702 N N . PRO A 1 368 ? 15.445 0.856 -13.312 1 96.69 368 PRO A N 1
ATOM 2703 C CA . PRO A 1 368 ? 14.141 1.495 -13.148 1 96.69 368 PRO A CA 1
ATOM 2704 C C . PRO A 1 368 ? 13.453 1.108 -11.836 1 96.69 368 PRO A C 1
ATOM 2706 O O . PRO A 1 368 ? 13.461 -0.066 -11.461 1 96.69 368 PRO A O 1
ATOM 2709 N N . VAL A 1 369 ? 12.984 2.074 -11.078 1 96.81 369 VAL A N 1
ATOM 2710 C CA . VAL A 1 369 ? 12.281 1.841 -9.82 1 96.81 369 VAL A CA 1
ATOM 2711 C C . VAL A 1 369 ? 10.992 2.658 -9.789 1 96.81 369 VAL A C 1
ATOM 2713 O O . VAL A 1 369 ? 10.867 3.664 -10.492 1 96.81 369 VAL A O 1
ATOM 2716 N N . MET A 1 370 ? 10.047 2.256 -9.023 1 95.06 370 MET A N 1
ATOM 2717 C CA . MET A 1 370 ? 8.734 2.904 -8.945 1 95.06 370 MET A CA 1
ATOM 2718 C C . MET A 1 370 ? 8.492 3.457 -7.543 1 95.06 370 MET A C 1
ATOM 2720 O O . MET A 1 370 ? 8.562 2.719 -6.559 1 95.06 370 MET A O 1
ATOM 2724 N N . ALA A 1 371 ? 8.148 4.73 -7.504 1 94.81 371 ALA A N 1
ATOM 2725 C CA . ALA A 1 371 ? 7.801 5.344 -6.219 1 94.81 371 ALA A CA 1
ATOM 2726 C C . ALA A 1 371 ? 6.449 4.848 -5.723 1 94.81 371 ALA A C 1
ATOM 2728 O O . ALA A 1 371 ? 5.512 4.68 -6.508 1 94.81 371 ALA A O 1
ATOM 2729 N N . SER A 1 372 ? 6.359 4.605 -4.41 1 92.25 372 SER A N 1
ATOM 2730 C CA . SER A 1 372 ? 5.125 4.09 -3.824 1 92.25 372 SER A CA 1
ATOM 2731 C C . SER A 1 372 ? 4.426 5.148 -2.982 1 92.25 372 SER A C 1
ATOM 2733 O O . SER A 1 372 ? 3.219 5.074 -2.758 1 92.25 372 SER A O 1
ATOM 2735 N N . ASP A 1 373 ? 5.145 6.062 -2.482 1 93.44 373 ASP A N 1
ATOM 2736 C CA . ASP A 1 373 ? 4.637 7.148 -1.648 1 93.44 373 ASP A CA 1
ATOM 2737 C C . ASP A 1 373 ? 5.605 8.328 -1.634 1 93.44 373 ASP A C 1
ATOM 2739 O O . ASP A 1 373 ? 6.652 8.289 -2.279 1 93.44 373 ASP A O 1
ATOM 2743 N N . LEU A 1 374 ? 5.211 9.281 -0.861 1 95.5 374 LEU A N 1
ATOM 2744 C CA . LEU A 1 374 ? 5.922 10.555 -0.862 1 95.5 374 LEU A CA 1
ATOM 2745 C C . LEU A 1 374 ? 7.367 10.375 -0.406 1 95.5 374 LEU A C 1
ATOM 2747 O O . LEU A 1 374 ? 8.297 10.797 -1.096 1 95.5 374 LEU A O 1
ATOM 2751 N N . ARG A 1 375 ? 7.605 9.734 0.706 1 97.12 375 ARG A N 1
ATOM 2752 C CA . ARG A 1 375 ? 8.945 9.641 1.278 1 97.12 375 ARG A CA 1
ATOM 2753 C C . ARG A 1 375 ? 9.758 8.547 0.59 1 97.12 375 ARG A C 1
ATOM 2755 O O . ARG A 1 375 ? 10.977 8.672 0.457 1 97.12 375 ARG A O 1
ATOM 2762 N N . ALA A 1 376 ? 9.117 7.516 0.169 1 95.31 376 ALA A N 1
ATOM 2763 C CA . ALA A 1 376 ? 9.773 6.488 -0.63 1 95.31 376 ALA A CA 1
ATOM 2764 C C . ALA A 1 376 ? 10.391 7.086 -1.893 1 95.31 376 ALA A C 1
ATOM 2766 O O . ALA A 1 376 ? 11.477 6.68 -2.316 1 95.31 376 ALA A O 1
ATOM 2767 N N . SER A 1 377 ? 9.672 8.008 -2.486 1 97.25 377 SER A N 1
ATOM 2768 C CA . SER A 1 377 ? 10.164 8.648 -3.705 1 97.25 377 SER A CA 1
ATOM 2769 C C . SER A 1 377 ? 11.477 9.375 -3.461 1 97.25 377 SER A C 1
ATOM 2771 O O . SER A 1 377 ? 12.406 9.273 -4.262 1 97.25 377 SER A O 1
ATOM 2773 N N . ALA A 1 378 ? 11.531 10.094 -2.367 1 98.31 378 ALA A N 1
ATOM 2774 C CA . ALA A 1 378 ? 12.758 10.812 -2.025 1 98.31 378 ALA A CA 1
ATOM 2775 C C . ALA A 1 378 ? 13.906 9.844 -1.759 1 98.31 378 ALA A C 1
ATOM 2777 O O . ALA A 1 378 ? 15.039 10.094 -2.166 1 98.31 378 ALA A O 1
ATOM 2778 N N . ALA A 1 379 ? 13.602 8.781 -1.082 1 98.56 379 ALA A N 1
ATOM 2779 C CA . ALA A 1 379 ? 14.602 7.758 -0.796 1 98.56 379 ALA A CA 1
ATOM 2780 C C . ALA A 1 379 ? 15.164 7.164 -2.086 1 98.56 379 ALA A C 1
ATOM 2782 O O . ALA A 1 379 ? 16.375 6.934 -2.195 1 98.56 379 ALA A O 1
ATOM 2783 N N . LEU A 1 380 ? 14.289 6.922 -3.043 1 98.56 380 LEU A N 1
ATOM 2784 C CA . LEU A 1 380 ? 14.727 6.32 -4.297 1 98.56 380 LEU A CA 1
ATOM 2785 C C . LEU A 1 380 ? 15.594 7.293 -5.098 1 98.56 380 LEU A C 1
ATOM 2787 O O . LEU A 1 380 ? 16.516 6.875 -5.797 1 98.56 380 LEU A O 1
ATOM 2791 N N . VAL A 1 381 ? 15.289 8.586 -4.996 1 98.81 381 VAL A N 1
ATOM 2792 C CA . VAL A 1 381 ? 16.156 9.594 -5.602 1 98.81 381 VAL A CA 1
ATOM 2793 C C . VAL A 1 381 ? 17.547 9.531 -4.98 1 98.81 381 VAL A C 1
ATOM 2795 O O . VAL A 1 381 ? 18.547 9.492 -5.695 1 98.81 381 VAL A O 1
ATOM 2798 N N . LEU A 1 382 ? 17.594 9.484 -3.629 1 98.81 382 LEU A N 1
ATOM 2799 C CA . LEU A 1 382 ? 18.875 9.391 -2.934 1 98.81 382 LEU A CA 1
ATOM 2800 C C . LEU A 1 382 ? 19.625 8.133 -3.34 1 98.81 382 LEU A C 1
ATOM 2802 O O . LEU A 1 382 ? 20.844 8.164 -3.551 1 98.81 382 LEU A O 1
ATOM 2806 N N . ALA A 1 383 ? 18.891 7.008 -3.432 1 98.75 383 ALA A N 1
ATOM 2807 C CA . ALA A 1 383 ? 19.5 5.746 -3.838 1 98.75 383 ALA A CA 1
ATOM 2808 C C . ALA A 1 383 ? 20.078 5.844 -5.246 1 98.75 383 ALA A C 1
ATOM 2810 O O . ALA A 1 383 ? 21.172 5.328 -5.512 1 98.75 383 ALA A O 1
ATOM 2811 N N . GLY A 1 384 ? 19.328 6.484 -6.137 1 98.62 384 GLY A N 1
ATOM 2812 C CA . GLY A 1 384 ? 19.812 6.688 -7.488 1 98.62 384 GLY A CA 1
ATOM 2813 C C . GLY A 1 384 ? 21.078 7.523 -7.547 1 98.62 384 GLY A C 1
ATOM 2814 O O . GLY A 1 384 ? 21.969 7.266 -8.367 1 98.62 384 GLY A O 1
ATOM 2815 N N . LEU A 1 385 ? 21.188 8.531 -6.695 1 98.56 385 LEU A N 1
ATOM 2816 C CA . LEU A 1 385 ? 22.375 9.352 -6.617 1 98.56 385 LEU A CA 1
ATOM 2817 C C . LEU A 1 385 ? 23.594 8.523 -6.211 1 98.56 385 LEU A C 1
ATOM 2819 O O . LEU A 1 385 ? 24.703 8.758 -6.688 1 98.56 385 LEU A O 1
ATOM 2823 N N . ALA A 1 386 ? 23.375 7.562 -5.371 1 97.56 386 ALA A N 1
ATOM 2824 C CA . ALA A 1 386 ? 24.469 6.77 -4.797 1 97.56 386 ALA A CA 1
ATOM 2825 C C . ALA A 1 386 ? 24.812 5.586 -5.699 1 97.56 386 ALA A C 1
ATOM 2827 O O . ALA A 1 386 ? 25.906 5.02 -5.598 1 97.56 386 ALA A O 1
ATOM 2828 N N . ALA A 1 387 ? 23.922 5.148 -6.543 1 97.69 387 ALA A N 1
ATOM 2829 C CA . ALA A 1 387 ? 24.062 3.93 -7.336 1 97.69 387 ALA A CA 1
ATOM 2830 C C . ALA A 1 387 ? 24.984 4.152 -8.531 1 97.69 387 ALA A C 1
ATOM 2832 O O . ALA A 1 387 ? 25.094 5.27 -9.039 1 97.69 387 ALA A O 1
ATOM 2833 N N . SER A 1 388 ? 25.703 3.086 -8.922 1 96.69 388 SER A N 1
ATOM 2834 C CA . SER A 1 388 ? 26.406 3.107 -10.203 1 96.69 388 SER A CA 1
ATOM 2835 C C . SER A 1 388 ? 25.438 2.914 -11.367 1 96.69 388 SER A C 1
ATOM 2837 O O . SER A 1 388 ? 24.5 2.125 -11.273 1 96.69 388 SER A O 1
ATOM 2839 N N . GLY A 1 389 ? 25.672 3.686 -12.367 1 96.56 389 GLY A N 1
ATOM 2840 C CA . GLY A 1 389 ? 24.797 3.576 -13.539 1 96.56 389 GLY A CA 1
ATOM 2841 C C . GLY A 1 389 ? 23.594 4.496 -13.477 1 96.56 389 GLY A C 1
ATOM 2842 O O . GLY A 1 389 ? 23.609 5.504 -12.766 1 96.56 389 GLY A O 1
ATOM 2843 N N . THR A 1 390 ? 22.609 4.207 -14.305 1 98.25 390 THR A N 1
ATOM 2844 C CA . THR A 1 390 ? 21.453 5.094 -14.445 1 98.25 390 THR A CA 1
ATOM 2845 C C . THR A 1 390 ? 20.25 4.531 -13.703 1 98.25 390 THR A C 1
ATOM 2847 O O . THR A 1 390 ? 19.922 3.35 -13.844 1 98.25 390 THR A O 1
ATOM 2850 N N . THR A 1 391 ? 19.641 5.305 -12.859 1 98.5 391 THR A N 1
ATOM 2851 C CA . THR A 1 391 ? 18.391 4.984 -12.172 1 98.5 391 THR A CA 1
ATOM 2852 C C . THR A 1 391 ? 17.234 5.824 -12.727 1 98.5 391 THR A C 1
ATOM 2854 O O . THR A 1 391 ? 17.375 7.039 -12.898 1 98.5 391 THR A O 1
ATOM 2857 N N . GLU A 1 392 ? 16.156 5.207 -13.062 1 98.31 392 GLU A N 1
ATOM 2858 C CA . GLU A 1 392 ? 14.93 5.898 -13.453 1 98.31 392 GLU A CA 1
ATOM 2859 C C . GLU A 1 392 ? 13.859 5.77 -12.375 1 98.31 392 GLU A C 1
ATOM 2861 O O . GLU A 1 392 ? 13.383 4.668 -12.094 1 98.31 392 GLU A O 1
ATOM 2866 N N . VAL A 1 393 ? 13.508 6.855 -11.75 1 98.25 393 VAL A N 1
ATOM 2867 C CA . VAL A 1 393 ? 12.461 6.863 -10.734 1 98.25 393 VAL A CA 1
ATOM 2868 C C . VAL A 1 393 ? 11.109 7.18 -11.391 1 98.25 393 VAL A C 1
ATOM 2870 O O . VAL A 1 393 ? 10.898 8.297 -11.875 1 98.25 393 VAL A O 1
ATOM 2873 N N . LEU A 1 394 ? 10.25 6.254 -11.367 1 96.94 394 LEU A N 1
ATOM 2874 C CA . LEU A 1 394 ? 8.93 6.383 -11.969 1 96.94 394 LEU A CA 1
ATOM 2875 C C . LEU A 1 394 ? 7.895 6.805 -10.93 1 96.94 394 LEU A C 1
ATOM 2877 O O . LEU A 1 394 ? 8.164 6.742 -9.727 1 96.94 394 LEU A O 1
ATOM 2881 N N . ARG A 1 395 ? 6.688 7.293 -11.367 1 94.75 395 ARG A N 1
ATOM 2882 C CA . ARG A 1 395 ? 5.574 7.73 -10.539 1 94.75 395 ARG A CA 1
ATOM 2883 C C . ARG A 1 395 ? 5.984 8.898 -9.641 1 94.75 395 ARG A C 1
ATOM 2885 O O . ARG A 1 395 ? 5.73 8.875 -8.43 1 94.75 395 ARG A O 1
ATOM 2892 N N . VAL A 1 396 ? 6.578 9.883 -10.234 1 96.56 396 VAL A N 1
ATOM 2893 C CA . VAL A 1 396 ? 7.176 10.969 -9.469 1 96.56 396 VAL A CA 1
ATOM 2894 C C . VAL A 1 396 ? 6.086 11.93 -8.984 1 96.56 396 VAL A C 1
ATOM 2896 O O . VAL A 1 396 ? 6.367 12.875 -8.25 1 96.56 396 VAL A O 1
ATOM 2899 N N . TYR A 1 397 ? 4.773 11.656 -9.344 1 94.75 397 TYR A N 1
ATOM 2900 C CA . TYR A 1 397 ? 3.682 12.453 -8.797 1 94.75 397 TYR A CA 1
ATOM 2901 C C . TYR A 1 397 ? 3.617 12.32 -7.277 1 94.75 397 TYR A C 1
ATOM 2903 O O . TYR A 1 397 ? 3.184 13.242 -6.582 1 94.75 397 TYR A O 1
ATOM 2911 N N . HIS A 1 398 ? 4.09 11.211 -6.754 1 95.31 398 HIS A N 1
ATOM 2912 C CA . HIS A 1 398 ? 4.215 11.07 -5.309 1 95.31 398 HIS A CA 1
ATOM 2913 C C . HIS A 1 398 ? 5.23 12.062 -4.742 1 95.31 398 HIS A C 1
ATOM 2915 O O . HIS A 1 398 ? 5 12.664 -3.691 1 95.31 398 HIS A O 1
ATOM 2921 N N . LEU A 1 399 ? 6.324 12.203 -5.477 1 97.19 399 LEU A N 1
ATOM 2922 C CA . LEU A 1 399 ? 7.418 13.086 -5.078 1 97.19 399 LEU A CA 1
ATOM 2923 C C . LEU A 1 399 ? 6.969 14.547 -5.066 1 97.19 399 LEU A C 1
ATOM 2925 O O . LEU A 1 399 ? 7.328 15.305 -4.164 1 97.19 399 LEU A O 1
ATOM 2929 N N . ASP A 1 400 ? 6.125 14.891 -5.953 1 96.75 400 ASP A N 1
ATOM 2930 C CA . ASP A 1 400 ? 5.707 16.281 -6.172 1 96.75 400 ASP A CA 1
ATOM 2931 C C . ASP A 1 400 ? 4.75 16.734 -5.078 1 96.75 400 ASP A C 1
ATOM 2933 O O . ASP A 1 400 ? 4.484 17.938 -4.941 1 96.75 400 ASP A O 1
ATOM 2937 N N . ARG A 1 401 ? 4.344 15.844 -4.301 1 96.19 401 ARG A N 1
ATOM 2938 C CA . ARG A 1 401 ? 3.443 16.188 -3.207 1 96.19 401 ARG A CA 1
ATOM 2939 C C . ARG A 1 401 ? 4.207 16.828 -2.051 1 96.19 401 ARG A C 1
ATOM 2941 O O . ARG A 1 401 ? 3.627 17.562 -1.241 1 96.19 401 ARG A O 1
ATOM 2948 N N . GLY A 1 402 ? 5.555 16.469 -1.971 1 96.62 402 GLY A N 1
ATOM 2949 C CA . GLY A 1 402 ? 6.242 16.906 -0.766 1 96.62 402 GLY A CA 1
ATOM 2950 C C . GLY A 1 402 ? 7.605 17.516 -1.043 1 96.62 402 GLY A C 1
ATOM 2951 O O . GLY A 1 402 ? 8.234 18.078 -0.143 1 96.62 402 GLY A O 1
ATOM 2952 N N . TYR A 1 403 ? 8.094 17.422 -2.254 1 97.81 403 TYR A N 1
ATOM 2953 C CA . TYR A 1 403 ? 9.391 17.984 -2.621 1 97.81 403 TYR A CA 1
ATOM 2954 C C . TYR A 1 403 ? 9.266 18.891 -3.842 1 97.81 403 TYR A C 1
ATOM 2956 O O . TYR A 1 403 ? 8.859 18.438 -4.918 1 97.81 403 TYR A O 1
ATOM 2964 N N . GLU A 1 404 ? 9.641 20.094 -3.637 1 96 404 GLU A N 1
ATOM 2965 C CA . GLU A 1 404 ? 9.523 21.094 -4.703 1 96 404 GLU A CA 1
ATOM 2966 C C . GLU A 1 404 ? 10.695 21 -5.672 1 96 404 GLU A C 1
ATOM 2968 O O . GLU A 1 404 ? 11.789 21.5 -5.383 1 96 404 GLU A O 1
ATOM 2973 N N . ARG A 1 405 ? 10.492 20.469 -6.84 1 95.44 405 ARG A N 1
ATOM 2974 C CA . ARG A 1 405 ? 11.484 20.391 -7.906 1 95.44 405 ARG A CA 1
ATOM 2975 C C . ARG A 1 405 ? 12.844 19.969 -7.355 1 95.44 405 ARG A C 1
ATOM 2977 O O . ARG A 1 405 ? 13.852 20.656 -7.574 1 95.44 405 ARG A O 1
ATOM 2984 N N . ILE A 1 406 ? 12.844 18.766 -6.797 1 97.94 406 ILE A N 1
ATOM 2985 C CA . ILE A 1 406 ? 14.023 18.281 -6.102 1 97.94 406 ILE A CA 1
ATOM 2986 C C . ILE A 1 406 ? 15.188 18.172 -7.086 1 97.94 406 ILE A C 1
ATOM 2988 O O . ILE A 1 406 ? 16.344 18.406 -6.715 1 97.94 406 ILE A O 1
ATOM 2992 N N . GLU A 1 407 ? 14.914 17.844 -8.383 1 97.88 407 GLU A N 1
ATOM 2993 C CA . GLU A 1 407 ? 15.961 17.719 -9.398 1 97.88 407 GLU A CA 1
ATOM 2994 C C . GLU A 1 407 ? 16.672 19.062 -9.625 1 97.88 407 GLU A C 1
ATOM 2996 O O . GLU A 1 407 ? 17.891 19.094 -9.797 1 97.88 407 GLU A O 1
ATOM 3001 N N . GLU A 1 408 ? 15.898 20.156 -9.547 1 97.75 408 GLU A N 1
ATOM 3002 C CA . GLU A 1 408 ? 16.469 21.484 -9.75 1 97.75 408 GLU A CA 1
ATOM 3003 C C . GLU A 1 408 ? 17.297 21.922 -8.539 1 97.75 408 GLU A C 1
ATOM 3005 O O . GLU A 1 408 ? 18.219 22.734 -8.672 1 97.75 408 GLU A O 1
ATOM 3010 N N . LYS A 1 409 ? 16.969 21.391 -7.391 1 98 409 LYS A N 1
ATOM 3011 C CA . LYS A 1 409 ? 17.703 21.75 -6.172 1 98 409 LYS A CA 1
ATOM 3012 C C . LYS A 1 409 ? 19 20.969 -6.059 1 98 409 LYS A C 1
ATOM 3014 O O . LYS A 1 409 ? 20 21.469 -5.531 1 98 409 LYS A O 1
ATOM 3019 N N . LEU A 1 410 ? 18.969 19.766 -6.555 1 98.38 410 LEU A N 1
ATOM 3020 C CA . LEU A 1 410 ? 20.125 18.891 -6.41 1 98.38 410 LEU A CA 1
ATOM 3021 C C . LEU A 1 410 ? 21.125 19.125 -7.539 1 98.38 410 LEU A C 1
ATOM 3023 O O . LEU A 1 410 ? 22.328 18.938 -7.352 1 98.38 410 LEU A O 1
ATOM 3027 N N . ALA A 1 411 ? 20.703 19.562 -8.672 1 97.94 411 ALA A N 1
ATOM 3028 C CA . ALA A 1 411 ? 21.547 19.703 -9.859 1 97.94 411 ALA A CA 1
ATOM 3029 C C . ALA A 1 411 ? 22.703 20.656 -9.586 1 97.94 411 ALA A C 1
ATOM 3031 O O . ALA A 1 411 ? 23.859 20.344 -9.945 1 97.94 411 ALA A O 1
ATOM 3032 N N . PRO A 1 412 ? 22.453 21.797 -8.938 1 97.81 412 PRO A N 1
ATOM 3033 C CA . PRO A 1 412 ? 23.547 22.719 -8.672 1 97.81 412 PRO A CA 1
ATOM 3034 C C . PRO A 1 412 ? 24.625 22.125 -7.758 1 97.81 412 PRO A C 1
ATOM 3036 O O . PRO A 1 412 ? 25.734 22.656 -7.684 1 97.81 412 PRO A O 1
ATOM 3039 N N . LEU A 1 413 ? 24.328 21.062 -7.086 1 98.44 413 LEU A N 1
ATOM 3040 C CA . LEU A 1 413 ? 25.297 20.422 -6.191 1 98.44 413 LEU A CA 1
ATOM 3041 C C . LEU A 1 413 ? 26.172 19.438 -6.957 1 98.44 413 LEU A C 1
ATOM 3043 O O . LEU A 1 413 ? 27.094 18.844 -6.387 1 98.44 413 LEU A O 1
ATOM 3047 N N . GLY A 1 414 ? 25.844 19.234 -8.258 1 97.94 414 GLY A N 1
ATOM 3048 C CA . GLY A 1 414 ? 26.641 18.344 -9.078 1 97.94 414 GLY A CA 1
ATOM 3049 C C . GLY A 1 414 ? 25.875 17.109 -9.523 1 97.94 414 GLY A C 1
ATOM 3050 O O . GLY A 1 414 ? 26.359 16.344 -10.359 1 97.94 414 GLY A O 1
ATOM 3051 N N . ALA A 1 415 ? 24.688 16.922 -9.039 1 98.44 415 ALA A N 1
ATOM 3052 C CA . ALA A 1 415 ? 23.906 15.742 -9.391 1 98.44 415 ALA A CA 1
ATOM 3053 C C . ALA A 1 415 ? 23.578 15.727 -10.883 1 98.44 415 ALA A C 1
ATOM 3055 O O . ALA A 1 415 ? 23.203 16.75 -11.461 1 98.44 415 ALA A O 1
ATOM 3056 N N . ARG A 1 416 ? 23.812 14.594 -11.5 1 98.56 416 ARG A N 1
ATOM 3057 C CA . ARG A 1 416 ? 23.328 14.367 -12.852 1 98.56 416 ARG A CA 1
ATOM 3058 C C . ARG A 1 416 ? 21.906 13.82 -12.836 1 98.56 416 ARG A C 1
ATOM 3060 O O . ARG A 1 416 ? 21.688 12.617 -12.984 1 98.56 416 ARG A O 1
ATOM 3067 N N . ILE A 1 417 ? 20.984 14.727 -12.68 1 98.56 417 ILE A N 1
ATOM 3068 C CA . ILE A 1 417 ? 19.578 14.406 -12.445 1 98.56 417 ILE A CA 1
ATOM 3069 C C . ILE A 1 417 ? 18.688 15.273 -13.336 1 98.56 417 ILE A C 1
ATOM 3071 O O . ILE A 1 417 ? 18.969 16.469 -13.516 1 98.56 417 ILE A O 1
ATOM 3075 N N . ARG A 1 418 ? 17.719 14.664 -13.984 1 97.81 418 ARG A N 1
ATOM 3076 C CA . ARG A 1 418 ? 16.797 15.43 -14.828 1 97.81 418 ARG A CA 1
ATOM 3077 C C . ARG A 1 418 ? 15.398 14.836 -14.797 1 97.81 418 ARG A C 1
ATOM 3079 O O . ARG A 1 418 ? 15.234 13.633 -14.586 1 97.81 418 ARG A O 1
ATOM 3086 N N . ARG A 1 419 ? 14.445 15.633 -14.906 1 97.56 419 ARG A N 1
ATOM 3087 C CA . ARG A 1 419 ? 13.062 15.203 -15.086 1 97.56 419 ARG A CA 1
ATOM 3088 C C . ARG A 1 419 ? 12.742 14.992 -16.562 1 97.56 419 ARG A C 1
ATOM 3090 O O . ARG A 1 419 ? 13.078 15.828 -17.406 1 97.56 419 ARG A O 1
ATOM 3097 N N . VAL A 1 420 ? 12.242 13.852 -16.891 1 97.19 420 VAL A N 1
ATOM 3098 C CA . VAL A 1 420 ? 11.828 13.531 -18.25 1 97.19 420 VAL A CA 1
ATOM 3099 C C . VAL A 1 420 ? 10.305 13.461 -18.328 1 97.19 420 VAL A C 1
ATOM 3101 O O . VAL A 1 420 ? 9.672 12.727 -17.562 1 97.19 420 VAL A O 1
ATOM 3104 N N . ARG A 1 421 ? 9.703 14.195 -19.25 1 91.56 421 ARG A N 1
ATOM 3105 C CA . ARG A 1 421 ? 8.25 14.25 -19.391 1 91.56 421 ARG A CA 1
ATOM 3106 C C . ARG A 1 421 ? 7.723 13.023 -20.125 1 91.56 421 ARG A C 1
ATOM 3108 O O . ARG A 1 421 ? 8.352 12.547 -21.078 1 91.56 421 ARG A O 1
ATOM 3115 N N . GLY A 1 422 ? 6.66 12.352 -19.5 1 77.56 422 GLY A N 1
ATOM 3116 C CA . GLY A 1 422 ? 6.031 11.219 -20.172 1 77.56 422 GLY A CA 1
ATOM 3117 C C . GLY A 1 422 ? 4.602 11.5 -20.594 1 77.56 422 GLY A C 1
ATOM 3118 O O . GLY A 1 422 ? 3.998 12.484 -20.156 1 77.56 422 GLY A O 1
ATOM 3119 N N . MET B 1 1 ? -11.117 6.02 -15.852 1 80.94 1 MET B N 1
ATOM 3120 C CA . MET B 1 1 ? -10.953 4.602 -15.547 1 80.94 1 MET B CA 1
ATOM 3121 C C . MET B 1 1 ? -12.297 3.959 -15.211 1 80.94 1 MET B C 1
ATOM 3123 O O . MET B 1 1 ? -13.188 4.621 -14.68 1 80.94 1 MET B O 1
ATOM 3127 N N . ASP B 1 2 ? -12.438 2.715 -15.57 1 94.06 2 ASP B N 1
ATOM 3128 C CA . ASP B 1 2 ? -13.703 2.021 -15.352 1 94.06 2 ASP B CA 1
ATOM 3129 C C . ASP B 1 2 ? -14.031 1.95 -13.859 1 94.06 2 ASP B C 1
ATOM 3131 O O . ASP B 1 2 ? -13.141 2.059 -13.016 1 94.06 2 ASP B O 1
ATOM 3135 N N . LYS B 1 3 ? -15.281 1.962 -13.578 1 97.62 3 LYS B N 1
ATOM 3136 C CA . LYS B 1 3 ? -15.742 1.713 -12.211 1 97.62 3 LYS B CA 1
ATOM 3137 C C . LYS B 1 3 ? -16.906 0.729 -12.188 1 97.62 3 LYS B C 1
ATOM 3139 O O . LYS B 1 3 ? -17.531 0.483 -13.219 1 97.62 3 LYS B O 1
ATOM 3144 N N . ILE B 1 4 ? -17.172 0.076 -11.078 1 98.56 4 ILE B N 1
ATOM 3145 C CA . ILE B 1 4 ? -18.328 -0.764 -10.844 1 98.56 4 ILE B CA 1
ATOM 3146 C C . ILE B 1 4 ? -19.312 -0.036 -9.93 1 98.56 4 ILE B C 1
ATOM 3148 O O . ILE B 1 4 ? -18.938 0.475 -8.875 1 98.56 4 ILE B O 1
ATOM 3152 N N . VAL B 1 5 ? -20.547 0.094 -10.352 1 98.69 5 VAL B N 1
ATOM 3153 C CA . VAL B 1 5 ? -21.609 0.73 -9.578 1 98.69 5 VAL B CA 1
ATOM 3154 C C . VAL B 1 5 ? -22.578 -0.329 -9.078 1 98.69 5 VAL B C 1
ATOM 3156 O O . VAL B 1 5 ? -23.078 -1.146 -9.852 1 98.69 5 VAL B O 1
ATOM 3159 N N . ILE B 1 6 ? -22.859 -0.296 -7.789 1 98.75 6 ILE B N 1
ATOM 3160 C CA . ILE B 1 6 ? -23.688 -1.312 -7.156 1 98.75 6 ILE B CA 1
ATOM 3161 C C . ILE B 1 6 ? -24.797 -0.64 -6.336 1 98.75 6 ILE B C 1
ATOM 3163 O O . ILE B 1 6 ? -24.516 0.18 -5.461 1 98.75 6 ILE B O 1
ATOM 3167 N N . GLU B 1 7 ? -25.969 -0.882 -6.648 1 98.44 7 GLU B N 1
ATOM 3168 C CA . GLU B 1 7 ? -27.078 -0.58 -5.738 1 98.44 7 GLU B CA 1
ATOM 3169 C C . GLU B 1 7 ? -27.328 -1.734 -4.773 1 98.44 7 GLU B C 1
ATOM 3171 O O . GLU B 1 7 ? -27.875 -2.766 -5.16 1 98.44 7 GLU B O 1
ATOM 3176 N N . GLY B 1 8 ? -26.984 -1.502 -3.541 1 96.75 8 GLY B N 1
ATOM 3177 C CA . GLY B 1 8 ? -26.938 -2.59 -2.576 1 96.75 8 GLY B CA 1
ATOM 3178 C C . GLY B 1 8 ? -28.266 -2.857 -1.909 1 96.75 8 GLY B C 1
ATOM 3179 O O . GLY B 1 8 ? -29.266 -2.207 -2.225 1 96.75 8 GLY B O 1
ATOM 3180 N N . GLY B 1 9 ? -28.266 -3.912 -1.081 1 93.62 9 GLY B N 1
ATOM 3181 C CA . GLY B 1 9 ? -29.438 -4.262 -0.287 1 93.62 9 GLY B CA 1
ATOM 3182 C C . GLY B 1 9 ? -30.406 -5.18 -1.015 1 93.62 9 GLY B C 1
ATOM 3183 O O . GLY B 1 9 ? -31.531 -5.383 -0.565 1 93.62 9 GLY B O 1
ATOM 3184 N N . VAL B 1 10 ? -30.016 -5.684 -2.145 1 95.56 10 VAL B N 1
ATOM 3185 C CA . VAL B 1 10 ? -30.844 -6.609 -2.916 1 95.56 10 VAL B CA 1
ATOM 3186 C C . VAL B 1 10 ? -30.359 -8.039 -2.697 1 95.56 10 VAL B C 1
ATOM 3188 O O . VAL B 1 10 ? -29.203 -8.367 -3.01 1 95.56 10 VAL B O 1
ATOM 3191 N N . PRO B 1 11 ? -31.188 -8.922 -2.225 1 96.5 11 PRO B N 1
ATOM 3192 C CA . PRO B 1 11 ? -30.766 -10.305 -1.975 1 96.5 11 PRO B CA 1
ATOM 3193 C C . PRO B 1 11 ? -30.359 -11.039 -3.254 1 96.5 11 PRO B C 1
ATOM 3195 O O . PRO B 1 11 ? -31 -10.867 -4.293 1 96.5 11 PRO B O 1
ATOM 3198 N N . LEU B 1 12 ? -29.328 -11.844 -3.156 1 98.38 12 LEU B N 1
ATOM 3199 C CA . LEU B 1 12 ? -28.875 -12.68 -4.262 1 98.38 12 LEU B CA 1
ATOM 3200 C C . LEU B 1 12 ? -29.5 -14.07 -4.188 1 98.38 12 LEU B C 1
ATOM 3202 O O . LEU B 1 12 ? -29.562 -14.664 -3.109 1 98.38 12 LEU B O 1
ATOM 3206 N N . ARG B 1 13 ? -29.969 -14.547 -5.352 1 98.31 13 ARG B N 1
ATOM 3207 C CA . ARG B 1 13 ? -30.547 -15.891 -5.457 1 98.31 13 ARG B CA 1
ATOM 3208 C C . ARG B 1 13 ? -30.188 -16.531 -6.797 1 98.31 13 ARG B C 1
ATOM 3210 O O . ARG B 1 13 ? -30.297 -15.891 -7.844 1 98.31 13 ARG B O 1
ATOM 3217 N N . GLY B 1 14 ? -29.703 -17.719 -6.73 1 97.88 14 GLY B N 1
ATOM 3218 C CA . GLY B 1 14 ? -29.438 -18.438 -7.965 1 97.88 14 GLY B CA 1
ATOM 3219 C C . GLY B 1 14 ? -28.078 -19.125 -7.977 1 97.88 14 GLY B C 1
ATOM 3220 O O . GLY B 1 14 ? -27.531 -19.453 -6.922 1 97.88 14 GLY B O 1
ATOM 3221 N N . SER B 1 15 ? -27.672 -19.5 -9.219 1 98.06 15 SER B N 1
ATOM 3222 C CA . SER B 1 15 ? -26.422 -20.234 -9.383 1 98.06 15 SER B CA 1
ATOM 3223 C C . SER B 1 15 ? -25.406 -19.438 -10.18 1 98.06 15 SER B C 1
ATOM 3225 O O . SER B 1 15 ? -25.766 -18.656 -11.055 1 98.06 15 SER B O 1
ATOM 3227 N N . VAL B 1 16 ? -24.172 -19.609 -9.812 1 98.31 16 VAL B N 1
ATOM 3228 C CA . VAL B 1 16 ? -23.062 -18.953 -10.508 1 98.31 16 VAL B CA 1
ATOM 3229 C C . VAL B 1 16 ? -21.953 -19.969 -10.781 1 98.31 16 VAL B C 1
ATOM 3231 O O . VAL B 1 16 ? -21.688 -20.844 -9.945 1 98.31 16 VAL B O 1
ATOM 3234 N N . ASP B 1 17 ? -21.328 -19.906 -11.953 1 97.69 17 ASP B N 1
ATOM 3235 C CA . ASP B 1 17 ? -20.25 -20.797 -12.344 1 97.69 17 ASP B CA 1
ATOM 3236 C C . ASP B 1 17 ? -18.891 -20.203 -12.031 1 97.69 17 ASP B C 1
ATOM 3238 O O . ASP B 1 17 ? -18.641 -19.016 -12.297 1 97.69 17 ASP B O 1
ATOM 3242 N N . VAL B 1 18 ? -18.016 -21.047 -11.492 1 97.75 18 VAL B N 1
ATOM 3243 C CA . VAL B 1 18 ? -16.656 -20.609 -11.156 1 97.75 18 VAL B CA 1
ATOM 3244 C C . VAL B 1 18 ? -15.758 -20.75 -12.383 1 97.75 18 VAL B C 1
ATOM 3246 O O . VAL B 1 18 ? -15.883 -21.703 -13.148 1 97.75 18 VAL B O 1
ATOM 3249 N N . SER B 1 19 ? -14.875 -19.797 -12.586 1 97.69 19 SER B N 1
ATOM 3250 C CA . SER B 1 19 ? -13.898 -19.828 -13.664 1 97.69 19 SER B CA 1
ATOM 3251 C C . SER B 1 19 ? -12.703 -20.703 -13.297 1 97.69 19 SER B C 1
ATOM 3253 O O . SER B 1 19 ? -12.586 -21.156 -12.156 1 97.69 19 SER B O 1
ATOM 3255 N N . GLY B 1 20 ? -11.875 -20.984 -14.328 1 98.06 20 GLY B N 1
ATOM 3256 C CA . GLY B 1 20 ? -10.594 -21.609 -14.023 1 98.06 20 GLY B CA 1
ATOM 3257 C C . GLY B 1 20 ? -9.711 -20.75 -13.141 1 98.06 20 GLY B C 1
ATOM 3258 O O . GLY B 1 20 ? -9.891 -19.531 -13.07 1 98.06 20 GLY B O 1
ATOM 3259 N N . ALA B 1 21 ? -8.836 -21.359 -12.406 1 98.25 21 ALA B N 1
ATOM 3260 C CA . ALA B 1 21 ? -8 -20.703 -11.406 1 98.25 21 ALA B CA 1
ATOM 3261 C C . ALA B 1 21 ? -6.855 -19.938 -12.07 1 98.25 21 ALA B C 1
ATOM 3263 O O . ALA B 1 21 ? -6.004 -20.547 -12.727 1 98.25 21 ALA B O 1
ATOM 3264 N N . LYS B 1 22 ? -6.867 -18.641 -11.914 1 97.81 22 LYS B N 1
ATOM 3265 C CA . LYS B 1 22 ? -5.746 -17.844 -12.391 1 97.81 22 LYS B CA 1
ATOM 3266 C C . LYS B 1 22 ? -4.418 -18.391 -11.875 1 97.81 22 LYS B C 1
ATOM 3268 O O . LYS B 1 22 ? -3.475 -18.578 -12.641 1 97.81 22 LYS B O 1
ATOM 3273 N N . ASN B 1 23 ? -4.391 -18.656 -10.578 1 97.88 23 ASN B N 1
ATOM 3274 C CA . ASN B 1 23 ? -3.158 -19.062 -9.898 1 97.88 23 ASN B CA 1
ATOM 3275 C C . ASN B 1 23 ? -2.709 -20.453 -10.312 1 97.88 23 ASN B C 1
ATOM 3277 O O . ASN B 1 23 ? -1.561 -20.828 -10.078 1 97.88 23 ASN B O 1
ATOM 3281 N N . ALA B 1 24 ? -3.588 -21.203 -10.898 1 98.56 24 ALA B N 1
ATOM 3282 C CA . ALA B 1 24 ? -3.203 -22.469 -11.508 1 98.56 24 ALA B CA 1
ATOM 3283 C C . ALA B 1 24 ? -2.797 -22.281 -12.969 1 98.56 24 ALA B C 1
ATOM 3285 O O . ALA B 1 24 ? -1.85 -22.922 -13.438 1 98.56 24 ALA B O 1
ATOM 3286 N N . ALA B 1 25 ? -3.457 -21.422 -13.648 1 98.62 25 ALA B N 1
ATOM 3287 C CA . ALA B 1 25 ? -3.236 -21.203 -15.078 1 98.62 25 ALA B CA 1
ATOM 3288 C C . ALA B 1 25 ? -1.842 -20.641 -15.336 1 98.62 25 ALA B C 1
ATOM 3290 O O . ALA B 1 25 ? -1.164 -21.062 -16.281 1 98.62 25 ALA B O 1
ATOM 3291 N N . LEU B 1 26 ? -1.424 -19.734 -14.555 1 98.56 26 LEU B N 1
ATOM 3292 C CA . LEU B 1 26 ? -0.178 -19.016 -14.805 1 98.56 26 LEU B CA 1
ATOM 3293 C C . LEU B 1 26 ? 1.013 -19.969 -14.773 1 98.56 26 LEU B C 1
ATOM 3295 O O . LEU B 1 26 ? 1.77 -20.047 -15.742 1 98.56 26 LEU B O 1
ATOM 3299 N N . PRO B 1 27 ? 1.154 -20.781 -13.703 1 98.75 27 PRO B N 1
ATOM 3300 C CA . PRO B 1 27 ? 2.293 -21.703 -13.719 1 98.75 27 PRO B CA 1
ATOM 3301 C C . PRO B 1 27 ? 2.168 -22.781 -14.789 1 98.75 27 PRO B C 1
ATOM 3303 O O . PRO B 1 27 ? 3.174 -23.203 -15.367 1 98.75 27 PRO B O 1
ATOM 3306 N N . VAL B 1 28 ? 0.971 -23.25 -15.094 1 98.81 28 VAL B N 1
ATOM 3307 C CA . VAL B 1 28 ? 0.782 -24.266 -16.109 1 98.81 28 VAL B CA 1
ATOM 3308 C C . VAL B 1 28 ? 1.165 -23.703 -17.484 1 98.81 28 VAL B C 1
ATOM 3310 O O . VAL B 1 28 ? 1.845 -24.375 -18.266 1 98.81 28 VAL B O 1
ATOM 3313 N N . ILE B 1 29 ? 0.761 -22.484 -17.734 1 98.62 29 ILE B N 1
ATOM 3314 C CA . ILE B 1 29 ? 1.124 -21.844 -19 1 98.62 29 ILE B CA 1
ATOM 3315 C C . ILE B 1 29 ? 2.639 -21.656 -19.062 1 98.62 29 ILE B C 1
ATOM 3317 O O . ILE B 1 29 ? 3.256 -21.906 -20.094 1 98.62 29 ILE B O 1
ATOM 3321 N N . ALA B 1 30 ? 3.25 -21.219 -18.016 1 98.62 30 ALA B N 1
ATOM 3322 C CA . ALA B 1 30 ? 4.703 -21.062 -17.969 1 98.62 30 ALA B CA 1
ATOM 3323 C C . ALA B 1 30 ? 5.41 -22.391 -18.219 1 98.62 30 ALA B C 1
ATOM 3325 O O . ALA B 1 30 ? 6.48 -22.422 -18.828 1 98.62 30 ALA B O 1
ATOM 3326 N N . ALA B 1 31 ? 4.812 -23.516 -17.781 1 98.81 31 ALA B N 1
ATOM 3327 C CA . ALA B 1 31 ? 5.395 -24.844 -17.922 1 98.81 31 ALA B CA 1
ATOM 3328 C C . ALA B 1 31 ? 5.539 -25.234 -19.391 1 98.81 31 ALA B C 1
ATOM 3330 O O . ALA B 1 31 ? 6.34 -26.109 -19.734 1 98.81 31 ALA B O 1
ATOM 3331 N N . ALA B 1 32 ? 4.77 -24.578 -20.266 1 98.56 32 ALA B N 1
ATOM 3332 C CA . ALA B 1 32 ? 4.875 -24.844 -21.688 1 98.56 32 ALA B CA 1
ATOM 3333 C C . ALA B 1 32 ? 6.293 -24.594 -22.188 1 98.56 32 ALA B C 1
ATOM 3335 O O . ALA B 1 32 ? 6.738 -25.234 -23.156 1 98.56 32 ALA B O 1
ATOM 3336 N N . LEU B 1 33 ? 7.027 -23.703 -21.547 1 98.56 33 LEU B N 1
ATOM 3337 C CA . LEU B 1 33 ? 8.383 -23.344 -21.938 1 98.56 33 LEU B CA 1
ATOM 3338 C C . LEU B 1 33 ? 9.328 -24.531 -21.797 1 98.56 33 LEU B C 1
ATOM 3340 O O . LEU B 1 33 ? 10.438 -24.516 -22.328 1 98.56 33 LEU B O 1
ATOM 3344 N N . LEU B 1 34 ? 8.938 -25.609 -21.094 1 98.56 34 LEU B N 1
ATOM 3345 C CA . LEU B 1 34 ? 9.805 -26.734 -20.781 1 98.56 34 LEU B CA 1
ATOM 3346 C C . LEU B 1 34 ? 9.984 -27.625 -22.016 1 98.56 34 LEU B C 1
ATOM 3348 O O . LEU B 1 34 ? 10.883 -28.469 -22.047 1 98.56 34 LEU B O 1
ATOM 3352 N N . ALA B 1 35 ? 9.117 -27.5 -22.984 1 98.44 35 ALA B N 1
ATOM 3353 C CA . ALA B 1 35 ? 9.188 -28.375 -24.156 1 98.44 35 ALA B CA 1
ATOM 3354 C C . ALA B 1 35 ? 8.82 -27.625 -25.422 1 98.44 35 ALA B C 1
ATOM 3356 O O . ALA B 1 35 ? 7.906 -26.781 -25.406 1 98.44 35 ALA B O 1
ATOM 3357 N N . GLU B 1 36 ? 9.531 -27.906 -26.453 1 98.19 36 GLU B N 1
ATOM 3358 C CA . GLU B 1 36 ? 9.164 -27.406 -27.766 1 98.19 36 GLU B CA 1
ATOM 3359 C C . GLU B 1 36 ? 7.887 -28.078 -28.266 1 98.19 36 GLU B C 1
ATOM 3361 O O . GLU B 1 36 ? 7.637 -29.25 -27.984 1 98.19 36 GLU B O 1
ATOM 3366 N N . GLY B 1 37 ? 7.07 -27.281 -28.969 1 98.44 37 GLY B N 1
ATOM 3367 C CA . GLY B 1 37 ? 5.918 -27.891 -29.609 1 98.44 37 GLY B CA 1
ATOM 3368 C C . GLY B 1 37 ? 4.633 -27.125 -29.391 1 98.44 37 GLY B C 1
ATOM 3369 O O . GLY B 1 37 ? 4.664 -25.938 -29.047 1 98.44 37 GLY B O 1
ATOM 3370 N N . GLU B 1 38 ? 3.516 -27.797 -29.734 1 98.25 38 GLU B N 1
ATOM 3371 C CA . GLU B 1 38 ? 2.184 -27.219 -29.578 1 98.25 38 GLU B CA 1
ATOM 3372 C C . GLU B 1 38 ? 1.55 -27.641 -28.25 1 98.25 38 GLU B C 1
ATOM 3374 O O . GLU B 1 38 ? 1.388 -28.828 -27.984 1 98.25 38 GLU B O 1
ATOM 3379 N N . HIS B 1 39 ? 1.294 -26.656 -27.453 1 98.38 39 HIS B N 1
ATOM 3380 C CA . HIS B 1 39 ? 0.717 -26.875 -26.141 1 98.38 39 HIS B CA 1
ATOM 3381 C C . HIS B 1 39 ? -0.727 -26.375 -26.078 1 98.38 39 HIS B C 1
ATOM 3383 O O . HIS B 1 39 ? -1.116 -25.484 -26.828 1 98.38 39 HIS B O 1
ATOM 3389 N N . GLU B 1 40 ? -1.479 -27.016 -25.219 1 97.75 40 GLU B N 1
ATOM 3390 C CA . GLU B 1 40 ? -2.865 -26.625 -24.984 1 97.75 40 GLU B CA 1
ATOM 3391 C C . GLU B 1 40 ? -3.191 -26.594 -23.5 1 97.75 40 GLU B C 1
ATOM 3393 O O . GLU B 1 40 ? -2.949 -27.562 -22.781 1 97.75 40 GLU B O 1
ATOM 3398 N N . VAL B 1 41 ? -3.691 -25.484 -23.016 1 98.38 41 VAL B N 1
ATOM 3399 C CA . VAL B 1 41 ? -4.184 -25.328 -21.641 1 98.38 41 VAL B CA 1
ATOM 3400 C C . VAL B 1 41 ? -5.66 -24.938 -21.672 1 98.38 41 VAL B C 1
ATOM 3402 O O . VAL B 1 41 ? -6.031 -23.922 -22.25 1 98.38 41 VAL B O 1
ATOM 3405 N N . ARG B 1 42 ? -6.48 -25.781 -21.031 1 98 42 ARG B N 1
ATOM 3406 C CA . ARG B 1 42 ? -7.926 -25.578 -21.047 1 98 42 ARG B CA 1
ATOM 3407 C C . ARG B 1 42 ? -8.422 -25.031 -19.719 1 98 42 ARG B C 1
ATOM 3409 O O . ARG B 1 42 ? -7.73 -25.141 -18.703 1 98 42 ARG B O 1
ATOM 3416 N N . ASN B 1 43 ? -9.633 -24.359 -19.75 1 97.69 43 ASN B N 1
ATOM 3417 C CA . ASN B 1 43 ? -10.305 -23.75 -18.609 1 97.69 43 ASN B CA 1
ATOM 3418 C C . ASN B 1 43 ? -9.523 -22.562 -18.062 1 97.69 43 ASN B C 1
ATOM 3420 O O . ASN B 1 43 ? -9.445 -22.375 -16.844 1 97.69 43 ASN B O 1
ATOM 3424 N N . VAL B 1 44 ? -8.875 -21.766 -18.953 1 98.31 44 VAL B N 1
ATOM 3425 C CA . VAL B 1 44 ? -8.086 -20.594 -18.578 1 98.31 44 VAL B CA 1
ATOM 3426 C C . VAL B 1 44 ? -8.977 -19.359 -18.578 1 98.31 44 VAL B C 1
ATOM 3428 O O . VAL B 1 44 ? -9.578 -19.016 -19.594 1 98.31 44 VAL B O 1
ATOM 3431 N N . PRO B 1 45 ? -9.078 -18.688 -17.406 1 97.44 45 PRO B N 1
ATOM 3432 C CA . PRO B 1 45 ? -9.898 -17.469 -17.391 1 97.44 45 PRO B CA 1
ATOM 3433 C C . PRO B 1 45 ? -9.273 -16.312 -18.172 1 97.44 45 PRO B C 1
ATOM 3435 O O . PRO B 1 45 ? -8.047 -16.266 -18.328 1 97.44 45 PRO B O 1
ATOM 3438 N N . ASP B 1 46 ? -10.102 -15.453 -18.703 1 96.44 46 ASP B N 1
ATOM 3439 C CA . ASP B 1 46 ? -9.625 -14.266 -19.422 1 96.44 46 ASP B CA 1
ATOM 3440 C C . ASP B 1 46 ? -9.367 -13.109 -18.453 1 96.44 46 ASP B C 1
ATOM 3442 O O . ASP B 1 46 ? -10.242 -12.266 -18.234 1 96.44 46 ASP B O 1
ATOM 3446 N N . LEU B 1 47 ? -8.188 -13.094 -17.953 1 97 47 LEU B N 1
ATOM 3447 C CA . LEU B 1 47 ? -7.777 -12.117 -16.953 1 97 47 LEU B CA 1
ATOM 3448 C C . LEU B 1 47 ? -6.559 -11.336 -17.422 1 97 47 LEU B C 1
ATOM 3450 O O . LEU B 1 47 ? -5.812 -11.797 -18.281 1 97 47 LEU B O 1
ATOM 3454 N N . ALA B 1 48 ? -6.414 -10.148 -16.891 1 96.19 48 ALA B N 1
ATOM 3455 C CA . ALA B 1 48 ? -5.301 -9.281 -17.25 1 96.19 48 ALA B CA 1
ATOM 3456 C C . ALA B 1 48 ? -3.963 -9.977 -17.047 1 96.19 48 ALA B C 1
ATOM 3458 O O . ALA B 1 48 ? -3.064 -9.875 -17.891 1 96.19 48 ALA B O 1
ATOM 3459 N N . ASP B 1 49 ? -3.768 -10.664 -15.969 1 96.62 49 ASP B N 1
ATOM 3460 C CA . ASP B 1 49 ? -2.51 -11.344 -15.672 1 96.62 49 ASP B CA 1
ATOM 3461 C C . ASP B 1 49 ? -2.229 -12.445 -16.688 1 96.62 49 ASP B C 1
ATOM 3463 O O . ASP B 1 49 ? -1.076 -12.672 -17.062 1 96.62 49 ASP B O 1
ATOM 3467 N N . VAL B 1 50 ? -3.232 -13.18 -17.109 1 97.31 50 VAL B N 1
ATOM 3468 C CA . VAL B 1 50 ? -3.08 -14.227 -18.109 1 97.31 50 VAL B CA 1
ATOM 3469 C C . VAL B 1 50 ? -2.65 -13.617 -19.453 1 97.31 50 VAL B C 1
ATOM 3471 O O . VAL B 1 50 ? -1.749 -14.125 -20.109 1 97.31 50 VAL B O 1
ATOM 3474 N N . ARG B 1 51 ? -3.287 -12.523 -19.812 1 96.44 51 ARG B N 1
ATOM 3475 C CA . ARG B 1 51 ? -2.928 -11.828 -21.047 1 96.44 51 ARG B CA 1
ATOM 3476 C C . ARG B 1 51 ? -1.49 -11.328 -21 1 96.44 51 ARG B C 1
ATOM 3478 O O . ARG B 1 51 ? -0.758 -11.414 -21.984 1 96.44 51 ARG B O 1
ATOM 3485 N N . THR B 1 52 ? -1.123 -10.82 -19.859 1 96.44 52 THR B N 1
ATOM 3486 C CA . THR B 1 52 ? 0.237 -10.32 -19.688 1 96.44 52 THR B CA 1
ATOM 3487 C C . THR B 1 52 ? 1.25 -11.453 -19.844 1 96.44 52 THR B C 1
ATOM 3489 O O . THR B 1 52 ? 2.297 -11.281 -20.469 1 96.44 52 THR B O 1
ATOM 3492 N N . LEU B 1 53 ? 0.955 -12.578 -19.266 1 97.75 53 LEU B N 1
ATOM 3493 C CA . LEU B 1 53 ? 1.841 -13.727 -19.422 1 97.75 53 LEU B CA 1
ATOM 3494 C C . LEU B 1 53 ? 1.938 -14.133 -20.891 1 97.75 53 LEU B C 1
ATOM 3496 O O . LEU B 1 53 ? 3.021 -14.469 -21.375 1 97.75 53 LEU B O 1
ATOM 3500 N N . GLY B 1 54 ? 0.823 -14.141 -21.562 1 97.56 54 GLY B N 1
ATOM 3501 C CA . GLY B 1 54 ? 0.845 -14.406 -23 1 97.56 54 GLY B CA 1
ATOM 3502 C C . GLY B 1 54 ? 1.752 -13.461 -23.766 1 97.56 54 GLY B C 1
ATOM 3503 O O . GLY B 1 54 ? 2.516 -13.898 -24.625 1 97.56 54 GLY B O 1
ATOM 3504 N N . LYS B 1 55 ? 1.683 -12.211 -23.453 1 97.44 55 LYS B N 1
ATOM 3505 C CA . LYS B 1 55 ? 2.549 -11.211 -24.094 1 97.44 55 LYS B CA 1
ATOM 3506 C C . LYS B 1 55 ? 4.02 -11.5 -23.797 1 97.44 55 LYS B C 1
ATOM 3508 O O . LYS B 1 55 ? 4.875 -11.344 -24.672 1 97.44 55 LYS B O 1
ATOM 3513 N N . LEU B 1 56 ? 4.277 -11.812 -22.578 1 97.81 56 LEU B N 1
ATOM 3514 C CA . LEU B 1 56 ? 5.641 -12.148 -22.172 1 97.81 56 LEU B CA 1
ATOM 3515 C C . LEU B 1 56 ? 6.184 -13.312 -22.984 1 97.81 56 LEU B C 1
ATOM 3517 O O . LEU B 1 56 ? 7.297 -13.25 -23.5 1 97.81 56 LEU B O 1
ATOM 3521 N N . LEU B 1 57 ? 5.383 -14.398 -23.109 1 98.31 57 LEU B N 1
ATOM 3522 C CA . LEU B 1 57 ? 5.793 -15.547 -23.906 1 98.31 57 LEU B CA 1
ATOM 3523 C C . LEU B 1 57 ? 5.965 -15.164 -25.375 1 98.31 57 LEU B C 1
ATOM 3525 O O . LEU B 1 57 ? 6.863 -15.672 -26.047 1 98.31 57 LEU B O 1
ATOM 3529 N N . GLY B 1 58 ? 5.055 -14.328 -25.797 1 98.12 58 GLY B N 1
ATOM 3530 C CA . GLY B 1 58 ? 5.223 -13.789 -27.141 1 98.12 58 GLY B CA 1
ATOM 3531 C C . GLY B 1 58 ? 6.551 -13.086 -27.328 1 98.12 58 GLY B C 1
ATOM 3532 O O . GLY B 1 58 ? 7.215 -13.273 -28.359 1 98.12 58 GLY B O 1
ATOM 3533 N N . HIS B 1 59 ? 6.918 -12.297 -26.391 1 97.25 59 HIS B N 1
ATOM 3534 C CA . HIS B 1 59 ? 8.203 -11.609 -26.422 1 97.25 59 HIS B CA 1
ATOM 3535 C C . HIS B 1 59 ? 9.359 -12.602 -26.484 1 97.25 59 HIS B C 1
ATOM 3537 O O . HIS B 1 59 ? 10.406 -12.305 -27.078 1 97.25 59 HIS B O 1
ATOM 3543 N N . MET B 1 60 ? 9.156 -13.758 -25.953 1 98.06 60 MET B N 1
ATOM 3544 C CA . MET B 1 60 ? 10.195 -14.789 -25.922 1 98.06 60 MET B CA 1
ATOM 3545 C C . MET B 1 60 ? 10.211 -15.602 -27.203 1 98.06 60 MET B C 1
ATOM 3547 O O . MET B 1 60 ? 11.047 -16.484 -27.375 1 98.06 60 MET B O 1
ATOM 3551 N N . GLY B 1 61 ? 9.32 -15.305 -28.109 1 98.19 61 GLY B N 1
ATOM 3552 C CA . GLY B 1 61 ? 9.305 -15.969 -29.406 1 98.19 61 GLY B CA 1
ATOM 3553 C C . GLY B 1 61 ? 8.211 -17 -29.531 1 98.19 61 GLY B C 1
ATOM 3554 O O . GLY B 1 61 ? 8.094 -17.672 -30.562 1 98.19 61 GLY B O 1
ATOM 3555 N N . CYS B 1 62 ? 7.379 -17.188 -28.547 1 98.38 62 CYS B N 1
ATOM 3556 C CA . CYS B 1 62 ? 6.273 -18.141 -28.594 1 98.38 62 CYS B CA 1
ATOM 3557 C C . CYS B 1 62 ? 5.051 -17.531 -29.25 1 98.38 62 CYS B C 1
ATOM 3559 O O . CYS B 1 62 ? 4.961 -16.312 -29.391 1 98.38 62 CYS B O 1
ATOM 3561 N N . GLU B 1 63 ? 4.242 -18.359 -29.75 1 98 63 GLU B N 1
ATOM 3562 C CA . GLU B 1 63 ? 2.918 -17.953 -30.219 1 98 63 GLU B CA 1
ATOM 3563 C C . GLU B 1 63 ? 1.843 -18.344 -29.203 1 98 63 GLU B C 1
ATOM 3565 O O . GLU B 1 63 ? 1.784 -19.5 -28.766 1 98 63 GLU B O 1
ATOM 3570 N N . VAL B 1 64 ? 1.088 -17.391 -28.797 1 97.25 64 VAL B N 1
ATOM 3571 C CA . VAL B 1 64 ? 0.019 -17.625 -27.828 1 97.25 64 VAL B CA 1
ATOM 3572 C C . VAL B 1 64 ? -1.313 -17.156 -28.406 1 97.25 64 VAL B C 1
ATOM 3574 O O . VAL B 1 64 ? -1.443 -16.016 -28.844 1 97.25 64 VAL B O 1
ATOM 3577 N N . ALA B 1 65 ? -2.271 -18.031 -28.391 1 95.06 65 ALA B N 1
ATOM 3578 C CA . ALA B 1 65 ? -3.578 -17.672 -28.938 1 95.06 65 ALA B CA 1
ATOM 3579 C C . ALA B 1 65 ? -4.703 -18.312 -28.125 1 95.06 65 ALA B C 1
ATOM 3581 O O . ALA B 1 65 ? -4.539 -19.422 -27.594 1 95.06 65 ALA B O 1
ATOM 3582 N N . ARG B 1 66 ? -5.727 -17.562 -27.984 1 92.88 66 ARG B N 1
ATOM 3583 C CA . ARG B 1 66 ? -6.938 -18.156 -27.438 1 92.88 66 ARG B CA 1
ATOM 3584 C C . ARG B 1 66 ? -7.773 -18.812 -28.531 1 92.88 66 ARG B C 1
ATOM 3586 O O . ARG B 1 66 ? -7.809 -18.344 -29.656 1 92.88 66 ARG B O 1
ATOM 3593 N N . GLY B 1 67 ? -8.43 -19.859 -28.141 1 84.38 67 GLY B N 1
ATOM 3594 C CA . GLY B 1 67 ? -9.25 -20.562 -29.094 1 84.38 67 GLY B CA 1
ATOM 3595 C C . GLY B 1 67 ? -10.398 -19.734 -29.641 1 84.38 67 GLY B C 1
ATOM 3596 O O . GLY B 1 67 ? -10.977 -18.922 -28.906 1 84.38 67 GLY B O 1
ATOM 3597 N N . GLU B 1 68 ? -10.68 -19.734 -30.922 1 76.62 68 GLU B N 1
ATOM 3598 C CA . GLU B 1 68 ? -11.773 -19 -31.562 1 76.62 68 GLU B CA 1
ATOM 3599 C C . GLU B 1 68 ? -13.125 -19.453 -31.016 1 76.62 68 GLU B C 1
ATOM 3601 O O . GLU B 1 68 ? -13.992 -18.625 -30.719 1 76.62 68 GLU B O 1
ATOM 3606 N N . GLY B 1 69 ? -13.25 -20.75 -30.797 1 73.44 69 GLY B N 1
ATOM 3607 C CA . GLY B 1 69 ? -14.508 -21.281 -30.312 1 73.44 69 GLY B CA 1
ATOM 3608 C C . GLY B 1 69 ? -14.57 -21.406 -28.797 1 73.44 69 GLY B C 1
ATOM 3609 O O . GLY B 1 69 ? -15.633 -21.234 -28.203 1 73.44 69 GLY B O 1
ATOM 3610 N N . ASP B 1 70 ? -13.531 -21.641 -28.266 1 83.19 70 ASP B N 1
ATOM 3611 C CA . ASP B 1 70 ? -13.445 -21.797 -26.812 1 83.19 70 ASP B CA 1
ATOM 3612 C C . ASP B 1 70 ? -12.445 -20.812 -26.219 1 83.19 70 ASP B C 1
ATOM 3614 O O . ASP B 1 70 ? -11.266 -21.141 -26.047 1 83.19 70 ASP B O 1
ATOM 3618 N N . ARG B 1 71 ? -12.984 -19.797 -25.766 1 84.44 71 ARG B N 1
ATOM 3619 C CA . ARG B 1 71 ? -12.148 -18.688 -25.281 1 84.44 71 ARG B CA 1
ATOM 3620 C C . ARG B 1 71 ? -11.469 -19.062 -23.969 1 84.44 71 ARG B C 1
ATOM 3622 O O . ARG B 1 71 ? -10.609 -18.328 -23.469 1 84.44 71 ARG B O 1
ATOM 3629 N N . ARG B 1 72 ? -11.758 -20.203 -23.469 1 93.75 72 ARG B N 1
ATOM 3630 C CA . ARG B 1 72 ? -11.156 -20.641 -22.219 1 93.75 72 ARG B CA 1
ATOM 3631 C C . ARG B 1 72 ? -9.984 -21.594 -22.469 1 93.75 72 ARG B C 1
ATOM 3633 O O . ARG B 1 72 ? -9.406 -22.141 -21.531 1 93.75 72 ARG B O 1
ATOM 3640 N N . THR B 1 73 ? -9.703 -21.797 -23.75 1 97 73 THR B N 1
ATOM 3641 C CA . THR B 1 73 ? -8.547 -22.609 -24.125 1 97 73 THR B CA 1
ATOM 3642 C C . THR B 1 73 ? -7.426 -21.719 -24.672 1 97 73 THR B C 1
ATOM 3644 O O . THR B 1 73 ? -7.652 -20.906 -25.578 1 97 73 THR B O 1
ATOM 3647 N N . VAL B 1 74 ? -6.254 -21.875 -24.125 1 97.69 74 VAL B N 1
ATOM 3648 C CA . VAL B 1 74 ? -5.066 -21.188 -24.609 1 97.69 74 VAL B CA 1
ATOM 3649 C C . VAL B 1 74 ? -4.156 -22.172 -25.344 1 97.69 74 VAL B C 1
ATOM 3651 O O . VAL B 1 74 ? -3.803 -23.219 -24.812 1 97.69 74 VAL B O 1
ATOM 3654 N N . ARG B 1 75 ? -3.848 -21.875 -26.594 1 97.75 75 ARG B N 1
ATOM 3655 C CA . ARG B 1 75 ? -2.906 -22.641 -27.391 1 97.75 75 ARG B CA 1
ATOM 3656 C C . ARG B 1 75 ? -1.57 -21.922 -27.516 1 97.75 75 ARG B C 1
ATOM 3658 O O . ARG B 1 75 ? -1.533 -20.703 -27.719 1 97.75 75 ARG B O 1
ATOM 3665 N N . LEU B 1 76 ? -0.564 -22.672 -27.297 1 97.94 76 LEU B N 1
ATOM 3666 C CA . LEU B 1 76 ? 0.784 -22.125 -27.375 1 97.94 76 LEU B CA 1
ATOM 3667 C C . LEU B 1 76 ? 1.644 -22.906 -28.344 1 97.94 76 LEU B C 1
ATOM 3669 O O . LEU B 1 76 ? 1.565 -24.141 -28.391 1 97.94 76 LEU B O 1
ATOM 3673 N N . ARG B 1 77 ? 2.393 -22.266 -29.188 1 98.44 77 ARG B N 1
ATOM 3674 C CA . ARG B 1 77 ? 3.479 -22.859 -29.969 1 98.44 77 ARG B CA 1
ATOM 3675 C C . ARG B 1 77 ? 4.836 -22.375 -29.469 1 98.44 77 ARG B C 1
ATOM 3677 O O . ARG B 1 77 ? 5.16 -21.188 -29.578 1 98.44 77 ARG B O 1
ATOM 3684 N N . VAL B 1 78 ? 5.531 -23.25 -28.891 1 98.56 78 VAL B N 1
ATOM 3685 C CA . VAL B 1 78 ? 6.848 -22.938 -28.344 1 98.56 78 VAL B CA 1
ATOM 3686 C C . VAL B 1 78 ? 7.934 -23.406 -29.312 1 98.56 78 VAL B C 1
ATOM 3688 O O . VAL B 1 78 ? 8.023 -24.594 -29.609 1 98.56 78 VAL B O 1
ATOM 3691 N N . PRO B 1 79 ? 8.75 -22.516 -29.781 1 98.31 79 PRO B N 1
ATOM 3692 C CA . PRO B 1 79 ? 9.812 -22.922 -30.719 1 98.31 79 PRO B CA 1
ATOM 3693 C C . PRO B 1 79 ? 11.039 -23.484 -30 1 98.31 79 PRO B C 1
ATOM 3695 O O . PRO B 1 79 ? 11.109 -23.469 -28.781 1 98.31 79 PRO B O 1
ATOM 3698 N N . ALA B 1 80 ? 11.93 -24.047 -30.859 1 96.25 80 ALA B N 1
ATOM 3699 C CA . ALA B 1 80 ? 13.18 -24.562 -30.328 1 96.25 80 ALA B CA 1
ATOM 3700 C C . ALA B 1 80 ? 14.031 -23.453 -29.719 1 96.25 80 ALA B C 1
ATOM 3702 O O . ALA B 1 80 ? 14.633 -23.641 -28.656 1 96.25 80 ALA B O 1
ATOM 3703 N N . ALA B 1 81 ? 14.031 -22.328 -30.438 1 95.38 81 ALA B N 1
ATOM 3704 C CA . ALA B 1 81 ? 14.781 -21.172 -29.953 1 95.38 81 ALA B CA 1
ATOM 3705 C C . ALA B 1 81 ? 13.875 -20.188 -29.234 1 95.38 81 ALA B C 1
ATOM 3707 O O . ALA B 1 81 ? 12.961 -19.625 -29.844 1 95.38 81 ALA B O 1
ATOM 3708 N N . VAL B 1 82 ? 14.016 -20.062 -27.938 1 97.25 82 VAL B N 1
ATOM 3709 C CA . VAL B 1 82 ? 13.258 -19.141 -27.094 1 97.25 82 VAL B CA 1
ATOM 3710 C C . VAL B 1 82 ? 14.203 -18.094 -26.5 1 97.25 82 VAL B C 1
ATOM 3712 O O . VAL B 1 82 ? 15.312 -18.422 -26.062 1 97.25 82 VAL B O 1
ATOM 3715 N N . ALA B 1 83 ? 13.805 -16.812 -26.578 1 97.5 83 ALA B N 1
ATOM 3716 C CA . ALA B 1 83 ? 14.586 -15.773 -25.922 1 97.5 83 ALA B CA 1
ATOM 3717 C C . ALA B 1 83 ? 14.453 -15.875 -24.406 1 97.5 83 ALA B C 1
ATOM 3719 O O . ALA B 1 83 ? 13.344 -15.805 -23.859 1 97.5 83 ALA B O 1
ATOM 3720 N N . PRO B 1 84 ? 15.562 -16.031 -23.734 1 97.44 84 PRO B N 1
ATOM 3721 C CA . PRO B 1 84 ? 15.508 -16.281 -22.297 1 97.44 84 PRO B CA 1
ATOM 3722 C C . PRO B 1 84 ? 15.438 -14.992 -21.484 1 97.44 84 PRO B C 1
ATOM 3724 O O . PRO B 1 84 ? 16.156 -14.852 -20.484 1 97.44 84 PRO B O 1
ATOM 3727 N N . GLU B 1 85 ? 14.516 -14.07 -21.828 1 97.12 85 GLU B N 1
ATOM 3728 C CA . GLU B 1 85 ? 14.492 -12.773 -21.156 1 97.12 85 GLU B CA 1
ATOM 3729 C C . GLU B 1 85 ? 13.062 -12.352 -20.828 1 97.12 85 GLU B C 1
ATOM 3731 O O . GLU B 1 85 ? 12.164 -12.492 -21.656 1 97.12 85 GLU B O 1
ATOM 3736 N N . ALA B 1 86 ? 12.852 -11.977 -19.609 1 97.25 86 ALA B N 1
ATOM 3737 C CA . ALA B 1 86 ? 11.625 -11.312 -19.172 1 97.25 86 ALA B CA 1
ATOM 3738 C C . ALA B 1 86 ? 11.891 -9.859 -18.797 1 97.25 86 ALA B C 1
ATOM 3740 O O . ALA B 1 86 ? 12.32 -9.578 -17.672 1 97.25 86 ALA B O 1
ATOM 3741 N N . PRO B 1 87 ? 11.539 -8.906 -19.641 1 96.06 87 PRO B N 1
ATOM 3742 C CA . PRO B 1 87 ? 11.906 -7.504 -19.422 1 96.06 87 PRO B CA 1
ATOM 3743 C C . PRO B 1 87 ? 11.055 -6.828 -18.359 1 96.06 87 PRO B C 1
ATOM 3745 O O . PRO B 1 87 ? 9.938 -7.273 -18.078 1 96.06 87 PRO B O 1
ATOM 3748 N N . TYR B 1 88 ? 11.578 -5.742 -17.875 1 94.38 88 TYR B N 1
ATOM 3749 C CA . TYR B 1 88 ? 10.969 -4.988 -16.781 1 94.38 88 TYR B CA 1
ATOM 3750 C C . TYR B 1 88 ? 9.562 -4.535 -17.141 1 94.38 88 TYR B C 1
ATOM 3752 O O . TYR B 1 88 ? 8.648 -4.598 -16.328 1 94.38 88 TYR B O 1
ATOM 3760 N N . GLU B 1 89 ? 9.305 -4.141 -18.344 1 92.75 89 GLU B N 1
ATOM 3761 C CA . GLU B 1 89 ? 8.047 -3.564 -18.812 1 92.75 89 GLU B CA 1
ATOM 3762 C C . GLU B 1 89 ? 6.895 -4.555 -18.656 1 92.75 89 GLU B C 1
ATOM 3764 O O . GLU B 1 89 ? 5.75 -4.152 -18.422 1 92.75 89 GLU B O 1
ATOM 3769 N N . LEU B 1 90 ? 7.23 -5.77 -18.734 1 91.81 90 LEU B N 1
ATOM 3770 C CA . LEU B 1 90 ? 6.195 -6.793 -18.609 1 91.81 90 LEU B CA 1
ATOM 3771 C C . LEU B 1 90 ? 6.109 -7.316 -17.188 1 91.81 90 LEU B C 1
ATOM 3773 O O . LEU B 1 90 ? 5.016 -7.527 -16.656 1 91.81 90 LEU B O 1
ATOM 3777 N N . VAL B 1 91 ? 7.281 -7.398 -16.547 1 91.81 91 VAL B N 1
ATOM 3778 C CA . VAL B 1 91 ? 7.352 -7.961 -15.203 1 91.81 91 VAL B CA 1
ATOM 3779 C C . VAL B 1 91 ? 6.707 -7.004 -14.211 1 91.81 91 VAL B C 1
ATOM 3781 O O . VAL B 1 91 ? 6.055 -7.434 -13.258 1 91.81 91 VAL B O 1
ATOM 3784 N N . LYS B 1 92 ? 6.801 -5.723 -14.406 1 89.5 92 LYS B N 1
ATOM 3785 C CA . LYS B 1 92 ? 6.312 -4.723 -13.461 1 89.5 92 LYS B CA 1
ATOM 3786 C C . LYS B 1 92 ? 4.793 -4.766 -13.352 1 89.5 92 LYS B C 1
ATOM 3788 O O . LYS B 1 92 ? 4.223 -4.281 -12.367 1 89.5 92 LYS B O 1
ATOM 3793 N N . THR B 1 93 ? 4.133 -5.348 -14.266 1 87.19 93 THR B N 1
ATOM 3794 C CA . THR B 1 93 ? 2.672 -5.375 -14.281 1 87.19 93 THR B CA 1
ATOM 3795 C C . THR B 1 93 ? 2.15 -6.676 -13.68 1 87.19 93 THR B C 1
ATOM 3797 O O . THR B 1 93 ? 0.976 -6.773 -13.32 1 87.19 93 THR B O 1
ATOM 3800 N N . MET B 1 94 ? 3.023 -7.621 -13.656 1 90.75 94 MET B N 1
ATOM 3801 C CA . MET B 1 94 ? 2.607 -8.922 -13.148 1 90.75 94 MET B CA 1
ATOM 3802 C C . MET B 1 94 ? 3.752 -9.609 -12.414 1 90.75 94 MET B C 1
ATOM 3804 O O . MET B 1 94 ? 4.594 -10.266 -13.031 1 90.75 94 MET B O 1
ATOM 3808 N N . ARG B 1 95 ? 3.623 -9.703 -11.18 1 88.38 95 ARG B N 1
ATOM 3809 C CA . ARG B 1 95 ? 4.684 -10.258 -10.344 1 88.38 95 ARG B CA 1
ATOM 3810 C C . ARG B 1 95 ? 4.914 -11.727 -10.656 1 88.38 95 ARG B C 1
ATOM 3812 O O . ARG B 1 95 ? 6.039 -12.219 -10.555 1 88.38 95 ARG B O 1
ATOM 3819 N N . ALA B 1 96 ? 3.883 -12.438 -11.102 1 92.44 96 ALA B N 1
ATOM 3820 C CA . ALA B 1 96 ? 3.945 -13.875 -11.367 1 92.44 96 ALA B CA 1
ATOM 3821 C C . ALA B 1 96 ? 4.832 -14.172 -12.578 1 92.44 96 ALA B C 1
ATOM 3823 O O . ALA B 1 96 ? 5.133 -15.328 -12.867 1 92.44 96 ALA B O 1
ATOM 3824 N N . SER B 1 97 ? 5.363 -13.172 -13.195 1 94.62 97 SER B N 1
ATOM 3825 C CA . SER B 1 97 ? 6.262 -13.336 -14.336 1 94.62 97 SER B CA 1
ATOM 3826 C C . SER B 1 97 ? 7.523 -14.094 -13.938 1 94.62 97 SER B C 1
ATOM 3828 O O . SER B 1 97 ? 8.195 -14.68 -14.789 1 94.62 97 SER B O 1
ATOM 3830 N N . VAL B 1 98 ? 7.797 -14.109 -12.656 1 96.06 98 VAL B N 1
ATOM 3831 C CA . VAL B 1 98 ? 8.984 -14.797 -12.156 1 96.06 98 VAL B CA 1
ATOM 3832 C C . VAL B 1 98 ? 8.883 -16.297 -12.445 1 96.06 98 VAL B C 1
ATOM 3834 O O . VAL B 1 98 ? 9.891 -17 -12.469 1 96.06 98 VAL B O 1
ATOM 3837 N N . LEU B 1 99 ? 7.711 -16.766 -12.805 1 97.88 99 LEU B N 1
ATOM 3838 C CA . LEU B 1 99 ? 7.441 -18.172 -13.047 1 97.88 99 LEU B CA 1
ATOM 3839 C C . LEU B 1 99 ? 8.188 -18.672 -14.281 1 97.88 99 LEU B C 1
ATOM 3841 O O . LEU B 1 99 ? 8.344 -19.875 -14.477 1 97.88 99 LEU B O 1
ATOM 3845 N N . VAL B 1 100 ? 8.703 -17.766 -15.117 1 98.44 100 VAL B N 1
ATOM 3846 C CA . VAL B 1 100 ? 9.367 -18.203 -16.344 1 98.44 100 VAL B CA 1
ATOM 3847 C C . VAL B 1 100 ? 10.828 -18.547 -16.031 1 98.44 100 VAL B C 1
ATOM 3849 O O . VAL B 1 100 ? 11.516 -19.156 -16.859 1 98.44 100 VAL B O 1
ATOM 3852 N N . LEU B 1 101 ? 11.281 -18.156 -14.852 1 98.31 101 LEU B N 1
ATOM 3853 C CA . LEU B 1 101 ? 12.68 -18.344 -14.492 1 98.31 101 LEU B CA 1
ATOM 3854 C C . LEU B 1 101 ? 13.055 -19.812 -14.469 1 98.31 101 LEU B C 1
ATOM 3856 O O . LEU B 1 101 ? 14.023 -20.234 -15.109 1 98.31 101 LEU B O 1
ATOM 3860 N N . GLY B 1 102 ? 12.273 -20.672 -13.812 1 98.38 102 GLY B N 1
ATOM 3861 C CA . GLY B 1 102 ? 12.531 -22.094 -13.672 1 98.38 102 GLY B CA 1
ATOM 3862 C C . GLY B 1 102 ? 12.586 -22.828 -15 1 98.38 102 GLY B C 1
ATOM 3863 O O . GLY B 1 102 ? 13.609 -23.422 -15.344 1 98.38 102 GLY B O 1
ATOM 3864 N N . PRO B 1 103 ? 11.516 -22.75 -15.742 1 98.5 103 PRO B N 1
ATOM 3865 C CA . PRO B 1 103 ? 11.492 -23.5 -17.016 1 98.5 103 PRO B CA 1
ATOM 3866 C C . PRO B 1 103 ? 12.539 -23 -18 1 98.5 103 PRO B C 1
ATOM 3868 O O . PRO B 1 103 ? 13.102 -23.781 -18.766 1 98.5 103 PRO B O 1
ATOM 3871 N N . LEU B 1 104 ? 12.867 -21.672 -18.016 1 98.19 104 LEU B N 1
ATOM 3872 C CA . LEU B 1 104 ? 13.922 -21.172 -18.891 1 98.19 104 LEU B CA 1
ATOM 3873 C C . LEU B 1 104 ? 15.273 -21.75 -18.516 1 98.19 104 LEU B C 1
ATOM 3875 O O . LEU B 1 104 ? 16.031 -22.188 -19.391 1 98.19 104 LEU B O 1
ATOM 3879 N N . LEU B 1 105 ? 15.547 -21.781 -17.25 1 97.62 105 LEU B N 1
ATOM 3880 C CA . LEU B 1 105 ? 16.828 -22.328 -16.797 1 97.62 105 LEU B CA 1
ATOM 3881 C C . LEU B 1 105 ? 16.922 -23.812 -17.109 1 97.62 105 LEU B C 1
ATOM 3883 O O . LEU B 1 105 ? 17.984 -24.297 -17.516 1 97.62 105 LEU B O 1
ATOM 3887 N N . ALA B 1 106 ? 15.859 -24.484 -16.844 1 97.94 106 ALA B N 1
ATOM 3888 C CA . ALA B 1 106 ? 15.836 -25.922 -17.062 1 97.94 106 ALA B CA 1
ATOM 3889 C C . ALA B 1 106 ? 16.094 -26.281 -18.516 1 97.94 106 ALA B C 1
ATOM 3891 O O . ALA B 1 106 ? 16.859 -27.188 -18.828 1 97.94 106 ALA B O 1
ATOM 3892 N N . ARG B 1 107 ? 15.453 -25.578 -19.406 1 97.31 107 ARG B N 1
ATOM 3893 C CA . ARG B 1 107 ? 15.484 -25.938 -20.812 1 97.31 107 ARG B CA 1
ATOM 3894 C C . ARG B 1 107 ? 16.703 -25.344 -21.516 1 97.31 107 ARG B C 1
ATOM 3896 O O . ARG B 1 107 ? 17.344 -25.984 -22.344 1 97.31 107 ARG B O 1
ATOM 3903 N N . LEU B 1 108 ? 17.062 -24.047 -21.141 1 96.81 108 LEU B N 1
ATOM 3904 C CA . LEU B 1 108 ? 18.031 -23.297 -21.938 1 96.81 108 LEU B CA 1
ATOM 3905 C C . LEU B 1 108 ? 19.328 -23.125 -21.172 1 96.81 108 LEU B C 1
ATOM 3907 O O . LEU B 1 108 ? 20.359 -22.75 -21.766 1 96.81 108 LEU B O 1
ATOM 3911 N N . GLY B 1 109 ? 19.312 -23.344 -19.922 1 97.31 109 GLY B N 1
ATOM 3912 C CA . GLY B 1 109 ? 20.5 -23.172 -19.109 1 97.31 109 GLY B CA 1
ATOM 3913 C C . GLY B 1 109 ? 20.828 -21.719 -18.828 1 97.31 109 GLY B C 1
ATOM 3914 O O . GLY B 1 109 ? 21.891 -21.406 -18.281 1 97.31 109 GLY B O 1
ATOM 3915 N N . ARG B 1 110 ? 19.953 -20.859 -19.172 1 97.44 110 ARG B N 1
ATOM 3916 C CA . ARG B 1 110 ? 20.156 -19.453 -18.906 1 97.44 110 ARG B CA 1
ATOM 3917 C C . ARG B 1 110 ? 18.828 -18.703 -18.875 1 97.44 110 ARG B C 1
ATOM 3919 O O . ARG B 1 110 ? 17.859 -19.109 -19.516 1 97.44 110 ARG B O 1
ATOM 3926 N N . ALA B 1 111 ? 18.766 -17.656 -18.125 1 98.12 111 ALA B N 1
ATOM 3927 C CA . ALA B 1 111 ? 17.578 -16.812 -18.016 1 98.12 111 ALA B CA 1
ATOM 3928 C C . ALA B 1 111 ? 17.953 -15.43 -17.484 1 98.12 111 ALA B C 1
ATOM 3930 O O . ALA B 1 111 ? 18.844 -15.297 -16.641 1 98.12 111 ALA B O 1
ATOM 3931 N N . ARG B 1 112 ? 17.375 -14.383 -18 1 97.94 112 ARG B N 1
ATOM 3932 C CA . ARG B 1 112 ? 17.453 -13.008 -17.516 1 97.94 112 ARG B CA 1
ATOM 3933 C C . ARG B 1 112 ? 16.062 -12.445 -17.234 1 97.94 112 ARG B C 1
ATOM 3935 O O . ARG B 1 112 ? 15.375 -11.984 -18.141 1 97.94 112 ARG B O 1
ATOM 3942 N N . VAL B 1 113 ? 15.695 -12.414 -15.984 1 97.75 113 VAL B N 1
ATOM 3943 C CA . VAL B 1 113 ? 14.336 -12.062 -15.586 1 97.75 113 VAL B CA 1
ATOM 3944 C C . VAL B 1 113 ? 14.367 -10.859 -14.656 1 97.75 113 VAL B C 1
ATOM 3946 O O . VAL B 1 113 ? 15.094 -10.859 -13.656 1 97.75 113 VAL B O 1
ATOM 3949 N N . SER B 1 114 ? 13.594 -9.828 -14.938 1 96.44 114 SER B N 1
ATOM 3950 C CA . SER B 1 114 ? 13.539 -8.641 -14.094 1 96.44 114 SER B CA 1
ATOM 3951 C C . SER B 1 114 ? 13 -8.977 -12.711 1 96.44 114 SER B C 1
ATOM 3953 O O . SER B 1 114 ? 12.086 -9.789 -12.57 1 96.44 114 SER B O 1
ATOM 3955 N N . LEU B 1 115 ? 13.633 -8.336 -11.664 1 94.44 115 LEU B N 1
ATOM 3956 C CA . LEU B 1 115 ? 13.062 -8.438 -10.32 1 94.44 115 LEU B CA 1
ATOM 3957 C C . LEU B 1 115 ? 11.719 -7.727 -10.25 1 94.44 115 LEU B C 1
ATOM 3959 O O . LEU B 1 115 ? 11.531 -6.664 -10.844 1 94.44 115 LEU B O 1
ATOM 3963 N N . PRO B 1 116 ? 10.836 -8.43 -9.57 1 90.25 116 PRO B N 1
ATOM 3964 C CA . PRO B 1 116 ? 9.57 -7.723 -9.359 1 90.25 116 PRO B CA 1
ATOM 3965 C C . PRO B 1 116 ? 9.719 -6.512 -8.438 1 90.25 116 PRO B C 1
ATOM 3967 O O . PRO B 1 116 ? 10.594 -6.496 -7.57 1 90.25 116 PRO B O 1
ATOM 3970 N N . GLY B 1 117 ? 8.883 -5.449 -8.625 1 84 117 GLY B N 1
ATOM 3971 C CA . GLY B 1 117 ? 8.898 -4.273 -7.773 1 84 117 GLY B CA 1
ATOM 3972 C C . GLY B 1 117 ? 8.078 -4.441 -6.508 1 84 117 GLY B C 1
ATOM 3973 O O . GLY B 1 117 ? 7.824 -5.566 -6.07 1 84 117 GLY B O 1
ATOM 3974 N N . GLY B 1 118 ? 7.824 -3.314 -5.867 1 77.25 118 GLY B N 1
ATOM 3975 C CA . GLY B 1 118 ? 7.047 -3.312 -4.641 1 77.25 118 GLY B CA 1
ATOM 3976 C C . GLY B 1 118 ? 5.625 -3.805 -4.832 1 77.25 118 GLY B C 1
ATOM 3977 O O . GLY B 1 118 ? 5.105 -3.801 -5.949 1 77.25 118 GLY B O 1
ATOM 3978 N N . CYS B 1 119 ? 5.113 -4.297 -3.75 1 80.94 119 CYS B N 1
ATOM 3979 C CA . CYS B 1 119 ? 3.742 -4.793 -3.727 1 80.94 119 CYS B CA 1
ATOM 3980 C C . CYS B 1 119 ? 2.971 -4.207 -2.553 1 80.94 119 CYS B C 1
ATOM 3982 O O . CYS B 1 119 ? 3.496 -4.113 -1.442 1 80.94 119 CYS B O 1
ATOM 3984 N N . ALA B 1 120 ? 1.745 -3.871 -2.797 1 78.38 120 ALA B N 1
ATOM 3985 C CA . ALA B 1 120 ? 0.939 -3.158 -1.811 1 78.38 120 ALA B CA 1
ATOM 3986 C C . ALA B 1 120 ? 0.611 -4.051 -0.619 1 78.38 120 ALA B C 1
ATOM 3988 O O . ALA B 1 120 ? 0.39 -3.562 0.491 1 78.38 120 ALA B O 1
ATOM 3989 N N . ILE B 1 121 ? 0.655 -5.277 -0.826 1 82.56 121 ILE B N 1
ATOM 3990 C CA . ILE B 1 121 ? 0.128 -6.125 0.24 1 82.56 121 ILE B CA 1
ATOM 3991 C C . ILE B 1 121 ? 1.272 -6.609 1.127 1 82.56 121 ILE B C 1
ATOM 3993 O O . ILE B 1 121 ? 1.052 -7.363 2.078 1 82.56 121 ILE B O 1
ATOM 3997 N N . GLY B 1 122 ? 2.521 -6.266 0.766 1 81.69 122 GLY B N 1
ATOM 3998 C CA . GLY B 1 122 ? 3.635 -6.637 1.623 1 81.69 122 GLY B CA 1
ATOM 3999 C C . GLY B 1 122 ? 4.867 -7.062 0.848 1 81.69 122 GLY B C 1
ATOM 4000 O O . GLY B 1 122 ? 4.871 -7.039 -0.385 1 81.69 122 GLY B O 1
ATOM 4001 N N . ALA B 1 123 ? 5.906 -7.398 1.68 1 79.69 123 ALA B N 1
ATOM 4002 C CA . ALA B 1 123 ? 7.145 -7.891 1.078 1 79.69 123 ALA B CA 1
ATOM 4003 C C . ALA B 1 123 ? 6.957 -9.297 0.511 1 79.69 123 ALA B C 1
ATOM 4005 O O . ALA B 1 123 ? 6.367 -10.164 1.163 1 79.69 123 ALA B O 1
ATOM 4006 N N . ARG B 1 124 ? 7.234 -9.461 -0.689 1 85.12 124 ARG B N 1
ATOM 4007 C CA . ARG B 1 124 ? 7.168 -10.734 -1.397 1 85.12 124 ARG B CA 1
ATOM 4008 C C . ARG B 1 124 ? 8.461 -11.008 -2.152 1 85.12 124 ARG B C 1
ATOM 4010 O O . ARG B 1 124 ? 8.469 -11.086 -3.383 1 85.12 124 ARG B O 1
ATOM 4017 N N . PRO B 1 125 ? 9.508 -11.227 -1.368 1 86.06 125 PRO B N 1
ATOM 4018 C CA . PRO B 1 125 ? 10.797 -11.461 -2.018 1 86.06 125 PRO B CA 1
ATOM 4019 C C . PRO B 1 125 ? 10.836 -12.781 -2.785 1 86.06 125 PRO B C 1
ATOM 4021 O O . PRO B 1 125 ? 10.031 -13.68 -2.518 1 86.06 125 PRO B O 1
ATOM 4024 N N . ILE B 1 126 ? 11.703 -12.859 -3.76 1 93.75 126 ILE B N 1
ATOM 4025 C CA . ILE B 1 126 ? 11.828 -14.102 -4.512 1 93.75 126 ILE B CA 1
ATOM 4026 C C . ILE B 1 126 ? 13.102 -14.836 -4.082 1 93.75 126 ILE B C 1
ATOM 4028 O O . ILE B 1 126 ? 13.688 -15.586 -4.867 1 93.75 126 ILE B O 1
ATOM 4032 N N . ASP B 1 127 ? 13.539 -14.594 -2.867 1 93.38 127 ASP B N 1
ATOM 4033 C CA . ASP B 1 127 ? 14.773 -15.164 -2.342 1 93.38 127 ASP B CA 1
ATOM 4034 C C . ASP B 1 127 ? 14.711 -16.688 -2.322 1 93.38 127 ASP B C 1
ATOM 4036 O O . ASP B 1 127 ? 15.703 -17.359 -2.623 1 93.38 127 ASP B O 1
ATOM 4040 N N . GLN B 1 128 ? 13.562 -17.25 -1.999 1 96.25 128 GLN B N 1
ATOM 4041 C CA . GLN B 1 128 ? 13.43 -18.703 -1.936 1 96.25 128 GLN B CA 1
ATOM 4042 C C . GLN B 1 128 ? 13.555 -19.328 -3.32 1 96.25 128 GLN B C 1
ATOM 4044 O O . GLN B 1 128 ? 14.078 -20.422 -3.463 1 96.25 128 GLN B O 1
ATOM 4049 N N . HIS B 1 129 ? 13.016 -18.609 -4.344 1 97.88 129 HIS B N 1
ATOM 4050 C CA . HIS B 1 129 ? 13.219 -19.062 -5.711 1 97.88 129 HIS B CA 1
ATOM 4051 C C . HIS B 1 129 ? 14.703 -19.219 -6.023 1 97.88 129 HIS B C 1
ATOM 4053 O O . HIS B 1 129 ? 15.141 -20.266 -6.508 1 97.88 129 HIS B O 1
ATOM 4059 N N . LEU B 1 130 ? 15.391 -18.156 -5.711 1 97.62 130 LEU B N 1
ATOM 4060 C CA . LEU B 1 130 ? 16.797 -18.047 -6.086 1 97.62 130 LEU B CA 1
ATOM 4061 C C . LEU B 1 130 ? 17.641 -19.047 -5.305 1 97.62 130 LEU B C 1
ATOM 4063 O O . LEU B 1 130 ? 18.531 -19.688 -5.871 1 97.62 130 LEU B O 1
ATOM 4067 N N . LYS B 1 131 ? 17.375 -19.156 -4.023 1 97.81 131 LYS B N 1
ATOM 4068 C CA . LYS B 1 131 ? 18.109 -20.125 -3.193 1 97.81 131 LYS B CA 1
ATOM 4069 C C . LYS B 1 131 ? 17.938 -21.547 -3.719 1 97.81 131 LYS B C 1
ATOM 4071 O O . LYS B 1 131 ? 18.906 -22.297 -3.811 1 97.81 131 LYS B O 1
ATOM 4076 N N . ALA B 1 132 ? 16.75 -21.875 -4.047 1 98.62 132 ALA B N 1
ATOM 4077 C CA . ALA B 1 132 ? 16.469 -23.234 -4.512 1 98.62 132 ALA B CA 1
ATOM 4078 C C . ALA B 1 132 ? 17.109 -23.5 -5.867 1 98.62 132 ALA B C 1
ATOM 4080 O O . ALA B 1 132 ? 17.672 -24.578 -6.094 1 98.62 132 ALA B O 1
ATOM 4081 N N . LEU B 1 133 ? 17.047 -22.562 -6.754 1 98.62 133 LEU B N 1
ATOM 4082 C CA . LEU B 1 133 ? 17.656 -22.719 -8.07 1 98.62 133 LEU B CA 1
ATOM 4083 C C . LEU B 1 133 ? 19.172 -22.812 -7.965 1 98.62 133 LEU B C 1
ATOM 4085 O O . LEU B 1 133 ? 19.797 -23.594 -8.695 1 98.62 133 LEU B O 1
ATOM 4089 N N . THR B 1 134 ? 19.703 -22.016 -7.066 1 98.5 134 THR B N 1
ATOM 4090 C CA . THR B 1 134 ? 21.141 -22.094 -6.805 1 98.5 134 THR B CA 1
ATOM 4091 C C . THR B 1 134 ? 21.5 -23.469 -6.266 1 98.5 134 THR B C 1
ATOM 4093 O O . THR B 1 134 ? 22.531 -24.047 -6.652 1 98.5 134 THR B O 1
ATOM 4096 N N . ALA B 1 135 ? 20.703 -24 -5.398 1 98.5 135 ALA B N 1
ATOM 4097 C CA . ALA B 1 135 ? 20.938 -25.328 -4.84 1 98.5 135 ALA B CA 1
ATOM 4098 C C . ALA B 1 135 ? 20.922 -26.391 -5.938 1 98.5 135 ALA B C 1
ATOM 4100 O O . ALA B 1 135 ? 21.609 -27.406 -5.828 1 98.5 135 ALA B O 1
ATOM 4101 N N . LEU B 1 136 ? 20.203 -26.156 -6.984 1 98.5 136 LEU B N 1
ATOM 4102 C CA . LEU B 1 136 ? 20.141 -27.078 -8.109 1 98.5 136 LEU B CA 1
ATOM 4103 C C . LEU B 1 136 ? 21.328 -26.906 -9.039 1 98.5 136 LEU B C 1
ATOM 4105 O O . LEU B 1 136 ? 21.469 -27.625 -10.031 1 98.5 136 LEU B O 1
ATOM 4109 N N . GLY B 1 137 ? 22.156 -25.891 -8.742 1 98 137 GLY B N 1
ATOM 4110 C CA . GLY B 1 137 ? 23.391 -25.75 -9.5 1 98 137 GLY B CA 1
ATOM 4111 C C . GLY B 1 137 ? 23.406 -24.5 -10.359 1 98 137 GLY B C 1
ATOM 4112 O O . GLY B 1 137 ? 24.375 -24.266 -11.102 1 98 137 GLY B O 1
ATOM 4113 N N . ALA B 1 138 ? 22.422 -23.656 -10.289 1 98.44 138 ALA B N 1
ATOM 4114 C CA . ALA B 1 138 ? 22.406 -22.406 -11.055 1 98.44 138 ALA B CA 1
ATOM 4115 C C . ALA B 1 138 ? 23.312 -21.359 -10.43 1 98.44 138 ALA B C 1
ATOM 4117 O O . ALA B 1 138 ? 23.453 -21.297 -9.203 1 98.44 138 ALA B O 1
ATOM 4118 N N . GLU B 1 139 ? 23.984 -20.609 -11.234 1 98.25 139 GLU B N 1
ATOM 4119 C CA . GLU B 1 139 ? 24.672 -19.391 -10.82 1 98.25 139 GLU B CA 1
ATOM 4120 C C . GLU B 1 139 ? 23.797 -18.172 -11.055 1 98.25 139 GLU B C 1
ATOM 4122 O O . GLU B 1 139 ? 23.328 -17.938 -12.172 1 98.25 139 GLU B O 1
ATOM 4127 N N . ILE B 1 140 ? 23.562 -17.391 -10.039 1 96.94 140 ILE B N 1
ATOM 4128 C CA . ILE B 1 140 ? 22.609 -16.281 -10.125 1 96.94 140 ILE B CA 1
ATOM 4129 C C . ILE B 1 140 ? 23.297 -14.992 -9.695 1 96.94 140 ILE B C 1
ATOM 4131 O O . ILE B 1 140 ? 23.969 -14.945 -8.656 1 96.94 140 ILE B O 1
ATOM 4135 N N . ARG B 1 141 ? 23.234 -13.984 -10.508 1 93.94 141 ARG B N 1
ATOM 4136 C CA . ARG B 1 141 ? 23.719 -12.641 -10.219 1 93.94 141 ARG B CA 1
ATOM 4137 C C . ARG B 1 141 ? 22.594 -11.609 -10.344 1 93.94 141 ARG B C 1
ATOM 4139 O O . ARG B 1 141 ? 21.812 -11.656 -11.289 1 93.94 141 ARG B O 1
ATOM 4146 N N . LEU B 1 142 ? 22.453 -10.773 -9.328 1 91.38 142 LEU B N 1
ATOM 4147 C CA . LEU B 1 142 ? 21.5 -9.672 -9.359 1 91.38 142 LEU B CA 1
ATOM 4148 C C . LEU B 1 142 ? 22.172 -8.383 -9.805 1 91.38 142 LEU B C 1
ATOM 4150 O O . LEU B 1 142 ? 23.078 -7.879 -9.117 1 91.38 142 LEU B O 1
ATOM 4154 N N . GLU B 1 143 ? 21.797 -7.883 -10.961 1 91.38 143 GLU B N 1
ATOM 4155 C CA . GLU B 1 143 ? 22.391 -6.668 -11.508 1 91.38 143 GLU B CA 1
ATOM 4156 C C . GLU B 1 143 ? 21.359 -5.836 -12.266 1 91.38 143 GLU B C 1
ATOM 4158 O O . GLU B 1 143 ? 20.562 -6.379 -13.031 1 91.38 143 GLU B O 1
ATOM 4163 N N . HIS B 1 144 ? 21.375 -4.527 -12.016 1 94.31 144 HIS B N 1
ATOM 4164 C CA . HIS B 1 144 ? 20.547 -3.578 -12.75 1 94.31 144 HIS B CA 1
ATOM 4165 C C . HIS B 1 144 ? 19.062 -3.977 -12.703 1 94.31 144 HIS B C 1
ATOM 4167 O O . HIS B 1 144 ? 18.344 -3.828 -13.695 1 94.31 144 HIS B O 1
ATOM 4173 N N . GLY B 1 145 ? 18.688 -4.586 -11.664 1 94.56 145 GLY B N 1
ATOM 4174 C CA . GLY B 1 145 ? 17.281 -4.922 -11.438 1 94.56 145 GLY B CA 1
ATOM 4175 C C . GLY B 1 145 ? 16.875 -6.246 -12.062 1 94.56 145 GLY B C 1
ATOM 4176 O O . GLY B 1 145 ? 15.695 -6.562 -12.148 1 94.56 145 GLY B O 1
ATOM 4177 N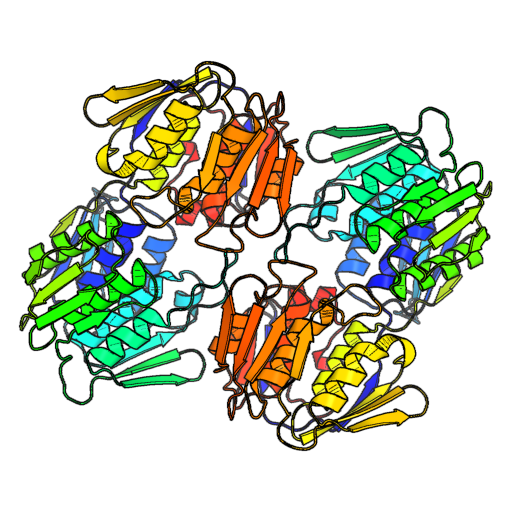 N . TYR B 1 146 ? 17.891 -7.043 -12.523 1 96.62 146 TYR B N 1
ATOM 4178 C CA . TYR B 1 146 ? 17.609 -8.312 -13.172 1 96.62 146 TYR B CA 1
ATOM 4179 C C . TYR B 1 146 ? 18.266 -9.469 -12.422 1 96.62 146 TYR B C 1
ATOM 4181 O O . TYR B 1 146 ? 19.328 -9.312 -11.828 1 96.62 146 TYR B O 1
ATOM 4189 N N . VAL B 1 147 ? 17.547 -10.562 -12.453 1 96.75 147 VAL B N 1
ATOM 4190 C CA . VAL B 1 147 ? 18.141 -11.859 -12.125 1 96.75 147 VAL B CA 1
ATOM 4191 C C . VAL B 1 147 ? 18.812 -12.445 -13.359 1 96.75 147 VAL B C 1
ATOM 4193 O O . VAL B 1 147 ? 18.141 -12.828 -14.32 1 96.75 147 VAL B O 1
ATOM 4196 N N . ASN B 1 148 ? 20.094 -12.438 -13.336 1 97.25 148 ASN B N 1
ATOM 4197 C CA . ASN B 1 148 ? 20.859 -13.141 -14.359 1 97.25 148 ASN B CA 1
ATOM 4198 C C . ASN B 1 148 ? 21.266 -14.531 -13.891 1 97.25 148 ASN B C 1
ATOM 4200 O O . ASN B 1 148 ? 22.109 -14.68 -12.992 1 97.25 148 ASN B O 1
ATOM 4204 N N . ALA B 1 149 ? 20.641 -15.523 -14.508 1 97.94 149 ALA B N 1
ATOM 4205 C CA . ALA B 1 149 ? 20.875 -16.906 -14.078 1 97.94 149 ALA B CA 1
ATOM 4206 C C . ALA B 1 149 ? 21.469 -17.734 -15.203 1 97.94 149 ALA B C 1
ATOM 4208 O O . ALA B 1 149 ? 21.094 -17.578 -16.375 1 97.94 149 ALA B O 1
ATOM 4209 N N . SER B 1 150 ? 22.422 -18.562 -14.844 1 98.19 150 SER B N 1
ATOM 4210 C CA . SER B 1 150 ? 23.016 -19.5 -15.781 1 98.19 150 SER B CA 1
ATOM 4211 C C . SER B 1 150 ? 23.312 -20.844 -15.117 1 98.19 150 SER B C 1
ATOM 4213 O O . SER B 1 150 ? 23.344 -20.938 -13.883 1 98.19 150 SER B O 1
ATOM 4215 N N . VAL B 1 151 ? 23.438 -21.859 -15.938 1 97.75 151 VAL B N 1
ATOM 4216 C CA . VAL B 1 151 ? 23.812 -23.203 -15.492 1 97.75 151 VAL B CA 1
ATOM 4217 C C . VAL B 1 151 ? 25.141 -23.609 -16.125 1 97.75 151 VAL B C 1
ATOM 4219 O O . VAL B 1 151 ? 25.156 -24.266 -17.172 1 97.75 151 VAL B O 1
ATOM 4222 N N . PRO B 1 152 ? 26.203 -23.375 -15.453 1 93.19 152 PRO B N 1
ATOM 4223 C CA . PRO B 1 152 ? 27.516 -23.594 -16.047 1 93.19 152 PRO B CA 1
ATOM 4224 C C . PRO B 1 152 ? 27.75 -25.031 -16.469 1 93.19 152 PRO B C 1
ATOM 4226 O O . PRO B 1 152 ? 28.469 -25.297 -17.438 1 93.19 152 PRO B O 1
ATOM 4229 N N . ARG B 1 153 ? 27.219 -26.016 -15.875 1 89.31 153 ARG B N 1
ATOM 4230 C CA . ARG B 1 153 ? 27.469 -27.422 -16.156 1 89.31 153 ARG B CA 1
ATOM 4231 C C . ARG B 1 153 ? 26.516 -27.938 -17.234 1 89.31 153 ARG B C 1
ATOM 4233 O O . ARG B 1 153 ? 26.453 -29.141 -17.5 1 89.31 153 ARG B O 1
ATOM 4240 N N . GLY B 1 154 ? 25.766 -27.078 -17.766 1 88.12 154 GLY B N 1
ATOM 4241 C CA . GLY B 1 154 ? 24.875 -27.438 -18.859 1 88.12 154 GLY B CA 1
ATOM 4242 C C . GLY B 1 154 ? 23.469 -27.797 -18.406 1 88.12 154 GLY B C 1
ATOM 4243 O O . GLY B 1 154 ? 22.484 -27.406 -19.031 1 88.12 154 GLY B O 1
ATOM 4244 N N . ARG B 1 155 ? 23.422 -28.594 -17.328 1 94.69 155 ARG B N 1
ATOM 4245 C CA . ARG B 1 155 ? 22.141 -29.047 -16.828 1 94.69 155 ARG B CA 1
ATOM 4246 C C . ARG B 1 155 ? 22.047 -28.891 -15.32 1 94.69 155 ARG B C 1
ATOM 4248 O O . ARG B 1 155 ? 23.047 -29.047 -14.617 1 94.69 155 ARG B O 1
ATOM 4255 N N . LEU B 1 156 ? 20.812 -28.469 -14.867 1 98.19 156 LEU B N 1
ATOM 4256 C CA . LEU B 1 156 ? 20.609 -28.438 -13.422 1 98.19 156 LEU B CA 1
ATOM 4257 C C . LEU B 1 156 ? 20.781 -29.828 -12.82 1 98.19 156 LEU B C 1
ATOM 4259 O O . LEU B 1 156 ? 20.672 -30.844 -13.531 1 98.19 156 LEU B O 1
ATOM 4263 N N . ARG B 1 157 ? 21.109 -29.844 -11.547 1 98.19 157 ARG B N 1
ATOM 4264 C CA . ARG B 1 157 ? 21.328 -31.109 -10.852 1 98.19 157 ARG B CA 1
ATOM 4265 C C . ARG B 1 157 ? 20.406 -31.234 -9.648 1 98.19 157 ARG B C 1
ATOM 4267 O O . ARG B 1 157 ? 20.266 -30.312 -8.859 1 98.19 157 ARG B O 1
ATOM 4274 N N . GLY B 1 158 ? 19.812 -32.469 -9.625 1 98 158 GLY B N 1
ATOM 4275 C CA . GLY B 1 158 ? 18.922 -32.719 -8.508 1 98 158 GLY B CA 1
ATOM 4276 C C . GLY B 1 158 ? 19.609 -32.594 -7.16 1 98 158 GLY B C 1
ATOM 4277 O O . GLY B 1 158 ? 20.797 -32.906 -7.039 1 98 158 GLY B O 1
ATOM 4278 N N . THR B 1 159 ? 18.859 -32.188 -6.145 1 98.38 159 THR B N 1
ATOM 4279 C CA . THR B 1 159 ? 19.359 -32 -4.785 1 98.38 159 THR B CA 1
ATOM 4280 C C . THR B 1 159 ? 18.219 -32.062 -3.779 1 98.38 159 THR B C 1
ATOM 4282 O O . THR B 1 159 ? 17.047 -32.188 -4.168 1 98.38 159 THR B O 1
ATOM 4285 N N . VAL B 1 160 ? 18.578 -32.125 -2.508 1 98.69 160 VAL B N 1
ATOM 4286 C CA . VAL B 1 160 ? 17.609 -31.938 -1.446 1 98.69 160 VAL B CA 1
ATOM 4287 C C . VAL B 1 160 ? 17.594 -30.484 -1.005 1 98.69 160 VAL B C 1
ATOM 4289 O O . VAL B 1 160 ? 18.641 -29.922 -0.676 1 98.69 160 VAL B O 1
ATOM 4292 N N . PHE B 1 161 ? 16.453 -29.875 -1.078 1 98.69 161 PHE B N 1
ATOM 4293 C CA . PHE B 1 161 ? 16.328 -28.484 -0.672 1 98.69 161 PHE B CA 1
ATOM 4294 C C . PHE B 1 161 ? 15.148 -28.297 0.263 1 98.69 161 PHE B C 1
ATOM 4296 O O . PHE B 1 161 ? 14.062 -28.812 0.013 1 98.69 161 PHE B O 1
ATOM 4303 N N . THR B 1 162 ? 15.359 -27.516 1.337 1 98.81 162 THR B N 1
ATOM 4304 C CA . THR B 1 162 ? 14.305 -27.156 2.281 1 98.81 162 THR B CA 1
ATOM 4305 C C . THR B 1 162 ? 14.016 -25.672 2.232 1 98.81 162 THR B C 1
ATOM 4307 O O . THR B 1 162 ? 14.891 -24.844 2.547 1 98.81 162 THR B O 1
ATOM 4310 N N . PHE B 1 163 ? 12.805 -25.328 1.826 1 98.25 163 PHE B N 1
ATOM 4311 C CA . PHE B 1 163 ? 12.43 -23.906 1.829 1 98.25 163 PHE B CA 1
ATOM 4312 C C . PHE B 1 163 ? 12.398 -23.359 3.25 1 98.25 163 PHE B C 1
ATOM 4314 O O . PHE B 1 163 ? 11.938 -24.047 4.172 1 98.25 163 PHE B O 1
ATOM 4321 N N . ASP B 1 164 ? 12.844 -22.094 3.436 1 95.06 164 ASP B N 1
ATOM 4322 C CA . ASP B 1 164 ? 12.789 -21.453 4.746 1 95.06 164 ASP B CA 1
ATOM 4323 C C . ASP B 1 164 ? 11.352 -21.094 5.121 1 95.06 164 ASP B C 1
ATOM 4325 O O . ASP B 1 164 ? 11.016 -21.031 6.305 1 95.06 164 ASP B O 1
ATOM 4329 N N . ALA B 1 165 ? 10.594 -20.844 4.137 1 93.25 165 ALA B N 1
ATOM 4330 C CA . ALA B 1 165 ? 9.18 -20.5 4.277 1 93.25 165 ALA B CA 1
ATOM 4331 C C . ALA B 1 165 ? 8.367 -21.047 3.102 1 93.25 165 ALA B C 1
ATOM 4333 O O . ALA B 1 165 ? 8.867 -21.109 1.973 1 93.25 165 ALA B O 1
ATOM 4334 N N . GLN B 1 166 ? 7.16 -21.391 3.369 1 95 166 GLN B N 1
ATOM 4335 C CA . GLN B 1 166 ? 6.309 -21.875 2.287 1 95 166 GLN B CA 1
ATOM 4336 C C . GLN B 1 166 ? 6.059 -20.781 1.252 1 95 166 GLN B C 1
ATOM 4338 O O . GLN B 1 166 ? 5.824 -19.625 1.607 1 95 166 GLN B O 1
ATOM 4343 N N . THR B 1 167 ? 6.258 -21.094 0.06 1 96.44 167 THR B N 1
ATOM 4344 C CA . THR B 1 167 ? 6.094 -20.188 -1.075 1 96.44 167 THR B CA 1
ATOM 4345 C C . THR B 1 167 ? 5.438 -20.922 -2.25 1 96.44 167 THR B C 1
ATOM 4347 O O . THR B 1 167 ? 5.977 -21.906 -2.756 1 96.44 167 THR B O 1
ATOM 4350 N N . VAL B 1 168 ? 4.305 -20.391 -2.641 1 97.69 168 VAL B N 1
ATOM 4351 C CA . VAL B 1 168 ? 3.551 -21.062 -3.691 1 97.69 168 VAL B CA 1
ATOM 4352 C C . VAL B 1 168 ? 4.316 -20.984 -5.012 1 97.69 168 VAL B C 1
ATOM 4354 O O . VAL B 1 168 ? 4.676 -22 -5.594 1 97.69 168 VAL B O 1
ATOM 4357 N N . THR B 1 169 ? 4.641 -19.75 -5.441 1 97.44 169 THR B N 1
ATOM 4358 C CA . THR B 1 169 ? 5.293 -19.562 -6.734 1 97.44 169 THR B CA 1
ATOM 4359 C C . THR B 1 169 ? 6.727 -20.078 -6.695 1 97.44 169 THR B C 1
ATOM 4361 O O . THR B 1 169 ? 7.242 -20.562 -7.711 1 97.44 169 THR B O 1
ATOM 4364 N N . GLY B 1 170 ? 7.355 -19.984 -5.516 1 98 170 GLY B N 1
ATOM 4365 C CA . GLY B 1 170 ? 8.68 -20.562 -5.375 1 98 170 GLY B CA 1
ATOM 4366 C C . GLY B 1 170 ? 8.703 -22.062 -5.59 1 98 170 GLY B C 1
ATOM 4367 O O . GLY B 1 170 ? 9.539 -22.578 -6.336 1 98 170 GLY B O 1
ATOM 4368 N N . THR B 1 171 ? 7.758 -22.766 -4.93 1 98.81 171 THR B N 1
ATOM 4369 C CA . THR B 1 171 ? 7.625 -24.203 -5.102 1 98.81 171 THR B CA 1
ATOM 4370 C C . THR B 1 171 ? 7.375 -24.562 -6.566 1 98.81 171 THR B C 1
ATOM 4372 O O . THR B 1 171 ? 8.023 -25.453 -7.113 1 98.81 171 THR B O 1
ATOM 4375 N N . GLU B 1 172 ? 6.473 -23.812 -7.18 1 98.81 172 GLU B N 1
ATOM 4376 C CA . GLU B 1 172 ? 6.098 -24.062 -8.562 1 98.81 172 GLU B CA 1
ATOM 4377 C C . GLU B 1 172 ? 7.281 -23.859 -9.508 1 98.81 172 GLU B C 1
ATOM 4379 O O . GLU B 1 172 ? 7.531 -24.672 -10.391 1 98.81 172 GLU B O 1
ATOM 4384 N N . ASN B 1 173 ? 7.977 -22.781 -9.281 1 98.62 173 ASN B N 1
ATOM 4385 C CA . ASN B 1 173 ? 9.133 -22.438 -10.102 1 98.62 173 ASN B CA 1
ATOM 4386 C C . ASN B 1 173 ? 10.203 -23.531 -10.047 1 98.62 173 ASN B C 1
ATOM 4388 O O . ASN B 1 173 ? 10.719 -23.938 -11.086 1 98.62 173 ASN B O 1
ATOM 4392 N N . VAL B 1 174 ? 10.477 -24.016 -8.898 1 98.75 174 VAL B N 1
ATOM 4393 C CA . VAL B 1 174 ? 11.539 -25 -8.695 1 98.75 174 VAL B CA 1
ATOM 4394 C C . VAL B 1 174 ? 11.086 -26.375 -9.195 1 98.75 174 VAL B C 1
ATOM 4396 O O . VAL B 1 174 ? 11.891 -27.141 -9.719 1 98.75 174 VAL B O 1
ATOM 4399 N N . MET B 1 175 ? 9.805 -26.703 -9.055 1 98.94 175 MET B N 1
ATOM 4400 C CA . MET B 1 175 ? 9.266 -27.938 -9.625 1 98.94 175 MET B CA 1
ATOM 4401 C C . MET B 1 175 ? 9.516 -27.984 -11.133 1 98.94 175 MET B C 1
ATOM 4403 O O . MET B 1 175 ? 9.945 -29.016 -11.656 1 98.94 175 MET B O 1
ATOM 4407 N N . MET B 1 176 ? 9.242 -26.891 -11.773 1 98.88 176 MET B N 1
ATOM 4408 C CA . MET B 1 176 ? 9.43 -26.844 -13.219 1 98.88 176 MET B CA 1
ATOM 4409 C C . MET B 1 176 ? 10.898 -26.984 -13.586 1 98.88 176 MET B C 1
ATOM 4411 O O . MET B 1 176 ? 11.25 -27.703 -14.523 1 98.88 176 MET B O 1
ATOM 4415 N N . ALA B 1 177 ? 11.758 -26.344 -12.805 1 98.81 177 ALA B N 1
ATOM 4416 C CA . ALA B 1 177 ? 13.195 -26.438 -13.047 1 98.81 177 ALA B CA 1
ATOM 4417 C C . ALA B 1 177 ? 13.695 -27.859 -12.836 1 98.81 177 ALA B C 1
ATOM 4419 O O . ALA B 1 177 ? 14.461 -28.391 -13.656 1 98.81 177 ALA B O 1
ATOM 4420 N N . ALA B 1 178 ? 13.25 -28.516 -11.805 1 98.81 178 ALA B N 1
ATOM 4421 C CA . ALA B 1 178 ? 13.719 -29.828 -11.383 1 98.81 178 ALA B CA 1
ATOM 4422 C C . ALA B 1 178 ? 13.273 -30.906 -12.359 1 98.81 178 ALA B C 1
ATOM 4424 O O . ALA B 1 178 ? 13.914 -31.953 -12.461 1 98.81 178 ALA B O 1
ATOM 4425 N N . ALA B 1 179 ? 12.188 -30.688 -13.078 1 98.81 179 ALA B N 1
ATOM 4426 C CA . ALA B 1 179 ? 11.602 -31.688 -13.977 1 98.81 179 ALA B CA 1
ATOM 4427 C C . ALA B 1 179 ? 12.602 -32.125 -15.047 1 98.81 179 ALA B C 1
ATOM 4429 O O . ALA B 1 179 ? 12.531 -33.219 -15.555 1 98.81 179 ALA B O 1
ATOM 4430 N N . LEU B 1 180 ? 13.539 -31.234 -15.375 1 98.5 180 LEU B N 1
ATOM 4431 C CA . LEU B 1 180 ? 14.523 -31.547 -16.422 1 98.5 180 LEU B CA 1
ATOM 4432 C C . LEU B 1 180 ? 15.922 -31.625 -15.828 1 98.5 180 LEU B C 1
ATOM 4434 O O . LEU B 1 180 ? 16.906 -31.672 -16.562 1 98.5 180 LEU B O 1
ATOM 4438 N N . ALA B 1 181 ? 16.047 -31.547 -14.5 1 98.5 181 ALA B N 1
ATOM 4439 C CA . ALA B 1 181 ? 17.344 -31.594 -13.844 1 98.5 181 ALA B CA 1
ATOM 4440 C C . ALA B 1 181 ? 17.922 -33 -13.883 1 98.5 181 ALA B C 1
ATOM 4442 O O . ALA B 1 181 ? 17.172 -34 -13.961 1 98.5 181 ALA B O 1
ATOM 4443 N N . ASP B 1 182 ? 19.234 -33.125 -13.883 1 98.12 182 ASP B N 1
ATOM 4444 C CA . ASP B 1 182 ? 19.859 -34.438 -13.781 1 98.12 182 ASP B CA 1
ATOM 4445 C C . ASP B 1 182 ? 19.75 -35 -12.359 1 98.12 182 ASP B C 1
ATOM 4447 O O . ASP B 1 182 ? 20.281 -34.406 -11.414 1 98.12 182 ASP B O 1
ATOM 4451 N N . GLY B 1 183 ? 19.078 -36.094 -12.258 1 98 183 GLY B N 1
ATOM 4452 C CA . GLY B 1 183 ? 19 -36.75 -10.961 1 98 183 GLY B CA 1
ATOM 4453 C C . GLY B 1 183 ? 17.734 -36.438 -10.195 1 98 183 GLY B C 1
ATOM 4454 O O . GLY B 1 183 ? 16.766 -35.938 -10.781 1 98 183 GLY B O 1
ATOM 4455 N N . GLU B 1 184 ? 17.766 -36.812 -8.977 1 98.5 184 GLU B N 1
ATOM 4456 C CA . GLU B 1 184 ? 16.578 -36.688 -8.117 1 98.5 184 GLU B CA 1
ATOM 4457 C C . GLU B 1 184 ? 16.609 -35.406 -7.309 1 98.5 184 GLU B C 1
ATOM 4459 O O . GLU B 1 184 ? 17.656 -35 -6.793 1 98.5 184 GLU B O 1
ATOM 4464 N N . THR B 1 185 ? 15.523 -34.719 -7.281 1 98.81 185 THR B N 1
ATOM 4465 C CA . THR B 1 185 ? 15.32 -33.531 -6.441 1 98.81 185 THR B CA 1
ATOM 4466 C C . THR B 1 185 ? 14.258 -33.812 -5.383 1 98.81 185 THR B C 1
ATOM 4468 O O . THR B 1 185 ? 13.18 -34.312 -5.691 1 98.81 185 THR B O 1
ATOM 4471 N N . VAL B 1 186 ? 14.547 -33.531 -4.125 1 98.88 186 VAL B N 1
ATOM 4472 C CA . VAL B 1 186 ? 13.578 -33.562 -3.039 1 98.88 186 VAL B CA 1
ATOM 4473 C C . VAL B 1 186 ? 13.359 -32.156 -2.482 1 98.88 186 VAL B C 1
ATOM 4475 O O . VAL B 1 186 ? 14.305 -31.531 -1.996 1 98.88 186 VAL B O 1
ATOM 4478 N N . LEU B 1 187 ? 12.164 -31.656 -2.604 1 98.88 187 LEU B N 1
ATOM 4479 C CA . LEU B 1 187 ? 11.797 -30.359 -2.051 1 98.88 187 LEU B CA 1
ATOM 4480 C C . LEU B 1 187 ? 11.016 -30.516 -0.748 1 98.88 187 LEU B C 1
ATOM 4482 O O . LEU B 1 187 ? 10.055 -31.281 -0.688 1 98.88 187 LEU B O 1
ATOM 4486 N N . ARG B 1 188 ? 11.461 -29.812 0.294 1 98.81 188 ARG B N 1
ATOM 4487 C CA . ARG B 1 188 ? 10.836 -29.891 1.607 1 98.81 188 ARG B CA 1
ATOM 4488 C C . ARG B 1 188 ? 10.273 -28.531 2.021 1 98.81 188 ARG B C 1
ATOM 4490 O O . ARG B 1 188 ? 10.781 -27.484 1.593 1 98.81 188 ARG B O 1
ATOM 4497 N N . ASN B 1 189 ? 9.234 -28.562 2.902 1 98.5 189 ASN B N 1
ATOM 4498 C CA . ASN B 1 189 ? 8.508 -27.375 3.332 1 98.5 189 ASN B CA 1
ATOM 4499 C C . ASN B 1 189 ? 7.875 -26.641 2.15 1 98.5 189 ASN B C 1
ATOM 4501 O O . ASN B 1 189 ? 7.957 -25.422 2.055 1 98.5 189 ASN B O 1
ATOM 4505 N N . CYS B 1 190 ? 7.242 -27.5 1.284 1 98.75 190 CYS B N 1
ATOM 4506 C CA . CYS B 1 190 ? 6.633 -27 0.056 1 98.75 190 CYS B CA 1
ATOM 4507 C C . CYS B 1 190 ? 5.254 -26.422 0.33 1 98.75 190 CYS B C 1
ATOM 4509 O O . CYS B 1 190 ? 4.621 -26.75 1.334 1 98.75 190 CYS B O 1
ATOM 4511 N N . ALA B 1 191 ? 4.898 -25.453 -0.533 1 98.56 191 ALA B N 1
ATOM 4512 C CA . ALA B 1 191 ? 3.508 -25.016 -0.543 1 98.56 191 ALA B CA 1
ATOM 4513 C C . ALA B 1 191 ? 2.568 -26.156 -0.909 1 98.56 191 ALA B C 1
ATOM 4515 O O . ALA B 1 191 ? 2.879 -26.969 -1.784 1 98.56 191 ALA B O 1
ATOM 4516 N N . ARG B 1 192 ? 1.413 -26.219 -0.291 1 98.56 192 ARG B N 1
ATOM 4517 C CA . ARG B 1 192 ? 0.518 -27.359 -0.438 1 98.56 192 ARG B CA 1
ATOM 4518 C C . ARG B 1 192 ? -0.764 -26.953 -1.163 1 98.56 192 ARG B C 1
ATOM 4520 O O . ARG B 1 192 ? -1.719 -27.734 -1.218 1 98.56 192 ARG B O 1
ATOM 4527 N N . GLU B 1 193 ? -0.805 -25.75 -1.667 1 98.44 193 GLU B N 1
ATOM 4528 C CA . GLU B 1 193 ? -1.993 -25.234 -2.33 1 98.44 193 GLU B CA 1
ATOM 4529 C C . GLU B 1 193 ? -2.42 -26.125 -3.49 1 98.44 193 GLU B C 1
ATOM 4531 O O . GLU B 1 193 ? -1.575 -26.688 -4.184 1 98.44 193 GLU B O 1
ATOM 4536 N N . PRO B 1 194 ? -3.762 -26.188 -3.781 1 98.44 194 PRO B N 1
ATOM 4537 C CA . PRO B 1 194 ? -4.266 -26.984 -4.902 1 98.44 194 PRO B CA 1
ATOM 4538 C C . PRO B 1 194 ? -3.609 -26.625 -6.23 1 98.44 194 PRO B C 1
ATOM 4540 O O . PRO B 1 194 ? -3.455 -27.469 -7.105 1 98.44 194 PRO B O 1
ATOM 4543 N N . GLU B 1 195 ? -3.195 -25.391 -6.387 1 98.56 195 GLU B N 1
ATOM 4544 C CA . GLU B 1 195 ? -2.555 -24.922 -7.613 1 98.56 195 GLU B CA 1
ATOM 4545 C C . GLU B 1 195 ? -1.207 -25.609 -7.828 1 98.56 195 GLU B C 1
ATOM 4547 O O . GLU B 1 195 ? -0.805 -25.844 -8.969 1 98.56 195 GLU B O 1
ATOM 4552 N N . VAL B 1 196 ? -0.5 -25.906 -6.727 1 98.81 196 VAL B N 1
ATOM 4553 C CA . VAL B 1 196 ? 0.778 -26.609 -6.812 1 98.81 196 VAL B CA 1
ATOM 4554 C C . VAL B 1 196 ? 0.553 -28.031 -7.285 1 98.81 196 VAL B C 1
ATOM 4556 O O . VAL B 1 196 ? 1.284 -28.531 -8.148 1 98.81 196 VAL B O 1
ATOM 4559 N N . LYS B 1 197 ? -0.463 -28.703 -6.688 1 98.75 197 LYS B N 1
ATOM 4560 C CA . LYS B 1 197 ? -0.832 -30.047 -7.137 1 98.75 197 LYS B CA 1
ATOM 4561 C C . LYS B 1 197 ? -1.223 -30.047 -8.617 1 98.75 197 LYS B C 1
ATOM 4563 O O . LYS B 1 197 ? -0.871 -30.953 -9.359 1 98.75 197 LYS B O 1
ATOM 4568 N N . ASP B 1 198 ? -1.95 -29.031 -8.977 1 98.81 198 ASP B N 1
ATOM 4569 C CA . ASP B 1 198 ? -2.383 -28.922 -10.367 1 98.81 198 ASP B CA 1
ATOM 4570 C C . ASP B 1 198 ? -1.183 -28.844 -11.312 1 98.81 198 ASP B C 1
ATOM 4572 O O . ASP B 1 198 ? -1.172 -29.484 -12.359 1 98.81 198 ASP B O 1
ATOM 4576 N N . LEU B 1 199 ? -0.209 -28.031 -10.961 1 98.88 199 LEU B N 1
ATOM 4577 C CA . LEU B 1 199 ? 1.003 -27.953 -11.773 1 98.88 199 LEU B CA 1
ATOM 4578 C C . LEU B 1 199 ? 1.696 -29.312 -11.828 1 98.88 199 LEU B C 1
ATOM 4580 O O . LEU B 1 199 ? 2.188 -29.719 -12.891 1 98.88 199 LEU B O 1
ATOM 4584 N N . GLY B 1 200 ? 1.81 -29.984 -10.656 1 98.88 200 GLY B N 1
ATOM 4585 C CA . GLY B 1 200 ? 2.367 -31.328 -10.648 1 98.88 200 GLY B CA 1
ATOM 4586 C C . GLY B 1 200 ? 1.692 -32.25 -11.633 1 98.88 200 GLY B C 1
ATOM 4587 O O . GLY B 1 200 ? 2.365 -32.969 -12.383 1 98.88 200 GLY B O 1
ATOM 4588 N N . ASP B 1 201 ? 0.376 -32.25 -11.633 1 98.81 201 ASP B N 1
ATOM 4589 C CA . ASP B 1 201 ? -0.399 -33.062 -12.555 1 98.81 201 ASP B CA 1
ATOM 4590 C C . ASP B 1 201 ? -0.094 -32.719 -14.008 1 98.81 201 ASP B C 1
ATOM 4592 O O . ASP B 1 201 ? 0.012 -33.594 -14.859 1 98.81 201 ASP B O 1
ATOM 4596 N N . ALA B 1 202 ? 0.03 -31.406 -14.281 1 98.81 202 ALA B N 1
ATOM 4597 C CA . ALA B 1 202 ? 0.357 -30.953 -15.625 1 98.81 202 ALA B CA 1
ATOM 4598 C C . ALA B 1 202 ? 1.734 -31.438 -16.062 1 98.81 202 ALA B C 1
ATOM 4600 O O . ALA B 1 202 ? 1.91 -31.906 -17.188 1 98.81 202 ALA B O 1
ATOM 4601 N N . LEU B 1 203 ? 2.701 -31.328 -15.164 1 98.88 203 LEU B N 1
ATOM 4602 C CA . LEU B 1 203 ? 4.055 -31.781 -15.461 1 98.88 203 LEU B CA 1
ATOM 4603 C C . LEU B 1 203 ? 4.078 -33.281 -15.734 1 98.88 203 LEU B C 1
ATOM 4605 O O . LEU B 1 203 ? 4.742 -33.75 -16.672 1 98.88 203 LEU B O 1
ATOM 4609 N N . VAL B 1 204 ? 3.363 -34.031 -14.914 1 98.75 204 VAL B N 1
ATOM 4610 C CA . VAL B 1 204 ? 3.283 -35.5 -15.109 1 98.75 204 VAL B CA 1
ATOM 4611 C C . VAL B 1 204 ? 2.668 -35.781 -16.469 1 98.75 204 VAL B C 1
ATOM 4613 O O . VAL B 1 204 ? 3.121 -36.688 -17.172 1 98.75 204 VAL B O 1
ATOM 4616 N N . ALA B 1 205 ? 1.678 -35.031 -16.844 1 98.12 205 ALA B N 1
ATOM 4617 C CA . ALA B 1 205 ? 1.038 -35.219 -18.141 1 98.12 205 ALA B CA 1
ATOM 4618 C C . ALA B 1 205 ? 2.025 -34.969 -19.281 1 98.12 205 ALA B C 1
ATOM 4620 O O . ALA B 1 205 ? 1.879 -35.5 -20.375 1 98.12 205 ALA B O 1
ATOM 4621 N N . MET B 1 206 ? 3.043 -34.156 -19.031 1 98.62 206 MET B N 1
ATOM 4622 C CA . MET B 1 206 ? 4.074 -33.844 -20.016 1 98.62 206 MET B CA 1
ATOM 4623 C C . MET B 1 206 ? 5.137 -34.938 -20.047 1 98.62 206 MET B C 1
ATOM 4625 O O . MET B 1 206 ? 5.992 -34.969 -20.922 1 98.62 206 MET B O 1
ATOM 4629 N N . GLY B 1 207 ? 5.113 -35.812 -19.016 1 98.56 207 GLY B N 1
ATOM 4630 C CA . GLY B 1 207 ? 6.074 -36.906 -18.953 1 98.56 207 GLY B CA 1
ATOM 4631 C C . GLY B 1 207 ? 7.039 -36.781 -17.797 1 98.56 207 GLY B C 1
ATOM 4632 O O . GLY B 1 207 ? 7.941 -37.625 -17.641 1 98.56 207 GLY B O 1
ATOM 4633 N N . ALA B 1 208 ? 6.879 -35.812 -16.953 1 98.69 208 ALA B N 1
ATOM 4634 C CA . ALA B 1 208 ? 7.746 -35.625 -15.789 1 98.69 208 ALA B CA 1
ATOM 4635 C C . ALA B 1 208 ? 7.445 -36.688 -14.727 1 98.69 208 ALA B C 1
ATOM 4637 O O . ALA B 1 208 ? 6.352 -37.25 -14.703 1 98.69 208 ALA B O 1
ATOM 4638 N N . LEU B 1 209 ? 8.406 -36.969 -13.961 1 98.75 209 LEU B N 1
ATOM 4639 C CA . LEU B 1 209 ? 8.258 -37.875 -12.82 1 98.75 209 LEU B CA 1
ATOM 4640 C C . LEU B 1 209 ? 8.18 -37.062 -11.516 1 98.75 209 LEU B C 1
ATOM 4642 O O . LEU B 1 209 ? 9.211 -36.812 -10.891 1 98.75 209 LEU B O 1
ATOM 4646 N N . VAL B 1 210 ? 7 -36.75 -11.109 1 98.75 210 VAL B N 1
ATOM 4647 C CA . VAL B 1 210 ? 6.75 -35.938 -9.93 1 98.75 210 VAL B CA 1
ATOM 4648 C C . VAL B 1 210 ? 5.832 -36.656 -8.969 1 98.75 210 VAL B C 1
ATOM 4650 O O . VAL B 1 210 ? 4.781 -37.188 -9.367 1 98.75 210 VAL B O 1
ATOM 4653 N N . GLU B 1 211 ? 6.211 -36.75 -7.746 1 98.69 211 GLU B N 1
ATOM 4654 C CA . GLU B 1 211 ? 5.398 -37.312 -6.684 1 98.69 211 GLU B CA 1
ATOM 4655 C C . GLU B 1 211 ? 5.277 -36.375 -5.5 1 98.69 211 GLU B C 1
ATOM 4657 O O . GLU B 1 211 ? 6.23 -35.656 -5.16 1 98.69 211 GLU B O 1
ATOM 4662 N N . GLY B 1 212 ? 4.121 -36.312 -4.934 1 98.56 212 GLY B N 1
ATOM 4663 C CA . GLY B 1 212 ? 3.939 -35.562 -3.701 1 98.56 212 GLY B CA 1
ATOM 4664 C C . GLY B 1 212 ? 3.527 -34.125 -3.932 1 98.56 212 GLY B C 1
ATOM 4665 O O . GLY B 1 212 ? 3.447 -33.344 -2.986 1 98.56 212 GLY B O 1
ATOM 4666 N N . ALA B 1 213 ? 3.219 -33.75 -5.164 1 97.94 213 ALA B N 1
ATOM 4667 C CA . ALA B 1 213 ? 2.713 -32.406 -5.391 1 97.94 213 ALA B CA 1
ATOM 4668 C C . ALA B 1 213 ? 1.454 -32.125 -4.566 1 97.94 213 ALA B C 1
ATOM 4670 O O . ALA B 1 213 ? 0.566 -33 -4.492 1 97.94 213 ALA B O 1
ATOM 4671 N N . GLY B 1 214 ? 1.409 -31.016 -3.9 1 97.31 214 GLY B N 1
ATOM 4672 C CA . GLY B 1 214 ? 0.289 -30.703 -3.027 1 97.31 214 GLY B CA 1
ATOM 4673 C C . GLY B 1 214 ? 0.537 -31.078 -1.579 1 97.31 214 GLY B C 1
ATOM 4674 O O . GLY B 1 214 ? -0.293 -30.797 -0.71 1 97.31 214 GLY B O 1
ATOM 4675 N N . THR B 1 215 ? 1.649 -31.688 -1.317 1 98.12 215 THR B N 1
ATOM 4676 C CA . THR B 1 215 ? 2.082 -31.984 0.047 1 98.12 215 THR B CA 1
ATOM 4677 C C . THR B 1 215 ? 3.318 -31.156 0.405 1 98.12 215 THR B C 1
ATOM 4679 O O . THR B 1 215 ? 3.789 -30.359 -0.4 1 98.12 215 THR B O 1
ATOM 4682 N N . ASP B 1 216 ? 3.791 -31.312 1.692 1 98.12 216 ASP B N 1
ATOM 4683 C CA . ASP B 1 216 ? 4.906 -30.5 2.174 1 98.12 216 ASP B CA 1
ATOM 4684 C C . ASP B 1 216 ? 6.238 -31.062 1.678 1 98.12 216 ASP B C 1
ATOM 4686 O O . ASP B 1 216 ? 7.285 -30.438 1.874 1 98.12 216 ASP B O 1
ATOM 4690 N N . GLU B 1 217 ? 6.219 -32.188 1.033 1 98.81 217 GLU B N 1
ATOM 4691 C CA . GLU B 1 217 ? 7.418 -32.781 0.449 1 98.81 217 GLU B CA 1
ATOM 4692 C C . GLU B 1 217 ? 7.148 -33.312 -0.967 1 98.81 217 GLU B C 1
ATOM 4694 O O . GLU B 1 217 ? 6.23 -34.094 -1.187 1 98.81 217 GLU B O 1
ATOM 4699 N N . ILE B 1 218 ? 7.938 -32.844 -1.936 1 98.88 218 ILE B N 1
ATOM 4700 C CA . ILE B 1 218 ? 7.762 -33.219 -3.338 1 98.88 218 ILE B CA 1
ATOM 4701 C C . ILE B 1 218 ? 9.031 -33.875 -3.861 1 98.88 218 ILE B C 1
ATOM 4703 O O . ILE B 1 218 ? 10.133 -33.375 -3.66 1 98.88 218 ILE B O 1
ATOM 4707 N N . TRP B 1 219 ? 8.875 -35 -4.453 1 98.88 219 TRP B N 1
ATOM 4708 C CA . TRP B 1 219 ? 9.953 -35.75 -5.082 1 98.88 219 TRP B CA 1
ATOM 4709 C C . TRP B 1 219 ? 9.883 -35.656 -6.602 1 98.88 219 TRP B C 1
ATOM 4711 O O . TRP B 1 219 ? 8.828 -35.906 -7.199 1 98.88 219 TRP B O 1
ATOM 4721 N N . ILE B 1 220 ? 10.992 -35.312 -7.227 1 98.88 220 ILE B N 1
ATOM 4722 C CA . ILE B 1 220 ? 11.031 -35.156 -8.68 1 98.88 220 ILE B CA 1
ATOM 4723 C C . ILE B 1 220 ? 12.266 -35.844 -9.234 1 98.88 220 ILE B C 1
ATOM 4725 O O . ILE B 1 220 ? 13.391 -35.562 -8.828 1 98.88 220 ILE B O 1
ATOM 4729 N N . GLU B 1 221 ? 12.055 -36.781 -10.062 1 98.62 221 GLU B N 1
ATOM 4730 C CA . GLU B 1 221 ? 13.141 -37.344 -10.859 1 98.62 221 GLU B CA 1
ATOM 4731 C C . GLU B 1 221 ? 13.227 -36.656 -12.227 1 98.62 221 GLU B C 1
ATOM 4733 O O . GLU B 1 221 ? 12.305 -36.781 -13.031 1 98.62 221 GLU B O 1
ATOM 4738 N N . GLY B 1 222 ? 14.328 -36 -12.43 1 98.38 222 GLY B N 1
ATOM 4739 C CA . GLY B 1 222 ? 14.477 -35.281 -13.695 1 98.38 222 GLY B CA 1
ATOM 4740 C C . GLY B 1 222 ? 14.516 -36.219 -14.891 1 98.38 222 GLY B C 1
ATOM 4741 O O . GLY B 1 222 ? 15.047 -37.312 -14.812 1 98.38 222 GLY B O 1
ATOM 4742 N N . VAL B 1 223 ? 13.883 -35.75 -16.016 1 98.56 223 VAL B N 1
ATOM 4743 C CA . VAL B 1 223 ? 13.859 -36.531 -17.266 1 98.56 223 VAL B CA 1
ATOM 4744 C C . VAL B 1 223 ? 14.586 -35.75 -18.359 1 98.56 223 VAL B C 1
ATOM 4746 O O . VAL B 1 223 ? 14.789 -34.531 -18.234 1 98.56 223 VAL B O 1
ATOM 4749 N N . PRO B 1 224 ? 15.008 -36.438 -19.328 1 97.19 224 PRO B N 1
ATOM 4750 C CA . PRO B 1 224 ? 15.797 -35.75 -20.359 1 97.19 224 PRO B CA 1
ATOM 4751 C C . PRO B 1 224 ? 14.977 -34.75 -21.188 1 97.19 224 PRO B C 1
ATOM 4753 O O . PRO B 1 224 ? 15.523 -33.781 -21.688 1 97.19 224 PRO B O 1
ATOM 4756 N N . SER B 1 225 ? 13.727 -35.094 -21.391 1 97.62 225 SER B N 1
ATOM 4757 C CA . SER B 1 225 ? 12.844 -34.219 -22.156 1 97.62 225 SER B CA 1
ATOM 4758 C C . SER B 1 225 ? 11.383 -34.406 -21.75 1 97.62 225 SER B C 1
ATOM 4760 O O . SER B 1 225 ? 11.039 -35.406 -21.109 1 97.62 225 SER B O 1
ATOM 4762 N N . LEU B 1 226 ? 10.633 -33.406 -22.078 1 98.5 226 LEU B N 1
ATOM 4763 C CA . LEU B 1 226 ? 9.195 -33.438 -21.828 1 98.5 226 LEU B CA 1
ATOM 4764 C C . LEU B 1 226 ? 8.414 -33.281 -23.141 1 98.5 226 LEU B C 1
ATOM 4766 O O . LEU B 1 226 ? 8.961 -32.844 -24.141 1 98.5 226 LEU B O 1
ATOM 4770 N N . ARG B 1 227 ? 7.168 -33.75 -23.125 1 98.06 227 ARG B N 1
ATOM 4771 C CA . ARG B 1 227 ? 6.27 -33.625 -24.266 1 98.06 227 ARG B CA 1
ATOM 4772 C C . ARG B 1 227 ? 5.387 -32.375 -24.109 1 98.06 227 ARG B C 1
ATOM 4774 O O . ARG B 1 227 ? 5.234 -31.859 -23 1 98.06 227 ARG B O 1
ATOM 4781 N N . PRO B 1 228 ? 4.781 -31.938 -25.188 1 97.94 228 PRO B N 1
ATOM 4782 C CA . PRO B 1 228 ? 3.914 -30.75 -25.109 1 97.94 228 PRO B CA 1
ATOM 4783 C C . PRO B 1 228 ? 2.752 -30.938 -24.141 1 97.94 228 PRO B C 1
ATOM 4785 O O . PRO B 1 228 ? 2.227 -32.062 -24 1 97.94 228 PRO B O 1
ATOM 4788 N N . LEU B 1 229 ? 2.361 -29.859 -23.578 1 96.44 229 LEU B N 1
ATOM 4789 C CA . LEU B 1 229 ? 1.385 -29.75 -22.5 1 96.44 229 LEU B CA 1
ATOM 4790 C C . LEU B 1 229 ? -0.037 -29.859 -23.047 1 96.44 229 LEU B C 1
ATOM 4792 O O . LEU B 1 229 ? -0.357 -29.281 -24.078 1 96.44 229 LEU B O 1
ATOM 4796 N N . SER B 1 230 ? -0.86 -30.766 -22.547 1 97.81 230 SER B N 1
ATOM 4797 C CA . SER B 1 230 ? -2.314 -30.781 -22.672 1 97.81 230 SER B CA 1
ATOM 4798 C C . SER B 1 230 ? -2.973 -30.953 -21.297 1 97.81 230 SER B C 1
ATOM 4800 O O . SER B 1 230 ? -2.934 -32.031 -20.719 1 97.81 230 SER B O 1
ATOM 4802 N N . HIS B 1 231 ? -3.553 -29.906 -20.766 1 98.38 231 HIS B N 1
ATOM 4803 C CA . HIS B 1 231 ? -4 -29.906 -19.391 1 98.38 231 HIS B CA 1
ATOM 4804 C C . HIS B 1 231 ? -5.148 -28.922 -19.172 1 98.38 231 HIS B C 1
ATOM 4806 O O . HIS B 1 231 ? -5.176 -27.844 -19.781 1 98.38 231 HIS B O 1
ATOM 4812 N N . ALA B 1 232 ? -6.18 -29.328 -18.422 1 98.25 232 ALA B N 1
ATOM 4813 C CA . ALA B 1 232 ? -7.238 -28.438 -17.969 1 98.25 232 ALA B CA 1
ATOM 4814 C C . ALA B 1 232 ? -7.008 -27.984 -16.531 1 98.25 232 ALA B C 1
ATOM 4816 O O . ALA B 1 232 ? -6.938 -28.812 -15.625 1 98.25 232 ALA B O 1
ATOM 4817 N N . VAL B 1 233 ? -6.93 -26.656 -16.344 1 98.12 233 VAL B N 1
ATOM 4818 C CA . VAL B 1 233 ? -6.609 -26.156 -15.016 1 98.12 233 VAL B CA 1
ATOM 4819 C C . VAL B 1 233 ? -7.812 -26.328 -14.094 1 98.12 233 VAL B C 1
ATOM 4821 O O . VAL B 1 233 ? -8.953 -26.391 -14.555 1 98.12 233 VAL B O 1
ATOM 4824 N N . ILE B 1 234 ? -7.621 -26.375 -12.836 1 98.31 234 ILE B N 1
ATOM 4825 C CA . ILE B 1 234 ? -8.648 -26.578 -11.82 1 98.31 234 ILE B CA 1
ATOM 4826 C C . ILE B 1 234 ? -9.484 -25.312 -11.672 1 98.31 234 ILE B C 1
ATOM 4828 O O . ILE B 1 234 ? -9.07 -24.234 -12.109 1 98.31 234 ILE B O 1
ATOM 4832 N N . PRO B 1 235 ? -10.688 -25.453 -11.039 1 98.25 235 PRO B N 1
ATOM 4833 C CA . PRO B 1 235 ? -11.5 -24.266 -10.75 1 98.25 235 PRO B CA 1
ATOM 4834 C C . PRO B 1 235 ? -10.836 -23.328 -9.75 1 98.25 235 PRO B C 1
ATOM 4836 O O . PRO B 1 235 ? -10.07 -23.781 -8.891 1 98.25 235 PRO B O 1
ATOM 4839 N N . ASP B 1 236 ? -11.125 -22.062 -9.836 1 98.5 236 ASP B N 1
ATOM 4840 C CA . ASP B 1 236 ? -10.547 -21.031 -8.984 1 98.5 236 ASP B CA 1
ATOM 4841 C C . ASP B 1 236 ? -11.164 -21.062 -7.586 1 98.5 236 ASP B C 1
ATOM 4843 O O . ASP B 1 236 ? -12.281 -20.578 -7.383 1 98.5 236 ASP B O 1
ATOM 4847 N N . ARG B 1 237 ? -10.445 -21.547 -6.676 1 98.31 237 ARG B N 1
ATOM 4848 C CA . ARG B 1 237 ? -10.992 -21.703 -5.332 1 98.31 237 ARG B CA 1
ATOM 4849 C C . ARG B 1 237 ? -11.219 -20.344 -4.68 1 98.31 237 ARG B C 1
ATOM 4851 O O . ARG B 1 237 ? -12.07 -20.203 -3.797 1 98.31 237 ARG B O 1
ATOM 4858 N N . ILE B 1 238 ? -10.484 -19.312 -5.051 1 98.56 238 ILE B N 1
ATOM 4859 C CA . ILE B 1 238 ? -10.664 -17.984 -4.453 1 98.56 238 ILE B CA 1
ATOM 4860 C C . ILE B 1 238 ? -11.914 -17.328 -5.02 1 98.56 238 ILE B C 1
ATOM 4862 O O . ILE B 1 238 ? -12.672 -16.688 -4.285 1 98.56 238 ILE B O 1
ATOM 4866 N N . GLU B 1 239 ? -12.086 -17.422 -6.34 1 98.62 239 GLU B N 1
ATOM 4867 C CA . GLU B 1 239 ? -13.328 -16.938 -6.918 1 98.62 239 GLU B CA 1
ATOM 4868 C C . GLU B 1 239 ? -14.539 -17.641 -6.312 1 98.62 239 GLU B C 1
ATOM 4870 O O . GLU B 1 239 ? -15.516 -17 -5.93 1 98.62 239 GLU B O 1
ATOM 4875 N N . ALA B 1 240 ? -14.422 -18.984 -6.27 1 98.62 240 ALA B N 1
ATOM 4876 C CA . ALA B 1 240 ? -15.492 -19.75 -5.645 1 98.62 240 ALA B CA 1
ATOM 4877 C C . ALA B 1 240 ? -15.773 -19.266 -4.23 1 98.62 240 ALA B C 1
ATOM 4879 O O . ALA B 1 240 ? -16.922 -19.031 -3.861 1 98.62 240 ALA B O 1
ATOM 4880 N N . GLY B 1 241 ? -14.727 -19.109 -3.441 1 98.75 241 GLY B N 1
ATOM 4881 C CA . GLY B 1 241 ? -14.867 -18.625 -2.078 1 98.75 241 GLY B CA 1
ATOM 4882 C C . GLY B 1 241 ? -15.531 -17.266 -1.997 1 98.75 241 GLY B C 1
ATOM 4883 O O . GLY B 1 241 ? -16.328 -17 -1.087 1 98.75 241 GLY B O 1
ATOM 4884 N N . THR B 1 242 ? -15.211 -16.375 -2.895 1 98.81 242 THR B N 1
ATOM 4885 C CA . THR B 1 242 ? -15.805 -15.047 -2.939 1 98.81 242 THR B CA 1
ATOM 4886 C C . THR B 1 242 ? -17.312 -15.141 -3.119 1 98.81 242 THR B C 1
ATOM 4888 O O . THR B 1 242 ? -18.078 -14.453 -2.426 1 98.81 242 THR B O 1
ATOM 4891 N N . PHE B 1 243 ? -17.766 -16.016 -4.027 1 98.81 243 PHE B N 1
ATOM 4892 C CA . PHE B 1 243 ? -19.188 -16.203 -4.258 1 98.81 243 PHE B CA 1
ATOM 4893 C C . PHE B 1 243 ? -19.844 -16.891 -3.064 1 98.81 243 PHE B C 1
ATOM 4895 O O . PHE B 1 243 ? -21.016 -16.609 -2.748 1 98.81 243 PHE B O 1
ATOM 4902 N N . LEU B 1 244 ? -19.125 -17.812 -2.439 1 98.88 244 LEU B N 1
ATOM 4903 C CA . LEU B 1 244 ? -19.656 -18.438 -1.237 1 98.88 244 LEU B CA 1
ATOM 4904 C C . LEU B 1 244 ? -19.891 -17.406 -0.14 1 98.88 244 LEU B C 1
ATOM 4906 O O . LEU B 1 244 ? -20.906 -17.438 0.543 1 98.88 244 LEU B O 1
ATOM 4910 N N . VAL B 1 245 ? -18.938 -16.469 0.039 1 98.81 245 VAL B N 1
ATOM 4911 C CA . VAL B 1 245 ? -19.109 -15.398 1.013 1 98.81 245 VAL B CA 1
ATOM 4912 C C . VAL B 1 245 ? -20.297 -14.523 0.618 1 98.81 245 VAL B C 1
ATOM 4914 O O . VAL B 1 245 ? -21.078 -14.094 1.477 1 98.81 245 VAL B O 1
ATOM 4917 N N . ALA B 1 246 ? -20.422 -14.25 -0.698 1 98.69 246 ALA B N 1
ATOM 4918 C CA . ALA B 1 246 ? -21.578 -13.508 -1.176 1 98.69 246 ALA B CA 1
ATOM 4919 C C . ALA B 1 246 ? -22.891 -14.188 -0.748 1 98.69 246 ALA B C 1
ATOM 4921 O O . ALA B 1 246 ? -23.812 -13.523 -0.298 1 98.69 246 ALA B O 1
ATOM 4922 N N . GLY B 1 247 ? -22.938 -15.5 -0.888 1 98.62 247 GLY B N 1
ATOM 4923 C CA . GLY B 1 247 ? -24.109 -16.266 -0.478 1 98.62 247 GLY B CA 1
ATOM 4924 C C . GLY B 1 247 ? -24.359 -16.203 1.016 1 98.62 247 GLY B C 1
ATOM 4925 O O . GLY B 1 247 ? -25.516 -16.297 1.457 1 98.62 247 GLY B O 1
ATOM 4926 N N . ALA B 1 248 ? -23.312 -16.047 1.791 1 98.62 248 ALA B N 1
ATOM 4927 C CA . ALA B 1 248 ? -23.406 -16.047 3.248 1 98.62 248 ALA B CA 1
ATOM 4928 C C . ALA B 1 248 ? -23.875 -14.703 3.777 1 98.62 248 ALA B C 1
ATOM 4930 O O . ALA B 1 248 ? -24.266 -14.586 4.945 1 98.62 248 ALA B O 1
ATOM 4931 N N . LEU B 1 249 ? -23.812 -13.656 2.932 1 98.06 249 LEU B N 1
ATOM 4932 C CA . LEU B 1 249 ? -24.391 -12.375 3.342 1 98.06 249 LEU B CA 1
ATOM 4933 C C . LEU B 1 249 ? -25.859 -12.516 3.689 1 98.06 249 LEU B C 1
ATOM 4935 O O . LEU B 1 249 ? -26.578 -13.32 3.076 1 98.06 249 LEU B O 1
ATOM 4939 N N . PRO B 1 250 ? -26.359 -11.742 4.648 1 95.88 250 PRO B N 1
ATOM 4940 C CA . PRO B 1 250 ? -27.719 -11.906 5.133 1 95.88 250 PRO B CA 1
ATOM 4941 C C . PRO B 1 250 ? -28.766 -11.82 4.012 1 95.88 250 PRO B C 1
ATOM 4943 O O . PRO B 1 250 ? -28.75 -10.875 3.227 1 95.88 250 PRO B O 1
ATOM 4946 N N . GLY B 1 251 ? -29.594 -12.875 3.965 1 96 251 GLY B N 1
ATOM 4947 C CA . GLY B 1 251 ? -30.719 -12.867 3.043 1 96 251 GLY B CA 1
ATOM 4948 C C . GLY B 1 251 ? -30.391 -13.508 1.707 1 96 251 GLY B C 1
ATOM 4949 O O . GLY B 1 251 ? -31.297 -13.719 0.885 1 96 251 GLY B O 1
ATOM 4950 N N . ASN B 1 252 ? -29.203 -13.883 1.438 1 98.31 252 ASN B N 1
ATOM 4951 C CA . ASN B 1 252 ? -28.797 -14.43 0.151 1 98.31 252 ASN B CA 1
ATOM 4952 C C . ASN B 1 252 ? -28.938 -15.953 0.118 1 98.31 252 ASN B C 1
ATOM 4954 O O . ASN B 1 252 ? -29.047 -16.594 1.164 1 98.31 252 ASN B O 1
ATOM 4958 N N . ASP B 1 253 ? -29.031 -16.531 -1.052 1 98.69 253 ASP B N 1
ATOM 4959 C CA . ASP B 1 253 ? -29.078 -17.953 -1.374 1 98.69 253 ASP B CA 1
ATOM 4960 C C . ASP B 1 253 ? -28.406 -18.234 -2.713 1 98.69 253 ASP B C 1
ATOM 4962 O O . ASP B 1 253 ? -29 -18.047 -3.771 1 98.69 253 ASP B O 1
ATOM 4966 N N . VAL B 1 254 ? -27.141 -18.719 -2.609 1 98.75 254 VAL B N 1
ATOM 4967 C CA . VAL B 1 254 ? -26.328 -18.797 -3.816 1 98.75 254 VAL B CA 1
ATOM 4968 C C . VAL B 1 254 ? -25.75 -20.203 -3.973 1 98.75 254 VAL B C 1
ATOM 4970 O O . VAL B 1 254 ? -25.219 -20.766 -3.018 1 98.75 254 VAL B O 1
ATOM 4973 N N . THR B 1 255 ? -25.891 -20.781 -5.109 1 98.69 255 THR B N 1
ATOM 4974 C CA . THR B 1 255 ? -25.219 -22.031 -5.477 1 98.69 255 THR B CA 1
ATOM 4975 C C . THR B 1 255 ? -24 -21.766 -6.355 1 98.69 255 THR B C 1
ATOM 4977 O O . THR B 1 255 ? -24.125 -21.172 -7.43 1 98.69 255 THR B O 1
ATOM 4980 N N . VAL B 1 256 ? -22.891 -22.172 -5.852 1 98.75 256 VAL B N 1
ATOM 4981 C CA . VAL B 1 256 ? -21.641 -22.016 -6.602 1 98.75 256 VAL B CA 1
ATOM 4982 C C . VAL B 1 256 ? -21.312 -23.328 -7.32 1 98.75 256 VAL B C 1
ATOM 4984 O O . VAL B 1 256 ? -20.891 -24.297 -6.688 1 98.75 256 VAL B O 1
ATOM 4987 N N . ARG B 1 257 ? -21.359 -23.312 -8.648 1 97.94 257 ARG B N 1
ATOM 4988 C CA . ARG B 1 257 ? -21.109 -24.484 -9.477 1 97.94 257 ARG B CA 1
ATOM 4989 C C . ARG B 1 257 ? -19.656 -24.547 -9.922 1 97.94 257 ARG B C 1
ATOM 4991 O O . ARG B 1 257 ? -19.047 -23.5 -10.219 1 97.94 257 ARG B O 1
ATOM 4998 N N . GLY B 1 258 ? -19.109 -25.734 -10.031 1 95.69 258 GLY B N 1
ATOM 4999 C CA . GLY B 1 258 ? -17.734 -25.906 -10.453 1 95.69 258 GLY B CA 1
ATOM 5000 C C . GLY B 1 258 ? -16.734 -25.797 -9.32 1 95.69 258 GLY B C 1
ATOM 5001 O O . GLY B 1 258 ? -15.531 -25.938 -9.531 1 95.69 258 GLY B O 1
ATOM 5002 N N . CYS B 1 259 ? -17.234 -25.562 -8.18 1 93.56 259 CYS B N 1
ATOM 5003 C CA . CYS B 1 259 ? -16.391 -25.453 -6.996 1 93.56 259 CYS B CA 1
ATOM 5004 C C . CYS B 1 259 ? -16.016 -26.828 -6.453 1 93.56 259 CYS B C 1
ATOM 5006 O O . CYS B 1 259 ? -16.859 -27.719 -6.363 1 93.56 259 CYS B O 1
ATOM 5008 N N . VAL B 1 260 ? -14.75 -27.016 -6.207 1 95.88 260 VAL B N 1
ATOM 5009 C CA . VAL B 1 260 ? -14.273 -28.25 -5.586 1 95.88 260 VAL B CA 1
ATOM 5010 C C . VAL B 1 260 ? -14.328 -28.125 -4.066 1 95.88 260 VAL B C 1
ATOM 5012 O O . VAL B 1 260 ? -13.539 -27.391 -3.471 1 95.88 260 VAL B O 1
ATOM 5015 N N . ALA B 1 261 ? -15.172 -28.859 -3.445 1 96.56 261 ALA B N 1
ATOM 5016 C CA . ALA B 1 261 ? -15.438 -28.734 -2.016 1 96.56 261 ALA B CA 1
ATOM 5017 C C . ALA B 1 261 ? -14.164 -28.922 -1.199 1 96.56 261 ALA B C 1
ATOM 5019 O O . ALA B 1 261 ? -13.938 -28.203 -0.214 1 96.56 261 ALA B O 1
ATOM 5020 N N . ALA B 1 262 ? -13.336 -29.812 -1.634 1 95.94 262 ALA B N 1
ATOM 5021 C CA . ALA B 1 262 ? -12.117 -30.141 -0.905 1 95.94 262 ALA B CA 1
ATOM 5022 C C . ALA B 1 262 ? -11.164 -28.938 -0.857 1 95.94 262 ALA B C 1
ATOM 5024 O O . ALA B 1 262 ? -10.344 -28.828 0.055 1 95.94 262 ALA B O 1
ATOM 5025 N N . HIS B 1 263 ? -11.273 -28.016 -1.818 1 97.56 263 HIS B N 1
ATOM 5026 C CA . HIS B 1 263 ? -10.422 -26.828 -1.873 1 97.56 263 HIS B CA 1
ATOM 5027 C C . HIS B 1 263 ? -10.953 -25.719 -0.964 1 97.56 263 HIS B C 1
ATOM 5029 O O . HIS B 1 263 ? -10.281 -24.703 -0.76 1 97.56 263 HIS B O 1
ATOM 5035 N N . GLN B 1 264 ? -12.156 -25.906 -0.367 1 97.88 264 GLN B N 1
ATOM 5036 C CA . GLN B 1 264 ? -12.852 -24.828 0.32 1 97.88 264 GLN B CA 1
ATOM 5037 C C . GLN B 1 264 ? -12.984 -25.109 1.812 1 97.88 264 GLN B C 1
ATOM 5039 O O . GLN B 1 264 ? -13.648 -24.375 2.537 1 97.88 264 GLN B O 1
ATOM 5044 N N . GLU B 1 265 ? -12.328 -26.078 2.305 1 97.69 265 GLU B N 1
ATOM 5045 C CA . GLU B 1 265 ? -12.609 -26.625 3.629 1 97.69 265 GLU B CA 1
ATOM 5046 C C . GLU B 1 265 ? -12.461 -25.547 4.707 1 97.69 265 GLU B C 1
ATOM 5048 O O . GLU B 1 265 ? -13.359 -25.375 5.535 1 97.69 265 GLU B O 1
ATOM 5053 N N . ALA B 1 266 ? -11.359 -24.812 4.738 1 98.12 266 ALA B N 1
ATOM 5054 C CA . ALA B 1 266 ? -11.109 -23.812 5.766 1 98.12 266 ALA B CA 1
ATOM 5055 C C . ALA B 1 266 ? -12.156 -22.703 5.715 1 98.12 266 ALA B C 1
ATOM 5057 O O . ALA B 1 266 ? -12.625 -22.234 6.754 1 98.12 266 ALA B O 1
ATOM 5058 N N . LEU B 1 267 ? -12.531 -22.297 4.551 1 98.5 267 LEU B N 1
ATOM 5059 C CA . LEU B 1 267 ? -13.531 -21.25 4.395 1 98.5 267 LEU B CA 1
ATOM 5060 C C . LEU B 1 267 ? -14.906 -21.75 4.832 1 98.5 267 LE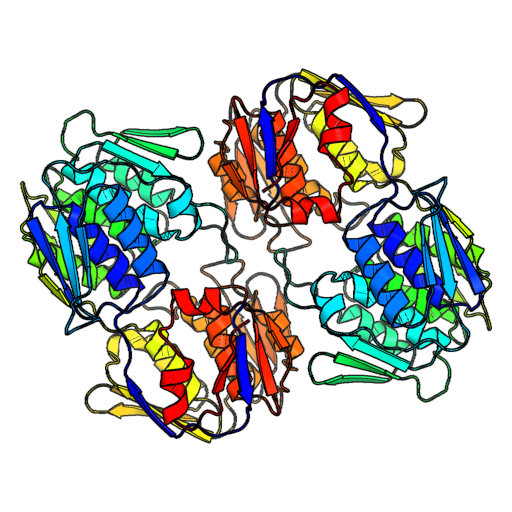U B C 1
ATOM 5062 O O . LEU B 1 267 ? -15.625 -21.031 5.543 1 98.5 267 LEU B O 1
ATOM 5066 N N . VAL B 1 268 ? -15.281 -22.938 4.375 1 98.44 268 VAL B N 1
ATOM 5067 C CA . VAL B 1 268 ? -16.594 -23.5 4.68 1 98.44 268 VAL B CA 1
ATOM 5068 C C . VAL B 1 268 ? -16.766 -23.625 6.191 1 98.44 268 VAL B C 1
ATOM 5070 O O . VAL B 1 268 ? -17.844 -23.359 6.727 1 98.44 268 VAL B O 1
ATOM 5073 N N . GLU B 1 269 ? -15.711 -24.016 6.871 1 98.44 269 GLU B N 1
ATOM 5074 C CA . GLU B 1 269 ? -15.742 -24.109 8.328 1 98.44 269 GLU B CA 1
ATOM 5075 C C . GLU B 1 269 ? -16.094 -22.75 8.945 1 98.44 269 GLU B C 1
ATOM 5077 O O . GLU B 1 269 ? -16.922 -22.688 9.859 1 98.44 269 GLU B O 1
ATOM 5082 N N . LYS B 1 270 ? -15.484 -21.703 8.484 1 98.5 270 LYS B N 1
ATOM 5083 C CA . LYS B 1 270 ? -15.75 -20.359 9.008 1 98.5 270 LYS B CA 1
ATOM 5084 C C . LYS B 1 270 ? -17.156 -19.891 8.648 1 98.5 270 LYS B C 1
ATOM 5086 O O . LYS B 1 270 ? -17.828 -19.25 9.453 1 98.5 270 LYS B O 1
ATOM 5091 N N . LEU B 1 271 ? -17.625 -20.219 7.414 1 98.62 271 LEU B N 1
ATOM 5092 C CA . LEU B 1 271 ? -18.969 -19.828 7 1 98.62 271 LEU B CA 1
ATOM 5093 C C . LEU B 1 271 ? -20.016 -20.5 7.875 1 98.62 271 LEU B C 1
ATOM 5095 O O . LEU B 1 271 ? -21.016 -19.875 8.25 1 98.62 271 LEU B O 1
ATOM 5099 N N . ARG B 1 272 ? -19.797 -21.734 8.203 1 98.25 272 ARG B N 1
ATOM 5100 C CA . ARG B 1 272 ? -20.703 -22.438 9.117 1 98.25 272 ARG B CA 1
ATOM 5101 C C . ARG B 1 272 ? -20.641 -21.812 10.508 1 98.25 272 ARG B C 1
ATOM 5103 O O . ARG B 1 272 ? -21.688 -21.656 11.164 1 98.25 272 ARG B O 1
ATOM 5110 N N . ALA B 1 273 ? -19.438 -21.453 10.906 1 98.06 273 ALA B N 1
ATOM 5111 C CA . ALA B 1 273 ? -19.234 -20.875 12.234 1 98.06 273 ALA B CA 1
ATOM 5112 C C . ALA B 1 273 ? -19.969 -19.547 12.359 1 98.06 273 ALA B C 1
ATOM 5114 O O . ALA B 1 273 ? -20.438 -19.188 13.445 1 98.06 273 ALA B O 1
ATOM 5115 N N . VAL B 1 274 ? -20.094 -18.844 11.258 1 97.88 274 VAL B N 1
ATOM 5116 C CA . VAL B 1 274 ? -20.766 -17.547 11.328 1 97.88 274 VAL B CA 1
ATOM 5117 C C . VAL B 1 274 ? -22.281 -17.75 11.25 1 97.88 274 VAL B C 1
ATOM 5119 O O . VAL B 1 274 ? -23.047 -16.797 11.438 1 97.88 274 VAL B O 1
ATOM 5122 N N . GLY B 1 275 ? -22.719 -18.938 10.898 1 97.81 275 GLY B N 1
ATOM 5123 C CA . GLY B 1 275 ? -24.141 -19.234 10.961 1 97.81 275 GLY B CA 1
ATOM 5124 C C . GLY B 1 275 ? -24.75 -19.484 9.594 1 97.81 275 GLY B C 1
ATOM 5125 O O . GLY B 1 275 ? -25.953 -19.734 9.484 1 97.81 275 GLY B O 1
ATOM 5126 N N . ALA B 1 276 ? -23.969 -19.453 8.531 1 98.31 276 ALA B N 1
ATOM 5127 C CA . ALA B 1 276 ? -24.5 -19.734 7.191 1 98.31 276 ALA B CA 1
ATOM 5128 C C . ALA B 1 276 ? -24.734 -21.234 6.996 1 98.31 276 ALA B C 1
ATOM 5130 O O . ALA B 1 276 ? -24.047 -22.062 7.59 1 98.31 276 ALA B O 1
ATOM 5131 N N . GLU B 1 277 ? -25.688 -21.562 6.195 1 98.19 277 GLU B N 1
ATOM 5132 C CA . GLU B 1 277 ? -25.906 -22.938 5.773 1 98.19 277 GLU B CA 1
ATOM 5133 C C . GLU B 1 277 ? -25.094 -23.266 4.52 1 98.19 277 GLU B C 1
ATOM 5135 O O . GLU B 1 277 ? -25.234 -22.594 3.494 1 98.19 277 GLU B O 1
ATOM 5140 N N . VAL B 1 278 ? -24.25 -24.203 4.645 1 98.31 278 VAL B N 1
ATOM 5141 C CA . VAL B 1 278 ? -23.453 -24.625 3.502 1 98.31 278 VAL B CA 1
ATOM 5142 C C . VAL B 1 278 ? -23.75 -26.094 3.191 1 98.31 278 VAL B C 1
ATOM 5144 O O . VAL B 1 278 ? -23.516 -26.969 4.031 1 98.31 278 VAL B O 1
ATOM 5147 N N . THR B 1 279 ? -24.219 -26.359 2.01 1 97.94 279 THR B N 1
ATOM 5148 C CA . THR B 1 279 ? -24.578 -27.703 1.621 1 97.94 279 THR B CA 1
ATOM 5149 C C . THR B 1 279 ? -23.891 -28.109 0.324 1 97.94 279 THR B C 1
ATOM 5151 O O . THR B 1 279 ? -23.75 -27.297 -0.593 1 97.94 279 THR B O 1
ATOM 5154 N N . LYS B 1 280 ? -23.438 -29.344 0.343 1 97.31 280 LYS B N 1
ATOM 5155 C CA . LYS B 1 280 ? -22.891 -29.891 -0.896 1 97.31 280 LYS B CA 1
ATOM 5156 C C . LYS B 1 280 ? -24 -30.219 -1.886 1 97.31 280 LYS B C 1
ATOM 5158 O O . LYS B 1 280 ? -25.031 -30.781 -1.505 1 97.31 280 LYS B O 1
ATOM 5163 N N . VAL B 1 281 ? -23.859 -29.75 -3.033 1 96.12 281 VAL B N 1
ATOM 5164 C CA . VAL B 1 281 ? -24.781 -30.094 -4.113 1 96.12 281 VAL B CA 1
ATOM 5165 C C . VAL B 1 281 ? -24.016 -30.703 -5.281 1 96.12 281 VAL B C 1
ATOM 5167 O O . VAL B 1 281 ? -22.781 -30.766 -5.25 1 96.12 281 VAL B O 1
ATOM 5170 N N . GLU B 1 282 ? -24.734 -31.25 -6.258 1 91.81 282 GLU B N 1
ATOM 5171 C CA . GLU B 1 282 ? -24.062 -31.844 -7.418 1 91.81 282 GLU B CA 1
ATOM 5172 C C . GLU B 1 282 ? -23.234 -30.797 -8.156 1 91.81 282 GLU B C 1
ATOM 5174 O O . GLU B 1 282 ? -23.766 -29.797 -8.648 1 91.81 282 GLU B O 1
ATOM 5179 N N . GLY B 1 283 ? -22.016 -30.938 -8.062 1 91.5 283 GLY B N 1
ATOM 5180 C CA . GLY B 1 283 ? -21.109 -30.094 -8.844 1 91.5 283 GLY B CA 1
ATOM 5181 C C . GLY B 1 283 ? -20.781 -28.781 -8.148 1 91.5 283 GLY B C 1
ATOM 5182 O O . GLY B 1 283 ? -20.359 -27.828 -8.805 1 91.5 283 GLY B O 1
ATOM 5183 N N . GLY B 1 284 ? -21.172 -28.734 -6.852 1 97.12 284 GLY B N 1
ATOM 5184 C CA . GLY B 1 284 ? -20.812 -27.484 -6.215 1 97.12 284 GLY B CA 1
ATOM 5185 C C . GLY B 1 284 ? -21.281 -27.391 -4.777 1 97.12 284 GLY B C 1
ATOM 5186 O O . GLY B 1 284 ? -21.422 -28.406 -4.094 1 97.12 284 GLY B O 1
ATOM 5187 N N . LEU B 1 285 ? -21.312 -26.109 -4.289 1 98.56 285 LEU B N 1
ATOM 5188 C CA . LEU B 1 285 ? -21.75 -25.797 -2.93 1 98.56 285 LEU B CA 1
ATOM 5189 C C . LEU B 1 285 ? -22.859 -24.75 -2.943 1 98.56 285 LEU B C 1
ATOM 5191 O O . LEU B 1 285 ? -22.812 -23.812 -3.738 1 98.56 285 LEU B O 1
ATOM 5195 N N . ARG B 1 286 ? -23.828 -24.969 -2.146 1 98.69 286 ARG B N 1
ATOM 5196 C CA . ARG B 1 286 ? -24.875 -23.969 -1.895 1 98.69 286 ARG B CA 1
ATOM 5197 C C . ARG B 1 286 ? -24.688 -23.312 -0.535 1 98.69 286 ARG B C 1
ATOM 5199 O O . ARG B 1 286 ? -24.391 -23.984 0.457 1 98.69 286 ARG B O 1
ATOM 5206 N N . VAL B 1 287 ? -24.812 -21.984 -0.483 1 98.75 287 VAL B N 1
ATOM 5207 C CA . VAL B 1 287 ? -24.672 -21.234 0.765 1 98.75 287 VAL B CA 1
ATOM 5208 C C . VAL B 1 287 ? -25.859 -20.312 0.967 1 98.75 287 VAL B C 1
ATOM 5210 O O . VAL B 1 287 ? -26.297 -19.641 0.035 1 98.75 287 VAL B O 1
ATOM 5213 N N . VAL B 1 288 ? -26.406 -20.328 2.123 1 98.56 288 VAL B N 1
ATOM 5214 C CA . VAL B 1 288 ? -27.547 -19.484 2.496 1 98.56 288 VAL B CA 1
ATOM 5215 C C . VAL B 1 288 ? -27.203 -18.656 3.723 1 98.56 288 VAL B C 1
ATOM 5217 O O . VAL B 1 288 ? -26.781 -19.188 4.754 1 98.56 288 VAL B O 1
ATOM 5220 N N . GLY B 1 289 ? -27.266 -17.328 3.502 1 97.25 289 GLY B N 1
ATOM 5221 C CA . GLY B 1 289 ? -27.094 -16.438 4.633 1 97.25 289 GLY B CA 1
ATOM 5222 C C . GLY B 1 289 ? -28.344 -16.266 5.461 1 97.25 289 GLY B C 1
ATOM 5223 O O . GLY B 1 289 ? -29.25 -15.516 5.09 1 97.25 289 GLY B O 1
ATOM 5224 N N . ASP B 1 290 ? -28.344 -17.031 6.531 1 88.06 290 ASP B N 1
ATOM 5225 C CA . ASP B 1 290 ? -29.531 -17.078 7.367 1 88.06 290 ASP B CA 1
ATOM 5226 C C . ASP B 1 290 ? -29.438 -16.062 8.516 1 88.06 290 ASP B C 1
ATOM 5228 O O . ASP B 1 290 ? -29.047 -16.438 9.633 1 88.06 290 ASP B O 1
ATOM 5232 N N . GLY B 1 291 ? -29.844 -14.797 8.328 1 88.5 291 GLY B N 1
ATOM 5233 C CA . GLY B 1 291 ? -29.844 -13.82 9.406 1 88.5 291 GLY B CA 1
ATOM 5234 C C . GLY B 1 291 ? -28.5 -13.141 9.594 1 88.5 291 GLY B C 1
ATOM 5235 O O . GLY B 1 291 ? -27.641 -13.203 8.711 1 88.5 291 GLY B O 1
ATOM 5236 N N . ARG B 1 292 ? -28.328 -12.5 10.758 1 94.69 292 ARG B N 1
ATOM 5237 C CA . ARG B 1 292 ? -27.109 -11.781 11.086 1 94.69 292 ARG B CA 1
ATOM 5238 C C . ARG B 1 292 ? -25.984 -12.742 11.453 1 94.69 292 ARG B C 1
ATOM 5240 O O . ARG B 1 292 ? -26.172 -13.656 12.25 1 94.69 292 ARG B O 1
ATOM 5247 N N . PRO B 1 293 ? -24.828 -12.602 10.828 1 98.19 293 PRO B N 1
ATOM 5248 C CA . PRO B 1 293 ? -23.719 -13.516 11.102 1 98.19 293 PRO B CA 1
ATOM 5249 C C . PRO B 1 293 ? -23.266 -13.469 12.555 1 98.19 293 PRO B C 1
ATOM 5251 O O . PRO B 1 293 ? -23.344 -12.422 13.203 1 98.19 293 PRO B O 1
ATOM 5254 N N . ARG B 1 294 ? -22.844 -14.594 13.094 1 98.25 294 ARG B N 1
ATOM 5255 C CA . ARG B 1 294 ? -22.156 -14.648 14.383 1 98.25 294 ARG B CA 1
ATOM 5256 C C . ARG B 1 294 ? -20.688 -14.258 14.25 1 98.25 294 ARG B C 1
ATOM 5258 O O . ARG B 1 294 ? -20.078 -14.484 13.211 1 98.25 294 ARG B O 1
ATOM 5265 N N . PRO B 1 295 ? -20.188 -13.609 15.281 1 98.5 295 PRO B N 1
ATOM 5266 C CA . PRO B 1 295 ? -18.75 -13.297 15.234 1 98.5 295 PRO B CA 1
ATOM 5267 C C . PRO B 1 295 ? -17.875 -14.539 15.258 1 98.5 295 PRO B C 1
ATOM 5269 O O . PRO B 1 295 ? -18.203 -15.531 15.914 1 98.5 295 PRO B O 1
ATOM 5272 N N . VAL B 1 296 ? -16.781 -14.531 14.531 1 98.38 296 VAL B N 1
ATOM 5273 C CA . VAL B 1 296 ? -15.828 -15.625 14.523 1 98.38 296 VAL B CA 1
ATOM 5274 C C . VAL B 1 296 ? -14.406 -15.07 14.461 1 98.38 296 VAL B C 1
ATOM 5276 O O . VAL B 1 296 ? -14.172 -14 13.906 1 98.38 296 VAL B O 1
ATOM 5279 N N . ASP B 1 297 ? -13.477 -15.703 15.102 1 98.25 297 ASP B N 1
ATOM 5280 C CA . ASP B 1 297 ? -12.055 -15.375 14.977 1 98.25 297 ASP B CA 1
ATOM 5281 C C . ASP B 1 297 ? -11.406 -16.172 13.852 1 98.25 297 ASP B C 1
ATOM 5283 O O . ASP B 1 297 ? -11.719 -17.359 13.656 1 98.25 297 ASP B O 1
ATOM 5287 N N . VAL B 1 298 ? -10.586 -15.5 13.125 1 97.94 298 VAL B N 1
ATOM 5288 C CA . VAL B 1 298 ? -9.914 -16.188 12.023 1 97.94 298 VAL B CA 1
ATOM 5289 C C . VAL B 1 298 ? -8.43 -15.812 12.016 1 97.94 298 VAL B C 1
ATOM 5291 O O . VAL B 1 298 ? -8.07 -14.672 12.297 1 97.94 298 VAL B O 1
ATOM 5294 N N . ARG B 1 299 ? -7.598 -16.719 11.805 1 98 299 ARG B N 1
ATOM 5295 C CA . ARG B 1 299 ? -6.156 -16.578 11.609 1 98 299 ARG B CA 1
ATOM 5296 C C . ARG B 1 299 ? -5.727 -17.172 10.273 1 98 299 ARG B C 1
ATOM 5298 O O . ARG B 1 299 ? -5.965 -18.344 10 1 98 299 ARG B O 1
ATOM 5305 N N . THR B 1 300 ? -5.188 -16.344 9.391 1 98.06 300 THR B N 1
ATOM 5306 C CA . THR B 1 300 ? -4.77 -16.844 8.094 1 98.06 300 THR B CA 1
ATOM 5307 C C . THR B 1 300 ? -3.543 -17.734 8.227 1 98.06 300 THR B C 1
ATOM 5309 O O . THR B 1 300 ? -2.801 -17.641 9.211 1 98.06 300 THR B O 1
ATOM 5312 N N . ALA B 1 301 ? -3.375 -18.641 7.316 1 97.25 301 ALA B N 1
ATOM 5313 C CA . ALA B 1 301 ? -2.24 -19.547 7.262 1 97.25 301 ALA B CA 1
ATOM 5314 C C . ALA B 1 301 ? -2.094 -20.156 5.867 1 97.25 301 ALA B C 1
ATOM 5316 O O . ALA B 1 301 ? -3.039 -20.156 5.078 1 97.25 301 ALA B O 1
ATOM 5317 N N . PRO B 1 302 ? -0.891 -20.594 5.566 1 96.44 302 PRO B N 1
ATOM 5318 C CA . PRO B 1 302 ? -0.759 -21.359 4.32 1 96.44 302 PRO B CA 1
ATOM 5319 C C . PRO B 1 302 ? -1.735 -22.531 4.238 1 96.44 302 PRO B C 1
ATOM 5321 O O . PRO B 1 302 ? -2.191 -23.031 5.266 1 96.44 302 PRO B O 1
ATOM 5324 N N . HIS B 1 303 ? -2.047 -22.891 3.047 1 97.44 303 HIS B N 1
ATOM 5325 C CA . HIS B 1 303 ? -2.924 -24.031 2.852 1 97.44 303 HIS B CA 1
ATOM 5326 C C . HIS B 1 303 ? -2.398 -25.266 3.586 1 97.44 303 HIS B C 1
ATOM 5328 O O . HIS B 1 303 ? -1.205 -25.578 3.516 1 97.44 303 HIS B O 1
ATOM 5334 N N . PRO B 1 304 ? -3.234 -25.984 4.312 1 97.12 304 PRO B N 1
ATOM 5335 C CA . PRO B 1 304 ? -4.695 -26 4.227 1 97.12 304 PRO B CA 1
ATOM 5336 C C . PRO B 1 304 ? -5.363 -25.062 5.223 1 97.12 304 PRO B C 1
ATOM 5338 O O . PRO B 1 304 ? -6.578 -25.109 5.418 1 97.12 304 PRO B O 1
ATOM 5341 N N . GLY B 1 305 ? -4.598 -24.188 5.887 1 97.62 305 GLY B N 1
ATOM 5342 C CA . GLY B 1 305 ? -5.195 -23.188 6.758 1 97.62 305 GLY B CA 1
ATOM 5343 C C . GLY B 1 305 ? -6.055 -22.188 6.012 1 97.62 305 GLY B C 1
ATOM 5344 O O . GLY B 1 305 ? -6.281 -22.328 4.809 1 97.62 305 GLY B O 1
ATOM 5345 N N . PHE B 1 306 ? -6.637 -21.25 6.723 1 98.5 306 PHE B N 1
ATOM 5346 C CA . PHE B 1 306 ? -7.496 -20.25 6.109 1 98.5 306 PHE B CA 1
ATOM 5347 C C . PHE B 1 306 ? -6.695 -19.344 5.176 1 98.5 306 PHE B C 1
ATOM 5349 O O . PHE B 1 306 ? -5.758 -18.672 5.613 1 98.5 306 PHE B O 1
ATOM 5356 N N . PRO B 1 307 ? -7.055 -19.266 3.93 1 98.19 307 PRO B N 1
ATOM 5357 C CA . PRO B 1 307 ? -6.23 -18.547 2.961 1 98.19 307 PRO B CA 1
ATOM 5358 C C . PRO B 1 307 ? -6.309 -17.031 3.141 1 98.19 307 PRO B C 1
ATOM 5360 O O . PRO B 1 307 ? -7.406 -16.469 3.23 1 98.19 307 PRO B O 1
ATOM 5363 N N . THR B 1 308 ? -5.145 -16.375 3.148 1 97.31 308 THR B N 1
ATOM 5364 C CA . THR B 1 308 ? -5.059 -14.93 3.238 1 97.31 308 THR B CA 1
ATOM 5365 C C . THR B 1 308 ? -5.836 -14.266 2.105 1 97.31 308 THR B C 1
ATOM 5367 O O . THR B 1 308 ? -6.367 -13.164 2.27 1 97.31 308 THR B O 1
ATOM 5370 N N . ASP B 1 309 ? -6.039 -14.898 0.974 1 97.62 309 ASP B N 1
ATOM 5371 C CA . ASP B 1 309 ? -6.734 -14.367 -0.197 1 97.62 309 ASP B CA 1
ATOM 5372 C C . ASP B 1 309 ? -8.234 -14.258 0.062 1 97.62 309 ASP B C 1
ATOM 5374 O O . ASP B 1 309 ? -8.953 -13.609 -0.7 1 97.62 309 ASP B O 1
ATOM 5378 N N . MET B 1 310 ? -8.742 -14.852 1.112 1 98.62 310 MET B N 1
ATOM 5379 C CA . MET B 1 310 ? -10.164 -14.805 1.436 1 98.62 310 MET B CA 1
ATOM 5380 C C . MET B 1 310 ? -10.422 -13.883 2.627 1 98.62 310 MET B C 1
ATOM 5382 O O . MET B 1 310 ? -11.57 -13.664 3.008 1 98.62 310 MET B O 1
ATOM 5386 N N . GLN B 1 311 ? -9.383 -13.398 3.168 1 98.25 311 GLN B N 1
ATOM 5387 C CA . GLN B 1 311 ? -9.453 -12.633 4.406 1 98.25 311 GLN B CA 1
ATOM 5388 C C . GLN B 1 311 ? -10.344 -11.398 4.242 1 98.25 311 GLN B C 1
ATOM 5390 O O . GLN B 1 311 ? -11.234 -11.156 5.059 1 98.25 311 GLN B O 1
ATOM 5395 N N . ALA B 1 312 ? -10.148 -10.633 3.199 1 98.25 312 ALA B N 1
ATOM 5396 C CA . ALA B 1 312 ? -10.875 -9.383 2.988 1 98.25 312 ALA B CA 1
ATOM 5397 C C . ALA B 1 312 ? -12.359 -9.641 2.756 1 98.25 312 ALA B C 1
ATOM 5399 O O . ALA B 1 312 ? -13.211 -8.93 3.285 1 98.25 312 ALA B O 1
ATOM 5400 N N . GLN B 1 313 ? -12.664 -10.641 1.92 1 98.69 313 GLN B N 1
ATOM 5401 C CA . GLN B 1 313 ? -14.055 -11.008 1.636 1 98.69 313 GLN B CA 1
ATOM 5402 C C . GLN B 1 313 ? -14.781 -11.438 2.906 1 98.69 313 GLN B C 1
ATOM 5404 O O . GLN B 1 313 ? -15.914 -11.023 3.148 1 98.69 313 GLN B O 1
ATOM 5409 N N . LEU B 1 314 ? -14.102 -12.258 3.713 1 98.81 314 LEU B N 1
ATOM 5410 C CA . LEU B 1 314 ? -14.711 -12.703 4.961 1 98.81 314 LEU B CA 1
ATOM 5411 C C . LEU B 1 314 ? -14.953 -11.523 5.898 1 98.81 314 LEU B C 1
ATOM 5413 O O . LEU B 1 314 ? -15.953 -11.492 6.621 1 98.81 314 LEU B O 1
ATOM 5417 N N . MET B 1 315 ? -14.031 -10.578 5.918 1 98.75 315 MET B N 1
ATOM 5418 C CA . MET B 1 315 ? -14.164 -9.406 6.773 1 98.75 315 MET B CA 1
ATOM 5419 C C . MET B 1 315 ? -15.469 -8.672 6.496 1 98.75 315 MET B C 1
ATOM 5421 O O . MET B 1 315 ? -16.125 -8.18 7.418 1 98.75 315 MET B O 1
ATOM 5425 N N . VAL B 1 316 ? -15.836 -8.562 5.23 1 98.75 316 VAL B N 1
ATOM 5426 C CA . VAL B 1 316 ? -17.078 -7.891 4.867 1 98.75 316 VAL B CA 1
ATOM 5427 C C . VAL B 1 316 ? -18.25 -8.539 5.602 1 98.75 316 VAL B C 1
ATOM 5429 O O . VAL B 1 316 ? -19.109 -7.84 6.145 1 98.75 316 VAL B O 1
ATOM 5432 N N . LEU B 1 317 ? -18.234 -9.867 5.574 1 98.44 317 LEU B N 1
ATOM 5433 C CA . LEU B 1 317 ? -19.281 -10.609 6.281 1 98.44 317 LEU B CA 1
ATOM 5434 C C . LEU B 1 317 ? -19.25 -10.289 7.77 1 98.44 317 LEU B C 1
ATOM 5436 O O . LEU B 1 317 ? -20.312 -10.062 8.375 1 98.44 317 LEU B O 1
ATOM 5440 N N . LEU B 1 318 ? -18.109 -10.211 8.383 1 98.75 318 LEU B N 1
ATOM 5441 C CA . LEU B 1 318 ? -17.938 -9.992 9.812 1 98.75 318 LEU B CA 1
ATOM 5442 C C . LEU B 1 318 ? -18.297 -8.562 10.195 1 98.75 318 LEU B C 1
ATOM 5444 O O . LEU B 1 318 ? -18.625 -8.289 11.352 1 98.75 318 LEU B O 1
ATOM 5448 N N . CYS B 1 319 ? -18.203 -7.629 9.266 1 98.5 319 CYS B N 1
ATOM 5449 C CA . CYS B 1 319 ? -18.625 -6.254 9.508 1 98.5 319 CYS B CA 1
ATOM 5450 C C . CYS B 1 319 ? -20.109 -6.188 9.844 1 98.5 319 CYS B C 1
ATOM 5452 O O . CYS B 1 319 ? -20.578 -5.195 10.398 1 98.5 319 CYS B O 1
ATOM 5454 N N . LEU B 1 320 ? -20.859 -7.223 9.523 1 98.31 320 LEU B N 1
ATOM 5455 C CA . LEU B 1 320 ? -22.297 -7.254 9.75 1 98.31 320 LEU B CA 1
ATOM 5456 C C . LEU B 1 320 ? -22.656 -8.234 10.867 1 98.31 320 LEU B C 1
ATOM 5458 O O . LEU B 1 320 ? -23.828 -8.523 11.094 1 98.31 320 LEU B O 1
ATOM 5462 N N . ALA B 1 321 ? -21.641 -8.758 11.516 1 98.31 321 ALA B N 1
ATOM 5463 C CA . ALA B 1 321 ? -21.844 -9.781 12.531 1 98.31 321 ALA B CA 1
ATOM 5464 C C . ALA B 1 321 ? -22.438 -9.18 13.805 1 98.31 321 ALA B C 1
ATOM 5466 O O . ALA B 1 321 ? -22.312 -7.977 14.039 1 98.31 321 ALA B O 1
ATOM 5467 N N . ASP B 1 322 ? -23.125 -9.977 14.578 1 97.69 322 ASP B N 1
ATOM 5468 C CA . ASP B 1 322 ? -23.656 -9.586 15.883 1 97.69 322 ASP B CA 1
ATOM 5469 C C . ASP B 1 322 ? -22.609 -9.742 16.969 1 97.69 322 ASP B C 1
ATOM 5471 O O . ASP B 1 322 ? -22.719 -10.617 17.828 1 97.69 322 ASP B O 1
ATOM 5475 N N . GLY B 1 323 ? -21.672 -8.977 16.984 1 98.06 323 GLY B N 1
ATOM 5476 C CA . GLY B 1 323 ? -20.578 -9.039 17.938 1 98.06 323 GLY B CA 1
ATOM 5477 C C . GLY B 1 323 ? -19.25 -8.617 17.344 1 98.06 323 GLY B C 1
ATOM 5478 O O . GLY B 1 323 ? -19.219 -7.918 16.312 1 98.06 323 GLY B O 1
ATOM 5479 N N . THR B 1 324 ? -18.156 -8.914 18.031 1 98.56 324 THR B N 1
ATOM 5480 C CA . THR B 1 324 ? -16.812 -8.508 17.625 1 98.56 324 THR B CA 1
ATOM 5481 C C . THR B 1 324 ? -15.984 -9.727 17.203 1 98.56 324 THR B C 1
ATOM 5483 O O . THR B 1 324 ? -16.016 -10.766 17.859 1 98.56 324 THR B O 1
ATOM 5486 N N . SER B 1 325 ? -15.398 -9.672 16.047 1 98.75 325 SER B N 1
ATOM 5487 C CA . SER B 1 325 ? -14.531 -10.719 15.523 1 98.75 325 SER B CA 1
ATOM 5488 C C . SER B 1 325 ? -13.078 -10.258 15.469 1 98.75 325 SER B C 1
ATOM 5490 O O . SER B 1 325 ? -12.805 -9.055 15.453 1 98.75 325 SER B O 1
ATOM 5492 N N . ARG B 1 326 ? -12.211 -11.18 15.523 1 98.56 326 ARG B N 1
ATOM 5493 C CA . ARG B 1 326 ? -10.781 -10.914 15.406 1 98.56 326 ARG B CA 1
ATOM 5494 C C . ARG B 1 326 ? -10.188 -11.602 14.188 1 98.56 326 ARG B C 1
ATOM 5496 O O . ARG B 1 326 ? -10.383 -12.805 13.992 1 98.56 326 ARG B O 1
ATOM 5503 N N . ILE B 1 327 ? -9.555 -10.844 13.328 1 98.44 327 ILE B N 1
ATOM 5504 C CA . ILE B 1 327 ? -8.828 -11.406 12.188 1 98.44 327 ILE B CA 1
ATOM 5505 C C . ILE B 1 327 ? -7.332 -11.195 12.383 1 98.44 327 ILE B C 1
ATOM 5507 O O . ILE B 1 327 ? -6.875 -10.062 12.562 1 98.44 327 ILE B O 1
ATOM 5511 N N . THR B 1 328 ? -6.559 -12.227 12.383 1 97.88 328 THR B N 1
ATOM 5512 C CA . THR B 1 328 ? -5.105 -12.172 12.469 1 97.88 328 THR B CA 1
ATOM 5513 C C . THR B 1 328 ? -4.473 -12.562 11.133 1 97.88 328 THR B C 1
ATOM 5515 O O . THR B 1 328 ? -4.664 -13.68 10.648 1 97.88 328 THR B O 1
ATOM 5518 N N . GLU B 1 329 ? -3.797 -11.633 10.508 1 95.94 329 GLU B N 1
ATOM 5519 C CA . GLU B 1 329 ? -3.098 -11.883 9.258 1 95.94 329 GLU B CA 1
ATOM 5520 C C . GLU B 1 329 ? -1.659 -12.336 9.5 1 95.94 329 GLU B C 1
ATOM 5522 O O . GLU B 1 329 ? -0.835 -11.555 9.984 1 95.94 329 GLU B O 1
ATOM 5527 N N . THR B 1 330 ? -1.307 -13.555 9.102 1 94.25 330 THR B N 1
ATOM 5528 C CA . THR B 1 330 ? 0.007 -14.102 9.43 1 94.25 330 THR B CA 1
ATOM 5529 C C . THR B 1 330 ? 0.866 -14.234 8.18 1 94.25 330 THR B C 1
ATOM 5531 O O . THR B 1 330 ? 2.051 -14.562 8.266 1 94.25 330 THR B O 1
ATOM 5534 N N . VAL B 1 331 ? 0.268 -13.969 7.039 1 93.19 331 VAL B N 1
ATOM 5535 C CA . VAL B 1 331 ? 0.964 -14.273 5.793 1 93.19 331 VAL B CA 1
ATOM 5536 C C . VAL B 1 331 ? 1.551 -12.992 5.203 1 93.19 331 VAL B C 1
ATOM 5538 O O . VAL B 1 331 ? 2.746 -12.93 4.902 1 93.19 331 VAL B O 1
ATOM 5541 N N . PHE B 1 332 ? 0.729 -11.961 4.984 1 89.44 332 PHE B N 1
ATOM 5542 C CA . PHE B 1 332 ? 1.197 -10.695 4.43 1 89.44 332 PHE B CA 1
ATOM 5543 C C . PHE B 1 332 ? 0.882 -9.539 5.367 1 89.44 332 PHE B C 1
ATOM 5545 O O . PHE B 1 332 ? -0.264 -9.367 5.789 1 89.44 332 PHE B O 1
ATOM 5552 N N . GLU B 1 333 ? 1.758 -8.617 5.535 1 81.62 333 GLU B N 1
ATOM 5553 C CA . GLU B 1 333 ? 1.718 -7.598 6.574 1 81.62 333 GLU B CA 1
ATOM 5554 C C . GLU B 1 333 ? 0.742 -6.48 6.211 1 81.62 333 GLU B C 1
ATOM 5556 O O . GLU B 1 333 ? 0.156 -5.852 7.098 1 81.62 333 GLU B O 1
ATOM 5561 N N . ASN B 1 334 ? 0.578 -6.27 4.961 1 87.06 334 ASN B N 1
ATOM 5562 C CA . ASN B 1 334 ? -0.198 -5.109 4.535 1 87.06 334 ASN B CA 1
ATOM 5563 C C . ASN B 1 334 ? -1.496 -5.527 3.848 1 87.06 334 ASN B C 1
ATOM 5565 O O . ASN B 1 334 ? -1.906 -4.91 2.861 1 87.06 334 ASN B O 1
ATOM 5569 N N . ARG B 1 335 ? -2.105 -6.551 4.395 1 91.69 335 ARG B N 1
ATOM 5570 C CA . ARG B 1 335 ? -3.268 -7.125 3.721 1 91.69 335 ARG B CA 1
ATOM 5571 C C . ARG B 1 335 ? -4.559 -6.477 4.203 1 91.69 335 ARG B C 1
ATOM 5573 O O . ARG B 1 335 ? -5.652 -6.898 3.826 1 91.69 335 ARG B O 1
ATOM 5580 N N . PHE B 1 336 ? -4.523 -5.391 5.035 1 93.5 336 PHE B N 1
ATOM 5581 C CA . PHE B 1 336 ? -5.719 -4.746 5.57 1 93.5 336 PHE B CA 1
ATOM 5582 C C . PHE B 1 336 ? -5.98 -3.422 4.867 1 93.5 336 PHE B C 1
ATOM 5584 O O . PHE B 1 336 ? -6.637 -2.539 5.422 1 93.5 336 PHE B O 1
ATOM 5591 N N . MET B 1 337 ? -5.539 -3.268 3.658 1 91.88 337 MET B N 1
ATOM 5592 C CA . MET B 1 337 ? -5.633 -1.987 2.961 1 91.88 337 MET B CA 1
ATOM 5593 C C . MET B 1 337 ? -7.082 -1.64 2.648 1 91.88 337 MET B C 1
ATOM 5595 O O . MET B 1 337 ? -7.422 -0.468 2.473 1 91.88 337 MET B O 1
ATOM 5599 N N . HIS B 1 338 ? -7.934 -2.613 2.611 1 95.06 338 HIS B N 1
ATOM 5600 C CA . HIS B 1 338 ? -9.344 -2.416 2.293 1 95.06 338 HIS B CA 1
ATOM 5601 C C . HIS B 1 338 ? -10.102 -1.853 3.488 1 95.06 338 HIS B C 1
ATOM 5603 O O . HIS B 1 338 ? -11.234 -1.386 3.344 1 95.06 338 HIS B O 1
ATOM 5609 N N . VAL B 1 339 ? -9.562 -1.838 4.664 1 95.81 339 VAL B N 1
ATOM 5610 C CA . VAL B 1 339 ? -10.266 -1.544 5.906 1 95.81 339 VAL B CA 1
ATOM 5611 C C . VAL B 1 339 ? -10.758 -0.097 5.895 1 95.81 339 VAL B C 1
ATOM 5613 O O . VAL B 1 339 ? -11.906 0.181 6.25 1 95.81 339 VAL B O 1
ATOM 5616 N N . GLN B 1 340 ? -9.93 0.797 5.441 1 93.44 340 GLN B N 1
ATOM 5617 C CA . GLN B 1 340 ? -10.328 2.199 5.453 1 93.44 340 GLN B CA 1
ATOM 5618 C C . GLN B 1 340 ? -11.5 2.447 4.508 1 93.44 340 GLN B C 1
ATOM 5620 O O . GLN B 1 340 ? -12.352 3.291 4.777 1 93.44 340 GLN B O 1
ATOM 5625 N N . GLU B 1 341 ? -11.5 1.759 3.398 1 96.25 341 GLU B N 1
ATOM 5626 C CA . GLU B 1 341 ? -12.625 1.862 2.475 1 96.25 341 GLU B CA 1
ATOM 5627 C C . GLU B 1 341 ? -13.898 1.282 3.086 1 96.25 341 GLU B C 1
ATOM 5629 O O . GLU B 1 341 ? -14.992 1.802 2.863 1 96.25 341 GLU B O 1
ATOM 5634 N N . LEU B 1 342 ? -13.742 0.197 3.861 1 97.25 342 LEU B N 1
ATOM 5635 C CA . LEU B 1 342 ? -14.898 -0.355 4.559 1 97.25 342 LEU B CA 1
ATOM 5636 C C . LEU B 1 342 ? -15.43 0.628 5.598 1 97.25 342 LEU B C 1
ATOM 5638 O O . LEU B 1 342 ? -16.641 0.756 5.773 1 97.25 342 LEU B O 1
ATOM 5642 N N . ILE B 1 343 ? -14.547 1.298 6.262 1 95.69 343 ILE B N 1
ATOM 5643 C CA . ILE B 1 343 ? -14.93 2.297 7.254 1 95.69 343 ILE B CA 1
ATOM 5644 C C . ILE B 1 343 ? -15.719 3.42 6.582 1 95.69 343 ILE B C 1
ATOM 5646 O O . ILE B 1 343 ? -16.672 3.941 7.152 1 95.69 343 ILE B O 1
ATOM 5650 N N . ARG B 1 344 ? -15.344 3.795 5.383 1 95.31 344 ARG B N 1
ATOM 5651 C CA . ARG B 1 344 ? -16.078 4.805 4.633 1 95.31 344 ARG B CA 1
ATOM 5652 C C . ARG B 1 344 ? -17.531 4.371 4.402 1 95.31 344 ARG B C 1
ATOM 5654 O O . ARG B 1 344 ? -18.422 5.207 4.285 1 95.31 344 ARG B O 1
ATOM 5661 N N . LEU B 1 345 ? -17.719 3.074 4.359 1 97.44 345 LEU B N 1
ATOM 5662 C CA . LEU B 1 345 ? -19.062 2.549 4.184 1 97.44 345 LEU B CA 1
ATOM 5663 C C . LEU B 1 345 ? -19.781 2.428 5.523 1 97.44 345 LEU B C 1
ATOM 5665 O O . LEU B 1 345 ? -20.953 2.018 5.574 1 97.44 345 LEU B O 1
ATOM 5669 N N . GLY B 1 346 ? -19.109 2.68 6.574 1 95.56 346 GLY B N 1
ATOM 5670 C CA . GLY B 1 346 ? -19.75 2.684 7.875 1 95.56 346 GLY B CA 1
ATOM 5671 C C . GLY B 1 346 ? -19.297 1.539 8.766 1 95.56 346 GLY B C 1
ATOM 5672 O O . GLY B 1 346 ? -19.812 1.372 9.875 1 95.56 346 GLY B O 1
ATOM 5673 N N . ALA B 1 347 ? -18.328 0.741 8.32 1 97.12 347 ALA B N 1
ATOM 5674 C CA . ALA B 1 347 ? -17.828 -0.374 9.125 1 97.12 347 ALA B CA 1
ATOM 5675 C C . ALA B 1 347 ? -17.047 0.127 10.336 1 97.12 347 ALA B C 1
ATOM 5677 O O . ALA B 1 347 ? -16.578 1.264 10.352 1 97.12 347 ALA B O 1
ATOM 5678 N N . HIS B 1 348 ? -17.031 -0.677 11.359 1 96.44 348 HIS B N 1
ATOM 5679 C CA . HIS B 1 348 ? -16.219 -0.425 12.539 1 96.44 348 HIS B CA 1
ATOM 5680 C C . HIS B 1 348 ? -15.102 -1.447 12.664 1 96.44 348 HIS B C 1
ATOM 5682 O O . HIS B 1 348 ? -15.305 -2.535 13.211 1 96.44 348 HIS B O 1
ATOM 5688 N N . VAL B 1 349 ? -13.969 -1.099 12.203 1 96.62 349 VAL B N 1
ATOM 5689 C CA . VAL B 1 349 ? -12.805 -1.985 12.211 1 96.62 349 VAL B CA 1
ATOM 5690 C C . VAL B 1 349 ? -11.594 -1.244 12.75 1 96.62 349 VAL B C 1
ATOM 5692 O O . VAL B 1 349 ? -11.312 -0.111 12.352 1 96.62 349 VAL B O 1
ATOM 5695 N N . GLU B 1 350 ? -10.891 -1.805 13.648 1 93.75 350 GLU B N 1
ATOM 5696 C CA . GLU B 1 350 ? -9.641 -1.282 14.18 1 93.75 350 GLU B CA 1
ATOM 5697 C C . GLU B 1 350 ? -8.469 -2.215 13.859 1 93.75 350 GLU B C 1
ATOM 5699 O O . GLU B 1 350 ? -8.539 -3.416 14.125 1 93.75 350 GLU B O 1
ATOM 5704 N N . VAL B 1 351 ? -7.52 -1.666 13.25 1 92.75 351 VAL B N 1
ATOM 5705 C CA . VAL B 1 351 ? -6.359 -2.467 12.875 1 92.75 351 VAL B CA 1
ATOM 5706 C C . VAL B 1 351 ? -5.172 -2.1 13.766 1 92.75 351 VAL B C 1
ATOM 5708 O O . VAL B 1 351 ? -4.895 -0.918 13.984 1 92.75 351 VAL B O 1
ATOM 5711 N N . ASP B 1 352 ? -4.516 -3.078 14.281 1 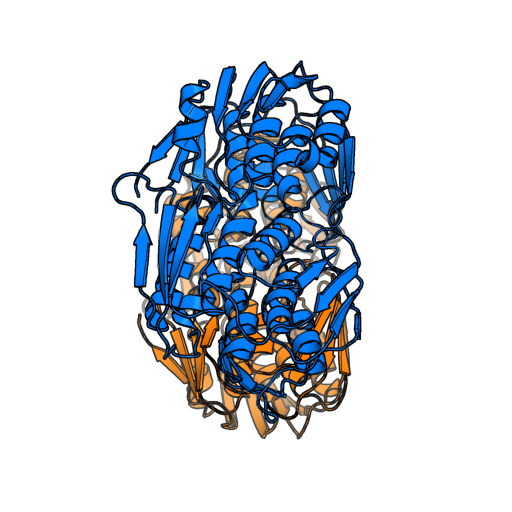88.19 352 ASP B N 1
ATOM 5712 C CA . ASP B 1 352 ? -3.27 -2.949 15.031 1 88.19 352 ASP B CA 1
ATOM 5713 C C . ASP B 1 352 ? -2.238 -3.977 14.57 1 88.19 352 ASP B C 1
ATOM 5715 O O . ASP B 1 352 ? -2.244 -5.121 15.031 1 88.19 352 ASP B O 1
ATOM 5719 N N . GLY B 1 353 ? -1.328 -3.492 13.82 1 84.31 353 GLY B N 1
ATOM 5720 C CA . GLY B 1 353 ? -0.368 -4.418 13.242 1 84.31 353 GLY B CA 1
ATOM 5721 C C . GLY B 1 353 ? -1.011 -5.469 12.352 1 84.31 353 GLY B C 1
ATOM 5722 O O . GLY B 1 353 ? -1.671 -5.137 11.367 1 84.31 353 GLY B O 1
ATOM 5723 N N . ARG B 1 354 ? -0.853 -6.762 12.781 1 91.56 354 ARG B N 1
ATOM 5724 C CA . ARG B 1 354 ? -1.343 -7.875 11.977 1 91.56 354 ARG B CA 1
ATOM 5725 C C . ARG B 1 354 ? -2.742 -8.297 12.414 1 91.56 354 ARG B C 1
ATOM 5727 O O . ARG B 1 354 ? -3.25 -9.328 11.977 1 91.56 354 ARG B O 1
ATOM 5734 N N . VAL B 1 355 ? -3.352 -7.504 13.289 1 94.94 355 VAL B N 1
ATOM 5735 C CA . VAL B 1 355 ? -4.637 -7.898 13.852 1 94.94 355 VAL B CA 1
ATOM 5736 C C . VAL B 1 355 ? -5.691 -6.844 13.531 1 94.94 355 VAL B C 1
ATOM 5738 O O . VAL B 1 355 ? -5.422 -5.641 13.617 1 94.94 355 VAL B O 1
ATOM 5741 N N . ALA B 1 356 ? -6.832 -7.25 13.133 1 96.81 356 ALA B N 1
ATOM 5742 C CA . ALA B 1 356 ? -8 -6.391 12.945 1 96.81 356 ALA B CA 1
ATOM 5743 C C . ALA B 1 356 ? -9.148 -6.816 13.859 1 96.81 356 ALA B C 1
ATOM 5745 O O . ALA B 1 356 ? -9.531 -7.988 13.883 1 96.81 356 ALA B O 1
ATOM 5746 N N . MET B 1 357 ? -9.594 -5.914 14.656 1 98.06 357 MET B N 1
ATOM 5747 C CA . MET B 1 357 ? -10.82 -6.105 15.422 1 98.06 357 MET B CA 1
ATOM 5748 C C . MET B 1 357 ? -12.031 -5.555 14.672 1 98.06 357 MET B C 1
ATOM 5750 O O . MET B 1 357 ? -12.086 -4.363 14.367 1 98.06 357 MET B O 1
ATOM 5754 N N . VAL B 1 358 ? -12.938 -6.426 14.336 1 98.62 358 VAL B N 1
ATOM 5755 C CA . VAL B 1 358 ? -14.102 -6.07 13.539 1 98.62 358 VAL B CA 1
ATOM 5756 C C . VAL B 1 358 ? -15.352 -6.078 14.414 1 98.62 358 VAL B C 1
ATOM 5758 O O . VAL B 1 358 ? -15.828 -7.141 14.812 1 98.62 358 VAL B O 1
ATOM 5761 N N . LYS B 1 359 ? -15.844 -4.934 14.734 1 98.44 359 LYS B N 1
ATOM 5762 C CA . LYS B 1 359 ? -17.109 -4.824 15.445 1 98.44 359 LYS B CA 1
ATOM 5763 C C . LYS B 1 359 ? -18.281 -4.707 14.469 1 98.44 359 LYS B C 1
ATOM 5765 O O . LYS B 1 359 ? -18.406 -3.703 13.758 1 98.44 359 LYS B O 1
ATOM 5770 N N . GLY B 1 360 ? -19.141 -5.691 14.531 1 98.19 360 GLY B N 1
ATOM 5771 C CA . GLY B 1 360 ? -20.25 -5.691 13.602 1 98.19 360 GLY B CA 1
ATOM 5772 C C . GLY B 1 360 ? -21.156 -4.484 13.766 1 98.19 360 GLY B C 1
ATOM 5773 O O . GLY B 1 360 ? -21.359 -3.992 14.875 1 98.19 360 GLY B O 1
ATOM 5774 N N . VAL B 1 361 ? -21.688 -3.969 12.641 1 97.5 361 VAL B N 1
ATOM 5775 C CA . VAL B 1 361 ? -22.625 -2.859 12.602 1 97.5 361 VAL B CA 1
ATOM 5776 C C . VAL B 1 361 ? -23.953 -3.328 12.016 1 97.5 361 VAL B C 1
ATOM 5778 O O . VAL B 1 361 ? -24.016 -4.348 11.32 1 97.5 361 VAL B O 1
ATOM 5781 N N . PRO B 1 362 ? -25 -2.611 12.312 1 95.75 362 PRO B N 1
ATOM 5782 C CA . PRO B 1 362 ? -26.312 -3.041 11.812 1 95.75 362 PRO B CA 1
ATOM 5783 C C . PRO B 1 362 ? -26.422 -2.979 10.289 1 95.75 362 PRO B C 1
ATOM 5785 O O . PRO B 1 362 ? -27.094 -3.807 9.68 1 95.75 362 PRO B O 1
ATOM 5788 N N . GLU B 1 363 ? -25.766 -1.963 9.719 1 95.31 363 GLU B N 1
ATOM 5789 C CA . GLU B 1 363 ? -25.828 -1.784 8.273 1 95.31 363 GLU B CA 1
ATOM 5790 C C . GLU B 1 363 ? -24.609 -1.028 7.754 1 95.31 363 GLU B C 1
ATOM 5792 O O . GLU B 1 363 ? -23.938 -0.323 8.516 1 95.31 363 GLU B O 1
ATOM 5797 N N . LEU B 1 364 ? -24.266 -1.271 6.488 1 97.19 364 LEU B N 1
ATOM 5798 C CA . LEU B 1 364 ? -23.312 -0.468 5.738 1 97.19 364 LEU B CA 1
ATOM 5799 C C . LEU B 1 364 ? -24.031 0.514 4.816 1 97.19 364 LEU B C 1
ATOM 5801 O O . LEU B 1 364 ? -25.172 0.283 4.43 1 97.19 364 LEU B O 1
ATOM 5805 N N . SER B 1 365 ? -23.375 1.612 4.566 1 96.69 365 SER B N 1
ATOM 5806 C CA . SER B 1 365 ? -23.953 2.631 3.693 1 96.69 365 SER B CA 1
ATOM 5807 C C . SER B 1 365 ? -23.047 2.893 2.488 1 96.69 365 SER B C 1
ATOM 5809 O O . SER B 1 365 ? -21.859 3.162 2.645 1 96.69 365 SER B O 1
ATOM 5811 N N . GLY B 1 366 ? -23.703 2.883 1.335 1 97.62 366 GLY B N 1
ATOM 5812 C CA . GLY B 1 366 ? -22.953 2.992 0.086 1 97.62 366 GLY B CA 1
ATOM 5813 C C . GLY B 1 366 ? -22.203 4.301 -0.047 1 97.62 366 GLY B C 1
ATOM 5814 O O . GLY B 1 366 ? -22.688 5.352 0.38 1 97.62 366 GLY B O 1
ATOM 5815 N N . ALA B 1 367 ? -21.047 4.305 -0.652 1 97.5 367 ALA B N 1
ATOM 5816 C CA . ALA B 1 367 ? -20.156 5.438 -0.901 1 97.5 367 ALA B CA 1
ATOM 5817 C C . ALA B 1 367 ? -19.141 5.113 -1.998 1 97.5 367 ALA B C 1
ATOM 5819 O O . ALA B 1 367 ? -19 3.953 -2.391 1 97.5 367 ALA B O 1
ATOM 5820 N N . PRO B 1 368 ? -18.578 6.129 -2.611 1 96.62 368 PRO B N 1
ATOM 5821 C CA . PRO B 1 368 ? -17.438 5.82 -3.482 1 96.62 368 PRO B CA 1
ATOM 5822 C C . PRO B 1 368 ? -16.25 5.234 -2.719 1 96.62 368 PRO B C 1
ATOM 5824 O O . PRO B 1 368 ? -15.898 5.723 -1.642 1 96.62 368 PRO B O 1
ATOM 5827 N N . VAL B 1 369 ? -15.711 4.121 -3.182 1 96.81 369 VAL B N 1
ATOM 5828 C CA . VAL B 1 369 ? -14.555 3.479 -2.566 1 96.81 369 VAL B CA 1
ATOM 5829 C C . VAL B 1 369 ? -13.516 3.146 -3.639 1 96.81 369 VAL 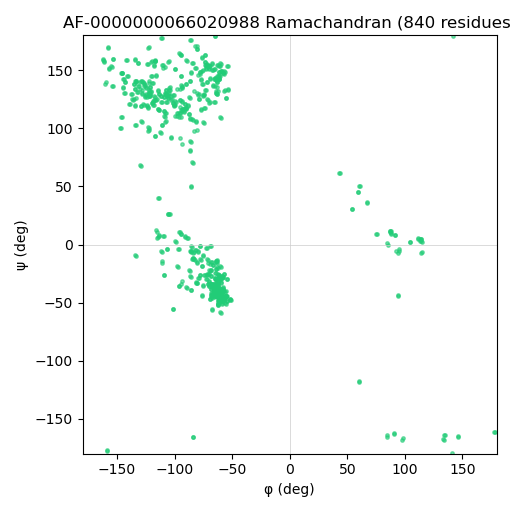B C 1
ATOM 5831 O O . VAL B 1 369 ? -13.852 3.025 -4.82 1 96.81 369 VAL B O 1
ATOM 5834 N N . MET B 1 370 ? -12.289 3.018 -3.271 1 95.06 370 MET B N 1
ATOM 5835 C CA . MET B 1 370 ? -11.195 2.758 -4.199 1 95.06 370 MET B CA 1
ATOM 5836 C C . MET B 1 370 ? -10.531 1.416 -3.9 1 95.06 370 MET B C 1
ATOM 5838 O O . MET B 1 370 ? -10.102 1.168 -2.773 1 95.06 370 MET B O 1
ATOM 5842 N N . ALA B 1 371 ? -10.422 0.615 -4.934 1 94.81 371 ALA B N 1
ATOM 5843 C CA . ALA B 1 371 ? -9.734 -0.665 -4.785 1 94.81 371 ALA B CA 1
ATOM 5844 C C . ALA B 1 371 ? -8.234 -0.464 -4.645 1 94.81 371 ALA B C 1
ATOM 5846 O O . ALA B 1 371 ? -7.648 0.387 -5.32 1 94.81 371 ALA B O 1
ATOM 5847 N N . SER B 1 372 ? -7.617 -1.253 -3.756 1 92.31 372 SER B N 1
ATOM 5848 C CA . SER B 1 372 ? -6.188 -1.124 -3.508 1 92.31 372 SER B CA 1
ATOM 5849 C C . SER B 1 372 ? -5.418 -2.314 -4.074 1 92.31 372 SER B C 1
ATOM 5851 O O . SER B 1 372 ? -4.219 -2.215 -4.344 1 92.31 372 SER B O 1
ATOM 5853 N N . ASP B 1 373 ? -6.039 -3.41 -4.191 1 93.38 373 ASP B N 1
ATOM 5854 C CA . ASP B 1 373 ? -5.453 -4.641 -4.711 1 93.38 373 ASP B CA 1
ATOM 5855 C C . ASP B 1 373 ? -6.539 -5.602 -5.203 1 93.38 373 ASP B C 1
ATOM 5857 O O . ASP B 1 373 ? -7.727 -5.281 -5.145 1 93.38 373 ASP B O 1
ATOM 5861 N N . LEU B 1 374 ? -6.059 -6.723 -5.609 1 95.5 374 LEU B N 1
ATOM 5862 C CA . LEU B 1 374 ? -6.926 -7.688 -6.273 1 95.5 374 LEU B CA 1
ATOM 5863 C C . LEU B 1 374 ? -8.031 -8.164 -5.34 1 95.5 374 LEU B C 1
ATOM 5865 O O . LEU B 1 374 ? -9.211 -8.102 -5.684 1 95.5 374 LEU B O 1
ATOM 5869 N N . ARG B 1 375 ? -7.715 -8.602 -4.152 1 97.12 375 ARG B N 1
ATOM 5870 C CA . ARG B 1 375 ? -8.695 -9.203 -3.25 1 97.12 375 ARG B CA 1
ATOM 5871 C C . ARG B 1 375 ? -9.508 -8.125 -2.531 1 97.12 375 ARG B C 1
ATOM 5873 O O . ARG B 1 375 ? -10.688 -8.32 -2.236 1 97.12 375 ARG B O 1
ATOM 5880 N N . ALA B 1 376 ? -8.898 -7.02 -2.26 1 95.38 376 ALA B N 1
ATOM 5881 C CA . ALA B 1 376 ? -9.617 -5.875 -1.704 1 95.38 376 ALA B CA 1
ATOM 5882 C C . ALA B 1 376 ? -10.758 -5.449 -2.621 1 95.38 376 ALA B C 1
ATOM 5884 O O . ALA B 1 376 ? -11.828 -5.062 -2.15 1 95.38 376 ALA B O 1
ATOM 5885 N N . SER B 1 377 ? -10.484 -5.496 -3.908 1 97.25 377 SER B N 1
ATOM 5886 C CA . SER B 1 377 ? -11.508 -5.102 -4.875 1 97.25 377 SER B CA 1
ATOM 5887 C C . SER B 1 377 ? -12.742 -5.988 -4.77 1 97.25 377 SER B C 1
ATOM 5889 O O . SER B 1 377 ? -13.875 -5.496 -4.797 1 97.25 377 SER B O 1
ATOM 5891 N N . ALA B 1 378 ? -12.508 -7.277 -4.66 1 98.38 378 ALA B N 1
ATOM 5892 C CA . ALA B 1 378 ? -13.625 -8.211 -4.531 1 98.38 378 ALA B CA 1
ATOM 5893 C C . ALA B 1 378 ? -14.391 -7.977 -3.236 1 98.38 378 ALA B C 1
ATOM 5895 O O . ALA B 1 378 ? -15.625 -8.039 -3.217 1 98.38 378 ALA B O 1
ATOM 5896 N N . ALA B 1 379 ? -13.672 -7.719 -2.188 1 98.56 379 ALA B N 1
ATOM 5897 C CA . ALA B 1 379 ? -14.289 -7.434 -0.896 1 98.56 379 ALA B CA 1
ATOM 5898 C C . ALA B 1 379 ? -15.18 -6.199 -0.976 1 98.56 379 ALA B C 1
ATOM 5900 O O . ALA B 1 379 ? -16.281 -6.176 -0.409 1 98.56 379 ALA B O 1
ATOM 5901 N N . LEU B 1 380 ? -14.711 -5.184 -1.67 1 98.62 380 LEU B N 1
ATOM 5902 C CA . LEU B 1 380 ? -15.477 -3.945 -1.774 1 98.62 380 LEU B CA 1
ATOM 5903 C C . LEU B 1 380 ? -16.734 -4.152 -2.609 1 98.62 380 LEU B C 1
ATOM 5905 O O . LEU B 1 380 ? -17.766 -3.531 -2.348 1 98.62 380 LEU B O 1
ATOM 5909 N N . VAL B 1 381 ? -16.656 -5.02 -3.615 1 98.81 381 VAL B N 1
ATOM 5910 C CA . VAL B 1 381 ? -17.844 -5.391 -4.371 1 98.81 381 VAL B CA 1
ATOM 5911 C C . VAL B 1 381 ? -18.859 -6.051 -3.445 1 98.81 381 VAL B C 1
ATOM 5913 O O . VAL B 1 381 ? -20.031 -5.684 -3.439 1 98.81 381 VAL B O 1
ATOM 5916 N N . LEU B 1 382 ? -18.391 -7.02 -2.627 1 98.81 382 LEU B N 1
ATOM 5917 C CA . LEU B 1 382 ? -19.266 -7.695 -1.682 1 98.81 382 LEU B CA 1
ATOM 5918 C C . LEU B 1 382 ? -19.891 -6.699 -0.702 1 98.81 382 LEU B C 1
ATOM 5920 O O . LEU B 1 382 ? -21.078 -6.785 -0.387 1 98.81 382 LEU B O 1
ATOM 5924 N N . ALA B 1 383 ? -19.047 -5.766 -0.212 1 98.75 383 ALA B N 1
ATOM 5925 C CA . ALA B 1 383 ? -19.531 -4.742 0.714 1 98.75 383 ALA B CA 1
ATOM 5926 C C . ALA B 1 383 ? -20.609 -3.881 0.067 1 98.75 383 ALA B C 1
ATOM 5928 O O . ALA B 1 383 ? -21.609 -3.543 0.707 1 98.75 383 ALA B O 1
ATOM 5929 N N . GLY B 1 384 ? -20.375 -3.512 -1.194 1 98.62 384 GLY B N 1
ATOM 5930 C CA . GLY B 1 384 ? -21.375 -2.744 -1.925 1 98.62 384 GLY B CA 1
ATOM 5931 C C . GLY B 1 384 ? -22.688 -3.477 -2.084 1 98.62 384 GLY B C 1
ATOM 5932 O O . GLY B 1 384 ? -23.766 -2.861 -2.021 1 98.62 384 GLY B O 1
ATOM 5933 N N . LEU B 1 385 ? -22.641 -4.781 -2.303 1 98.56 385 LEU B N 1
ATOM 5934 C CA . LEU B 1 385 ? -23.844 -5.59 -2.41 1 98.56 385 LEU B CA 1
ATOM 5935 C C . LEU B 1 385 ? -24.641 -5.559 -1.11 1 98.56 385 LEU B C 1
ATOM 5937 O O . LEU B 1 385 ? -25.875 -5.562 -1.131 1 98.56 385 LEU B O 1
ATOM 5941 N N . ALA B 1 386 ? -23.953 -5.504 -0.014 1 97.56 386 ALA B N 1
ATOM 5942 C CA . ALA B 1 386 ? -24.578 -5.59 1.303 1 97.56 386 ALA B CA 1
ATOM 5943 C C . ALA B 1 386 ? -25.031 -4.215 1.788 1 97.56 386 ALA B C 1
ATOM 5945 O O . ALA B 1 386 ? -25.875 -4.109 2.678 1 97.56 386 ALA B O 1
ATOM 5946 N N . ALA B 1 387 ? -24.469 -3.146 1.29 1 97.69 387 ALA B N 1
ATOM 5947 C CA . ALA B 1 387 ? -24.688 -1.791 1.79 1 97.69 387 ALA B CA 1
ATOM 5948 C C . ALA B 1 387 ? -26.016 -1.226 1.302 1 97.69 387 ALA B C 1
ATOM 5950 O O . ALA B 1 387 ? -26.5 -1.602 0.233 1 97.69 387 ALA B O 1
ATOM 5951 N N . SER B 1 388 ? -26.625 -0.372 2.125 1 96.69 388 SER B N 1
ATOM 5952 C CA . SER B 1 388 ? -27.75 0.427 1.652 1 96.69 388 SER B CA 1
ATOM 5953 C C . SER B 1 388 ? -27.281 1.579 0.771 1 96.69 388 SER B C 1
ATOM 5955 O O . SER B 1 388 ? -26.25 2.195 1.045 1 96.69 388 SER B O 1
ATOM 5957 N N . GLY B 1 389 ? -28 1.78 -0.273 1 96.56 389 GLY B N 1
ATOM 5958 C CA . GLY B 1 389 ? -27.625 2.857 -1.18 1 96.56 389 GLY B CA 1
ATOM 5959 C C . GLY B 1 389 ? -26.688 2.42 -2.277 1 96.56 389 GLY B C 1
ATOM 5960 O O . GLY B 1 389 ? -26.609 1.235 -2.609 1 96.56 389 GLY B O 1
ATOM 5961 N N . THR B 1 390 ? -26.031 3.379 -2.91 1 98.25 390 THR B N 1
ATOM 5962 C CA . THR B 1 390 ? -25.203 3.098 -4.074 1 98.25 390 THR B CA 1
ATOM 5963 C C . THR B 1 390 ? -23.719 3.141 -3.701 1 98.25 390 THR B C 1
ATOM 5965 O O . THR B 1 390 ? -23.266 4.078 -3.041 1 98.25 390 THR B O 1
ATOM 5968 N N . THR B 1 391 ? -22.984 2.123 -4.02 1 98.5 391 THR B N 1
ATOM 5969 C CA . THR B 1 391 ? -21.531 2.053 -3.871 1 98.5 391 THR B CA 1
ATOM 5970 C C . THR B 1 391 ? -20.844 2.109 -5.234 1 98.5 391 THR B C 1
ATOM 5972 O O . THR B 1 391 ? -21.25 1.413 -6.168 1 98.5 391 THR B O 1
ATOM 5975 N N . GLU B 1 392 ? -19.891 2.955 -5.395 1 98.31 392 GLU B N 1
ATOM 5976 C CA . GLU B 1 392 ? -19.047 3.002 -6.586 1 98.31 392 GLU B CA 1
ATOM 5977 C C . GLU B 1 392 ? -17.641 2.486 -6.289 1 98.31 392 GLU B C 1
ATOM 5979 O O . GLU B 1 392 ? -16.906 3.088 -5.5 1 98.31 392 GLU B O 1
ATOM 5984 N N . VAL B 1 393 ? -17.281 1.375 -6.855 1 98.25 393 VAL B N 1
ATOM 5985 C CA . VAL B 1 393 ? -15.945 0.814 -6.688 1 98.25 393 VAL B CA 1
ATOM 5986 C C . VAL B 1 393 ? -15.031 1.316 -7.801 1 98.25 393 VAL B C 1
ATOM 5988 O O . VAL B 1 393 ? -15.219 0.978 -8.969 1 98.25 393 VAL B O 1
ATOM 5991 N N . LEU B 1 394 ? -14.062 2.068 -7.441 1 96.94 394 LEU B N 1
ATOM 5992 C CA . LEU B 1 394 ? -13.117 2.656 -8.383 1 96.94 394 LEU B CA 1
ATOM 5993 C C . LEU B 1 394 ? -11.859 1.799 -8.492 1 96.94 394 LEU B C 1
ATOM 5995 O O . LEU B 1 394 ? -11.633 0.912 -7.664 1 96.94 394 LEU B O 1
ATOM 5999 N N . ARG B 1 395 ? -11.016 2.018 -9.555 1 94.81 395 ARG B N 1
ATOM 6000 C CA . ARG B 1 395 ? -9.766 1.314 -9.828 1 94.81 395 ARG B CA 1
ATOM 6001 C C . ARG B 1 395 ? -10.008 -0.18 -10.016 1 94.81 395 ARG B C 1
ATOM 6003 O O . ARG B 1 395 ? -9.32 -1.006 -9.414 1 94.81 395 ARG B O 1
ATOM 6010 N N . VAL B 1 396 ? -10.945 -0.497 -10.852 1 96.56 396 VAL B N 1
ATOM 6011 C CA . VAL B 1 396 ? -11.391 -1.879 -10.984 1 96.56 396 VAL B CA 1
ATOM 6012 C C . VAL B 1 396 ? -10.391 -2.67 -11.82 1 96.56 396 VAL B C 1
ATOM 6014 O O . VAL B 1 396 ? -10.531 -3.883 -11.992 1 96.56 396 VAL B O 1
ATOM 6017 N N . TYR B 1 397 ? -9.281 -1.999 -12.32 1 94.75 397 TYR B N 1
ATOM 6018 C CA . TYR B 1 397 ? -8.219 -2.736 -13 1 94.75 397 TYR B CA 1
ATOM 6019 C C . TYR B 1 397 ? -7.57 -3.742 -12.062 1 94.75 397 TYR B C 1
ATOM 6021 O O . TYR B 1 397 ? -7.078 -4.785 -12.5 1 94.75 397 TYR B O 1
ATOM 6029 N N . HIS B 1 398 ? -7.609 -3.484 -10.781 1 95.38 398 HIS B N 1
ATOM 6030 C CA . HIS B 1 398 ? -7.152 -4.469 -9.805 1 95.38 398 HIS B CA 1
ATOM 6031 C C . HIS B 1 398 ? -8.039 -5.711 -9.82 1 95.38 398 HIS B C 1
ATOM 6033 O O . HIS B 1 398 ? -7.539 -6.836 -9.75 1 95.38 398 HIS B O 1
ATOM 6039 N N . LEU B 1 399 ? -9.328 -5.465 -9.938 1 97.25 399 LEU B N 1
ATOM 6040 C CA . LEU B 1 399 ? -10.328 -6.531 -9.938 1 97.25 399 LEU B CA 1
ATOM 6041 C C . LEU B 1 399 ? -10.172 -7.418 -11.164 1 97.25 399 LEU B C 1
ATOM 6043 O O . LEU B 1 399 ? -10.289 -8.641 -11.07 1 97.25 399 LEU B O 1
ATOM 6047 N N . ASP B 1 400 ? -9.805 -6.855 -12.242 1 96.75 400 ASP B N 1
ATOM 6048 C CA . ASP B 1 400 ? -9.75 -7.531 -13.539 1 96.75 400 ASP B CA 1
ATOM 6049 C C . ASP B 1 400 ? -8.547 -8.469 -13.617 1 96.75 400 ASP B C 1
ATOM 6051 O O . ASP B 1 400 ? -8.469 -9.305 -14.516 1 96.75 400 ASP B O 1
ATOM 6055 N N . ARG B 1 401 ? -7.734 -8.367 -12.68 1 96.19 401 ARG B N 1
ATOM 6056 C CA . ARG B 1 401 ? -6.562 -9.242 -12.656 1 96.19 401 ARG B CA 1
ATOM 6057 C C . ARG B 1 401 ? -6.934 -10.641 -12.18 1 96.19 401 ARG B C 1
ATOM 6059 O O . ARG B 1 401 ? -6.23 -11.609 -12.469 1 96.19 401 ARG B O 1
ATOM 6066 N N . GLY B 1 402 ? -8.062 -10.695 -11.352 1 96.69 402 GLY B N 1
ATOM 6067 C CA . GLY B 1 402 ? -8.312 -11.992 -10.727 1 96.69 402 GLY B CA 1
ATOM 6068 C C . GLY B 1 402 ? -9.758 -12.43 -10.82 1 96.69 402 GLY B C 1
ATOM 6069 O O . GLY B 1 402 ? -10.086 -13.57 -10.492 1 96.69 402 GLY B O 1
ATOM 6070 N N . TYR B 1 403 ? -10.648 -11.562 -11.242 1 97.81 403 TYR B N 1
ATOM 6071 C CA . TYR B 1 403 ? -12.062 -11.891 -11.375 1 97.81 403 TYR B CA 1
ATOM 6072 C C . TYR B 1 403 ? -12.57 -11.562 -12.773 1 97.81 403 TYR B C 1
ATOM 6074 O O . TYR B 1 403 ? -12.531 -10.406 -13.195 1 97.81 403 TYR B O 1
ATOM 6082 N N . GLU B 1 404 ? -13.039 -12.578 -13.422 1 95.94 404 GLU B N 1
ATOM 6083 C CA . GLU B 1 404 ? -13.508 -12.422 -14.789 1 95.94 404 GLU B CA 1
ATOM 6084 C C . GLU B 1 404 ? -14.93 -11.867 -14.828 1 95.94 404 GLU B C 1
ATOM 6086 O O . GLU B 1 404 ? -15.898 -12.602 -14.625 1 95.94 404 GLU B O 1
ATOM 6091 N N . ARG B 1 405 ? -15.102 -10.633 -15.188 1 95.5 405 ARG B N 1
ATOM 6092 C CA . ARG B 1 405 ? -16.391 -9.977 -15.352 1 95.5 405 ARG B CA 1
ATOM 6093 C C . ARG B 1 405 ? -17.344 -10.344 -14.2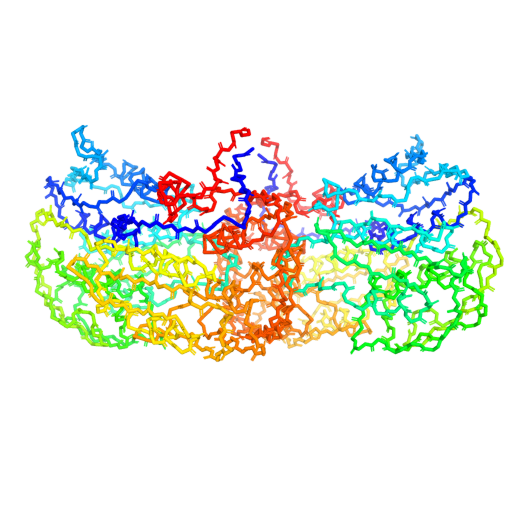19 1 95.5 405 ARG B C 1
ATOM 6095 O O . ARG B 1 405 ? -18.469 -10.812 -14.469 1 95.5 405 ARG B O 1
ATOM 6102 N N . ILE B 1 406 ? -16.922 -9.969 -13.023 1 97.94 406 ILE B N 1
ATOM 6103 C CA . ILE B 1 406 ? -17.641 -10.367 -11.82 1 97.94 406 ILE B CA 1
ATOM 6104 C C . ILE B 1 406 ? -19.047 -9.781 -11.852 1 97.94 406 ILE B C 1
ATOM 6106 O O . ILE B 1 406 ? -20 -10.414 -11.375 1 97.94 406 ILE B O 1
ATOM 6110 N N . GLU B 1 407 ? -19.234 -8.57 -12.453 1 97.88 407 GLU B N 1
ATOM 6111 C CA . GLU B 1 407 ? -20.547 -7.934 -12.539 1 97.88 407 GLU B CA 1
ATOM 6112 C C . GLU B 1 407 ? -21.516 -8.773 -13.375 1 97.88 407 GLU B C 1
ATOM 6114 O O . GLU B 1 407 ? -22.703 -8.891 -13.039 1 97.88 407 GLU B O 1
ATOM 6119 N N . GLU B 1 408 ? -20.969 -9.406 -14.43 1 97.75 408 GLU B N 1
ATOM 6120 C CA . GLU B 1 408 ? -21.797 -10.234 -15.297 1 97.75 408 GLU B CA 1
ATOM 6121 C C . GLU B 1 408 ? -22.172 -11.547 -14.625 1 97.75 408 GLU B C 1
ATOM 6123 O O . GLU B 1 408 ? -23.188 -12.156 -14.953 1 97.75 408 GLU B O 1
ATOM 6128 N N . LYS B 1 409 ? -21.359 -11.992 -13.703 1 98 409 LYS B N 1
ATOM 6129 C CA . LYS B 1 409 ? -21.625 -13.25 -13 1 98 409 LYS B CA 1
ATOM 6130 C C . LYS B 1 409 ? -22.625 -13.047 -11.867 1 98 409 LYS B C 1
ATOM 6132 O O . LYS B 1 409 ? -23.406 -13.938 -11.562 1 98 409 LYS B O 1
ATOM 6137 N N . LEU B 1 410 ? -22.562 -11.891 -11.281 1 98.38 410 LEU B N 1
ATOM 6138 C CA . LEU B 1 410 ? -23.406 -11.625 -10.125 1 98.38 410 LEU B CA 1
ATOM 6139 C C . LEU B 1 410 ? -24.781 -11.133 -10.547 1 98.38 410 LEU B C 1
ATOM 6141 O O . LEU B 1 410 ? -25.766 -11.359 -9.844 1 98.38 410 LEU B O 1
ATOM 6145 N N . ALA B 1 411 ? -24.906 -10.5 -11.672 1 97.94 411 ALA B N 1
ATOM 6146 C CA . ALA B 1 411 ? -26.141 -9.883 -12.133 1 97.94 411 ALA B CA 1
ATOM 6147 C C . ALA B 1 411 ? -27.266 -10.898 -12.227 1 97.94 411 ALA B C 1
ATOM 6149 O O . ALA B 1 411 ? -28.391 -10.641 -11.773 1 97.94 411 ALA B O 1
ATOM 6150 N N . PRO B 1 412 ? -26.984 -12.086 -12.789 1 97.81 412 PRO B N 1
ATOM 6151 C CA . PRO B 1 412 ? -28.062 -13.086 -12.906 1 97.81 412 PRO B CA 1
ATOM 6152 C C . PRO B 1 412 ? -28.578 -13.555 -11.555 1 97.81 412 PRO B C 1
ATOM 6154 O O . PRO B 1 412 ? -29.656 -14.148 -11.477 1 97.81 412 PRO B O 1
ATOM 6157 N N . LEU B 1 413 ? -27.875 -13.297 -10.492 1 98.44 413 LEU B N 1
ATOM 6158 C CA . LEU B 1 413 ? -28.281 -13.695 -9.148 1 98.44 413 LEU B CA 1
ATOM 6159 C C . LEU B 1 413 ? -29.203 -12.648 -8.531 1 98.44 413 LEU B C 1
ATOM 6161 O O . LEU B 1 413 ? -29.719 -12.844 -7.426 1 98.44 413 LEU B O 1
ATOM 6165 N N . GLY B 1 414 ? -29.375 -11.508 -9.242 1 97.94 414 GLY B N 1
ATOM 6166 C CA . GLY B 1 414 ? -30.234 -10.453 -8.742 1 97.94 414 GLY B CA 1
ATOM 6167 C C . GLY B 1 414 ? -29.5 -9.18 -8.398 1 97.94 414 GLY B C 1
ATOM 6168 O O . GLY B 1 414 ? -30.109 -8.148 -8.117 1 97.94 414 GLY B O 1
ATOM 6169 N N . ALA B 1 415 ? -28.203 -9.195 -8.43 1 98.44 415 ALA B N 1
ATOM 6170 C CA . ALA B 1 415 ? -27.406 -8.023 -8.07 1 98.44 415 ALA B CA 1
ATOM 6171 C C . ALA B 1 415 ? -27.688 -6.863 -9.023 1 98.44 415 ALA B C 1
ATOM 6173 O O . ALA B 1 415 ? -27.734 -7.051 -10.242 1 98.44 415 ALA B O 1
ATOM 6174 N N . ARG B 1 416 ? -27.922 -5.715 -8.461 1 98.56 416 ARG B N 1
ATOM 6175 C CA . ARG B 1 416 ? -27.953 -4.484 -9.242 1 98.56 416 ARG B CA 1
ATOM 6176 C C . ARG B 1 416 ? -26.562 -3.889 -9.383 1 98.56 416 ARG B C 1
ATOM 6178 O O . ARG B 1 416 ? -26.203 -2.945 -8.672 1 98.56 416 ARG B O 1
ATOM 6185 N N . ILE B 1 417 ? -25.828 -4.441 -10.297 1 98.56 417 ILE B N 1
ATOM 6186 C CA . ILE B 1 417 ? -24.406 -4.156 -10.461 1 98.56 417 ILE B CA 1
ATOM 6187 C C . ILE B 1 417 ? -24.094 -3.926 -11.938 1 98.56 417 ILE B C 1
ATOM 6189 O O . ILE B 1 417 ? -24.625 -4.625 -12.805 1 98.56 417 ILE B O 1
ATOM 6193 N N . ARG B 1 418 ? -23.344 -2.871 -12.234 1 97.81 418 ARG B N 1
ATOM 6194 C CA . ARG B 1 418 ? -22.969 -2.6 -13.617 1 97.81 418 ARG B CA 1
ATOM 6195 C C . ARG B 1 418 ? -21.578 -1.981 -13.695 1 97.81 418 ARG B C 1
ATOM 6197 O O . ARG B 1 418 ? -21.141 -1.306 -12.766 1 97.81 418 ARG B O 1
ATOM 6204 N N . ARG B 1 419 ? -20.891 -2.258 -14.703 1 97.56 419 ARG B N 1
ATOM 6205 C CA . ARG B 1 419 ? -19.641 -1.599 -15.023 1 97.56 419 ARG B CA 1
ATOM 6206 C C . ARG B 1 419 ? -19.859 -0.322 -15.82 1 97.56 419 ARG B C 1
ATOM 6208 O O . ARG B 1 419 ? -20.641 -0.316 -16.781 1 97.56 419 ARG B O 1
ATOM 6215 N N . VAL B 1 420 ? -19.328 0.758 -15.367 1 97.25 420 VAL B N 1
ATOM 6216 C CA . VAL B 1 420 ? -19.406 2.037 -16.062 1 97.25 420 VAL B CA 1
ATOM 6217 C C . VAL B 1 420 ? -18.047 2.406 -16.625 1 97.25 420 VAL B C 1
ATOM 6219 O O . VAL B 1 420 ? -17.047 2.443 -15.898 1 97.25 420 VAL B O 1
ATOM 6222 N N . ARG B 1 421 ? -17.969 2.703 -17.906 1 91.62 421 ARG B N 1
ATOM 6223 C CA . ARG B 1 421 ? -16.703 3.021 -18.578 1 91.62 421 ARG B CA 1
ATOM 6224 C C . ARG B 1 421 ? -16.297 4.461 -18.312 1 91.62 421 ARG B C 1
ATOM 6226 O O . ARG B 1 421 ? -17.141 5.359 -18.266 1 91.62 421 ARG B O 1
ATOM 6233 N N . GLY B 1 422 ? -14.984 4.633 -17.844 1 77.88 422 GLY B N 1
ATOM 6234 C CA . GLY B 1 422 ? -14.461 5.973 -17.641 1 77.88 422 GLY B CA 1
ATOM 6235 C C . GLY B 1 422 ? -13.367 6.348 -18.625 1 77.88 422 GLY B C 1
ATOM 6236 O O . GLY B 1 422 ? -12.82 5.48 -19.312 1 77.88 422 GLY B O 1
#

Organism: Anaeromyxobacter dehalogenans (strain ATCC BAA-258 / DSM 21875 / 2CP-1) (NCBI:txid455488)

Nearest PDB structures (foldseek):
  6q0a-assembly1_A  TM=9.898E-01  e=7.670E-59  Clostridioides difficile 630
  6q03-assembly1_A  TM=9.902E-01  e=4.258E-58  Clostridioides difficile 630
  6q0y-assembly1_A  TM=9.897E-01  e=3.388E-58  Clostridioides difficile 630
  8d84-assembly1_B  TM=9.838E-01  e=1.438E-58  Enterococcus faecalis
  3zh4-assembly1_A  TM=9.595E-01  e=5.358E-48  Streptococcus pneumoniae

Foldseek 3Di:
DKWKKFAADWAFADEFEFAFAQLLVLLLVLLQLLAAAKAKEARAFDFPQNVLSQVQQVVQVKHWDADPVHNRMIIIGHHPRTRQERDPVSCAVPVLNCLNVQSSCARPQWHKYFHYDDDLQADDGLVLLVVLQVQQQWDWDDDPRITTIGRPVGHGAADEDEGPEEDASSLSSNLSNQQAGAAKHKYAQYFQAVSQVQSVVQSVVFPWDWPDGNHRMIMTTHDNGTHHTDHYGAGHQLSLLLVQLLQQAEPYKYWYARHDVVNCPQSVVVSVQQPWDWDDDVRTIIIHRHDATAAEEAEDDGPPHHHLLCQLQVLLSNLAHQAKYKYFYDDTFSSCVLVVQQVVQPWDWDDDGRMIIGGHDNAGAADEGEADAQSSQSNQVSNQNGHHGMHMYPPCSRPSNGDRPVQVRRVVRPIPMDMDDD/DKWKKFAADWAFADEFEFAFAQLLVLLLVLLQLLAAAKAKEARAFDFPQNVLSQVQQVVQVKHWDADPVHNRMIMIGHHPRTRQERDPVSCAVPVLNCLNVQSCCARPQWHKYFHYDDDQQADDGLVLLVVLQVQQQWDWDQDPRITTIGRPVGHGAADEDEGPAEDASSLSSNLSNQQAGAAKHKYAQYFQAVSQVQSVVQSVVQPWDWPDGNHRMIMTTHDNGTHHTDHYGAGHQLSLLLVQLLQQAANYKYWYARHDVVNCPQSVVVSVQQPWDWDDDVRTIIIHRHPATAAEEAEDDGPPHHHLLCQLQVLLSNLAHQAKYKYFYDDTFSSCVLVVQQVVQPWDWDDDGRMIIGGHDNAGAADEGEADAQSSQSNQVSNQNGHHGMHMYPPCSRPSNGDRPVQVRRVVRPIPMDMDDD

InterPro domains:
  IPR001986 Enolpyruvate transferase domain [PF00275] (7-410)
  IPR005750 UDP-N-acetylglucosamine 1-carboxyvinyltransferase [MF_00111] (1-420)
  IPR005750 UDP-N-acetylglucosamine 1-carboxyvinyltransferase [PTHR43783] (2-421)
  IPR005750 UDP-N-acetylglucosamine 1-carboxyvinyltransferase [TIGR01072] (1-419)
  IPR005750 UDP-N-acetylglucosamine 1-carboxyvinyltransferase [cd01555] (12-413)
  IPR013792 RNA 3'-terminal phosphate cyclase/enolpyruvate transferase, alpha/beta [SSF55205] (1-421)
  IPR036968 Enolpyruvate transferase domain superfamily [G3DSA:3.65.10.10] (4-417)
  IPR036968 Enolpyruvate transferase domain superfamily [G3DSA:3.65.10.10] (21-233)